Protein AF-0000000087098467 (afdb_homodimer)

Organism: NCBI:txid702518

Nearest PDB structures (foldseek):
  8aw5-assembly1_A  TM=2.484E-01  e=9.188E+00  Aquifex aeolicus VF5
  5oqp-assembly1_A  TM=2.588E-01  e=7.887E+00  Saccharomyces cerevisiae S288C
  5oqp-assembly1_A  TM=2.590E-01  e=4.462E+00  Saccharomyces cerevisiae S288C
  6yvd-assembly1_A  TM=1.822E-01  e=4.295E+00  Saccharomyces cerevisiae S288C

pLDDT: mean 75.42, std 23.5, range [16.14, 98.38]

Sequence (1062 aa):
MTTQQLRVTRGTLHKRLKRHGPIAEIDSHLTTSQWQSKDTKIQAGFIKPDGKFTSYSDLKDQLFRRRFLVSGDSEEAQRSIFEEIPDREIAIKLVDRYFETYDSIFRFFNQSSFRAETEKHWESPESVSLTFRIHLLLVIAIGNASIQPTEDRIPLTRITTWWHLIQAWQSVALRSDPRDITTLQSSCLISLMRQCYGLEVLASWPSSGALVRNAMMAGLHRHPSATGHQLDPEELVIHQNLWYTILELDLQSSMDEGMQPTLTPDDWDMPLPTMASDHLDTAGGSQAISAILVLISTLPARLQIAHFLNNIKGSVDYNEAFILHEQLSPAAQLLLSSDSAHRSTSTAFTHGLPAALCARSLLALHIPFGSLRNPLYTFSHNISMSTAMCLMERLDPPQDKTGWPENDALVTLMRTSSSIFQTIAFQAILFICIQMESYFADPQSWTLVPELKERFAKILGRFIYIAEQRLPTQDFVGKAYMIPAMVLAHMRLANSGMSREDMAANDAIIAEEVTTTCFSIFRNRPDLPSEMTTQQLRVTRGTLHKRLKRHGPIAEIDSHLTTSQWQSKDTKIQAGFIKPDGKFTSYSDLKDQLFRRRFLVSGDSEEAQRSIFEEIPDREIAIKLVDRYFETYDSIFRFFNQSSFRAETEKHWESPESVSLTFRIHLLLVIAIGNASIQPTEDRIPLTRITTWWHLIQAWQSVALRSDPRDITTLQSSCLISLMRQCYGLEVLASWPSSGALVRNAMMAGLHRHPSATGHQLDPEELVIHQNLWYTILELDLQSSMDEGMQPTLTPDDWDMPLPTMASDHLDTAGGSQAISAILVLISTLPARLQIAHFLNNIKGSVDYNEAFILHEQLSPAAQLLLSSDSAHRSTSTAFTHGLPAALCARSLLALHIPFGSLRNPLYTFSHNISMSTAMCLMERLDPPQDKTGWPENDALVTLMRTSSSIFQTIAFQAILFICIQMESYFADPQSWTLVPELKERFAKILGRFIYIAEQRLPTQDFVGKAYMIPAMVLAHMRLANSGMSREDMAANDAIIAEEVTTTCFSIFRNRPDLPSE

Solvent-accessible surface area (backbone atoms only — not comparable to full-atom values): 58702 Å² total; per-residue (Å²): 140,79,81,78,77,79,79,78,78,86,81,77,86,72,79,75,85,79,77,68,74,70,81,77,75,88,65,80,73,74,79,79,62,92,74,77,84,71,86,68,73,78,57,68,39,50,62,43,96,87,67,51,76,36,30,48,67,52,50,51,44,52,51,47,52,65,62,53,48,54,61,46,62,52,75,59,42,63,52,45,57,62,68,62,56,67,57,68,70,59,40,52,52,20,41,51,44,22,50,56,37,59,40,56,55,50,44,51,66,59,65,69,62,49,52,54,54,57,52,31,51,77,75,41,52,87,76,52,53,70,69,53,52,53,47,49,52,44,39,30,55,47,13,42,44,45,46,51,83,90,44,95,56,78,55,66,70,58,52,53,52,50,48,37,56,48,49,58,50,45,60,51,45,43,64,66,41,45,51,38,66,69,51,47,52,48,51,51,46,49,52,50,41,26,34,37,67,55,50,60,62,84,43,44,44,32,48,33,42,24,49,49,43,26,40,45,74,52,47,48,39,41,34,51,80,78,72,66,55,83,66,53,71,69,55,42,40,30,45,31,31,39,43,53,40,47,52,50,53,25,44,51,34,13,62,69,69,61,38,59,48,79,65,57,69,64,69,47,60,46,61,76,60,77,72,76,81,69,82,62,61,87,92,66,51,66,59,37,54,45,29,40,51,36,46,59,69,35,40,52,44,49,48,49,46,42,42,58,70,40,40,78,74,57,75,86,48,70,68,59,45,50,54,49,45,62,62,35,47,72,55,42,39,70,50,66,65,50,72,65,52,73,43,53,56,74,42,39,35,32,36,44,53,42,26,46,55,52,44,47,47,52,31,62,62,22,41,82,44,26,74,41,96,42,81,89,26,46,65,32,27,50,52,30,51,54,42,30,50,51,47,45,45,64,40,55,54,59,83,84,52,79,38,59,48,95,73,35,39,51,41,33,20,40,74,57,20,37,39,51,33,62,52,53,48,40,51,34,48,50,51,53,42,52,54,51,51,50,38,71,72,52,73,44,79,86,73,61,53,67,70,54,50,54,52,49,51,51,53,45,52,54,48,35,52,52,26,57,70,37,32,52,79,40,81,78,28,54,62,62,26,44,52,50,48,50,49,52,51,49,48,55,42,48,74,70,64,51,50,71,63,52,48,58,67,41,43,61,56,50,48,48,50,47,48,49,50,51,47,52,48,41,56,64,13,81,86,40,73,82,118,139,81,83,78,77,81,78,78,75,86,76,78,79,73,74,74,83,73,74,69,69,68,67,72,72,88,64,79,73,74,79,75,62,92,73,78,85,72,85,69,76,80,58,68,39,51,62,44,96,86,67,52,76,35,29,50,69,53,49,51,43,52,50,46,53,64,61,52,48,55,58,51,60,52,76,58,42,62,53,45,53,62,67,63,55,66,58,70,69,60,41,52,52,21,40,51,44,22,51,53,37,60,39,57,56,49,42,51,66,61,66,69,62,50,53,53,54,54,53,30,52,78,75,40,54,87,75,53,51,68,69,52,54,51,48,50,52,45,39,30,55,47,13,42,44,44,47,52,83,90,45,95,56,77,55,65,71,59,51,52,53,50,49,37,55,49,51,56,52,46,59,50,45,44,63,66,41,46,50,38,65,68,51,47,51,46,51,51,46,50,51,50,42,26,34,36,67,55,48,59,63,85,43,44,45,29,48,32,43,25,49,48,43,25,40,45,74,52,46,46,38,43,33,51,78,78,72,68,55,84,64,54,70,69,56,43,39,31,46,32,29,38,42,54,40,46,52,49,53,25,44,52,34,14,61,69,70,60,38,60,48,79,66,58,72,62,69,48,60,46,63,75,60,75,71,75,83,67,83,56,61,84,88,65,52,64,58,37,54,45,29,41,51,36,47,60,69,35,40,52,44,49,47,49,45,41,43,58,71,41,40,77,74,56,76,86,48,69,67,60,47,50,54,50,45,62,60,33,47,71,54,42,41,69,50,64,65,51,72,66,52,76,43,53,55,73,41,38,35,30,37,45,52,44,26,48,54,52,44,47,48,53,31,62,63,21,41,80,44,27,73,42,95,42,80,90,26,45,67,30,28,50,51,29,52,52,42,30,51,51,48,45,44,64,39,56,54,60,82,83,53,79,39,59,47,95,72,33,38,51,42,34,20,42,74,57,18,36,40,51,33,62,52,53,48,41,52,34,48,51,52,51,43,51,52,51,51,50,38,71,72,52,74,44,76,88,74,63,52,68,69,54,50,53,51,49,50,50,53,45,51,53,49,34,51,52,27,59,70,36,32,52,79,38,82,76,25,55,63,61,26,44,53,51,49,50,50,52,51,49,48,53,42,48,73,71,65,50,50,70,56,54,48,51,64,39,41,62,56,49,49,48,49,48,48,48,51,52,47,52,48,41,57,63,14,81,85,41,72,81,118

Secondary structure (DSSP, 8-state):
--------------------S-----------------------EEEPTTS-EEEHHHHHHHHHHHHH----SSHHHHHHHHHHS--HHHHHHHHHHHHHTHHHHS--S-HHHHHHHHHHHHH-GGGS-HHHHHHHHHHHHHHHHTS-TTS-PPPHHHHHHHHHHHHHHHHHHHHH-TT-HHHHHHHHHHHHHHHHHT-SGGGHHHHHHHHHHHHHHTTTTS-HHHHT----HHHHHHHHHHHHHHHHHHHHHHHHHT---S--GGG--PPPP----S---SSSHHHHHHHHHHHHHTHHHHHHHHHHHT-SSS---HHHHHHHHHHHHHHHHHHHSS-GGGS-HHHHHHHHHHHHHHHHHHHHHHHHHHTS--GGGHHHHHHHHHHHHHHHHHHS--TT-TTS-TT-HHHHHHHH-HHIIIIIIHHHHHHHHHHHHHHHHS--TTT--HHHHHHHHHHHHHHHHHHHHHTTT-STHHHHHHHHHHHHHHHHHHHTT--HHHHHHHHHHHHHHHHHHHHHHHHT-TTS---/--------------------SSS----------S----------EEE-TTS-EEEHHHHHHHHHHHHH----SSHHHHHHHHHHS--HHHHHHHHHHHHHTHHHHS--S-HHHHHHHHHHHHH-GGGS-HHHHHHHHHHHHHHHHTS-TTS-PPPHHHHHHHHHHHHHHHHHHHHH-TT-HHHHHHHHHHHHHHHHHT-SGGGHHHHHHHHHHHHHHTTTTS-HHHHT----HHHHHHHHHHHHHHHHHHHHHHHHHT---S--GGG--PPPP----S---SSSHHHHHHHHHHHHHTHHHHHHHHHHHT-SSS---HHHHHHHHHHHHHHHHHHHHS-GGG--HHHHHHHHHHHHHHHHHHHHHHHHHHTS--GGGHHHHHHHHHHHHHHHHHHS--TT-TTS-TT-HHHHHHHH-HHIIIIIIHHHHHHHHHHHHHHHHS--TTT--HHHHHHHHHHHHHHHHHHHHHTTT-STHHHHHHHHHHHHHHHHHHHTT--HHHHHHHHHHHHHHHHHHHHHHHHT-TTS---

Foldseek 3Di:
DDPPPDPPPPDPPPDPPDPDDPPDDPPPPPDPPPPPPDPPPPQCFDQDPVRDGGHPVRVVVVVCVVLQPPDPDDPVLLVVLLVLQDDPVLLVQLLVLLCLFVCLQLVLDDSVVLVVLSVCCVVPVVPHDPLSSLVSLLSSLLSLLLDFPVDDGDDVVSNSNSLSSSVSVLVVVCVVQLLDSSSLVSLLSNLSSCQFAVPPLVCNQVSLLVSLVSPVVNVLQEACVVVVDDDDLVNLLSSQSSNLSSLLSNLLSCLQVLHAGNDAPVRGDRDHRPPDDPVPDDDARVLLVLLSSLLSVLSNLLNVLSCLRSPDPDDNDVVVLVVSCVSLCVSLVSLQVPPLLAHDLSCSNSSLVSNLSSLQSLLSSLLVLLLDPDPVSVVSVVSNLVSLLSNLCSLDNDPPSPRHPPSRSSVSSCLRGNNCVPRRNLSSLVSLLSLLVVCLVPVDCPSAPPVRVVSNLVSLVVQLVSLLVCLLPDPVSLCSNQSSQLSNVLVVCVVVVDDPSRSSVCSVVSSCVSVVSSVVSNQVRPVHPVD/DDPPPDPPDPDPPPPDPDPPDPLDPPVPPPDPPPPDPPPPPPQCFDQDPVRDGGHPVRVVVVVCVVQQPPDPDDPVLLVVLLVLQDDPVLLVQLLVLLCLFVCLQLVLDDSVVLVVLSVCCVVPVVPHDPLSSLVSLLSSLLSLLLDFPVDDGDDVVSNSNSLSSSVSVLVVVCVVQLLDSSSLVSLLSNLSSCQFAVPPLVCNQVSLLVSLVSPVVNVLQEACVVVVDDDDLVNLLSSQSSNLSSLLSNLLSCLQVLHAGNDAPVRGDRDHRPPDDPVPDDDARVLLVLLSSLLSVLSNLLNVLSCLRSPDPDDNDVVVLVVSCVSLCVSLVSLQVPPLLAHDLSCSNSSLVSNLSSLQSLLSSLLVLLLDPDPVSVVSVVSNLVSLLSNLCSLDNDPPSPRHPPSRSSVSSCLRGDNCVPRRNLSSLVSLLSLLVVCLVPVDCPRAPPVRVVSNLVSLVVSLVSLLVCLLPDDSSLCSNQSSQLSNVLVVCVVVVDDPSRSSVCSVVSSCVSVVSSVVSNQVRPVHPVD

Structure (mmCIF, N/CA/C/O backbone):
data_AF-0000000087098467-model_v1
#
loop_
_entity.id
_entity.type
_entity.pdbx_description
1 polymer 'C6 zinc finger domain-containing protein'
#
loop_
_atom_site.group_PDB
_atom_site.id
_atom_site.type_symbol
_atom_site.label_atom_id
_atom_site.label_alt_id
_atom_site.label_comp_id
_atom_site.label_asym_id
_atom_site.label_entity_id
_atom_site.label_seq_id
_atom_site.pdbx_PDB_ins_code
_atom_site.Cartn_x
_atom_site.Cartn_y
_atom_site.Cartn_z
_atom_site.occupancy
_atom_site.B_iso_or_equiv
_atom_site.auth_seq_id
_atom_site.auth_comp_id
_atom_site.auth_asym_id
_atom_site.auth_atom_id
_atom_site.pdbx_PDB_model_num
ATOM 1 N N . MET A 1 1 ? -28.797 14.766 -55.781 1 18.78 1 MET A N 1
ATOM 2 C CA . MET A 1 1 ? -29.047 13.367 -55.438 1 18.78 1 MET A CA 1
ATOM 3 C C . MET A 1 1 ? -28.312 12.977 -54.156 1 18.78 1 MET A C 1
ATOM 5 O O . MET A 1 1 ? -27.141 12.625 -54.188 1 18.78 1 MET A O 1
ATOM 9 N N . THR A 1 2 ? -28.344 13.641 -53.125 1 21.09 2 THR A N 1
ATOM 10 C CA . THR A 1 2 ? -27.781 14.242 -51.938 1 21.09 2 THR A CA 1
ATOM 11 C C . THR A 1 2 ? -27.781 13.242 -50.781 1 21.09 2 THR A C 1
ATOM 13 O O . THR A 1 2 ? -28.844 12.758 -50.344 1 21.09 2 THR A O 1
ATOM 16 N N . THR A 1 3 ? -26.703 12.336 -50.719 1 20.91 3 THR A N 1
ATOM 17 C CA . THR A 1 3 ? -26.438 11.031 -50.125 1 20.91 3 THR A CA 1
ATOM 18 C C . THR A 1 3 ? -26.562 11.086 -48.625 1 20.91 3 THR A C 1
ATOM 20 O O . THR A 1 3 ? -25.828 11.828 -47.969 1 20.91 3 THR A O 1
ATOM 23 N N . GLN A 1 4 ? -27.719 10.984 -48.062 1 20.19 4 GLN A N 1
ATOM 24 C CA . GLN A 1 4 ? -28.406 11.094 -46.781 1 20.19 4 GLN A CA 1
ATOM 25 C C . GLN A 1 4 ? -27.719 10.227 -45.719 1 20.19 4 GLN A C 1
ATOM 27 O O . GLN A 1 4 ? -27.641 9.008 -45.875 1 20.19 4 GLN A O 1
ATOM 32 N N . GLN A 1 5 ? -26.594 10.719 -45.125 1 19.59 5 GLN A N 1
ATOM 33 C CA . GLN A 1 5 ? -25.5 10.188 -44.312 1 19.59 5 GLN A CA 1
ATOM 34 C C . GLN A 1 5 ? -26.031 9.484 -43.094 1 19.59 5 GLN A C 1
ATOM 36 O O . GLN A 1 5 ? -26.812 10.055 -42.312 1 19.59 5 GLN A O 1
ATOM 41 N N . LEU A 1 6 ? -26.141 8.164 -43.094 1 18 6 LEU A N 1
ATOM 42 C CA . LEU A 1 6 ? -26.781 7.188 -42.219 1 18 6 LEU A CA 1
ATOM 43 C C . LEU A 1 6 ? -26.25 7.309 -40.781 1 18 6 LEU A C 1
ATOM 45 O O . LEU A 1 6 ? -25.047 7.266 -40.562 1 18 6 LEU A O 1
ATOM 49 N N . ARG A 1 7 ? -26.906 7.938 -39.812 1 19.16 7 ARG A N 1
ATOM 50 C CA . ARG A 1 7 ? -26.844 8.312 -38.406 1 19.16 7 ARG A CA 1
ATOM 51 C C . ARG A 1 7 ? -26.703 7.078 -37.5 1 19.16 7 ARG A C 1
ATOM 53 O O . ARG A 1 7 ? -27.672 6.367 -37.281 1 19.16 7 ARG A O 1
ATOM 60 N N . VAL A 1 8 ? -25.797 6.16 -37.844 1 18.36 8 VAL A N 1
ATOM 61 C CA . VAL A 1 8 ? -25.766 4.875 -37.125 1 18.36 8 VAL A CA 1
ATOM 62 C C . VAL A 1 8 ? -25.672 5.105 -35.625 1 18.36 8 VAL A C 1
ATOM 64 O O . VAL A 1 8 ? -24.719 5.734 -35.156 1 18.36 8 VAL A O 1
ATOM 67 N N . THR A 1 9 ? -26.75 5.207 -34.844 1 17.56 9 THR A N 1
ATOM 68 C CA . THR A 1 9 ? -27.141 5.312 -33.438 1 17.56 9 THR A CA 1
ATOM 69 C C . THR A 1 9 ? -26.531 4.18 -32.625 1 17.56 9 THR A C 1
ATOM 71 O O . THR A 1 9 ? -26.703 3.004 -32.938 1 17.56 9 THR A O 1
ATOM 74 N N . ARG A 1 10 ? -25.344 4.309 -32.094 1 18.59 10 ARG A N 1
ATOM 75 C CA . ARG A 1 10 ? -24.312 3.508 -31.438 1 18.59 10 ARG A CA 1
ATOM 76 C C . ARG A 1 10 ? -24.906 2.744 -30.266 1 18.59 10 ARG A C 1
ATOM 78 O O . ARG A 1 10 ? -25.375 3.35 -29.297 1 18.59 10 ARG A O 1
ATOM 85 N N . GLY A 1 11 ? -25.625 1.51 -30.422 1 16.53 11 GLY A N 1
ATOM 86 C CA . GLY A 1 11 ? -26.391 0.532 -29.656 1 16.53 11 GLY A CA 1
ATOM 87 C C . GLY A 1 11 ? -25.672 0.03 -28.422 1 16.53 11 GLY A C 1
ATOM 88 O O . GLY A 1 11 ? -24.438 0.04 -28.375 1 16.53 11 GLY A O 1
ATOM 89 N N . THR A 1 12 ? -26.312 -0.022 -27.094 1 17.89 12 THR A N 1
ATOM 90 C CA . THR A 1 12 ? -26.438 -0.424 -25.703 1 17.89 12 THR A CA 1
ATOM 91 C C . THR A 1 12 ? -26.391 -1.943 -25.578 1 17.89 12 THR A C 1
ATOM 93 O O . THR A 1 12 ? -26.844 -2.498 -24.562 1 17.89 12 THR A O 1
ATOM 96 N N . LEU A 1 13 ? -25.688 -2.742 -26.281 1 16.16 13 LEU A N 1
ATOM 97 C CA . LEU A 1 13 ? -25.922 -4.172 -26.141 1 16.16 13 LEU A CA 1
ATOM 98 C C . LEU A 1 13 ? -25.562 -4.637 -24.734 1 16.16 13 LEU A C 1
ATOM 100 O O . LEU A 1 13 ? -24.375 -4.703 -24.391 1 16.16 13 LEU A O 1
ATOM 104 N N . HIS A 1 14 ? -26.203 -4.285 -23.562 1 16.75 14 HIS A N 1
ATOM 105 C CA . HIS A 1 14 ? -26.578 -5.027 -22.359 1 16.75 14 HIS A CA 1
ATOM 106 C C . HIS A 1 14 ? -27.219 -6.359 -22.703 1 16.75 14 HIS A C 1
ATOM 108 O O . HIS A 1 14 ? -28.312 -6.676 -22.219 1 16.75 14 HIS A O 1
ATOM 114 N N . LYS A 1 15 ? -26.891 -7.086 -23.703 1 18.27 15 LYS A N 1
ATOM 115 C CA . LYS A 1 15 ? -27.734 -8.234 -24.016 1 18.27 15 LYS A CA 1
ATOM 116 C C . LYS A 1 15 ? -27.797 -9.203 -22.844 1 18.27 15 LYS A C 1
ATOM 118 O O . LYS A 1 15 ? -26.766 -9.578 -22.281 1 18.27 15 LYS A O 1
ATOM 123 N N . ARG A 1 16 ? -29.109 -9.359 -22.281 1 17.09 16 ARG A N 1
ATOM 124 C CA . ARG A 1 16 ? -29.984 -10.312 -21.594 1 17.09 16 ARG A CA 1
ATOM 125 C C . ARG A 1 16 ? -29.969 -11.664 -22.297 1 17.09 16 ARG A C 1
ATOM 127 O O . ARG A 1 16 ? -30.625 -11.844 -23.328 1 17.09 16 ARG A O 1
ATOM 134 N N . LEU A 1 17 ? -28.906 -12.289 -22.609 1 17.05 17 LEU A N 1
ATOM 135 C CA . LEU A 1 17 ? -29.094 -13.594 -23.234 1 17.05 17 LEU A CA 1
ATOM 136 C C . LEU A 1 17 ? -30.094 -14.438 -22.453 1 17.05 17 LEU A C 1
ATOM 138 O O . LEU A 1 17 ? -29.953 -14.625 -21.25 1 17.05 17 LEU A O 1
ATOM 142 N N . LYS A 1 18 ? -31.297 -14.648 -23.016 1 17.75 18 LYS A N 1
ATOM 143 C CA . LYS A 1 18 ? -32.531 -15.359 -22.734 1 17.75 18 LYS A CA 1
ATOM 144 C C . LYS A 1 18 ? -32.281 -16.844 -22.484 1 17.75 18 LYS A C 1
ATOM 146 O O . LYS A 1 18 ? -31.531 -17.484 -23.219 1 17.75 18 LYS A O 1
ATOM 151 N N . ARG A 1 19 ? -32.812 -17.406 -21.312 1 19.98 19 ARG A N 1
ATOM 152 C CA . ARG A 1 19 ? -33.125 -18.641 -20.609 1 19.98 19 ARG A CA 1
ATOM 153 C C . ARG A 1 19 ? -34.031 -19.547 -21.469 1 19.98 19 ARG A C 1
ATOM 155 O O . ARG A 1 19 ? -34.688 -20.453 -20.938 1 19.98 19 ARG A O 1
ATOM 162 N N . HIS A 1 20 ? -34.125 -19.562 -22.688 1 19.09 20 HIS A N 1
ATOM 163 C CA . HIS A 1 20 ? -35.312 -20.344 -23.047 1 19.09 20 HIS A CA 1
ATOM 164 C C . HIS A 1 20 ? -35.188 -21.797 -22.578 1 19.09 20 HIS A C 1
ATOM 166 O O . HIS A 1 20 ? -36.188 -22.484 -22.391 1 19.09 20 HIS A O 1
ATOM 172 N N . GLY A 1 21 ? -34.344 -22.547 -22.969 1 18.58 21 GLY A N 1
ATOM 173 C CA . GLY A 1 21 ? -34.906 -23.891 -23.141 1 18.58 21 GLY A CA 1
ATOM 174 C C . GLY A 1 21 ? -35.344 -24.516 -21.828 1 18.58 21 GLY A C 1
ATOM 175 O O . GLY A 1 21 ? -35.062 -24.016 -20.75 1 18.58 21 GLY A O 1
ATOM 176 N N . PRO A 1 22 ? -36.375 -25.688 -21.812 1 18.41 22 PRO A N 1
ATOM 177 C CA . PRO A 1 22 ? -37.094 -26.297 -20.688 1 18.41 22 PRO A CA 1
ATOM 178 C C . PRO A 1 22 ? -36.156 -26.719 -19.547 1 18.41 22 PRO A C 1
ATOM 180 O O . PRO A 1 22 ? -36.594 -27.328 -18.578 1 18.41 22 PRO A O 1
ATOM 183 N N . ILE A 1 23 ? -35 -26.641 -19.516 1 18.36 23 ILE A N 1
ATOM 184 C CA . ILE A 1 23 ? -34.688 -27.328 -18.266 1 18.36 23 ILE A CA 1
ATOM 185 C C . ILE A 1 23 ? -35.594 -26.844 -17.156 1 18.36 23 ILE A C 1
ATOM 187 O O . ILE A 1 23 ? -35.625 -25.641 -16.844 1 18.36 23 ILE A O 1
ATOM 191 N N . ALA A 1 24 ? -36.844 -27.688 -16.812 1 17.77 24 ALA A N 1
ATOM 192 C CA . ALA A 1 24 ? -38.031 -27.734 -15.953 1 17.77 24 ALA A CA 1
ATOM 193 C C . ALA A 1 24 ? -37.812 -26.953 -14.664 1 17.77 24 ALA A C 1
ATOM 195 O O . ALA A 1 24 ? -36.656 -26.734 -14.258 1 17.77 24 ALA A O 1
ATOM 196 N N . GLU A 1 25 ? -39.125 -26.375 -14.141 1 19.98 25 GLU A N 1
ATOM 197 C CA . GLU A 1 25 ? -39.75 -25.828 -12.93 1 19.98 25 GLU A CA 1
ATOM 198 C C . GLU A 1 25 ? -39.531 -26.766 -11.742 1 19.98 25 GLU A C 1
ATOM 200 O O . GLU A 1 25 ? -40.312 -27.688 -11.523 1 19.98 25 GLU A O 1
ATOM 205 N N . ILE A 1 26 ? -38.656 -27.609 -11.578 1 18.69 26 ILE A N 1
ATOM 206 C CA . ILE A 1 26 ? -38.969 -28.344 -10.359 1 18.69 26 ILE A CA 1
ATOM 207 C C . ILE A 1 26 ? -39.469 -27.375 -9.281 1 18.69 26 ILE A C 1
ATOM 209 O O . ILE A 1 26 ? -38.719 -26.516 -8.812 1 18.69 26 ILE A O 1
ATOM 213 N N . ASP A 1 27 ? -40.906 -27.078 -9.375 1 19.73 27 ASP A N 1
ATOM 214 C CA . ASP A 1 27 ? -42 -26.594 -8.531 1 19.73 27 ASP A CA 1
ATOM 215 C C . ASP A 1 27 ? -42.031 -27.328 -7.188 1 19.73 27 ASP A C 1
ATOM 217 O O . ASP A 1 27 ? -42.844 -28.219 -6.969 1 19.73 27 ASP A O 1
ATOM 221 N N . SER A 1 28 ? -41.125 -27.984 -6.523 1 19.58 28 SER A N 1
ATOM 222 C CA . SER A 1 28 ? -41.656 -28.469 -5.258 1 19.58 28 SER A CA 1
ATOM 223 C C . SER A 1 28 ? -42.562 -27.422 -4.605 1 19.58 28 SER A C 1
ATOM 225 O O . SER A 1 28 ? -42.219 -26.234 -4.566 1 19.58 28 SER A O 1
ATOM 227 N N . HIS A 1 29 ? -44 -27.5 -4.617 1 20.75 29 HIS A N 1
ATOM 228 C CA . HIS A 1 29 ? -45.188 -27.219 -3.805 1 20.75 29 HIS A CA 1
ATOM 229 C C . HIS A 1 29 ? -44.812 -27.172 -2.322 1 20.75 29 HIS A C 1
ATOM 231 O O . HIS A 1 29 ? -45.719 -27.281 -1.466 1 20.75 29 HIS A O 1
ATOM 237 N N . LEU A 1 30 ? -43.656 -27.5 -1.864 1 20.17 30 LEU A N 1
ATOM 238 C CA . LEU A 1 30 ? -43.719 -27.328 -0.416 1 20.17 30 LEU A CA 1
ATOM 239 C C . LEU A 1 30 ? -44.281 -25.969 -0.044 1 20.17 30 LEU A C 1
ATOM 241 O O . LEU A 1 30 ? -44 -24.969 -0.717 1 20.17 30 LEU A O 1
ATOM 245 N N . THR A 1 31 ? -45.375 -25.906 0.597 1 19.94 31 THR A N 1
ATOM 246 C CA . THR A 1 31 ? -46.281 -24.953 1.255 1 19.94 31 THR A CA 1
ATOM 247 C C . THR A 1 31 ? -45.5 -23.703 1.685 1 19.94 31 THR A C 1
ATOM 249 O O . THR A 1 31 ? -44.469 -23.812 2.365 1 19.94 31 THR A O 1
ATOM 252 N N . THR A 1 32 ? -45.656 -22.703 0.875 1 22.62 32 THR A N 1
ATOM 253 C CA . THR A 1 32 ? -45.281 -21.297 0.977 1 22.62 32 THR A CA 1
ATOM 254 C C . THR A 1 32 ? -45.875 -20.672 2.236 1 22.62 32 THR A C 1
ATOM 256 O O . THR A 1 32 ? -46.875 -19.938 2.166 1 22.62 32 THR A O 1
ATOM 259 N N . SER A 1 33 ? -46.312 -21.406 3.193 1 23.14 33 SER A N 1
ATOM 260 C CA . SER A 1 33 ? -46.875 -20.672 4.305 1 23.14 33 SER A CA 1
ATOM 261 C C . SER A 1 33 ? -46.094 -19.391 4.586 1 23.14 33 SER A C 1
ATOM 263 O O . SER A 1 33 ? -44.938 -19.266 4.16 1 23.14 33 SER A O 1
ATOM 265 N N . GLN A 1 34 ? -46.656 -18.297 5.391 1 22.27 34 GLN A N 1
ATOM 266 C CA . GLN A 1 34 ? -46.344 -16.906 5.695 1 22.27 34 GLN A CA 1
ATOM 267 C C . GLN A 1 34 ? -44.844 -16.734 5.934 1 22.27 34 GLN A C 1
ATOM 269 O O . GLN A 1 34 ? -44.406 -16.281 7.004 1 22.27 34 GLN A O 1
ATOM 274 N N . TRP A 1 35 ? -43.969 -17.5 5.422 1 21.08 35 TRP A N 1
ATOM 275 C CA . TRP A 1 35 ? -42.688 -17.484 6.094 1 21.08 35 TRP A CA 1
ATOM 276 C C . TRP A 1 35 ? -41.938 -16.188 5.816 1 21.08 35 TRP A C 1
ATOM 278 O O . TRP A 1 35 ? -41.688 -15.844 4.66 1 21.08 35 TRP A O 1
ATOM 288 N N . GLN A 1 36 ? -41.969 -15.039 6.531 1 22.91 36 GLN A N 1
ATOM 289 C CA . GLN A 1 36 ? -41.375 -13.758 6.922 1 22.91 36 GLN A CA 1
ATOM 290 C C . GLN A 1 36 ? -39.875 -13.789 6.793 1 22.91 36 GLN A C 1
ATOM 292 O O . GLN A 1 36 ? -39.188 -14.57 7.473 1 22.91 36 GLN A O 1
ATOM 297 N N . SER A 1 37 ? -39.312 -13.656 5.637 1 23.28 37 SER A N 1
ATOM 298 C CA . SER A 1 37 ? -38 -13.734 5.047 1 23.28 37 SER A CA 1
ATOM 299 C C . SER A 1 37 ? -36.969 -12.969 5.887 1 23.28 37 SER A C 1
ATOM 301 O O . SER A 1 37 ? -36.906 -11.742 5.84 1 23.28 37 SER A O 1
ATOM 303 N N . LYS A 1 38 ? -36.719 -13.289 7.094 1 27.98 38 LYS A N 1
ATOM 304 C CA . LYS A 1 38 ? -35.656 -13.039 8.055 1 27.98 38 LYS A CA 1
ATOM 305 C C . LYS A 1 38 ? -34.281 -13.281 7.434 1 27.98 38 LYS A C 1
ATOM 307 O O . LYS A 1 38 ? -34 -14.359 6.898 1 27.98 38 LYS A O 1
ATOM 312 N N . ASP A 1 39 ? -33.531 -12.234 6.867 1 28.02 39 ASP A N 1
ATOM 313 C CA . ASP A 1 39 ? -32.25 -11.789 6.324 1 28.02 39 ASP A CA 1
ATOM 314 C C . ASP A 1 39 ? -31.125 -12.719 6.77 1 28.02 39 ASP A C 1
ATOM 316 O O . ASP A 1 39 ? -30.484 -12.477 7.793 1 28.02 39 ASP A O 1
ATOM 320 N N . THR A 1 40 ? -31.344 -14.008 6.633 1 27.25 40 THR A N 1
ATOM 321 C CA . THR A 1 40 ? -30.406 -15.016 7.105 1 27.25 40 THR A CA 1
ATOM 322 C C . THR A 1 40 ? -29.125 -14.992 6.273 1 27.25 40 THR A C 1
ATOM 324 O O . THR A 1 40 ? -29.141 -15.344 5.09 1 27.25 40 THR A O 1
ATOM 327 N N . LYS A 1 41 ? -28.219 -13.984 6.387 1 31.83 41 LYS A N 1
ATOM 328 C CA . LYS A 1 41 ? -26.781 -13.984 6.117 1 31.83 41 LYS A CA 1
ATOM 329 C C . LYS A 1 41 ? -26.203 -15.391 6.23 1 31.83 41 LYS A C 1
ATOM 331 O O . LYS A 1 41 ? -26.094 -15.938 7.332 1 31.83 41 LYS A O 1
ATOM 336 N N . ILE A 1 42 ? -26.641 -16.266 5.309 1 31.41 42 ILE A N 1
ATOM 337 C CA . ILE A 1 42 ? -26.016 -17.578 5.273 1 31.41 42 ILE A CA 1
ATOM 338 C C . ILE A 1 42 ? -24.516 -17.438 5.574 1 31.41 42 ILE A C 1
ATOM 340 O O . ILE A 1 42 ? -23.766 -16.859 4.785 1 31.41 42 ILE A O 1
ATOM 344 N N . GLN A 1 43 ? -24.156 -17.094 6.746 1 34.69 43 GLN A N 1
ATOM 345 C CA . GLN A 1 43 ? -22.844 -17.094 7.371 1 34.69 43 GLN A CA 1
ATOM 346 C C . GLN A 1 43 ? -22.172 -18.469 7.258 1 34.69 43 GLN A C 1
ATOM 348 O O . GLN A 1 43 ? -22.672 -19.453 7.801 1 34.69 43 GLN A O 1
ATOM 353 N N . ALA A 1 44 ? -21.828 -18.781 5.984 1 36.22 44 ALA A N 1
ATOM 354 C CA . ALA A 1 44 ? -21.094 -20.047 5.883 1 36.22 44 ALA A CA 1
ATOM 355 C C . ALA A 1 44 ? -20.188 -20.25 7.09 1 36.22 44 ALA A C 1
ATOM 357 O O . ALA A 1 44 ? -19.484 -19.328 7.508 1 36.22 44 ALA A O 1
ATOM 358 N N . GLY A 1 45 ? -20.656 -20.984 8.148 1 39.06 45 GLY A N 1
ATOM 359 C CA . GLY A 1 45 ? -20.016 -21.312 9.406 1 39.06 45 GLY A CA 1
ATOM 360 C C . GLY A 1 45 ? -20.031 -22.812 9.711 1 39.06 45 GLY A C 1
ATOM 361 O O . GLY A 1 45 ? -20.375 -23.609 8.844 1 39.06 45 GLY A O 1
ATOM 362 N N . PHE A 1 46 ? -19.109 -23.391 10.414 1 35.78 46 PHE A N 1
ATOM 363 C CA . PHE A 1 46 ? -19.125 -24.781 10.867 1 35.78 46 PHE A CA 1
ATOM 364 C C . PHE A 1 46 ? -19.781 -24.891 12.234 1 35.78 46 PHE A C 1
ATOM 366 O O . PHE A 1 46 ? -19.797 -23.922 13.008 1 35.78 46 PHE A O 1
ATOM 373 N N . ILE A 1 47 ? -20.578 -25.953 12.406 1 37.09 47 ILE A N 1
ATOM 374 C CA . ILE A 1 47 ? -21.156 -26.297 13.695 1 37.09 47 ILE A CA 1
ATOM 375 C C . ILE A 1 47 ? -20.109 -26.953 14.586 1 37.09 47 ILE A C 1
ATOM 377 O O . ILE A 1 47 ? -19.469 -27.922 14.18 1 37.09 47 ILE A O 1
ATOM 381 N N . LYS A 1 48 ? -19.766 -26.359 15.664 1 40.94 48 LYS A N 1
ATOM 382 C CA . LYS A 1 48 ? -18.906 -26.953 16.688 1 40.94 48 LYS A CA 1
ATOM 383 C C . LYS A 1 48 ? -19.5 -28.234 17.234 1 40.94 48 LYS A C 1
ATOM 385 O O . LYS A 1 48 ? -20.703 -28.484 17.094 1 40.94 48 LYS A O 1
ATOM 390 N N . PRO A 1 49 ? -18.594 -29.062 17.688 1 41.5 49 PRO A N 1
ATOM 391 C CA . PRO A 1 49 ? -19.172 -30.281 18.281 1 41.5 49 PRO A CA 1
ATOM 392 C C . PRO A 1 49 ? -20.312 -29.969 19.25 1 41.5 49 PRO A C 1
ATOM 394 O O . PRO A 1 49 ? -21.203 -30.797 19.438 1 41.5 49 PRO A O 1
ATOM 397 N N . ASP A 1 50 ? -20.297 -28.719 19.891 1 46 50 ASP A N 1
ATOM 398 C CA . ASP A 1 50 ? -21.344 -28.438 20.859 1 46 50 ASP A CA 1
ATOM 399 C C . ASP A 1 50 ? -22.625 -27.969 20.156 1 46 50 ASP A C 1
ATOM 401 O O . ASP A 1 50 ? -23.609 -27.625 20.812 1 46 50 ASP A O 1
ATOM 405 N N . GLY A 1 51 ? -22.781 -27.984 18.906 1 42.88 51 GLY A N 1
ATOM 406 C CA . GLY A 1 51 ? -23.984 -27.734 18.141 1 42.88 51 GLY A CA 1
ATOM 407 C C . GLY A 1 51 ? -24.109 -26.297 17.672 1 42.88 51 GLY A C 1
ATOM 408 O O . GLY A 1 51 ? -25.094 -25.922 17.047 1 42.88 51 GLY A O 1
ATOM 409 N N . LYS A 1 52 ? -23.219 -25.438 18.203 1 48.06 52 LYS A N 1
ATOM 410 C CA . LYS A 1 52 ? -23.375 -24.031 17.859 1 48.06 52 LYS A CA 1
ATOM 411 C C . LYS A 1 52 ? -22.75 -23.719 16.5 1 48.06 52 LYS A C 1
ATOM 413 O O . LYS A 1 52 ? -21.688 -24.219 16.172 1 48.06 52 LYS A O 1
ATOM 418 N N . PHE A 1 53 ? -23.391 -23 15.555 1 39.91 53 PHE A N 1
ATOM 419 C CA . PHE A 1 53 ? -22.984 -22.594 14.211 1 39.91 53 PHE A CA 1
ATOM 420 C C . PHE A 1 53 ? -21.984 -21.453 14.273 1 39.91 53 PHE A C 1
ATOM 422 O O . PHE A 1 53 ? -22.172 -20.5 15.031 1 39.91 53 PHE A O 1
ATOM 429 N N . THR A 1 54 ? -20.688 -21.641 13.984 1 45.34 54 THR A N 1
ATOM 430 C CA . THR A 1 54 ? -19.719 -20.562 13.844 1 45.34 54 THR A CA 1
ATOM 431 C C . THR A 1 54 ? -19.391 -20.328 12.375 1 45.34 54 THR A C 1
ATOM 433 O O . THR A 1 54 ? -19.328 -21.266 11.586 1 45.34 54 THR A O 1
ATOM 436 N N . SER A 1 55 ? -19.484 -19.203 11.977 1 44.66 55 SER A N 1
ATOM 437 C CA . SER A 1 55 ? -19.188 -18.891 10.586 1 44.66 55 SER A CA 1
ATOM 438 C C . SER A 1 55 ? -17.719 -19.125 10.266 1 44.66 55 SER A C 1
ATOM 440 O O . SER A 1 55 ? -16.875 -19.125 11.164 1 44.66 55 SER A O 1
ATOM 442 N N . TYR A 1 56 ? -17.344 -19.547 9.008 1 39.66 56 TYR A N 1
ATOM 443 C CA . TYR A 1 56 ? -15.961 -19.719 8.578 1 39.66 56 TYR A CA 1
ATOM 444 C C . TYR A 1 56 ? -15.109 -18.516 8.961 1 39.66 56 TYR A C 1
ATOM 446 O O . TYR A 1 56 ? -13.945 -18.672 9.336 1 39.66 56 TYR A O 1
ATOM 454 N N . SER A 1 57 ? -15.68 -17.453 8.891 1 43.53 57 SER A N 1
ATOM 455 C CA . SER A 1 57 ? -14.945 -16.25 9.25 1 43.53 57 SER A CA 1
ATOM 456 C C . SER A 1 57 ? -14.602 -16.234 10.734 1 43.53 57 SER A C 1
ATOM 458 O O . SER A 1 57 ? -13.492 -15.844 11.117 1 43.53 57 SER A O 1
ATOM 460 N N . ASP A 1 58 ? -15.508 -16.672 11.5 1 44.44 58 ASP A N 1
ATOM 461 C CA . ASP A 1 58 ? -15.266 -16.703 12.938 1 44.44 58 ASP A CA 1
ATOM 462 C C . ASP A 1 58 ? -14.227 -17.75 13.305 1 44.44 58 ASP A C 1
ATOM 464 O O . ASP A 1 58 ? -13.359 -17.516 14.148 1 44.44 58 ASP A O 1
ATOM 468 N N . LEU A 1 59 ? -14.312 -18.953 12.781 1 39.34 59 LEU A N 1
ATOM 469 C CA . LEU A 1 59 ? -13.336 -20 13.031 1 39.34 59 LEU A CA 1
ATOM 470 C C . LEU A 1 59 ? -11.953 -19.594 12.531 1 39.34 59 LEU A C 1
ATOM 472 O O . LEU A 1 59 ? -10.953 -19.828 13.211 1 39.34 59 LEU A O 1
ATOM 476 N N . LYS A 1 60 ? -11.906 -19.125 11.398 1 39.31 60 LYS A N 1
ATOM 477 C CA . LYS A 1 60 ? -10.648 -18.594 10.898 1 39.31 60 LYS A CA 1
ATOM 478 C C . LYS A 1 60 ? -10.062 -17.562 11.867 1 39.31 60 LYS A C 1
ATOM 480 O O . LYS A 1 60 ? -8.859 -17.578 12.141 1 39.31 60 LYS A O 1
ATOM 485 N N . ASP A 1 61 ? -10.883 -16.766 12.375 1 41.28 61 ASP A N 1
ATOM 486 C CA . ASP A 1 61 ? -10.438 -15.789 13.359 1 41.28 61 ASP A CA 1
ATOM 487 C C . ASP A 1 61 ? -9.906 -16.484 14.617 1 41.28 61 ASP A C 1
ATOM 489 O O . ASP A 1 61 ? -8.875 -16.094 15.164 1 41.28 61 ASP A O 1
ATOM 493 N N . GLN A 1 62 ? -10.602 -17.453 15.133 1 39.78 62 GLN A N 1
ATOM 494 C CA . GLN A 1 62 ? -10.156 -18.156 16.328 1 39.78 62 GLN A CA 1
ATOM 495 C C . GLN A 1 62 ? -8.844 -18.906 16.078 1 39.78 62 GLN A C 1
ATOM 497 O O . GLN A 1 62 ? -7.945 -18.891 16.922 1 39.78 62 GLN A O 1
ATOM 502 N N . LEU A 1 63 ? -8.812 -19.516 14.969 1 36.5 63 LEU A N 1
ATOM 503 C CA . LEU A 1 63 ? -7.602 -20.266 14.648 1 36.5 63 LEU A CA 1
ATOM 504 C C . LEU A 1 63 ? -6.418 -19.328 14.445 1 36.5 63 LEU A C 1
ATOM 506 O O . LEU A 1 63 ? -5.305 -19.625 14.883 1 36.5 63 LEU A O 1
ATOM 510 N N . PHE A 1 64 ? -6.727 -18.328 13.734 1 34.03 64 PHE A N 1
ATOM 511 C CA . PHE A 1 64 ? -5.684 -17.312 13.562 1 34.03 64 PHE A CA 1
ATOM 512 C C . PHE A 1 64 ? -5.23 -16.766 14.914 1 34.03 64 PHE A C 1
ATOM 514 O O . PHE A 1 64 ? -4.031 -16.609 15.156 1 34.03 64 PHE A O 1
ATOM 521 N N . ARG A 1 65 ? -6.195 -16.484 15.742 1 36.91 65 ARG A N 1
ATOM 522 C CA . ARG A 1 65 ? -5.832 -16.016 17.078 1 36.91 65 ARG A CA 1
ATOM 523 C C . ARG A 1 65 ? -4.949 -17.031 17.781 1 36.91 65 ARG A C 1
ATOM 525 O O . ARG A 1 65 ? -4.004 -16.656 18.484 1 36.91 65 ARG A O 1
ATOM 532 N N . ARG A 1 66 ? -5.336 -18.172 17.719 1 33.03 66 ARG A N 1
ATOM 533 C CA . ARG A 1 66 ? -4.559 -19.203 18.422 1 33.03 66 ARG A CA 1
ATOM 534 C C . ARG A 1 66 ? -3.143 -19.281 17.859 1 33.03 66 ARG A C 1
ATOM 536 O O . ARG A 1 66 ? -2.193 -19.547 18.594 1 33.03 66 ARG A O 1
ATOM 543 N N . ARG A 1 67 ? -3.072 -19.25 16.594 1 32.66 67 ARG A N 1
ATOM 544 C CA . ARG A 1 67 ? -1.775 -19.469 15.953 1 32.66 67 ARG A CA 1
ATOM 545 C C . ARG A 1 67 ? -0.86 -18.266 16.141 1 32.66 67 ARG A C 1
ATOM 547 O O . ARG A 1 67 ? 0.36 -18.422 16.234 1 32.66 67 ARG A O 1
ATOM 554 N N . PHE A 1 68 ? -1.337 -17.125 15.984 1 34.06 68 PHE A N 1
ATOM 555 C CA . PHE A 1 68 ? -0.453 -15.977 15.867 1 34.06 68 PHE A CA 1
ATOM 556 C C . PHE A 1 68 ? -0.099 -15.422 17.25 1 34.06 68 PHE A C 1
ATOM 558 O O . PHE A 1 68 ? 0.608 -14.422 17.344 1 34.06 68 PHE A O 1
ATOM 565 N N . LEU A 1 69 ? -0.679 -15.844 18.203 1 33.88 69 LEU A N 1
ATOM 566 C CA . LEU A 1 69 ? -0.282 -15.258 19.469 1 33.88 69 LEU A CA 1
ATOM 567 C C . LEU A 1 69 ? 1.182 -15.562 19.781 1 33.88 69 LEU A C 1
ATOM 569 O O . LEU A 1 69 ? 1.494 -16.562 20.422 1 33.88 69 LEU A O 1
ATOM 573 N N . VAL A 1 70 ? 2.012 -15.508 18.672 1 33.44 70 VAL A N 1
ATOM 574 C CA . VAL A 1 70 ? 3.408 -15.648 19.078 1 33.44 70 VAL A CA 1
ATOM 575 C C . VAL A 1 70 ? 3.785 -14.523 20.047 1 33.44 70 VAL A C 1
ATOM 577 O O . VAL A 1 70 ? 3.562 -13.352 19.75 1 33.44 70 VAL A O 1
ATOM 580 N N . SER A 1 71 ? 3.984 -14.758 21.188 1 31.97 71 SER A N 1
ATOM 581 C CA . SER A 1 71 ? 4.566 -13.977 22.281 1 31.97 71 SER A CA 1
ATOM 582 C C . SER A 1 71 ? 5.883 -13.336 21.859 1 31.97 71 SER A C 1
ATOM 584 O O . SER A 1 71 ? 6.723 -13.977 21.219 1 31.97 71 SER A O 1
ATOM 586 N N . GLY A 1 72 ? 6.125 -12.094 21.656 1 30.38 72 GLY A N 1
ATOM 587 C CA . GLY A 1 72 ? 7.191 -11.148 21.375 1 30.38 72 GLY A CA 1
ATOM 588 C C . GLY A 1 72 ? 8.531 -11.578 21.953 1 30.38 72 GLY A C 1
ATOM 589 O O . GLY A 1 72 ? 9.289 -12.297 21.297 1 30.38 72 GLY A O 1
ATOM 590 N N . ASP A 1 73 ? 9.141 -10.68 22.984 1 32.88 73 ASP A N 1
ATOM 591 C CA . ASP A 1 73 ? 10.477 -10.273 23.406 1 32.88 73 ASP A CA 1
ATOM 592 C C . ASP A 1 73 ? 11.219 -11.438 24.047 1 32.88 73 ASP A C 1
ATOM 594 O O . ASP A 1 73 ? 12.25 -11.242 24.688 1 32.88 73 ASP A O 1
ATOM 598 N N . SER A 1 74 ? 10.68 -12.391 24.641 1 31.5 74 SER A N 1
ATOM 599 C CA . SER A 1 74 ? 11.547 -13.008 25.641 1 31.5 74 SER A CA 1
ATOM 600 C C . SER A 1 74 ? 12.773 -13.648 24.984 1 31.5 74 SER A C 1
ATOM 602 O O . SER A 1 74 ? 12.719 -14.07 23.828 1 31.5 74 SER A O 1
ATOM 604 N N . GLU A 1 75 ? 13.961 -13.523 25.562 1 38.03 75 GLU A N 1
ATOM 605 C CA . GLU A 1 75 ? 15.125 -14.383 25.359 1 38.03 75 GLU A CA 1
ATOM 606 C C . GLU A 1 75 ? 14.734 -15.727 24.75 1 38.03 75 GLU A C 1
ATOM 608 O O . GLU A 1 75 ? 15.477 -16.297 23.953 1 38.03 75 GLU A O 1
ATOM 613 N N . GLU A 1 76 ? 13.594 -16.078 24.953 1 39.03 76 GLU A N 1
ATOM 614 C CA . GLU A 1 76 ? 13.078 -17.391 24.562 1 39.03 76 GLU A CA 1
ATOM 615 C C . GLU A 1 76 ? 12.609 -17.391 23.109 1 39.03 76 GLU A C 1
ATOM 617 O O . GLU A 1 76 ? 12.742 -18.391 22.406 1 39.03 76 GLU A O 1
ATOM 622 N N . ALA A 1 77 ? 12.172 -16.219 22.609 1 46.31 77 ALA A N 1
ATOM 623 C CA . ALA A 1 77 ? 11.773 -16.172 21.203 1 46.31 77 ALA A CA 1
ATOM 624 C C . ALA A 1 77 ? 13 -16.25 20.297 1 46.31 77 ALA A C 1
ATOM 626 O O . ALA A 1 77 ? 12.953 -16.906 19.234 1 46.31 77 ALA A O 1
ATOM 627 N N . GLN A 1 78 ? 14.109 -15.391 20.703 1 48.34 78 GLN A N 1
ATOM 628 C CA . GLN A 1 78 ? 15.352 -15.523 19.969 1 48.34 78 GLN A CA 1
ATOM 629 C C . GLN A 1 78 ? 15.883 -16.953 20.031 1 48.34 78 GLN A C 1
ATOM 631 O O . GLN A 1 78 ? 16.375 -17.484 19.031 1 48.34 78 GLN A O 1
ATOM 636 N N . ARG A 1 79 ? 15.797 -17.469 21.281 1 49.81 79 ARG A N 1
ATOM 637 C CA . ARG A 1 79 ? 16.266 -18.844 21.438 1 49.81 79 ARG A CA 1
ATOM 638 C C . ARG A 1 79 ? 15.438 -19.812 20.594 1 49.81 79 ARG A C 1
ATOM 640 O O . ARG A 1 79 ? 15.977 -20.766 20.031 1 49.81 79 ARG A O 1
ATOM 647 N N . SER A 1 80 ? 14.211 -19.281 20.359 1 61.53 80 SER A N 1
ATOM 648 C CA . SER A 1 80 ? 13.273 -20.156 19.656 1 61.53 80 SER A CA 1
ATOM 649 C C . SER A 1 80 ? 13.523 -20.156 18.156 1 61.53 80 SER A C 1
ATOM 651 O O . SER A 1 80 ? 13.43 -21.188 17.5 1 61.53 80 SER A O 1
ATOM 653 N N . ILE A 1 81 ? 14.125 -19.016 17.656 1 72 81 ILE A N 1
ATOM 654 C CA . ILE A 1 81 ? 14.375 -18.984 16.219 1 72 81 ILE A CA 1
ATOM 655 C C . ILE A 1 81 ? 15.609 -19.844 15.891 1 72 81 ILE A C 1
ATOM 657 O O . ILE A 1 81 ? 15.648 -20.516 14.859 1 72 81 ILE A O 1
ATOM 661 N N . PHE A 1 82 ? 16.531 -19.922 16.922 1 68.5 82 PHE A N 1
ATOM 662 C CA . PHE A 1 82 ? 17.75 -20.688 16.734 1 68.5 82 PHE A CA 1
ATOM 663 C C . PHE A 1 82 ? 17.469 -22.172 16.703 1 68.5 82 PHE A C 1
ATOM 665 O O . PHE A 1 82 ? 18.094 -22.922 15.945 1 68.5 82 PHE A O 1
ATOM 672 N N . GLU A 1 83 ? 16.484 -22.469 17.422 1 74.56 83 GLU A N 1
ATOM 673 C CA . GLU A 1 83 ? 16.172 -23.891 17.547 1 74.56 83 GLU A CA 1
ATOM 674 C C . GLU A 1 83 ? 15.32 -24.375 16.375 1 74.56 83 GLU A C 1
ATOM 676 O O . GLU A 1 83 ? 15.227 -25.562 16.109 1 74.56 83 GLU A O 1
ATOM 681 N N . GLU A 1 84 ? 14.898 -23.359 15.625 1 84.56 84 GLU A N 1
ATOM 682 C CA . GLU A 1 84 ? 13.984 -23.719 14.539 1 84.56 84 GLU A CA 1
ATOM 683 C C . GLU A 1 84 ? 14.758 -24.047 13.258 1 84.56 84 GLU A C 1
ATOM 685 O O . GLU A 1 84 ? 14.219 -24.688 12.352 1 84.56 84 GLU A O 1
ATOM 690 N N . ILE A 1 85 ? 16.047 -23.656 13.188 1 88.69 85 ILE A N 1
ATOM 691 C CA . ILE A 1 85 ? 16.828 -23.922 11.984 1 88.69 85 ILE A CA 1
ATOM 692 C C . ILE A 1 85 ? 17.188 -25.406 11.914 1 88.69 85 ILE A C 1
ATOM 694 O O . ILE A 1 85 ? 17.719 -25.969 12.875 1 88.69 85 ILE A O 1
ATOM 698 N N . PRO A 1 86 ? 16.859 -26 10.859 1 92 86 PRO A N 1
ATOM 699 C CA . PRO A 1 86 ? 17.156 -27.438 10.734 1 92 86 PRO A CA 1
ATOM 700 C C . PRO A 1 86 ? 18.641 -27.75 10.789 1 92 86 PRO A C 1
ATOM 702 O O . PRO A 1 86 ? 19.469 -26.828 10.875 1 92 86 PRO A O 1
ATOM 705 N N . ASP A 1 87 ? 18.938 -29.094 10.68 1 91.62 87 ASP A N 1
ATOM 706 C CA . ASP A 1 87 ? 20.328 -29.547 10.703 1 91.62 87 ASP A CA 1
ATOM 707 C C . ASP A 1 87 ? 21.094 -28.984 9.516 1 91.62 87 ASP A C 1
ATOM 709 O O . ASP A 1 87 ? 20.516 -28.625 8.492 1 91.62 87 ASP A O 1
ATOM 713 N N . ARG A 1 88 ? 22.422 -28.969 9.648 1 93.62 88 ARG A N 1
ATOM 714 C CA . ARG A 1 88 ? 23.312 -28.297 8.695 1 93.62 88 ARG A CA 1
ATOM 715 C C . ARG A 1 88 ? 23.156 -28.875 7.297 1 93.62 88 ARG A C 1
ATOM 717 O O . ARG A 1 88 ? 23.062 -28.141 6.32 1 93.62 88 ARG A O 1
ATOM 724 N N . GLU A 1 89 ? 23.062 -30.125 7.172 1 93.56 89 GLU A N 1
ATOM 725 C CA . GLU A 1 89 ? 23 -30.781 5.863 1 93.56 89 GLU A CA 1
ATOM 726 C C . GLU A 1 89 ? 21.703 -30.422 5.148 1 93.56 89 GLU A C 1
ATOM 728 O O . GLU A 1 89 ? 21.703 -30.094 3.961 1 93.56 89 GLU A O 1
ATOM 733 N N . ILE A 1 90 ? 20.641 -30.453 5.91 1 93.88 90 ILE A N 1
ATOM 734 C CA . ILE A 1 90 ? 19.344 -30.141 5.34 1 93.88 90 ILE A CA 1
ATOM 735 C C . ILE A 1 90 ? 19.266 -28.656 4.984 1 93.88 90 ILE A C 1
ATOM 737 O O . ILE A 1 90 ? 18.781 -28.297 3.916 1 93.88 90 ILE A O 1
ATOM 741 N N . ALA A 1 91 ? 19.734 -27.859 5.867 1 95.06 91 ALA A N 1
ATOM 742 C CA . ALA A 1 91 ? 19.703 -26.406 5.652 1 95.06 91 ALA A CA 1
ATOM 743 C C . ALA A 1 91 ? 20.5 -26.016 4.402 1 95.06 91 ALA A C 1
ATOM 745 O O . ALA A 1 91 ? 20.016 -25.25 3.572 1 95.06 91 ALA A O 1
ATOM 746 N N . ILE A 1 92 ? 21.688 -26.547 4.254 1 95.38 92 ILE A N 1
ATOM 747 C CA . ILE A 1 92 ? 22.547 -26.203 3.119 1 95.38 92 ILE A CA 1
ATOM 748 C C . ILE A 1 92 ? 21.906 -26.703 1.825 1 95.38 92 ILE A C 1
ATOM 750 O O . ILE A 1 92 ? 21.922 -26 0.808 1 95.38 92 ILE A O 1
ATOM 754 N N . LYS A 1 93 ? 21.312 -27.875 1.88 1 94.5 93 LYS A N 1
ATOM 755 C CA . LYS A 1 93 ? 20.625 -28.422 0.711 1 94.5 93 LYS A CA 1
ATOM 756 C C . LYS A 1 93 ? 19.484 -27.5 0.263 1 94.5 93 LYS A C 1
ATOM 758 O O . LYS A 1 93 ? 19.344 -27.234 -0.929 1 94.5 93 LYS A O 1
ATOM 763 N N . LEU A 1 94 ? 18.703 -27.078 1.215 1 96.12 94 LEU A N 1
ATOM 764 C CA . LEU A 1 94 ? 17.531 -26.25 0.901 1 96.12 94 LEU A CA 1
ATOM 765 C C . LEU A 1 94 ? 17.969 -24.844 0.49 1 96.12 94 LEU A C 1
ATOM 767 O O . LEU A 1 94 ? 17.312 -24.203 -0.346 1 96.12 94 LEU A O 1
ATOM 771 N N . VAL A 1 95 ? 19.031 -24.328 1.061 1 96.88 95 VAL A N 1
ATOM 772 C CA . VAL A 1 95 ? 19.594 -23.047 0.641 1 96.88 95 VAL A CA 1
ATOM 773 C C . VAL A 1 95 ? 20.062 -23.141 -0.81 1 96.88 95 VAL A C 1
ATOM 775 O O . VAL A 1 95 ? 19.781 -22.234 -1.614 1 96.88 95 VAL A O 1
ATOM 778 N N . ASP A 1 96 ? 20.688 -24.188 -1.135 1 94.31 96 ASP A N 1
ATOM 779 C CA . ASP A 1 96 ? 21.156 -24.391 -2.504 1 94.31 96 ASP A CA 1
ATOM 780 C C . ASP A 1 96 ? 19.984 -24.484 -3.475 1 94.31 96 ASP A C 1
ATOM 782 O O . ASP A 1 96 ? 20.031 -23.953 -4.578 1 94.31 96 ASP A O 1
ATOM 786 N N . ARG A 1 97 ? 19 -25.172 -3.012 1 93 97 ARG A N 1
ATOM 787 C CA . ARG A 1 97 ? 17.812 -25.297 -3.857 1 93 97 ARG A CA 1
ATOM 788 C C . ARG A 1 97 ? 17.188 -23.938 -4.117 1 93 97 ARG A C 1
ATOM 790 O O . ARG A 1 97 ? 16.703 -23.672 -5.223 1 93 97 ARG A O 1
ATOM 797 N N . TYR A 1 98 ? 17.125 -23.141 -3.119 1 95.94 98 TYR A N 1
ATOM 798 C CA . TYR A 1 98 ? 16.594 -21.781 -3.283 1 95.94 98 TYR A CA 1
ATOM 799 C C . TYR A 1 98 ? 17.391 -21.016 -4.332 1 95.94 98 TYR A C 1
ATOM 801 O O . TYR A 1 98 ? 16.812 -20.359 -5.203 1 95.94 98 TYR A O 1
ATOM 809 N N . PHE A 1 99 ? 18.703 -21.047 -4.277 1 94.31 99 PHE A N 1
ATOM 810 C CA . PHE A 1 99 ? 19.547 -20.281 -5.176 1 94.31 99 PHE A CA 1
ATOM 811 C C . PHE A 1 99 ? 19.5 -20.844 -6.59 1 94.31 99 PHE A C 1
ATOM 813 O O . PHE A 1 99 ? 19.688 -20.109 -7.562 1 94.31 99 PHE A O 1
ATOM 820 N N . GLU A 1 100 ? 19.062 -22.062 -6.719 1 90.69 100 GLU A N 1
ATOM 821 C CA . GLU A 1 100 ? 18.906 -22.688 -8.031 1 90.69 100 GLU A CA 1
ATOM 822 C C . GLU A 1 100 ? 17.547 -22.359 -8.648 1 90.69 100 GLU A C 1
ATOM 824 O O . GLU A 1 100 ? 17.359 -22.516 -9.852 1 90.69 100 GLU A O 1
ATOM 829 N N . THR A 1 101 ? 16.672 -21.953 -7.828 1 93.06 101 THR A N 1
ATOM 830 C CA . THR A 1 101 ? 15.312 -21.719 -8.32 1 93.06 101 THR A CA 1
ATOM 831 C C . THR A 1 101 ? 14.953 -20.25 -8.266 1 93.06 101 THR A C 1
ATOM 833 O O . THR A 1 101 ? 15.328 -19.469 -9.148 1 93.06 101 THR A O 1
ATOM 836 N N . TYR A 1 102 ? 14.469 -19.75 -7.133 1 93.94 102 TYR A N 1
ATOM 837 C CA . TYR A 1 102 ? 13.906 -18.406 -7.059 1 93.94 102 TYR A CA 1
ATOM 838 C C . TYR A 1 102 ? 14.992 -17.344 -7.184 1 93.94 102 TYR A C 1
ATOM 840 O O . TYR A 1 102 ? 14.797 -16.328 -7.844 1 93.94 102 TYR A O 1
ATOM 848 N N . ASP A 1 103 ? 16.125 -17.641 -6.555 1 93.75 103 ASP A N 1
ATOM 849 C CA . ASP A 1 103 ? 17.172 -16.609 -6.613 1 93.75 103 ASP A CA 1
ATOM 850 C C . ASP A 1 103 ? 17.828 -16.562 -7.992 1 93.75 103 ASP A C 1
ATOM 852 O O . ASP A 1 103 ? 18.516 -15.609 -8.328 1 93.75 103 ASP A O 1
ATOM 856 N N . SER A 1 104 ? 17.656 -17.578 -8.727 1 91.19 104 SER A N 1
ATOM 857 C CA . SER A 1 104 ? 18.156 -17.547 -10.102 1 91.19 104 SER A CA 1
ATOM 858 C C . SER A 1 104 ? 17.391 -16.516 -10.938 1 91.19 104 SER A C 1
ATOM 860 O O . SER A 1 104 ? 17.891 -16.062 -11.969 1 91.19 104 SER A O 1
ATOM 862 N N . ILE A 1 105 ? 16.25 -16.234 -10.523 1 92.94 105 ILE A N 1
ATOM 863 C CA . ILE A 1 105 ? 15.406 -15.266 -11.219 1 92.94 105 ILE A CA 1
ATOM 864 C C . ILE A 1 105 ? 15.406 -13.945 -10.469 1 92.94 105 ILE A C 1
ATOM 866 O O . ILE A 1 105 ? 15.68 -12.891 -11.047 1 92.94 105 ILE A O 1
ATOM 870 N N . PHE A 1 106 ? 15.086 -14.016 -9.18 1 94.5 106 PHE A N 1
ATOM 871 C CA . PHE A 1 106 ? 15.031 -12.844 -8.312 1 94.5 106 PHE A CA 1
ATOM 872 C C . PHE A 1 106 ? 16.344 -12.656 -7.562 1 94.5 106 PHE A C 1
ATOM 874 O O . PHE A 1 106 ? 16.422 -12.938 -6.367 1 94.5 106 PHE A O 1
ATOM 881 N N . ARG A 1 107 ? 17.281 -12.016 -8.125 1 92.38 107 ARG A N 1
ATOM 882 C CA . ARG A 1 107 ? 18.672 -11.992 -7.688 1 92.38 107 ARG A CA 1
ATOM 883 C C . ARG A 1 107 ? 18.953 -10.781 -6.805 1 92.38 107 ARG A C 1
ATOM 885 O O . ARG A 1 107 ? 19.844 -9.984 -7.098 1 92.38 107 ARG A O 1
ATOM 892 N N . PHE A 1 108 ? 18.328 -10.766 -5.684 1 94.06 108 PHE A N 1
ATOM 893 C CA . PHE A 1 108 ? 18.531 -9.586 -4.855 1 94.06 108 PHE A CA 1
ATOM 894 C C . PHE A 1 108 ? 19.438 -9.898 -3.676 1 94.06 108 PHE A C 1
ATOM 896 O O . PHE A 1 108 ? 19.516 -9.117 -2.725 1 94.06 108 PHE A O 1
ATOM 903 N N . PHE A 1 109 ? 20.125 -11.102 -3.719 1 93.94 109 PHE A N 1
ATOM 904 C CA . PHE A 1 109 ? 21.156 -11.453 -2.748 1 93.94 109 PHE A CA 1
ATOM 905 C C . PHE A 1 109 ? 22.5 -11.695 -3.441 1 93.94 109 PHE A C 1
ATOM 907 O O . PHE A 1 109 ? 22.531 -12.07 -4.613 1 93.94 109 PHE A O 1
ATOM 914 N N . ASN A 1 110 ? 23.516 -11.383 -2.697 1 92.06 110 ASN A N 1
ATOM 915 C CA . ASN A 1 110 ? 24.812 -11.93 -3.061 1 92.06 110 ASN A CA 1
ATOM 916 C C . ASN A 1 110 ? 24.969 -13.367 -2.582 1 92.06 110 ASN A C 1
ATOM 918 O O . ASN A 1 110 ? 25.094 -13.617 -1.381 1 92.06 110 ASN A O 1
ATOM 922 N N . GLN A 1 111 ? 25.047 -14.266 -3.496 1 92.62 111 GLN A N 1
ATOM 923 C CA . GLN A 1 111 ? 25.031 -15.695 -3.186 1 92.62 111 GLN A CA 1
ATOM 924 C C . GLN A 1 111 ? 26.219 -16.094 -2.332 1 92.62 111 GLN A C 1
ATOM 926 O O . GLN A 1 111 ? 26.078 -16.828 -1.351 1 92.62 111 GLN A O 1
ATOM 931 N N . SER A 1 112 ? 27.391 -15.586 -2.705 1 92.75 112 SER A N 1
ATOM 932 C CA . SER A 1 112 ? 28.609 -15.961 -1.994 1 92.75 112 SER A CA 1
ATOM 933 C C . SER A 1 112 ? 28.594 -15.445 -0.56 1 92.75 112 SER A C 1
ATOM 935 O O . SER A 1 112 ? 28.938 -16.172 0.372 1 92.75 112 SER A O 1
ATOM 937 N N . SER A 1 113 ? 28.141 -14.219 -0.438 1 92.38 113 SER A N 1
ATOM 938 C CA . SER A 1 113 ? 28.062 -13.633 0.896 1 92.38 113 SER A CA 1
ATOM 939 C C . SER A 1 113 ? 27.016 -14.344 1.757 1 92.38 113 SER A C 1
ATOM 941 O O . SER A 1 113 ? 27.234 -14.539 2.955 1 92.38 113 SER A O 1
ATOM 943 N N . PHE A 1 114 ? 25.938 -14.75 1.169 1 95.38 114 PHE A N 1
ATOM 944 C CA . PHE A 1 114 ? 24.875 -15.414 1.903 1 95.38 114 PHE A CA 1
ATOM 945 C C . PHE A 1 114 ? 25.312 -16.797 2.377 1 95.38 114 PHE A C 1
ATOM 947 O O . PHE A 1 114 ? 25.062 -17.172 3.523 1 95.38 114 PHE A O 1
ATOM 954 N N . ARG A 1 115 ? 25.984 -17.5 1.532 1 94.69 115 ARG A N 1
ATOM 955 C CA . ARG A 1 115 ? 26.469 -18.844 1.872 1 94.69 115 ARG A CA 1
ATOM 956 C C . ARG A 1 115 ? 27.516 -18.781 2.975 1 94.69 115 ARG A C 1
ATOM 958 O O . ARG A 1 115 ? 27.531 -19.625 3.871 1 94.69 115 ARG A O 1
ATOM 965 N N . ALA A 1 116 ? 28.344 -17.766 2.859 1 94.19 116 ALA A N 1
ATOM 966 C CA . ALA A 1 116 ? 29.375 -17.594 3.885 1 94.19 116 ALA A CA 1
ATOM 967 C C . ALA A 1 116 ? 28.75 -17.312 5.246 1 94.19 116 ALA A C 1
ATOM 969 O O . ALA A 1 116 ? 29.172 -17.875 6.262 1 94.19 116 ALA A O 1
ATOM 970 N N . GLU A 1 117 ? 27.734 -16.469 5.23 1 93.25 117 GLU A N 1
ATOM 971 C CA . GLU A 1 117 ? 27.062 -16.141 6.477 1 93.25 117 GLU A CA 1
ATOM 972 C C . GLU A 1 117 ? 26.266 -17.328 7.016 1 93.25 117 GLU A C 1
ATOM 974 O O . GLU A 1 117 ? 26.156 -17.5 8.227 1 93.25 117 GLU A O 1
ATOM 979 N N . THR A 1 118 ? 25.734 -18.156 6.113 1 94.69 118 THR A N 1
ATOM 980 C CA . THR A 1 118 ? 25.016 -19.375 6.508 1 94.69 118 THR A CA 1
ATOM 981 C C . THR A 1 118 ? 25.938 -20.328 7.254 1 94.69 118 THR A C 1
ATOM 983 O O . THR A 1 118 ? 25.547 -20.891 8.281 1 94.69 118 THR A O 1
ATOM 986 N N . GLU A 1 119 ? 27.141 -20.438 6.777 1 93.31 119 GLU A N 1
ATOM 987 C CA . GLU A 1 119 ? 28.109 -21.328 7.418 1 93.31 119 GLU A CA 1
ATOM 988 C C . GLU A 1 119 ? 28.469 -20.844 8.812 1 93.31 119 GLU A C 1
ATOM 990 O O . GLU A 1 119 ? 28.719 -21.641 9.711 1 93.31 119 GLU A O 1
ATOM 995 N N . LYS A 1 120 ? 28.438 -19.562 8.969 1 91.69 120 LYS A N 1
ATOM 996 C CA . LYS A 1 120 ? 28.766 -18.984 10.266 1 91.69 120 LYS A CA 1
ATOM 997 C C . LYS A 1 120 ? 27.734 -19.359 11.32 1 91.69 120 LYS A C 1
ATOM 999 O O . LYS A 1 120 ? 28.031 -19.344 12.516 1 91.69 120 LYS A O 1
ATOM 1004 N N . HIS A 1 121 ? 26.547 -19.656 10.906 1 89 121 HIS A N 1
ATOM 1005 C CA . HIS A 1 121 ? 25.5 -20.062 11.836 1 89 121 HIS A CA 1
ATOM 1006 C C . HIS A 1 121 ? 25.922 -21.281 12.656 1 89 121 HIS A C 1
ATOM 1008 O O . HIS A 1 121 ? 25.562 -21.391 13.828 1 89 121 HIS A O 1
ATOM 1014 N N . TRP A 1 122 ? 26.688 -22.188 12.102 1 90.19 122 TRP A N 1
ATOM 1015 C CA . TRP A 1 122 ? 27.125 -23.391 12.812 1 90.19 122 TRP A CA 1
ATOM 1016 C C . TRP A 1 122 ? 28.531 -23.203 13.375 1 90.19 122 TRP A C 1
ATOM 1018 O O . TRP A 1 122 ? 28.859 -23.766 14.422 1 90.19 122 TRP A O 1
ATOM 1028 N N . GLU A 1 123 ? 29.297 -22.359 12.758 1 91.25 123 GLU A N 1
ATOM 1029 C CA . GLU A 1 123 ? 30.688 -22.188 13.172 1 91.25 123 GLU A CA 1
ATOM 1030 C C . GLU A 1 123 ? 30.812 -21.156 14.297 1 91.25 123 GLU A C 1
ATOM 1032 O O . GLU A 1 123 ? 31.562 -21.359 15.242 1 91.25 123 GLU A O 1
ATOM 1037 N N . SER A 1 124 ? 30.078 -20.062 14.117 1 89.19 124 SER A N 1
ATOM 1038 C CA . SER A 1 124 ? 30.109 -18.984 15.086 1 89.19 124 SER A CA 1
ATOM 1039 C C . SER A 1 124 ? 28.719 -18.391 15.289 1 89.19 124 SER A C 1
ATOM 1041 O O . SER A 1 124 ? 28.453 -17.25 14.891 1 89.19 124 SER A O 1
ATOM 1043 N N . PRO A 1 125 ? 27.891 -19.094 16.047 1 81.69 125 PRO A N 1
ATOM 1044 C CA . PRO A 1 125 ? 26.5 -18.703 16.172 1 81.69 125 PRO A CA 1
ATOM 1045 C C . PRO A 1 125 ? 26.344 -17.312 16.812 1 81.69 125 PRO A C 1
ATOM 1047 O O . PRO A 1 125 ? 25.375 -16.609 16.516 1 81.69 125 PRO A O 1
ATOM 1050 N N . GLU A 1 126 ? 27.188 -16.859 17.562 1 78.12 126 GLU A N 1
ATOM 1051 C CA . GLU A 1 126 ? 27.078 -15.586 18.266 1 78.12 126 GLU A CA 1
ATOM 1052 C C . GLU A 1 126 ? 27.281 -14.414 17.312 1 78.12 126 GLU A C 1
ATOM 1054 O O . GLU A 1 126 ? 26.828 -13.297 17.594 1 78.12 126 GLU A O 1
ATOM 1059 N N . SER A 1 127 ? 27.828 -14.703 16.188 1 82.12 127 SER A N 1
ATOM 1060 C CA . SER A 1 127 ? 28.172 -13.625 15.266 1 82.12 127 SER A CA 1
ATOM 1061 C C . SER A 1 127 ? 27.047 -13.383 14.266 1 82.12 127 SER A C 1
ATOM 1063 O O . SER A 1 127 ? 27.031 -12.352 13.578 1 82.12 127 SER A O 1
ATOM 1065 N N . VAL A 1 128 ? 26.078 -14.203 14.281 1 83.12 128 VAL A N 1
ATOM 1066 C CA . VAL A 1 128 ? 25.031 -14.109 13.273 1 83.12 128 VAL A CA 1
ATOM 1067 C C . VAL A 1 128 ? 23.859 -13.273 13.805 1 83.12 128 VAL A C 1
ATOM 1069 O O . VAL A 1 128 ? 23.406 -13.477 14.922 1 83.12 128 VAL A O 1
ATOM 1072 N N . SER A 1 129 ? 23.484 -12.344 13.039 1 82.44 129 SER A N 1
ATOM 1073 C CA . SER A 1 129 ? 22.406 -11.438 13.438 1 82.44 129 SER A CA 1
ATOM 1074 C C . SER A 1 129 ? 21.047 -12.109 13.352 1 82.44 129 SER A C 1
ATOM 1076 O O . SER A 1 129 ? 20.891 -13.117 12.656 1 82.44 129 SER A O 1
ATOM 1078 N N . LEU A 1 130 ? 20.078 -11.609 14.055 1 80.75 130 LEU A N 1
ATOM 1079 C CA . LEU A 1 130 ? 18.719 -12.109 14.008 1 80.75 130 LEU A CA 1
ATOM 1080 C C . LEU A 1 130 ? 18.125 -11.945 12.609 1 80.75 130 LEU A C 1
ATOM 1082 O O . LEU A 1 130 ? 17.391 -12.82 12.133 1 80.75 130 LEU A O 1
ATOM 1086 N N . THR A 1 131 ? 18.422 -10.82 12.023 1 85 131 THR A N 1
ATOM 1087 C CA . THR A 1 131 ? 17.906 -10.539 10.688 1 85 131 THR A CA 1
ATOM 1088 C C . THR A 1 131 ? 18.359 -11.609 9.695 1 85 131 THR A C 1
ATOM 1090 O O . THR A 1 131 ? 17.578 -12.062 8.867 1 85 131 THR A O 1
ATOM 1093 N N . PHE A 1 132 ? 19.594 -12.023 9.859 1 90.88 132 PHE A N 1
ATOM 1094 C CA . PHE A 1 132 ? 20.078 -13.047 8.945 1 90.88 132 PHE A CA 1
ATOM 1095 C C . PHE A 1 132 ? 19.406 -14.391 9.234 1 90.88 132 PHE A C 1
ATOM 1097 O O . PHE A 1 132 ? 19.125 -15.156 8.312 1 90.88 132 PHE A O 1
ATOM 1104 N N . ARG A 1 133 ? 19.219 -14.703 10.461 1 88.19 133 ARG A N 1
ATOM 1105 C CA . ARG A 1 133 ? 18.547 -15.961 10.797 1 88.19 133 ARG A CA 1
ATOM 1106 C C . ARG A 1 133 ? 17.141 -16 10.219 1 88.19 133 ARG A C 1
ATOM 1108 O O . ARG A 1 133 ? 16.672 -17.062 9.805 1 88.19 133 ARG A O 1
ATOM 1115 N N . ILE A 1 134 ? 16.484 -14.828 10.219 1 91.44 134 ILE A N 1
ATOM 1116 C CA . ILE A 1 134 ? 15.164 -14.727 9.586 1 91.44 134 ILE A CA 1
ATOM 1117 C C . ILE A 1 134 ? 15.289 -14.992 8.086 1 91.44 134 ILE A C 1
ATOM 1119 O O . ILE A 1 134 ? 14.5 -15.742 7.516 1 91.44 134 ILE A O 1
ATOM 1123 N N . HIS A 1 135 ? 16.328 -14.414 7.434 1 96.06 135 HIS A N 1
ATOM 1124 C CA . HIS A 1 135 ? 16.578 -14.664 6.02 1 96.06 135 HIS A CA 1
ATOM 1125 C C . HIS A 1 135 ? 16.812 -16.141 5.75 1 96.06 135 HIS A C 1
ATOM 1127 O O . HIS A 1 135 ? 16.312 -16.688 4.77 1 96.06 135 HIS A O 1
ATOM 1133 N N . LEU A 1 136 ? 17.594 -16.672 6.645 1 95.81 136 LEU A N 1
ATOM 1134 C CA . LEU A 1 136 ? 17.938 -18.094 6.477 1 95.81 136 LEU A CA 1
ATOM 1135 C C . LEU A 1 136 ? 16.688 -18.969 6.551 1 95.81 136 LEU A C 1
ATOM 1137 O O . LEU A 1 136 ? 16.5 -19.844 5.715 1 95.81 136 LEU A O 1
ATOM 1141 N N . LEU A 1 137 ? 15.836 -18.719 7.555 1 95.25 137 LEU A N 1
ATOM 1142 C CA . LEU A 1 137 ? 14.594 -19.484 7.691 1 95.25 137 LEU A CA 1
ATOM 1143 C C . LEU A 1 137 ? 13.711 -19.312 6.457 1 95.25 137 LEU A C 1
ATOM 1145 O O . LEU A 1 137 ? 13.117 -20.281 5.977 1 95.25 137 LEU A O 1
ATOM 1149 N N . LEU A 1 138 ? 13.602 -18.109 5.957 1 97.56 138 LEU A N 1
ATOM 1150 C CA . LEU A 1 138 ? 12.789 -17.812 4.781 1 97.56 138 LEU A CA 1
ATOM 1151 C C . LEU A 1 138 ? 13.328 -18.547 3.555 1 97.56 138 LEU A C 1
ATOM 1153 O O . LEU A 1 138 ? 12.562 -19.156 2.811 1 97.56 138 LEU A O 1
ATOM 1157 N N . VAL A 1 139 ? 14.633 -18.469 3.391 1 98.06 139 VAL A N 1
ATOM 1158 C CA . VAL A 1 139 ? 15.281 -19.094 2.246 1 98.06 139 VAL A CA 1
ATOM 1159 C C . VAL A 1 139 ? 15.086 -20.609 2.316 1 98.06 139 VAL A C 1
ATOM 1161 O O . VAL A 1 139 ? 14.789 -21.25 1.304 1 98.06 139 VAL A O 1
ATOM 1164 N N . ILE A 1 140 ? 15.227 -21.172 3.471 1 97.25 140 ILE A N 1
ATOM 1165 C CA . ILE A 1 140 ? 15.031 -22.609 3.668 1 97.25 140 ILE A CA 1
ATOM 1166 C C . ILE A 1 140 ? 13.586 -22.984 3.355 1 97.25 140 ILE A C 1
ATOM 1168 O O . ILE A 1 140 ? 13.328 -23.984 2.676 1 97.25 140 ILE A O 1
ATOM 1172 N N . ALA A 1 141 ? 12.648 -22.203 3.865 1 96.5 141 ALA A N 1
ATOM 1173 C CA . ALA A 1 141 ? 11.227 -22.484 3.639 1 96.5 141 ALA A CA 1
ATOM 1174 C C . ALA A 1 141 ? 10.898 -22.453 2.148 1 96.5 141 ALA A C 1
ATOM 1176 O O . ALA A 1 141 ? 10.172 -23.312 1.656 1 96.5 141 ALA A O 1
ATOM 1177 N N . ILE A 1 142 ? 11.414 -21.5 1.412 1 96.69 142 ILE A N 1
ATOM 1178 C CA . ILE A 1 142 ? 11.141 -21.375 -0.015 1 96.69 142 ILE A CA 1
ATOM 1179 C C . ILE A 1 142 ? 11.812 -22.516 -0.774 1 96.69 142 ILE A C 1
ATOM 1181 O O . ILE A 1 142 ? 11.227 -23.078 -1.704 1 96.69 142 ILE A O 1
ATOM 1185 N N . GLY A 1 143 ? 13.047 -22.828 -0.371 1 95.75 143 GLY A N 1
ATOM 1186 C CA . GLY A 1 143 ? 13.703 -24 -0.956 1 95.75 143 GLY A CA 1
ATOM 1187 C C . GLY A 1 143 ? 12.938 -25.281 -0.728 1 95.75 143 GLY A C 1
ATOM 1188 O O . GLY A 1 143 ? 12.867 -26.141 -1.616 1 95.75 143 GLY A O 1
ATOM 1189 N N . ASN A 1 144 ? 12.383 -25.391 0.429 1 94.5 144 ASN A N 1
ATOM 1190 C CA . ASN A 1 144 ? 11.609 -26.578 0.795 1 94.5 144 ASN A CA 1
ATOM 1191 C C . ASN A 1 144 ? 10.398 -26.75 -0.117 1 94.5 144 ASN A C 1
ATOM 1193 O O . ASN A 1 144 ? 9.984 -27.875 -0.395 1 94.5 144 ASN A O 1
ATOM 1197 N N . ALA A 1 145 ? 9.867 -25.703 -0.607 1 92.31 145 ALA A N 1
ATOM 1198 C CA . ALA A 1 145 ? 8.688 -25.766 -1.463 1 92.31 145 ALA A CA 1
ATOM 1199 C C . ALA A 1 145 ? 9.031 -26.328 -2.838 1 92.31 145 ALA A C 1
ATOM 1201 O O . ALA A 1 145 ? 8.156 -26.828 -3.541 1 92.31 145 ALA A O 1
ATOM 1202 N N . SER A 1 146 ? 10.273 -26.297 -3.244 1 90.12 146 SER A N 1
ATOM 1203 C CA . SER A 1 146 ? 10.68 -26.703 -4.586 1 90.12 146 SER A CA 1
ATOM 1204 C C . SER A 1 146 ? 11.172 -28.141 -4.609 1 90.12 146 SER A C 1
ATOM 1206 O O . SER A 1 146 ? 11.617 -28.641 -5.648 1 90.12 146 SER A O 1
ATOM 1208 N N . ILE A 1 147 ? 11.062 -28.75 -3.477 1 88.38 147 ILE A N 1
ATOM 1209 C CA . ILE A 1 147 ? 11.492 -30.141 -3.424 1 88.38 147 ILE A CA 1
ATOM 1210 C C . ILE A 1 147 ? 10.281 -31.062 -3.547 1 88.38 147 ILE A C 1
ATOM 1212 O O . ILE A 1 147 ? 9.18 -30.719 -3.109 1 88.38 147 ILE A O 1
ATOM 1216 N N . GLN A 1 148 ? 10.539 -32.156 -4.062 1 83.81 148 GLN A N 1
ATOM 1217 C CA . GLN A 1 148 ? 9.461 -33.125 -4.301 1 83.81 148 GLN A CA 1
ATOM 1218 C C . GLN A 1 148 ? 8.891 -33.656 -2.984 1 83.81 148 GLN A C 1
ATOM 1220 O O . GLN A 1 148 ? 9.617 -33.781 -1.998 1 83.81 148 GLN A O 1
ATOM 1225 N N . PRO A 1 149 ? 7.66 -33.906 -3.02 1 77.75 149 PRO A N 1
ATOM 1226 C CA . PRO A 1 149 ? 7.008 -34.406 -1.809 1 77.75 149 PRO A CA 1
ATOM 1227 C C . PRO A 1 149 ? 7.57 -35.75 -1.352 1 77.75 149 PRO A C 1
ATOM 1229 O O . PRO A 1 149 ? 7.445 -36.125 -0.178 1 77.75 149 PRO A O 1
ATOM 1232 N N . THR A 1 150 ? 8.07 -36.438 -2.254 1 77.62 150 THR A N 1
ATOM 1233 C CA . THR A 1 150 ? 8.617 -37.75 -1.922 1 77.62 150 THR A CA 1
ATOM 1234 C C . THR A 1 150 ? 9.938 -37.625 -1.172 1 77.62 150 THR A C 1
ATOM 1236 O O . THR A 1 150 ? 10.406 -38.562 -0.554 1 77.62 150 THR A O 1
ATOM 1239 N N . GLU A 1 151 ? 10.414 -36.469 -1.167 1 81.12 151 GLU A N 1
ATOM 1240 C CA . GLU A 1 151 ? 11.672 -36.219 -0.462 1 81.12 151 GLU A CA 1
ATOM 1241 C C . GLU A 1 151 ? 11.414 -35.75 0.976 1 81.12 151 GLU A C 1
ATOM 1243 O O . GLU A 1 151 ? 10.258 -35.656 1.406 1 81.12 151 GLU A O 1
ATOM 1248 N N . ASP A 1 152 ? 12.461 -35.781 1.728 1 82.81 152 ASP A N 1
ATOM 1249 C CA . ASP A 1 152 ? 12.359 -35.375 3.129 1 82.81 152 ASP A CA 1
ATOM 1250 C C . ASP A 1 152 ? 12.109 -33.875 3.264 1 82.81 152 ASP A C 1
ATOM 1252 O O . ASP A 1 152 ? 13.016 -33.125 3.619 1 82.81 152 ASP A O 1
ATOM 1256 N N . ARG A 1 153 ? 10.883 -33.531 3.141 1 87.69 153 ARG A N 1
ATOM 1257 C CA . ARG A 1 153 ? 10.484 -32.125 3.234 1 87.69 153 ARG A CA 1
ATOM 1258 C C . ARG A 1 153 ? 10.227 -31.719 4.684 1 87.69 153 ARG A C 1
ATOM 1260 O O . ARG A 1 153 ? 9.805 -32.562 5.496 1 87.69 153 ARG A O 1
ATOM 1267 N N . ILE A 1 154 ? 10.562 -30.5 4.953 1 91.5 154 ILE A N 1
ATOM 1268 C CA . ILE A 1 154 ? 10.156 -29.938 6.234 1 91.5 154 ILE A CA 1
ATOM 1269 C C . ILE A 1 154 ? 8.633 -29.891 6.32 1 91.5 154 ILE A C 1
ATOM 1271 O O . ILE A 1 154 ? 7.969 -29.406 5.395 1 91.5 154 ILE A O 1
ATOM 1275 N N . PRO A 1 155 ? 8.047 -30.438 7.371 1 87.06 155 PRO A N 1
ATOM 1276 C CA . PRO A 1 155 ? 6.59 -30.484 7.488 1 87.06 155 PRO A CA 1
ATOM 1277 C C . PRO A 1 155 ? 5.945 -29.109 7.5 1 87.06 155 PRO A C 1
ATOM 1279 O O . PRO A 1 155 ? 6.559 -28.141 7.961 1 87.06 155 PRO A O 1
ATOM 1282 N N . LEU A 1 156 ? 4.746 -29.031 7.094 1 84.56 156 LEU A N 1
ATOM 1283 C CA . LEU A 1 156 ? 4.004 -27.781 6.98 1 84.56 156 LEU A CA 1
ATOM 1284 C C . LEU A 1 156 ? 3.793 -27.156 8.352 1 84.56 156 LEU A C 1
ATOM 1286 O O . LEU A 1 156 ? 3.783 -25.922 8.477 1 84.56 156 LEU A O 1
ATOM 1290 N N . THR A 1 157 ? 3.609 -27.938 9.359 1 81.81 157 THR A N 1
ATOM 1291 C CA . THR A 1 157 ? 3.396 -27.438 10.711 1 81.81 157 THR A CA 1
ATOM 1292 C C . THR A 1 157 ? 4.586 -26.594 11.172 1 81.81 157 THR A C 1
ATOM 1294 O O . THR A 1 157 ? 4.414 -25.547 11.797 1 81.81 157 THR A O 1
ATOM 1297 N N . ARG A 1 158 ? 5.723 -27.078 10.828 1 86.38 158 ARG A N 1
ATOM 1298 C CA . ARG A 1 158 ? 6.93 -26.344 11.188 1 86.38 158 ARG A CA 1
ATOM 1299 C C . ARG A 1 158 ? 7.047 -25.047 10.375 1 86.38 158 ARG A C 1
ATOM 1301 O O . ARG A 1 158 ? 7.43 -24.016 10.906 1 86.38 158 ARG A O 1
ATOM 1308 N N . ILE A 1 159 ? 6.688 -25.125 9.164 1 90.69 159 ILE A N 1
ATOM 1309 C CA . ILE A 1 159 ? 6.719 -23.953 8.281 1 90.69 159 ILE A CA 1
ATOM 1310 C C . ILE A 1 159 ? 5.758 -22.891 8.805 1 90.69 159 ILE A C 1
ATOM 1312 O O . ILE A 1 159 ? 6.074 -21.703 8.789 1 90.69 159 ILE A O 1
ATOM 1316 N N . THR A 1 160 ? 4.609 -23.266 9.281 1 84.81 160 THR A N 1
ATOM 1317 C CA . THR A 1 160 ? 3.617 -22.344 9.805 1 84.81 160 THR A CA 1
ATOM 1318 C C . THR A 1 160 ? 4.117 -21.672 11.086 1 84.81 160 THR A C 1
ATOM 1320 O O . THR A 1 160 ? 3.852 -20.5 11.32 1 84.81 160 THR A O 1
ATOM 1323 N N . THR A 1 161 ? 4.793 -22.453 11.836 1 81.81 161 THR A N 1
ATOM 1324 C CA . THR A 1 161 ? 5.402 -21.891 13.031 1 81.81 161 THR A CA 1
ATOM 1325 C C . THR A 1 161 ? 6.422 -20.812 12.672 1 81.81 161 THR A C 1
ATOM 1327 O O . THR A 1 161 ? 6.445 -19.734 13.266 1 81.81 161 THR A O 1
ATOM 1330 N N . TRP A 1 162 ? 7.285 -21.156 11.672 1 89.31 162 TRP A N 1
ATOM 1331 C CA . TRP A 1 162 ? 8.25 -20.188 11.18 1 89.31 162 TRP A CA 1
ATOM 1332 C C . TRP A 1 162 ? 7.547 -18.922 10.688 1 89.31 162 TRP A C 1
ATOM 1334 O O . TRP A 1 162 ? 8.008 -17.812 10.93 1 89.31 162 TRP A O 1
ATOM 1344 N N . TRP A 1 163 ? 6.398 -19.125 10.055 1 88.75 163 TRP A N 1
ATOM 1345 C CA . TRP A 1 163 ? 5.645 -18.016 9.492 1 88.75 163 TRP A CA 1
ATOM 1346 C C . TRP A 1 163 ? 5.227 -17.031 10.578 1 88.75 163 TRP A C 1
ATOM 1348 O O . TRP A 1 163 ? 5.41 -15.82 10.438 1 88.75 163 TRP A O 1
ATOM 1358 N N . HIS A 1 164 ? 4.805 -17.5 11.664 1 80.19 164 HIS A N 1
ATOM 1359 C CA . HIS A 1 164 ? 4.344 -16.656 12.758 1 80.19 164 HIS A CA 1
ATOM 1360 C C . HIS A 1 164 ? 5.508 -15.906 13.406 1 80.19 164 HIS A C 1
ATOM 1362 O O . HIS A 1 164 ? 5.383 -14.727 13.742 1 80.19 164 HIS A O 1
ATOM 1368 N N . LEU A 1 165 ? 6.586 -16.578 13.555 1 80.38 165 LEU A N 1
ATOM 1369 C CA . LEU A 1 165 ? 7.777 -15.953 14.109 1 80.38 165 LEU A CA 1
ATOM 1370 C C . LEU A 1 165 ? 8.281 -14.836 13.203 1 80.38 165 LEU A C 1
ATOM 1372 O O . LEU A 1 165 ? 8.641 -13.758 13.672 1 80.38 165 LEU A O 1
ATOM 1376 N N . ILE A 1 166 ? 8.258 -15.133 11.945 1 86.94 166 ILE A N 1
ATOM 1377 C CA . ILE A 1 166 ? 8.742 -14.18 10.953 1 86.94 166 ILE A CA 1
ATOM 1378 C C . ILE A 1 166 ? 7.816 -12.961 10.906 1 86.94 166 ILE A C 1
ATOM 1380 O O . ILE A 1 166 ? 8.281 -11.828 10.797 1 86.94 166 ILE A O 1
ATOM 1384 N N . GLN A 1 167 ? 6.5 -13.156 10.984 1 83.81 167 GLN A N 1
ATOM 1385 C CA . GLN A 1 167 ? 5.543 -12.055 10.961 1 83.81 167 GLN A CA 1
ATOM 1386 C C . GLN A 1 167 ? 5.719 -11.141 12.172 1 83.81 167 GLN A C 1
ATOM 1388 O O . GLN A 1 167 ? 5.602 -9.922 12.062 1 83.81 167 GLN A O 1
ATOM 1393 N N . ALA A 1 168 ? 5.953 -11.766 13.242 1 75.94 168 ALA A N 1
ATOM 1394 C CA . ALA A 1 168 ? 6.203 -10.984 14.445 1 75.94 168 ALA A CA 1
ATOM 1395 C C . ALA A 1 168 ? 7.445 -10.109 14.281 1 75.94 168 ALA A C 1
ATOM 1397 O O . ALA A 1 168 ? 7.43 -8.93 14.633 1 75.94 168 ALA A O 1
ATOM 1398 N N . TRP A 1 169 ? 8.453 -10.734 13.789 1 79.62 169 TRP A N 1
ATOM 1399 C CA . TRP A 1 169 ? 9.68 -9.984 13.547 1 79.62 169 TRP A CA 1
ATOM 1400 C C . TRP A 1 169 ? 9.453 -8.867 12.539 1 79.62 169 TRP A C 1
ATOM 1402 O O . TRP A 1 169 ? 9.938 -7.75 12.711 1 79.62 169 TRP A O 1
ATOM 1412 N N . GLN A 1 170 ? 8.742 -9.141 11.445 1 86.44 170 GLN A N 1
ATOM 1413 C CA . GLN A 1 170 ? 8.508 -8.18 10.367 1 86.44 170 GLN A CA 1
ATOM 1414 C C . GLN A 1 170 ? 7.773 -6.949 10.883 1 86.44 170 GLN A C 1
ATOM 1416 O O . GLN A 1 170 ? 8.047 -5.828 10.445 1 86.44 170 GLN A O 1
ATOM 1421 N N . SER A 1 171 ? 6.805 -7.195 11.742 1 77.06 171 SER A N 1
ATOM 1422 C CA . SER A 1 171 ? 6.031 -6.086 12.297 1 77.06 171 SER A CA 1
ATOM 1423 C C . SER A 1 171 ? 6.934 -5.074 12.992 1 77.06 171 SER A C 1
ATOM 1425 O O . SER A 1 171 ? 6.738 -3.865 12.867 1 77.06 171 SER A O 1
ATOM 1427 N N . VAL A 1 172 ? 7.906 -5.562 13.609 1 74.19 172 VAL A N 1
ATOM 1428 C CA . VAL A 1 172 ? 8.844 -4.703 14.32 1 74.19 172 VAL A CA 1
ATOM 1429 C C . VAL A 1 172 ? 9.82 -4.07 13.336 1 74.19 172 VAL A C 1
ATOM 1431 O O . VAL A 1 172 ? 10.117 -2.877 13.43 1 74.19 172 VAL A O 1
ATOM 1434 N N . ALA A 1 173 ? 10.305 -4.84 12.43 1 80.38 173 ALA A N 1
ATOM 1435 C CA . ALA A 1 173 ? 11.273 -4.367 11.445 1 80.38 173 ALA A CA 1
ATOM 1436 C C . ALA A 1 173 ? 10.695 -3.238 10.602 1 80.38 173 ALA A C 1
ATOM 1438 O O . ALA A 1 173 ? 11.375 -2.244 10.328 1 80.38 173 ALA A O 1
ATOM 1439 N N . LEU A 1 174 ? 9.438 -3.338 10.203 1 82.88 174 LEU A N 1
ATOM 1440 C CA . LEU A 1 174 ? 8.789 -2.359 9.336 1 82.88 174 LEU A CA 1
ATOM 1441 C C . LEU A 1 174 ? 8.516 -1.062 10.094 1 82.88 174 LEU A C 1
ATOM 1443 O O . LEU A 1 174 ? 8.438 0.009 9.484 1 82.88 174 LEU A O 1
ATOM 1447 N N . ARG A 1 175 ? 8.336 -1.157 11.32 1 74.62 175 ARG A N 1
ATOM 1448 C CA . ARG A 1 175 ? 8.109 0.028 12.133 1 74.62 175 ARG A CA 1
ATOM 1449 C C . ARG A 1 175 ? 9.414 0.77 12.406 1 74.62 175 ARG A C 1
ATOM 1451 O O . ARG A 1 175 ? 9.43 2 12.477 1 74.62 175 ARG A O 1
ATOM 1458 N N . SER A 1 176 ? 10.445 -0.073 12.469 1 73.25 176 SER A N 1
ATOM 1459 C CA . SER A 1 176 ? 11.734 0.509 12.82 1 73.25 176 SER A CA 1
ATOM 1460 C C . SER A 1 176 ? 12.383 1.184 11.617 1 73.25 176 SER A C 1
ATOM 1462 O O . SER A 1 176 ? 12.766 2.354 11.688 1 73.25 176 SER A O 1
ATOM 1464 N N . ASP A 1 177 ? 12.516 0.41 10.555 1 81 177 ASP A N 1
ATOM 1465 C CA . ASP A 1 177 ? 13.125 0.97 9.352 1 81 177 ASP A CA 1
ATOM 1466 C C . ASP A 1 177 ? 12.578 0.295 8.102 1 81 177 ASP A C 1
ATOM 1468 O O . ASP A 1 177 ? 13.219 -0.598 7.539 1 81 177 ASP A O 1
ATOM 1472 N N . PRO A 1 178 ? 11.523 0.91 7.699 1 85.19 178 PRO A N 1
ATOM 1473 C CA . PRO A 1 178 ? 10.914 0.309 6.512 1 85.19 178 PRO A CA 1
ATOM 1474 C C . PRO A 1 178 ? 11.727 0.544 5.246 1 85.19 178 PRO A C 1
ATOM 1476 O O . PRO A 1 178 ? 11.492 -0.11 4.227 1 85.19 178 PRO A O 1
ATOM 1479 N N . ARG A 1 179 ? 12.773 1.436 5.285 1 87.44 179 ARG A N 1
ATOM 1480 C CA . ARG A 1 179 ? 13.539 1.799 4.094 1 87.44 179 ARG A CA 1
ATOM 1481 C C . ARG A 1 179 ? 14.805 0.964 3.98 1 87.44 179 ARG A C 1
ATOM 1483 O O . ARG A 1 179 ? 15.492 1.002 2.957 1 87.44 179 ARG A O 1
ATOM 1490 N N . ASP A 1 180 ? 15.047 0.199 5 1 90.19 180 ASP A N 1
ATOM 1491 C CA . ASP A 1 180 ? 16.266 -0.595 5.035 1 90.19 180 ASP A CA 1
ATOM 1492 C C . ASP A 1 180 ? 16.234 -1.692 3.973 1 90.19 180 ASP A C 1
ATOM 1494 O O . ASP A 1 180 ? 15.227 -2.367 3.797 1 90.19 180 ASP A O 1
ATOM 1498 N N . ILE A 1 181 ? 17.359 -1.876 3.32 1 93.12 181 ILE A N 1
ATOM 1499 C CA . ILE A 1 181 ? 17.469 -2.83 2.223 1 93.12 181 ILE A CA 1
ATOM 1500 C C . ILE A 1 181 ? 17.219 -4.242 2.74 1 93.12 181 ILE A C 1
ATOM 1502 O O . ILE A 1 181 ? 16.547 -5.047 2.078 1 93.12 181 ILE A O 1
ATOM 1506 N N . THR A 1 182 ? 17.719 -4.535 3.908 1 91.75 182 THR A N 1
ATOM 1507 C CA . THR A 1 182 ? 17.547 -5.863 4.48 1 91.75 182 THR A CA 1
ATOM 1508 C C . THR A 1 182 ? 16.078 -6.137 4.781 1 91.75 182 THR A C 1
ATOM 1510 O O . THR A 1 182 ? 15.594 -7.258 4.609 1 91.75 182 THR A O 1
ATOM 1513 N N . THR A 1 183 ? 15.391 -5.086 5.254 1 93.06 183 THR A N 1
ATOM 1514 C CA . THR A 1 183 ? 13.961 -5.215 5.512 1 93.06 183 THR A CA 1
ATOM 1515 C C . THR A 1 183 ? 13.195 -5.441 4.211 1 93.06 183 THR A C 1
ATOM 1517 O O . THR A 1 183 ? 12.266 -6.258 4.164 1 93.06 183 THR A O 1
ATOM 1520 N N . LEU A 1 184 ? 13.594 -4.766 3.182 1 97.19 184 LEU A N 1
ATOM 1521 C CA . LEU A 1 184 ? 12.961 -4.926 1.878 1 97.19 184 LEU A CA 1
ATOM 1522 C C . LEU A 1 184 ? 13.211 -6.324 1.322 1 97.19 184 LEU A C 1
ATOM 1524 O O . LEU A 1 184 ? 12.305 -6.953 0.773 1 97.19 184 LEU A O 1
ATOM 1528 N N . GLN A 1 185 ? 14.43 -6.77 1.475 1 97.56 185 GLN A N 1
ATOM 1529 C CA . GLN A 1 185 ? 14.766 -8.117 1.041 1 97.56 185 GLN A CA 1
ATOM 1530 C C . GLN A 1 185 ? 13.938 -9.164 1.782 1 97.56 185 GLN A C 1
ATOM 1532 O O . GLN A 1 185 ? 13.438 -10.109 1.175 1 97.56 185 GLN A O 1
ATOM 1537 N N . SER A 1 186 ? 13.812 -8.992 3.053 1 96.44 186 SER A N 1
ATOM 1538 C CA . SER A 1 186 ? 12.992 -9.906 3.842 1 96.44 186 SER A CA 1
ATOM 1539 C C . SER A 1 186 ? 11.539 -9.898 3.365 1 96.44 186 SER A C 1
ATOM 1541 O O . SER A 1 186 ? 10.891 -10.945 3.314 1 96.44 186 SER A O 1
ATOM 1543 N N . SER A 1 187 ? 11.07 -8.703 3.057 1 96.94 187 SER A N 1
ATOM 1544 C CA . SER A 1 187 ? 9.688 -8.586 2.602 1 96.94 187 SER A CA 1
ATOM 1545 C C . SER A 1 187 ? 9.477 -9.312 1.274 1 96.94 187 SER A C 1
ATOM 1547 O O . SER A 1 187 ? 8.406 -9.867 1.028 1 96.94 187 SER A O 1
ATOM 1549 N N . CYS A 1 188 ? 10.438 -9.32 0.411 1 98 188 CYS A N 1
ATOM 1550 C CA . CYS A 1 188 ? 10.367 -10.086 -0.83 1 98 188 CYS A CA 1
ATOM 1551 C C . CYS A 1 188 ? 10.289 -11.578 -0.548 1 98 188 CYS A C 1
ATOM 1553 O O . CYS A 1 188 ? 9.477 -12.289 -1.138 1 98 188 CYS A O 1
ATOM 1555 N N . LEU A 1 189 ? 11.18 -11.977 0.343 1 98.25 189 LEU A N 1
ATOM 1556 C CA . LEU A 1 189 ? 11.188 -13.391 0.701 1 98.25 189 LEU A CA 1
ATOM 1557 C C . LEU A 1 189 ? 9.859 -13.805 1.326 1 98.25 189 LEU A C 1
ATOM 1559 O O . LEU A 1 189 ? 9.359 -14.898 1.065 1 98.25 189 LEU A O 1
ATOM 1563 N N . ILE A 1 190 ? 9.336 -12.945 2.148 1 96.88 190 ILE A N 1
ATOM 1564 C CA . ILE A 1 190 ? 8.055 -13.211 2.791 1 96.88 190 ILE A CA 1
ATOM 1565 C C . ILE A 1 190 ? 6.961 -13.344 1.733 1 96.88 190 ILE A C 1
ATOM 1567 O O . ILE A 1 190 ? 6.109 -14.227 1.819 1 96.88 190 ILE A O 1
ATOM 1571 N N . SER A 1 191 ? 6.977 -12.492 0.757 1 96.69 191 SER A N 1
ATOM 1572 C CA . SER A 1 191 ? 6.012 -12.57 -0.336 1 96.69 191 SER A CA 1
ATOM 1573 C C . SER A 1 191 ? 6.133 -13.883 -1.092 1 96.69 191 SER A C 1
ATOM 1575 O O . SER A 1 191 ? 5.121 -14.5 -1.45 1 96.69 191 SER A O 1
ATOM 1577 N N . LEU A 1 192 ? 7.34 -14.297 -1.33 1 96.75 192 LEU A N 1
ATOM 1578 C CA . LEU A 1 192 ? 7.566 -15.562 -2.025 1 96.75 192 LEU A CA 1
ATOM 1579 C C . LEU A 1 192 ? 7.082 -16.734 -1.186 1 96.75 192 LEU A C 1
ATOM 1581 O O . LEU A 1 192 ? 6.473 -17.672 -1.711 1 96.75 192 LEU A O 1
ATOM 1585 N N . MET A 1 193 ? 7.41 -16.688 0.089 1 96.12 193 MET A N 1
ATOM 1586 C CA . MET A 1 193 ? 6.941 -17.75 0.985 1 96.12 193 MET A CA 1
ATOM 1587 C C . MET A 1 193 ? 5.414 -17.812 1.002 1 96.12 193 MET A C 1
ATOM 1589 O O . MET A 1 193 ? 4.836 -18.891 1.009 1 96.12 193 MET A O 1
ATOM 1593 N N . ARG A 1 194 ? 4.781 -16.641 0.998 1 93.38 194 ARG A N 1
ATOM 1594 C CA . ARG A 1 194 ? 3.326 -16.562 0.924 1 93.38 194 ARG A CA 1
ATOM 1595 C C . ARG A 1 194 ? 2.807 -17.25 -0.336 1 93.38 194 ARG A C 1
ATOM 1597 O O . ARG A 1 194 ? 1.82 -17.984 -0.287 1 93.38 194 ARG A O 1
ATOM 1604 N N . GLN A 1 195 ? 3.414 -17.062 -1.373 1 92.62 195 GLN A N 1
ATOM 1605 C CA . GLN A 1 195 ? 3.006 -17.641 -2.648 1 92.62 195 GLN A CA 1
ATOM 1606 C C . GLN A 1 195 ? 3.186 -19.156 -2.65 1 92.62 195 GLN A C 1
ATOM 1608 O O . GLN A 1 195 ? 2.334 -19.891 -3.162 1 92.62 195 GLN A O 1
ATOM 1613 N N . CYS A 1 196 ? 4.273 -19.578 -2.086 1 93 196 CYS A N 1
ATOM 1614 C CA . CYS A 1 196 ? 4.59 -21 -2.094 1 93 196 CYS A CA 1
ATOM 1615 C C . CYS A 1 196 ? 3.582 -21.781 -1.267 1 93 196 CYS A C 1
ATOM 1617 O O . CYS A 1 196 ? 3.143 -22.859 -1.675 1 93 196 CYS A O 1
ATOM 1619 N N . TYR A 1 197 ? 3.158 -21.219 -0.152 1 90.19 197 TYR A N 1
ATOM 1620 C CA . TYR A 1 197 ? 2.398 -22.031 0.796 1 90.19 197 TYR A CA 1
ATOM 1621 C C . TYR A 1 197 ? 0.972 -21.5 0.933 1 90.19 197 TYR A C 1
ATOM 1623 O O . TYR A 1 197 ? 0.18 -22.047 1.71 1 90.19 197 TYR A O 1
ATOM 1631 N N . GLY A 1 198 ? 0.643 -20.469 0.236 1 87.19 198 GLY A N 1
ATOM 1632 C CA . GLY A 1 198 ? -0.705 -19.922 0.305 1 87.19 198 GLY A CA 1
ATOM 1633 C C . GLY A 1 198 ? -1.043 -19.344 1.662 1 87.19 198 GLY A C 1
ATOM 1634 O O . GLY A 1 198 ? -2.121 -19.594 2.203 1 87.19 198 GLY A O 1
ATOM 1635 N N . LEU A 1 199 ? -0.073 -18.625 2.219 1 86.31 199 LEU A N 1
ATOM 1636 C CA . LEU A 1 199 ? -0.234 -18.078 3.559 1 86.31 199 LEU A CA 1
ATOM 1637 C C . LEU A 1 199 ? -0.849 -16.688 3.506 1 86.31 199 LEU A C 1
ATOM 1639 O O . LEU A 1 199 ? -0.399 -15.828 2.734 1 86.31 199 LEU A O 1
ATOM 1643 N N . GLU A 1 200 ? -1.922 -16.422 4.297 1 83.5 200 GLU A N 1
ATOM 1644 C CA . GLU A 1 200 ? -2.551 -15.109 4.43 1 83.5 200 GLU A CA 1
ATOM 1645 C C . GLU A 1 200 ? -2.76 -14.461 3.064 1 83.5 200 GLU A C 1
ATOM 1647 O O . GLU A 1 200 ? -2.344 -13.32 2.846 1 83.5 200 GLU A O 1
ATOM 1652 N N . VAL A 1 201 ? -3.457 -15.07 2.289 1 81.5 201 VAL A N 1
ATOM 1653 C CA . VAL A 1 201 ? -3.627 -14.703 0.887 1 81.5 201 VAL A CA 1
ATOM 1654 C C . VAL A 1 201 ? -4.309 -13.344 0.786 1 81.5 201 VAL A C 1
ATOM 1656 O O . VAL A 1 201 ? -3.973 -12.531 -0.084 1 81.5 201 VAL A O 1
ATOM 1659 N N . LEU A 1 202 ? -5.148 -12.953 1.688 1 81.88 202 LEU A N 1
ATOM 1660 C CA . LEU A 1 202 ? -5.898 -11.703 1.635 1 81.88 202 LEU A CA 1
ATOM 1661 C C . LEU A 1 202 ? -4.988 -10.508 1.893 1 81.88 202 LEU A C 1
ATOM 1663 O O . LEU A 1 202 ? -5.301 -9.391 1.49 1 81.88 202 LEU A O 1
ATOM 1667 N N . ALA A 1 203 ? -3.932 -10.805 2.512 1 87.31 203 ALA A N 1
ATOM 1668 C CA . ALA A 1 203 ? -3.023 -9.719 2.859 1 87.31 203 ALA A CA 1
ATOM 1669 C C . ALA A 1 203 ? -1.951 -9.531 1.788 1 87.31 203 ALA A C 1
ATOM 1671 O O . ALA A 1 203 ? -1.154 -8.594 1.853 1 87.31 203 ALA A O 1
ATOM 1672 N N . SER A 1 204 ? -1.978 -10.375 0.768 1 90.5 204 SER A N 1
ATOM 1673 C CA . SER A 1 204 ? -0.896 -10.391 -0.212 1 90.5 204 SER A CA 1
ATOM 1674 C C . SER A 1 204 ? -0.848 -9.086 -1.002 1 90.5 204 SER A C 1
ATOM 1676 O O . SER A 1 204 ? 0.197 -8.438 -1.076 1 90.5 204 SER A O 1
ATOM 1678 N N . TRP A 1 205 ? -2.016 -8.633 -1.527 1 94.25 205 TRP A N 1
ATOM 1679 C CA . TRP A 1 205 ? -2.043 -7.473 -2.412 1 94.25 205 TRP A CA 1
ATOM 1680 C C . TRP A 1 205 ? -1.739 -6.195 -1.64 1 94.25 205 TRP A C 1
ATOM 1682 O O . TRP A 1 205 ? -0.874 -5.41 -2.039 1 94.25 205 TRP A O 1
ATOM 1692 N N . PRO A 1 206 ? -2.314 -5.922 -0.474 1 93.75 206 PRO A N 1
ATOM 1693 C CA . PRO A 1 206 ? -1.936 -4.734 0.293 1 93.75 206 PRO A CA 1
ATOM 1694 C C . PRO A 1 206 ? -0.471 -4.75 0.723 1 93.75 206 PRO A C 1
ATOM 1696 O O . PRO A 1 206 ? 0.193 -3.711 0.707 1 93.75 206 PRO A O 1
ATOM 1699 N N . SER A 1 207 ? -0.004 -5.922 1.081 1 92.62 207 SER A N 1
ATOM 1700 C CA . SER A 1 207 ? 1.381 -6.039 1.524 1 92.62 207 SER A CA 1
ATOM 1701 C C . SER A 1 207 ? 2.352 -5.738 0.388 1 92.62 207 SER A C 1
ATOM 1703 O O . SER A 1 207 ? 3.404 -5.133 0.607 1 92.62 207 SER A O 1
ATOM 1705 N N . SER A 1 208 ? 2.035 -6.254 -0.783 1 96.19 208 SER A N 1
ATOM 1706 C CA . SER A 1 208 ? 2.924 -5.977 -1.907 1 96.19 208 SER A CA 1
ATOM 1707 C C . SER A 1 208 ? 2.941 -4.488 -2.242 1 96.19 208 SER A C 1
ATOM 1709 O O . SER A 1 208 ? 3.98 -3.943 -2.619 1 96.19 208 SER A O 1
ATOM 1711 N N . GLY A 1 209 ? 1.801 -3.82 -2.145 1 96 209 GLY A N 1
ATOM 1712 C CA . GLY A 1 209 ? 1.762 -2.379 -2.336 1 96 209 GLY A CA 1
ATOM 1713 C C . GLY A 1 209 ? 2.611 -1.62 -1.335 1 96 209 GLY A C 1
ATOM 1714 O O . GLY A 1 209 ? 3.32 -0.68 -1.701 1 96 209 GLY A O 1
ATOM 1715 N N . ALA A 1 210 ? 2.438 -2.018 -0.097 1 94.88 210 ALA A N 1
ATOM 1716 C CA . ALA A 1 210 ? 3.254 -1.396 0.944 1 94.88 210 ALA A CA 1
ATOM 1717 C C . ALA A 1 210 ? 4.742 -1.601 0.67 1 94.88 210 ALA A C 1
ATOM 1719 O O . ALA A 1 210 ? 5.551 -0.703 0.911 1 94.88 210 ALA A O 1
ATOM 1720 N N . LEU A 1 211 ? 5.086 -2.768 0.21 1 97 211 LEU A N 1
ATOM 1721 C CA . LEU A 1 211 ? 6.473 -3.074 -0.125 1 97 211 LEU A CA 1
ATOM 1722 C C . LEU A 1 211 ? 6.984 -2.143 -1.217 1 97 211 LEU A C 1
ATOM 1724 O O . LEU A 1 211 ? 8.102 -1.634 -1.129 1 97 211 LEU A O 1
ATOM 1728 N N . VAL A 1 212 ? 6.211 -1.909 -2.219 1 97.94 212 VAL A N 1
ATOM 1729 C CA . VAL A 1 212 ? 6.59 -1.001 -3.297 1 97.94 212 VAL A CA 1
ATOM 1730 C C . VAL A 1 212 ? 6.824 0.399 -2.734 1 97.94 212 VAL A C 1
ATOM 1732 O O . VAL A 1 212 ? 7.824 1.045 -3.055 1 97.94 212 VAL A O 1
ATOM 1735 N N . ARG A 1 213 ? 5.934 0.854 -1.909 1 96.38 213 ARG A N 1
ATOM 1736 C CA . ARG A 1 213 ? 6.031 2.195 -1.342 1 96.38 213 ARG A CA 1
ATOM 1737 C C . ARG A 1 213 ? 7.25 2.32 -0.434 1 96.38 213 ARG A C 1
ATOM 1739 O O . ARG A 1 213 ? 7.93 3.348 -0.438 1 96.38 213 ARG A O 1
ATOM 1746 N N . ASN A 1 214 ? 7.516 1.312 0.352 1 96.06 214 ASN A N 1
ATOM 1747 C CA . ASN A 1 214 ? 8.727 1.312 1.162 1 96.06 214 ASN A CA 1
ATOM 1748 C C . ASN A 1 214 ? 9.977 1.4 0.295 1 96.06 214 ASN A C 1
ATOM 1750 O O . ASN A 1 214 ? 10.93 2.102 0.643 1 96.06 214 ASN A O 1
ATOM 1754 N N . ALA A 1 215 ? 9.977 0.638 -0.767 1 97.19 215 ALA A N 1
ATOM 1755 C CA . ALA A 1 215 ? 11.109 0.667 -1.687 1 97.19 215 ALA A CA 1
ATOM 1756 C C . ALA A 1 215 ? 11.281 2.053 -2.303 1 97.19 215 ALA A C 1
ATOM 1758 O O . ALA A 1 215 ? 12.406 2.514 -2.506 1 97.19 215 ALA A O 1
ATOM 1759 N N . MET A 1 216 ? 10.195 2.705 -2.621 1 95.25 216 MET A N 1
ATOM 1760 C CA . MET A 1 216 ? 10.25 4.059 -3.16 1 95.25 216 MET A CA 1
ATOM 1761 C C . MET A 1 216 ? 10.828 5.031 -2.131 1 95.25 216 MET A C 1
ATOM 1763 O O . MET A 1 216 ? 11.625 5.898 -2.471 1 95.25 216 MET A O 1
ATOM 1767 N N . MET A 1 217 ? 10.359 4.875 -0.92 1 92.44 217 MET A N 1
ATOM 1768 C CA . MET A 1 217 ? 10.883 5.723 0.147 1 92.44 217 MET A CA 1
ATOM 1769 C C . MET A 1 217 ? 12.383 5.531 0.306 1 92.44 217 MET A C 1
ATOM 1771 O O . MET A 1 217 ? 13.102 6.465 0.68 1 92.44 217 MET A O 1
ATOM 1775 N N . ALA A 1 218 ? 12.875 4.293 -0.026 1 92 218 ALA A N 1
ATOM 1776 C CA . ALA A 1 218 ? 14.305 4.004 0.026 1 92 218 ALA A CA 1
ATOM 1777 C C . ALA A 1 218 ? 15.023 4.574 -1.192 1 92 218 ALA A C 1
ATOM 1779 O O . ALA A 1 218 ? 16.25 4.531 -1.271 1 92 218 ALA A O 1
ATOM 1780 N N . GLY A 1 219 ? 14.273 5.078 -2.16 1 91.75 219 GLY A N 1
ATOM 1781 C CA . GLY A 1 219 ? 14.852 5.711 -3.334 1 91.75 219 GLY A CA 1
ATOM 1782 C C . GLY A 1 219 ? 15.172 4.73 -4.445 1 91.75 219 GLY A C 1
ATOM 1783 O O . GLY A 1 219 ? 15.867 5.074 -5.402 1 91.75 219 GLY A O 1
ATOM 1784 N N . LEU A 1 220 ? 14.609 3.494 -4.367 1 94.75 220 LEU A N 1
ATOM 1785 C CA . LEU A 1 220 ? 14.992 2.453 -5.316 1 94.75 220 LEU A CA 1
ATOM 1786 C C . LEU A 1 220 ? 14.359 2.705 -6.68 1 94.75 220 LEU A C 1
ATOM 1788 O O . LEU A 1 220 ? 14.789 2.131 -7.684 1 94.75 220 LEU A O 1
ATOM 1792 N N . HIS A 1 221 ? 13.297 3.484 -6.77 1 94.62 221 HIS A N 1
ATOM 1793 C CA . HIS A 1 221 ? 12.578 3.699 -8.023 1 94.62 221 HIS A CA 1
ATOM 1794 C C . HIS A 1 221 ? 13.297 4.723 -8.898 1 94.62 221 HIS A C 1
ATOM 1796 O O . HIS A 1 221 ? 12.969 4.879 -10.078 1 94.62 221 HIS A O 1
ATOM 1802 N N . ARG A 1 222 ? 14.312 5.332 -8.297 1 92.69 222 ARG A N 1
ATOM 1803 C CA . ARG A 1 222 ? 14.992 6.418 -8.992 1 92.69 222 ARG A CA 1
ATOM 1804 C C . ARG A 1 222 ? 16.375 5.984 -9.469 1 92.69 222 ARG A C 1
ATOM 1806 O O . ARG A 1 222 ? 17.031 5.148 -8.836 1 92.69 222 ARG A O 1
ATOM 1813 N N . HIS A 1 223 ? 16.766 6.645 -10.492 1 89.88 223 HIS A N 1
ATOM 1814 C CA . HIS A 1 223 ? 18.156 6.484 -10.93 1 89.88 223 HIS A CA 1
ATOM 1815 C C . HIS A 1 223 ? 19.125 6.926 -9.844 1 89.88 223 HIS A C 1
ATOM 1817 O O . HIS A 1 223 ? 18.922 7.961 -9.203 1 89.88 223 HIS A O 1
ATOM 1823 N N . PRO A 1 224 ? 20.156 6.129 -9.633 1 85.75 224 PRO A N 1
ATOM 1824 C CA . PRO A 1 224 ? 21.094 6.469 -8.562 1 85.75 224 PRO A CA 1
ATOM 1825 C C . PRO A 1 224 ? 21.703 7.863 -8.727 1 85.75 224 PRO A C 1
ATOM 1827 O O . PRO A 1 224 ? 22.047 8.508 -7.734 1 85.75 224 PRO A O 1
ATOM 1830 N N . SER A 1 225 ? 21.828 8.328 -9.891 1 83.5 225 SER A N 1
ATOM 1831 C CA . SER A 1 225 ? 22.359 9.664 -10.125 1 83.5 225 SER A CA 1
ATOM 1832 C C . SER A 1 225 ? 21.406 10.742 -9.641 1 83.5 225 SER A C 1
ATOM 1834 O O . SER A 1 225 ? 21.828 11.844 -9.289 1 83.5 225 SER A O 1
ATOM 1836 N N . ALA A 1 226 ? 20.172 10.438 -9.633 1 80 226 ALA A N 1
ATOM 1837 C CA . ALA A 1 226 ? 19.156 11.398 -9.219 1 80 226 ALA A CA 1
ATOM 1838 C C . ALA A 1 226 ? 19.125 11.555 -7.699 1 80 226 ALA A C 1
ATOM 1840 O O . ALA A 1 226 ? 18.766 12.609 -7.184 1 80 226 ALA A O 1
ATOM 1841 N N . THR A 1 227 ? 19.484 10.57 -7.004 1 76.88 227 THR A N 1
ATOM 1842 C CA . THR A 1 227 ? 19.406 10.602 -5.547 1 76.88 227 THR A CA 1
ATOM 1843 C C . THR A 1 227 ? 20.766 10.977 -4.945 1 76.88 227 THR A C 1
ATOM 1845 O O . THR A 1 227 ? 20.859 11.242 -3.748 1 76.88 227 THR A O 1
ATOM 1848 N N . GLY A 1 228 ? 21.703 11.039 -5.746 1 73.81 228 GLY A N 1
ATOM 1849 C CA . GLY A 1 228 ? 23.016 11.414 -5.266 1 73.81 228 GLY A CA 1
ATOM 1850 C C . GLY A 1 228 ? 23.75 10.281 -4.566 1 73.81 228 GLY A C 1
ATOM 1851 O O . GLY A 1 228 ? 24.828 10.477 -4.004 1 73.81 228 GLY A O 1
ATOM 1852 N N . HIS A 1 229 ? 23.172 9.141 -4.559 1 70.94 229 HIS A N 1
ATOM 1853 C CA . HIS A 1 229 ? 23.797 8 -3.9 1 70.94 229 HIS A CA 1
ATOM 1854 C C . HIS A 1 229 ? 24.891 7.391 -4.777 1 70.94 229 HIS A C 1
ATOM 1856 O O . HIS A 1 229 ? 24.688 7.164 -5.969 1 70.94 229 HIS A O 1
ATOM 1862 N N . GLN A 1 230 ? 26.016 7.309 -4.211 1 80.5 230 GLN A N 1
ATOM 1863 C CA . GLN A 1 230 ? 27.094 6.621 -4.902 1 80.5 230 GLN A CA 1
ATOM 1864 C C . GLN A 1 230 ? 27.188 5.16 -4.477 1 80.5 230 GLN A C 1
ATOM 1866 O O . GLN A 1 230 ? 27.703 4.852 -3.404 1 80.5 230 GLN A O 1
ATOM 1871 N N . LEU A 1 231 ? 26.625 4.352 -5.254 1 83.19 231 LEU A N 1
ATOM 1872 C CA . LEU A 1 231 ? 26.609 2.922 -4.965 1 83.19 231 LEU A CA 1
ATOM 1873 C C . LEU A 1 231 ? 27.734 2.205 -5.707 1 83.19 231 LEU A C 1
ATOM 1875 O O . LEU A 1 231 ? 28.047 2.555 -6.844 1 83.19 231 LEU A O 1
ATOM 1879 N N . ASP A 1 232 ? 28.312 1.332 -4.98 1 87.12 232 ASP A N 1
ATOM 1880 C CA . ASP A 1 232 ? 29.219 0.42 -5.664 1 87.12 232 ASP A CA 1
ATOM 1881 C C . ASP A 1 232 ? 28.484 -0.409 -6.715 1 87.12 232 ASP A C 1
ATOM 1883 O O . ASP A 1 232 ? 27.281 -0.618 -6.609 1 87.12 232 ASP A O 1
ATOM 1887 N N . PRO A 1 233 ? 29.188 -0.778 -7.719 1 85.25 233 PRO A N 1
ATOM 1888 C CA . PRO A 1 233 ? 28.547 -1.504 -8.812 1 85.25 233 PRO A CA 1
ATOM 1889 C C . PRO A 1 233 ? 27.797 -2.748 -8.336 1 85.25 233 PRO A C 1
ATOM 1891 O O . PRO A 1 233 ? 26.719 -3.061 -8.852 1 85.25 233 PRO A O 1
ATOM 1894 N N . GLU A 1 234 ? 28.359 -3.432 -7.465 1 85.62 234 GLU A N 1
ATOM 1895 C CA . GLU A 1 234 ? 27.703 -4.633 -6.965 1 85.62 234 GLU A CA 1
ATOM 1896 C C . GLU A 1 234 ? 26.422 -4.289 -6.207 1 85.62 234 GLU A C 1
ATOM 1898 O O . GLU A 1 234 ? 25.406 -4.988 -6.328 1 85.62 234 GLU A O 1
ATOM 1903 N N . GLU A 1 235 ? 26.578 -3.227 -5.457 1 88.38 235 GLU A N 1
ATOM 1904 C CA . GLU A 1 235 ? 25.406 -2.773 -4.711 1 88.38 235 GLU A CA 1
ATOM 1905 C C . GLU A 1 235 ? 24.312 -2.275 -5.652 1 88.38 235 GLU A C 1
ATOM 1907 O O . GLU A 1 235 ? 23.125 -2.467 -5.383 1 88.38 235 GLU A O 1
ATOM 1912 N N . LEU A 1 236 ? 24.75 -1.672 -6.672 1 90.62 236 LEU A N 1
ATOM 1913 C CA . LEU A 1 236 ? 23.797 -1.159 -7.648 1 90.62 236 LEU A CA 1
ATOM 1914 C C . LEU A 1 236 ? 23 -2.297 -8.281 1 90.62 236 LEU A C 1
ATOM 1916 O O . LEU A 1 236 ? 21.797 -2.193 -8.445 1 90.62 236 LEU A O 1
ATOM 1920 N N . VAL A 1 237 ? 23.703 -3.381 -8.617 1 90.31 237 VAL A N 1
ATOM 1921 C CA . VAL A 1 237 ? 23.031 -4.523 -9.242 1 90.31 237 VAL A CA 1
ATOM 1922 C C . VAL A 1 237 ? 22.016 -5.125 -8.273 1 90.31 237 VAL A C 1
ATOM 1924 O O . VAL A 1 237 ? 20.922 -5.512 -8.68 1 90.31 237 VAL A O 1
ATOM 1927 N N . ILE A 1 238 ? 22.344 -5.207 -7.059 1 91.5 238 ILE A N 1
ATOM 1928 C CA . ILE A 1 238 ? 21.453 -5.75 -6.047 1 91.5 238 ILE A CA 1
ATOM 1929 C C . ILE A 1 238 ? 20.219 -4.855 -5.91 1 91.5 238 ILE A C 1
ATOM 1931 O O . ILE A 1 238 ? 19.094 -5.348 -5.809 1 91.5 238 ILE A O 1
ATOM 1935 N N . HIS A 1 239 ? 20.438 -3.527 -5.941 1 93.5 239 HIS A N 1
ATOM 1936 C CA . HIS A 1 239 ? 19.344 -2.576 -5.836 1 93.5 239 HIS A CA 1
ATOM 1937 C C . HIS A 1 239 ? 18.406 -2.672 -7.039 1 93.5 239 HIS A C 1
ATOM 1939 O O . HIS A 1 239 ? 17.188 -2.625 -6.891 1 93.5 239 HIS A O 1
ATOM 1945 N N . GLN A 1 240 ? 19.031 -2.797 -8.172 1 94.06 240 GLN A N 1
ATOM 1946 C CA . GLN A 1 240 ? 18.234 -2.932 -9.391 1 94.06 240 GLN A CA 1
ATOM 1947 C C . GLN A 1 240 ? 17.391 -4.195 -9.359 1 94.06 240 GLN A C 1
ATOM 1949 O O . GLN A 1 240 ? 16.172 -4.141 -9.594 1 94.06 240 GLN A O 1
ATOM 1954 N N . ASN A 1 241 ? 18.016 -5.285 -9.031 1 94.38 241 ASN A N 1
ATOM 1955 C CA . ASN A 1 241 ? 17.297 -6.555 -8.969 1 94.38 241 ASN A CA 1
ATOM 1956 C C . ASN A 1 241 ? 16.203 -6.527 -7.906 1 94.38 241 ASN A C 1
ATOM 1958 O O . ASN A 1 241 ? 15.125 -7.094 -8.109 1 94.38 241 ASN A O 1
ATOM 1962 N N . LEU A 1 242 ? 16.547 -5.918 -6.84 1 96.62 242 LEU A N 1
ATOM 1963 C CA . LEU A 1 242 ? 15.578 -5.816 -5.762 1 96.62 242 LEU A CA 1
ATOM 1964 C C . LEU A 1 242 ? 14.359 -5.02 -6.207 1 96.62 242 LEU A C 1
ATOM 1966 O O . LEU A 1 242 ? 13.219 -5.449 -6 1 96.62 242 LEU A O 1
ATOM 1970 N N . TRP A 1 243 ? 14.562 -3.871 -6.832 1 97.44 243 TRP A N 1
ATOM 1971 C CA . TRP A 1 243 ? 13.477 -3.016 -7.289 1 97.44 243 TRP A CA 1
ATOM 1972 C C . TRP A 1 243 ? 12.57 -3.764 -8.266 1 97.44 243 TRP A C 1
ATOM 1974 O O . TRP A 1 243 ? 11.352 -3.805 -8.078 1 97.44 243 TRP A O 1
ATOM 1984 N N . TYR A 1 244 ? 13.133 -4.438 -9.211 1 96.81 244 TYR A N 1
ATOM 1985 C CA . TYR A 1 244 ? 12.344 -5.078 -10.258 1 96.81 244 TYR A CA 1
ATOM 1986 C C . TYR A 1 244 ? 11.688 -6.348 -9.734 1 96.81 244 TYR A C 1
ATOM 1988 O O . TYR A 1 244 ? 10.609 -6.738 -10.203 1 96.81 244 TYR A O 1
ATOM 1996 N N . THR A 1 245 ? 12.352 -7.012 -8.766 1 97.75 245 THR A N 1
ATOM 1997 C CA . THR A 1 245 ? 11.68 -8.125 -8.094 1 97.75 245 THR A CA 1
ATOM 1998 C C . THR A 1 245 ? 10.422 -7.645 -7.383 1 97.75 245 THR A C 1
ATOM 2000 O O . THR A 1 245 ? 9.367 -8.281 -7.477 1 97.75 245 THR A O 1
ATOM 2003 N N . ILE A 1 246 ? 10.539 -6.527 -6.68 1 98.38 246 ILE A N 1
ATOM 2004 C CA . ILE A 1 246 ? 9.414 -5.969 -5.938 1 98.38 246 ILE A CA 1
ATOM 2005 C C . ILE A 1 246 ? 8.273 -5.637 -6.898 1 98.38 246 ILE A C 1
ATOM 2007 O O . ILE A 1 246 ? 7.113 -5.953 -6.629 1 98.38 246 ILE A O 1
ATOM 2011 N N . LEU A 1 247 ? 8.594 -5.059 -8.016 1 98.12 247 LEU A N 1
ATOM 2012 C CA . LEU A 1 247 ? 7.578 -4.73 -9.008 1 98.12 247 LEU A CA 1
ATOM 2013 C C . LEU A 1 247 ? 6.914 -5.996 -9.547 1 98.12 247 LEU A C 1
ATOM 2015 O O . LEU A 1 247 ? 5.695 -6.039 -9.719 1 98.12 247 LEU A O 1
ATOM 2019 N N . GLU A 1 248 ? 7.723 -6.988 -9.797 1 97.88 248 GLU A N 1
ATOM 2020 C CA . GLU A 1 248 ? 7.191 -8.258 -10.289 1 97.88 248 GLU A CA 1
ATOM 2021 C C . GLU A 1 248 ? 6.227 -8.883 -9.289 1 97.88 248 GLU A C 1
ATOM 2023 O O . GLU A 1 248 ? 5.156 -9.367 -9.664 1 97.88 248 GLU A O 1
ATOM 2028 N N . LEU A 1 249 ? 6.617 -8.891 -8.062 1 97.5 249 LEU A N 1
ATOM 2029 C CA . LEU A 1 249 ? 5.777 -9.477 -7.023 1 97.5 249 LEU A CA 1
ATOM 2030 C C . LEU A 1 249 ? 4.469 -8.703 -6.891 1 97.5 249 LEU A C 1
ATOM 2032 O O . LEU A 1 249 ? 3.41 -9.305 -6.676 1 97.5 249 LEU A O 1
ATOM 2036 N N . ASP A 1 250 ? 4.551 -7.391 -6.984 1 97.81 250 ASP A N 1
ATOM 2037 C CA . ASP A 1 250 ? 3.338 -6.582 -6.914 1 97.81 250 ASP A CA 1
ATOM 2038 C C . ASP A 1 250 ? 2.424 -6.859 -8.102 1 97.81 250 ASP A C 1
ATOM 2040 O O . ASP A 1 250 ? 1.201 -6.926 -7.953 1 97.81 250 ASP A O 1
ATOM 2044 N N . LEU A 1 251 ? 2.998 -6.961 -9.25 1 97.75 251 LEU A N 1
ATOM 2045 C CA . LEU A 1 251 ? 2.213 -7.27 -10.438 1 97.75 251 LEU A CA 1
ATOM 2046 C C . LEU A 1 251 ? 1.502 -8.609 -10.289 1 97.75 251 LEU A C 1
ATOM 2048 O O . LEU A 1 251 ? 0.312 -8.727 -10.586 1 97.75 251 LEU A O 1
ATOM 2052 N N . GLN A 1 252 ? 2.219 -9.578 -9.844 1 96.56 252 GLN A N 1
ATOM 2053 C CA . GLN A 1 252 ? 1.625 -10.898 -9.648 1 96.56 252 GLN A CA 1
ATOM 2054 C C . GLN A 1 252 ? 0.46 -10.836 -8.664 1 96.56 252 GLN A C 1
ATOM 2056 O O . GLN A 1 252 ? -0.605 -11.398 -8.922 1 96.56 252 GLN A O 1
ATOM 2061 N N . SER A 1 253 ? 0.691 -10.141 -7.574 1 95.25 253 SER A N 1
ATOM 2062 C CA . SER A 1 253 ? -0.361 -10.016 -6.574 1 95.25 253 SER A CA 1
ATOM 2063 C C . SER A 1 253 ? -1.567 -9.266 -7.125 1 95.25 253 SER A C 1
ATOM 2065 O O . SER A 1 253 ? -2.711 -9.602 -6.812 1 95.25 253 SER A O 1
ATOM 2067 N N . SER A 1 254 ? -1.308 -8.234 -7.867 1 95 254 SER A N 1
ATOM 2068 C CA . SER A 1 254 ? -2.377 -7.449 -8.477 1 95 254 SER A CA 1
ATOM 2069 C C . SER A 1 254 ? -3.191 -8.289 -9.453 1 95 254 SER A C 1
ATOM 2071 O O . SER A 1 254 ? -4.422 -8.219 -9.469 1 95 254 SER A O 1
ATOM 2073 N N . MET A 1 255 ? -2.52 -9.125 -10.211 1 94.12 255 MET A N 1
ATOM 2074 C CA . MET A 1 255 ? -3.199 -10 -11.164 1 94.12 255 MET A CA 1
ATOM 2075 C C . MET A 1 255 ? -4.004 -11.07 -10.438 1 94.12 255 MET A C 1
ATOM 2077 O O . MET A 1 255 ? -5.098 -11.438 -10.867 1 94.12 255 MET A O 1
ATOM 2081 N N . ASP A 1 256 ? -3.488 -11.547 -9.383 1 91.62 256 ASP A N 1
ATOM 2082 C CA . ASP A 1 256 ? -4.172 -12.578 -8.609 1 91.62 256 ASP A CA 1
ATOM 2083 C C . ASP A 1 256 ? -5.48 -12.047 -8.023 1 91.62 256 ASP A C 1
ATOM 2085 O O . ASP A 1 256 ? -6.488 -12.758 -8 1 91.62 256 ASP A O 1
ATOM 2089 N N . GLU A 1 257 ? -5.445 -10.805 -7.602 1 89.5 257 GLU A N 1
ATOM 2090 C CA . GLU A 1 257 ? -6.598 -10.242 -6.906 1 89.5 257 GLU A CA 1
ATOM 2091 C C . GLU A 1 257 ? -7.512 -9.492 -7.875 1 89.5 257 GLU A C 1
ATOM 2093 O O . GLU A 1 257 ? -8.633 -9.117 -7.52 1 89.5 257 GLU A O 1
ATOM 2098 N N . GLY A 1 258 ? -7.031 -9.32 -9.07 1 90.5 258 GLY A N 1
ATOM 2099 C CA . GLY A 1 258 ? -7.797 -8.531 -10.023 1 90.5 258 GLY A CA 1
ATOM 2100 C C . GLY A 1 258 ? -7.863 -7.059 -9.672 1 90.5 258 GLY A C 1
ATOM 2101 O O . GLY A 1 258 ? -8.914 -6.43 -9.812 1 90.5 258 GLY A O 1
ATOM 2102 N N . MET A 1 259 ? -6.773 -6.539 -9.109 1 92.5 259 MET A N 1
ATOM 2103 C CA . MET A 1 259 ? -6.668 -5.141 -8.703 1 92.5 259 MET A CA 1
ATOM 2104 C C . MET A 1 259 ? -5.543 -4.438 -9.453 1 92.5 259 MET A C 1
ATOM 2106 O O . MET A 1 259 ? -4.742 -5.086 -10.133 1 92.5 259 MET A O 1
ATOM 2110 N N . GLN A 1 260 ? -5.492 -3.129 -9.312 1 91.69 260 GLN A N 1
ATOM 2111 C CA . GLN A 1 260 ? -4.484 -2.334 -10.008 1 91.69 260 GLN A CA 1
ATOM 2112 C C . GLN A 1 260 ? -3.117 -2.477 -9.344 1 91.69 260 GLN A C 1
ATOM 2114 O O . GLN A 1 260 ? -3.02 -2.557 -8.117 1 91.69 260 GLN A O 1
ATOM 2119 N N . PRO A 1 261 ? -2.088 -2.59 -10.188 1 94.69 261 PRO A N 1
ATOM 2120 C CA . PRO A 1 261 ? -0.747 -2.482 -9.609 1 94.69 261 PRO A CA 1
ATOM 2121 C C . PRO A 1 261 ? -0.487 -1.119 -8.969 1 94.69 261 PRO A C 1
ATOM 2123 O O . PRO A 1 261 ? -1.236 -0.168 -9.211 1 94.69 261 PRO A O 1
ATOM 2126 N N . THR A 1 262 ? 0.524 -1.07 -8.203 1 93.94 262 THR A N 1
ATOM 2127 C CA . THR A 1 262 ? 0.831 0.135 -7.438 1 93.94 262 THR A CA 1
ATOM 2128 C C . THR A 1 262 ? 1.302 1.254 -8.359 1 93.94 262 THR A C 1
ATOM 2130 O O . THR A 1 262 ? 1.021 2.43 -8.117 1 93.94 262 THR A O 1
ATOM 2133 N N . LEU A 1 263 ? 1.987 0.836 -9.391 1 94.44 263 LEU A N 1
ATOM 2134 C CA . LEU A 1 263 ? 2.646 1.857 -10.195 1 94.44 263 LEU A CA 1
ATOM 2135 C C . LEU A 1 263 ? 2.314 1.685 -11.672 1 94.44 263 LEU A C 1
ATOM 2137 O O . LEU A 1 263 ? 1.788 0.645 -12.078 1 94.44 263 LEU A O 1
ATOM 2141 N N . THR A 1 264 ? 2.555 2.727 -12.336 1 92 264 THR A N 1
ATOM 2142 C CA . THR A 1 264 ? 2.602 2.715 -13.797 1 92 264 THR A CA 1
ATOM 2143 C C . THR A 1 264 ? 4.043 2.824 -14.289 1 92 264 THR A C 1
ATOM 2145 O O . THR A 1 264 ? 4.941 3.176 -13.523 1 92 264 THR A O 1
ATOM 2148 N N . PRO A 1 265 ? 4.258 2.475 -15.5 1 91.75 265 PRO A N 1
ATOM 2149 C CA . PRO A 1 265 ? 5.633 2.49 -16.016 1 91.75 265 PRO A CA 1
ATOM 2150 C C . PRO A 1 265 ? 6.273 3.875 -15.938 1 91.75 265 PRO A C 1
ATOM 2152 O O . PRO A 1 265 ? 7.496 3.998 -16.016 1 91.75 265 PRO A O 1
ATOM 2155 N N . ASP A 1 266 ? 5.551 4.871 -15.703 1 89.25 266 ASP A N 1
ATOM 2156 C CA . ASP A 1 266 ? 6.078 6.234 -15.68 1 89.25 266 ASP A CA 1
ATOM 2157 C C . ASP A 1 266 ? 6.5 6.633 -14.273 1 89.25 266 ASP A C 1
ATOM 2159 O O . ASP A 1 266 ? 7.07 7.707 -14.07 1 89.25 266 ASP A O 1
ATOM 2163 N N . ASP A 1 267 ? 6.43 5.812 -13.383 1 91.94 267 ASP A N 1
ATOM 2164 C CA . ASP A 1 267 ? 6.609 6.195 -11.984 1 91.94 267 ASP A CA 1
ATOM 2165 C C . ASP A 1 267 ? 8.023 5.867 -11.508 1 91.94 267 ASP A C 1
ATOM 2167 O O . ASP A 1 267 ? 8.352 6.09 -10.336 1 91.94 267 ASP A O 1
ATOM 2171 N N . TRP A 1 268 ? 8.859 5.246 -12.352 1 93.62 268 TRP A N 1
ATOM 2172 C CA . TRP A 1 268 ? 10.234 4.98 -11.953 1 93.62 268 TRP A CA 1
ATOM 2173 C C . TRP A 1 268 ? 11.195 5.203 -13.117 1 93.62 268 TRP A C 1
ATOM 2175 O O . TRP A 1 268 ? 10.773 5.27 -14.273 1 93.62 268 TRP A O 1
ATOM 2185 N N . ASP A 1 269 ? 12.445 5.391 -12.836 1 92.62 269 ASP A N 1
ATOM 2186 C CA . ASP A 1 269 ? 13.469 5.535 -13.867 1 92.62 269 ASP A CA 1
ATOM 2187 C C . ASP A 1 269 ? 14.711 4.715 -13.531 1 92.62 269 ASP A C 1
ATOM 2189 O O . ASP A 1 269 ? 15.789 4.965 -14.07 1 92.62 269 ASP A O 1
ATOM 2193 N N . MET A 1 270 ? 14.602 3.809 -12.625 1 92.94 270 MET A N 1
ATOM 2194 C CA . MET A 1 270 ? 15.711 2.9 -12.328 1 92.94 270 MET A CA 1
ATOM 2195 C C . MET A 1 270 ? 16.141 2.141 -13.578 1 92.94 270 MET A C 1
ATOM 2197 O O . MET A 1 270 ? 15.305 1.553 -14.266 1 92.94 270 MET A O 1
ATOM 2201 N N . PRO A 1 271 ? 17.406 2.195 -13.859 1 90.44 271 PRO A N 1
ATOM 2202 C CA . PRO A 1 271 ? 17.859 1.466 -15.047 1 90.44 271 PRO A CA 1
ATOM 2203 C C . PRO A 1 271 ? 17.766 -0.049 -14.875 1 90.44 271 PRO A C 1
ATOM 2205 O O . PRO A 1 271 ? 17.75 -0.548 -13.75 1 90.44 271 PRO A O 1
ATOM 2208 N N . LEU A 1 272 ? 17.734 -0.738 -16.016 1 89.56 272 LEU A N 1
ATOM 2209 C CA . LEU A 1 272 ? 17.75 -2.197 -16 1 89.56 272 LEU A CA 1
ATOM 2210 C C . LEU A 1 272 ? 19.078 -2.727 -15.469 1 89.56 272 LEU A C 1
ATOM 2212 O O . LEU A 1 272 ? 20.109 -2.066 -15.594 1 89.56 272 LEU A O 1
ATOM 2216 N N . PRO A 1 273 ? 19 -3.73 -14.727 1 85.81 273 PRO A N 1
ATOM 2217 C CA . PRO A 1 273 ? 20.266 -4.293 -14.234 1 85.81 273 PRO A CA 1
ATOM 2218 C C . PRO A 1 273 ? 21.219 -4.676 -15.367 1 85.81 273 PRO A C 1
ATOM 2220 O O . PRO A 1 273 ? 20.781 -5.129 -16.422 1 85.81 273 PRO A O 1
ATOM 2223 N N . THR A 1 274 ? 22.547 -3.967 -15.258 1 70.5 274 THR A N 1
ATOM 2224 C CA . THR A 1 274 ? 23.578 -4.348 -16.219 1 70.5 274 THR A CA 1
ATOM 2225 C C . THR A 1 274 ? 24.016 -5.793 -16 1 70.5 274 THR A C 1
ATOM 2227 O O . THR A 1 274 ? 24.375 -6.176 -14.883 1 70.5 274 THR A O 1
ATOM 2230 N N . MET A 1 275 ? 23.422 -6.648 -16.391 1 56.41 275 MET A N 1
ATOM 2231 C CA . MET A 1 275 ? 23.828 -8.031 -16.141 1 56.41 275 MET A CA 1
ATOM 2232 C C . MET A 1 275 ? 25.25 -8.273 -16.625 1 56.41 275 MET A C 1
ATOM 2234 O O . MET A 1 275 ? 25.641 -7.812 -17.703 1 56.41 275 MET A O 1
ATOM 2238 N N . ALA A 1 276 ? 26.328 -8.141 -15.727 1 45.72 276 ALA A N 1
ATOM 2239 C CA . ALA A 1 276 ? 27.734 -8.445 -15.945 1 45.72 276 ALA A CA 1
ATOM 2240 C C . ALA A 1 276 ? 27.922 -9.297 -17.203 1 45.72 276 ALA A C 1
ATOM 2242 O O . ALA A 1 276 ? 27.109 -10.18 -17.484 1 45.72 276 ALA A O 1
ATOM 2243 N N . SER A 1 277 ? 28.859 -8.797 -18.125 1 39.47 277 SER A N 1
ATOM 2244 C CA . SER A 1 277 ? 29.469 -9.477 -19.266 1 39.47 277 SER A CA 1
ATOM 2245 C C . SER A 1 277 ? 29.531 -10.984 -19.031 1 39.47 277 SER A C 1
ATOM 2247 O O . SER A 1 277 ? 29.281 -11.469 -17.922 1 39.47 277 SER A O 1
ATOM 2249 N N . ASP A 1 278 ? 30.891 -11.516 -19.391 1 36.62 278 ASP A N 1
ATOM 2250 C CA . ASP A 1 278 ? 31.688 -12.508 -20.094 1 36.62 278 ASP A CA 1
ATOM 2251 C C . ASP A 1 278 ? 31.891 -13.758 -19.25 1 36.62 278 ASP A C 1
ATOM 2253 O O . ASP A 1 278 ? 32.594 -14.688 -19.656 1 36.62 278 ASP A O 1
ATOM 2257 N N . HIS A 1 279 ? 32.219 -13.562 -17.938 1 35.47 279 HIS A N 1
ATOM 2258 C CA . HIS A 1 279 ? 32.656 -14.922 -17.656 1 35.47 279 HIS A CA 1
ATOM 2259 C C . HIS A 1 279 ? 31.5 -15.914 -17.812 1 35.47 279 HIS A C 1
ATOM 2261 O O . HIS A 1 279 ? 31.469 -16.938 -17.109 1 35.47 279 HIS A O 1
ATOM 2267 N N . LEU A 1 280 ? 30.359 -15.469 -18.141 1 36.88 280 LEU A N 1
ATOM 2268 C CA . LEU A 1 280 ? 29.406 -16.531 -18.453 1 36.88 280 LEU A CA 1
ATOM 2269 C C . LEU A 1 280 ? 30.047 -17.562 -19.391 1 36.88 280 LEU A C 1
ATOM 2271 O O . LEU A 1 280 ? 30.328 -17.266 -20.547 1 36.88 280 LEU A O 1
ATOM 2275 N N . ASP A 1 281 ? 30.734 -18.344 -18.906 1 35.91 281 ASP A N 1
ATOM 2276 C CA . ASP A 1 281 ? 31.156 -19.578 -19.578 1 35.91 281 ASP A CA 1
ATOM 2277 C C . ASP A 1 281 ? 30.125 -19.984 -20.625 1 35.91 281 ASP A C 1
ATOM 2279 O O . ASP A 1 281 ? 28.969 -19.547 -20.594 1 35.91 281 ASP A O 1
ATOM 2283 N N . THR A 1 282 ? 30.141 -21.328 -21.016 1 36.84 282 THR A N 1
ATOM 2284 C CA . THR A 1 282 ? 29.672 -22.172 -22.109 1 36.84 282 THR A CA 1
ATOM 2285 C C . THR A 1 282 ? 28.172 -22.016 -22.312 1 36.84 282 THR A C 1
ATOM 2287 O O . THR A 1 282 ? 27.734 -21.438 -23.312 1 36.84 282 THR A O 1
ATOM 2290 N N . ALA A 1 283 ? 27.266 -23.156 -22.625 1 40.22 283 ALA A N 1
ATOM 2291 C CA . ALA A 1 283 ? 26.047 -23.578 -23.297 1 40.22 283 ALA A CA 1
ATOM 2292 C C . ALA A 1 283 ? 24.812 -23.016 -22.578 1 40.22 283 ALA A C 1
ATOM 2294 O O . ALA A 1 283 ? 23.891 -22.5 -23.219 1 40.22 283 ALA A O 1
ATOM 2295 N N . GLY A 1 284 ? 24.562 -23 -21.188 1 43.75 284 GLY A N 1
ATOM 2296 C CA . GLY A 1 284 ? 23.391 -22.906 -20.359 1 43.75 284 GLY A CA 1
ATOM 2297 C C . GLY A 1 284 ? 23.203 -21.531 -19.734 1 43.75 284 GLY A C 1
ATOM 2298 O O . GLY A 1 284 ? 22.078 -21.156 -19.359 1 43.75 284 GLY A O 1
ATOM 2299 N N . GLY A 1 285 ? 24.094 -20.547 -19.375 1 47.25 285 GLY A N 1
ATOM 2300 C CA . GLY A 1 285 ? 24.125 -19.344 -18.578 1 47.25 285 GLY A CA 1
ATOM 2301 C C . GLY A 1 285 ? 23.562 -18.141 -19.312 1 47.25 285 GLY A C 1
ATOM 2302 O O . GLY A 1 285 ? 22.781 -17.359 -18.75 1 47.25 285 GLY A O 1
ATOM 2303 N N . SER A 1 286 ? 23.891 -17.859 -20.516 1 50.66 286 SER A N 1
ATOM 2304 C CA . SER A 1 286 ? 23.453 -16.75 -21.359 1 50.66 286 SER A CA 1
ATOM 2305 C C . SER A 1 286 ? 21.938 -16.75 -21.516 1 50.66 286 SER A C 1
ATOM 2307 O O . SER A 1 286 ? 21.312 -15.695 -21.438 1 50.66 286 SER A O 1
ATOM 2309 N N . GLN A 1 287 ? 21.469 -17.953 -21.531 1 54.88 287 GLN A N 1
ATOM 2310 C CA . GLN A 1 287 ? 20.031 -18.047 -21.766 1 54.88 287 GLN A CA 1
ATOM 2311 C C . GLN A 1 287 ? 19.234 -17.609 -20.547 1 54.88 287 GLN A C 1
ATOM 2313 O O . GLN A 1 287 ? 18.172 -17 -20.672 1 54.88 287 GLN A O 1
ATOM 2318 N N . ALA A 1 288 ? 19.844 -17.922 -19.328 1 57 288 ALA A N 1
ATOM 2319 C CA . ALA A 1 288 ? 19.172 -17.531 -18.094 1 57 288 ALA A CA 1
ATOM 2320 C C . ALA A 1 288 ? 19.125 -16.016 -17.953 1 57 288 ALA A C 1
ATOM 2322 O O . ALA A 1 288 ? 18.094 -15.445 -17.578 1 57 288 ALA A O 1
ATOM 2323 N N . ILE A 1 289 ? 20.203 -15.461 -18.234 1 59.66 289 ILE A N 1
ATOM 2324 C CA . ILE A 1 289 ? 20.281 -14 -18.125 1 59.66 289 ILE A CA 1
ATOM 2325 C C . ILE A 1 289 ? 19.312 -13.367 -19.125 1 59.66 289 ILE A C 1
ATOM 2327 O O . ILE A 1 289 ? 18.625 -12.398 -18.781 1 59.66 289 ILE A O 1
ATOM 2331 N N . SER A 1 290 ? 19.188 -14.195 -20.094 1 76.38 290 SER A N 1
ATOM 2332 C CA . SER A 1 290 ? 18.297 -13.664 -21.109 1 76.38 290 SER A CA 1
ATOM 2333 C C . SER A 1 290 ? 16.844 -13.719 -20.641 1 76.38 290 SER A C 1
ATOM 2335 O O . SER A 1 290 ? 16.078 -12.758 -20.828 1 76.38 290 SER A O 1
ATOM 2337 N N . ALA A 1 291 ? 16.578 -14.789 -19.859 1 84.31 291 ALA A N 1
ATOM 2338 C CA . ALA A 1 291 ? 15.188 -14.945 -19.438 1 84.31 291 ALA A CA 1
ATOM 2339 C C . ALA A 1 291 ? 14.805 -13.891 -18.406 1 84.31 291 ALA A C 1
ATOM 2341 O O . ALA A 1 291 ? 13.695 -13.359 -18.438 1 84.31 291 ALA A O 1
ATOM 2342 N N . ILE A 1 292 ? 15.789 -13.586 -17.594 1 87.81 292 ILE A N 1
ATOM 2343 C CA . ILE A 1 292 ? 15.547 -12.602 -16.531 1 87.81 292 ILE A CA 1
ATOM 2344 C C . ILE A 1 292 ? 15.398 -11.211 -17.156 1 87.81 292 ILE A C 1
ATOM 2346 O O . ILE A 1 292 ? 14.516 -10.445 -16.766 1 87.81 292 ILE A O 1
ATOM 2350 N N . LEU A 1 293 ? 16.234 -10.93 -18.047 1 87.06 293 LEU A N 1
ATOM 2351 C CA . LEU A 1 293 ? 16.188 -9.625 -18.703 1 87.06 293 LEU A CA 1
ATOM 2352 C C . LEU A 1 293 ? 14.883 -9.453 -19.484 1 87.06 293 LEU A C 1
ATOM 2354 O O . LEU A 1 293 ? 14.32 -8.359 -19.531 1 87.06 293 LEU A O 1
ATOM 2358 N N . VAL A 1 294 ? 14.484 -10.57 -20.062 1 88.94 294 VAL A N 1
ATOM 2359 C CA . VAL A 1 294 ? 13.219 -10.516 -20.781 1 88.94 294 VAL A CA 1
ATOM 2360 C C . VAL A 1 294 ? 12.07 -10.258 -19.812 1 88.94 294 VAL A C 1
ATOM 2362 O O . VAL A 1 294 ? 11.172 -9.461 -20.094 1 88.94 294 VAL A O 1
ATOM 2365 N N . LEU A 1 295 ? 12.125 -10.953 -18.703 1 92.94 295 LEU A N 1
ATOM 2366 C CA . LEU A 1 295 ? 11.078 -10.781 -17.703 1 92.94 295 LEU A CA 1
ATOM 2367 C C . LEU A 1 295 ? 11.016 -9.328 -17.219 1 92.94 295 LEU A C 1
ATOM 2369 O O . LEU A 1 295 ? 9.938 -8.75 -17.125 1 92.94 295 LEU A O 1
ATOM 2373 N N . ILE A 1 296 ? 12.141 -8.758 -16.969 1 92.5 296 ILE A N 1
ATOM 2374 C CA . ILE A 1 296 ? 12.219 -7.391 -16.469 1 92.5 296 ILE A CA 1
ATOM 2375 C C . ILE A 1 296 ? 11.82 -6.41 -17.578 1 92.5 296 ILE A C 1
ATOM 2377 O O . ILE A 1 296 ? 11.086 -5.453 -17.328 1 92.5 296 ILE A O 1
ATOM 2381 N N . SER A 1 297 ? 12.242 -6.652 -18.781 1 90.25 297 SER A N 1
ATOM 2382 C CA . SER A 1 297 ? 12 -5.73 -19.891 1 90.25 297 SER A CA 1
ATOM 2383 C C . SER A 1 297 ? 10.523 -5.727 -20.297 1 90.25 297 SER A C 1
ATOM 2385 O O . SER A 1 297 ? 10.023 -4.738 -20.828 1 90.25 297 SER A O 1
ATOM 2387 N N . THR A 1 298 ? 9.828 -6.809 -20 1 94.38 298 THR A N 1
ATOM 2388 C CA . THR A 1 298 ? 8.422 -6.898 -20.375 1 94.38 298 THR A CA 1
ATOM 2389 C C . THR A 1 298 ? 7.531 -6.352 -19.266 1 94.38 298 THR A C 1
ATOM 2391 O O . THR A 1 298 ? 6.316 -6.219 -19.453 1 94.38 298 THR A O 1
ATOM 2394 N N . LEU A 1 299 ? 8.094 -6.047 -18.156 1 95.56 299 LEU A N 1
ATOM 2395 C CA . LEU A 1 299 ? 7.336 -5.625 -16.969 1 95.56 299 LEU A CA 1
ATOM 2396 C C . LEU A 1 299 ? 6.465 -4.414 -17.297 1 95.56 299 LEU A C 1
ATOM 2398 O O . LEU A 1 299 ? 5.293 -4.375 -16.922 1 95.56 299 LEU A O 1
ATOM 2402 N N . PRO A 1 300 ? 6.961 -3.344 -18.016 1 94.56 300 PRO A N 1
ATOM 2403 C CA . PRO A 1 300 ? 6.102 -2.195 -18.312 1 94.56 300 PRO A CA 1
ATOM 2404 C C . PRO A 1 300 ? 4.859 -2.58 -19.109 1 94.56 300 PRO A C 1
ATOM 2406 O O . PRO A 1 300 ? 3.758 -2.123 -18.797 1 94.56 300 PRO A O 1
ATOM 2409 N N . ALA A 1 301 ? 5.066 -3.467 -20.062 1 95.5 301 ALA A N 1
ATOM 2410 C CA . ALA A 1 301 ? 3.93 -3.9 -20.875 1 95.5 301 ALA A CA 1
ATOM 2411 C C . ALA A 1 301 ? 2.949 -4.723 -20.047 1 95.5 301 ALA A C 1
ATOM 2413 O O . ALA A 1 301 ? 1.733 -4.578 -20.188 1 95.5 301 ALA A O 1
ATOM 2414 N N . ARG A 1 302 ? 3.457 -5.59 -19.297 1 97.19 302 ARG A N 1
ATOM 2415 C CA . ARG A 1 302 ? 2.6 -6.43 -18.469 1 97.19 302 ARG A CA 1
ATOM 2416 C C . ARG A 1 302 ? 1.869 -5.602 -17.422 1 97.19 302 ARG A C 1
ATOM 2418 O O . ARG A 1 302 ? 0.72 -5.895 -17.078 1 97.19 302 ARG A O 1
ATOM 2425 N N . LEU A 1 303 ? 2.506 -4.586 -16.906 1 96.94 303 LEU A N 1
ATOM 2426 C CA . LEU A 1 303 ? 1.849 -3.658 -15.992 1 96.94 303 LEU A CA 1
ATOM 2427 C C . LEU A 1 303 ? 0.697 -2.938 -16.688 1 96.94 303 LEU A C 1
ATOM 2429 O O . LEU A 1 303 ? -0.38 -2.779 -16.109 1 96.94 303 LEU A O 1
ATOM 2433 N N . GLN A 1 304 ? 0.912 -2.512 -17.859 1 95.88 304 GLN A N 1
ATOM 2434 C CA . GLN A 1 304 ? -0.137 -1.835 -18.625 1 95.88 304 GLN A CA 1
ATOM 2435 C C . GLN A 1 304 ? -1.312 -2.77 -18.891 1 95.88 304 GLN A C 1
ATOM 2437 O O . GLN A 1 304 ? -2.469 -2.34 -18.891 1 95.88 304 GLN A O 1
ATOM 2442 N N . ILE A 1 305 ? -1.015 -4 -19.141 1 95.94 305 ILE A N 1
ATOM 2443 C CA . ILE A 1 305 ? -2.066 -4.992 -19.328 1 95.94 305 ILE A CA 1
ATOM 2444 C C . ILE A 1 305 ? -2.912 -5.105 -18.062 1 95.94 305 ILE A C 1
ATOM 2446 O O . ILE A 1 305 ? -4.145 -5.117 -18.125 1 95.94 305 ILE A O 1
ATOM 2450 N N . ALA A 1 306 ? -2.238 -5.203 -16.938 1 95.44 306 ALA A N 1
ATOM 2451 C CA . ALA A 1 306 ? -2.965 -5.281 -15.672 1 95.44 306 ALA A CA 1
ATOM 2452 C C . ALA A 1 306 ? -3.832 -4.043 -15.461 1 95.44 306 ALA A C 1
ATOM 2454 O O . ALA A 1 306 ? -4.973 -4.148 -15.008 1 95.44 306 ALA A O 1
ATOM 2455 N N . HIS A 1 307 ? -3.256 -2.844 -15.781 1 92.56 307 HIS A N 1
ATOM 2456 C CA . HIS A 1 307 ? -4.027 -1.612 -15.68 1 92.56 307 HIS A CA 1
ATOM 2457 C C . HIS A 1 307 ? -5.227 -1.63 -16.625 1 92.56 307 HIS A C 1
ATOM 2459 O O . HIS A 1 307 ? -6.316 -1.181 -16.266 1 92.56 307 HIS A O 1
ATOM 2465 N N . PHE A 1 308 ? -5.008 -2.139 -17.781 1 93.06 308 PHE A N 1
ATOM 2466 C CA . PHE A 1 308 ? -6.047 -2.234 -18.797 1 93.06 308 PHE A CA 1
ATOM 2467 C C . PHE A 1 308 ? -7.184 -3.139 -18.328 1 93.06 308 PHE A C 1
ATOM 2469 O O . PHE A 1 308 ? -8.359 -2.781 -18.453 1 93.06 308 PHE A O 1
ATOM 2476 N N . LEU A 1 309 ? -6.859 -4.199 -17.75 1 91.94 309 LEU A N 1
ATOM 2477 C CA . LEU A 1 309 ? -7.832 -5.215 -17.375 1 91.94 309 LEU A CA 1
ATOM 2478 C C . LEU A 1 309 ? -8.594 -4.805 -16.109 1 91.94 309 LEU A C 1
ATOM 2480 O O . LEU A 1 309 ? -9.773 -5.121 -15.969 1 91.94 309 LEU A O 1
ATOM 2484 N N . ASN A 1 310 ? -7.91 -4.125 -15.242 1 88.19 310 ASN A N 1
ATOM 2485 C CA . ASN A 1 310 ? -8.484 -3.881 -13.922 1 88.19 310 ASN A CA 1
ATOM 2486 C C . ASN A 1 310 ? -9 -2.449 -13.797 1 88.19 310 ASN A C 1
ATOM 2488 O O . ASN A 1 310 ? -9.297 -1.99 -12.688 1 88.19 310 ASN A O 1
ATOM 2492 N N . ASN A 1 311 ? -9.094 -1.777 -14.844 1 85.75 311 ASN A N 1
ATOM 2493 C CA . ASN A 1 311 ? -9.664 -0.433 -14.828 1 85.75 311 ASN A CA 1
ATOM 2494 C C . ASN A 1 311 ? -11.18 -0.465 -14.656 1 85.75 311 ASN A C 1
ATOM 2496 O O . ASN A 1 311 ? -11.875 -1.161 -15.398 1 85.75 311 ASN A O 1
ATOM 2500 N N . ILE A 1 312 ? -11.758 0.245 -13.758 1 82.62 312 ILE A N 1
ATOM 2501 C CA . ILE A 1 312 ? -13.18 0.153 -13.445 1 82.62 312 ILE A CA 1
ATOM 2502 C C . ILE A 1 312 ? -13.969 1.052 -14.391 1 82.62 312 ILE A C 1
ATOM 2504 O O . ILE A 1 312 ? -15.141 0.784 -14.68 1 82.62 312 ILE A O 1
ATOM 2508 N N . LYS A 1 313 ? -13.477 2.205 -14.711 1 75.88 313 LYS A N 1
ATOM 2509 C CA . LYS A 1 313 ? -14.227 3.143 -15.539 1 75.88 313 LYS A CA 1
ATOM 2510 C C . LYS A 1 313 ? -13.953 2.904 -17.031 1 75.88 313 LYS A C 1
ATOM 2512 O O . LYS A 1 313 ? -14.75 3.289 -17.875 1 75.88 313 LYS A O 1
ATOM 2517 N N . GLY A 1 314 ? -12.93 2.195 -17.328 1 65.81 314 GLY A N 1
ATOM 2518 C CA . GLY A 1 314 ? -12.539 2.086 -18.719 1 65.81 314 GLY A CA 1
ATOM 2519 C C . GLY A 1 314 ? -13.164 0.894 -19.422 1 65.81 314 GLY A C 1
ATOM 2520 O O . GLY A 1 314 ? -13.57 -0.072 -18.766 1 65.81 314 GLY A O 1
ATOM 2521 N N . SER A 1 315 ? -13.625 1.2 -20.578 1 66.25 315 SER A N 1
ATOM 2522 C CA . SER A 1 315 ? -14.094 0.134 -21.453 1 66.25 315 SER A CA 1
ATOM 2523 C C . SER A 1 315 ? -12.922 -0.684 -22 1 66.25 315 SER A C 1
ATOM 2525 O O . SER A 1 315 ? -11.828 -0.154 -22.203 1 66.25 315 SER A O 1
ATOM 2527 N N . VAL A 1 316 ? -13.117 -1.987 -21.844 1 75.44 316 VAL A N 1
ATOM 2528 C CA . VAL A 1 316 ? -12.164 -2.891 -22.484 1 75.44 316 VAL A CA 1
ATOM 2529 C C . VAL A 1 316 ? -12.281 -2.783 -24 1 75.44 316 VAL A C 1
ATOM 2531 O O . VAL A 1 316 ? -13.242 -3.271 -24.594 1 75.44 316 VAL A O 1
ATOM 2534 N N . ASP A 1 317 ? -11.367 -2 -24.453 1 88.5 317 ASP A N 1
ATOM 2535 C CA . ASP A 1 317 ? -11.297 -1.783 -25.891 1 88.5 317 ASP A CA 1
ATOM 2536 C C . ASP A 1 317 ? -10.375 -2.801 -26.562 1 88.5 317 ASP A C 1
ATOM 2538 O O . ASP A 1 317 ? -9.227 -2.965 -26.141 1 88.5 317 ASP A O 1
ATOM 2542 N N . TYR A 1 318 ? -10.906 -3.48 -27.641 1 92.12 318 TYR A N 1
ATOM 2543 C CA . TYR A 1 318 ? -10.141 -4.527 -28.312 1 92.12 318 TYR A CA 1
ATOM 2544 C C . TYR A 1 318 ? -8.914 -3.951 -29 1 92.12 318 TYR A C 1
ATOM 2546 O O . TYR A 1 318 ? -7.863 -4.594 -29.047 1 92.12 318 TYR A O 1
ATOM 2554 N N . ASN A 1 319 ? -9.031 -2.746 -29.5 1 92.25 319 ASN A N 1
ATOM 2555 C CA . ASN A 1 319 ? -7.887 -2.115 -30.156 1 92.25 319 ASN A CA 1
ATOM 2556 C C . ASN A 1 319 ? -6.754 -1.866 -29.172 1 92.25 319 ASN A C 1
ATOM 2558 O O . ASN A 1 319 ? -5.582 -2.045 -29.5 1 92.25 319 ASN A O 1
ATOM 2562 N N . GLU A 1 320 ? -7.129 -1.426 -28.031 1 92.62 320 GLU A N 1
ATOM 2563 C CA . GLU A 1 320 ? -6.121 -1.226 -26.984 1 92.62 320 GLU A CA 1
ATOM 2564 C C . GLU A 1 320 ? -5.445 -2.541 -26.609 1 92.62 320 GLU A C 1
ATOM 2566 O O . GLU A 1 320 ? -4.242 -2.576 -26.359 1 92.62 320 GLU A O 1
ATOM 2571 N N . ALA A 1 321 ? -6.219 -3.615 -26.594 1 93.62 321 ALA A N 1
ATOM 2572 C CA . ALA A 1 321 ? -5.664 -4.938 -26.312 1 93.62 321 ALA A CA 1
ATOM 2573 C C . ALA A 1 321 ? -4.645 -5.344 -27.359 1 93.62 321 ALA A C 1
ATOM 2575 O O . ALA A 1 321 ? -3.619 -5.953 -27.047 1 93.62 321 ALA A O 1
ATOM 2576 N N . PHE A 1 322 ? -4.957 -4.996 -28.562 1 93.81 322 PHE A N 1
ATOM 2577 C CA . PHE A 1 322 ? -4.055 -5.336 -29.656 1 93.81 322 PHE A CA 1
ATOM 2578 C C . PHE A 1 322 ? -2.746 -4.562 -29.531 1 93.81 322 PHE A C 1
ATOM 2580 O O . PHE A 1 322 ? -1.673 -5.102 -29.812 1 93.81 322 PHE A O 1
ATOM 2587 N N . ILE A 1 323 ? -2.83 -3.357 -29.156 1 94.62 323 ILE A N 1
ATOM 2588 C CA . ILE A 1 323 ? -1.638 -2.537 -28.969 1 94.62 323 ILE A CA 1
ATOM 2589 C C . ILE A 1 323 ? -0.769 -3.135 -27.875 1 94.62 323 ILE A C 1
ATOM 2591 O O . ILE A 1 323 ? 0.451 -3.236 -28.016 1 94.62 323 ILE A O 1
ATOM 2595 N N . LEU A 1 324 ? -1.396 -3.516 -26.828 1 94.75 324 LEU A N 1
ATOM 2596 C CA . LEU A 1 324 ? -0.671 -4.102 -25.703 1 94.75 324 LEU A CA 1
ATOM 2597 C C . LEU A 1 324 ? -0.054 -5.441 -26.094 1 94.75 324 LEU A C 1
ATOM 2599 O O . LEU A 1 324 ? 1.051 -5.77 -25.656 1 94.75 324 LEU A O 1
ATOM 2603 N N . HIS A 1 325 ? -0.736 -6.199 -26.922 1 94.75 325 HIS A N 1
ATOM 2604 C CA . HIS A 1 325 ? -0.203 -7.449 -27.453 1 94.75 325 HIS A CA 1
ATOM 2605 C C . HIS A 1 325 ? 1.066 -7.207 -28.266 1 94.75 325 HIS A C 1
ATOM 2607 O O . HIS A 1 325 ? 2.049 -7.938 -28.109 1 94.75 325 HIS A O 1
ATOM 2613 N N . GLU A 1 326 ? 1.006 -6.246 -29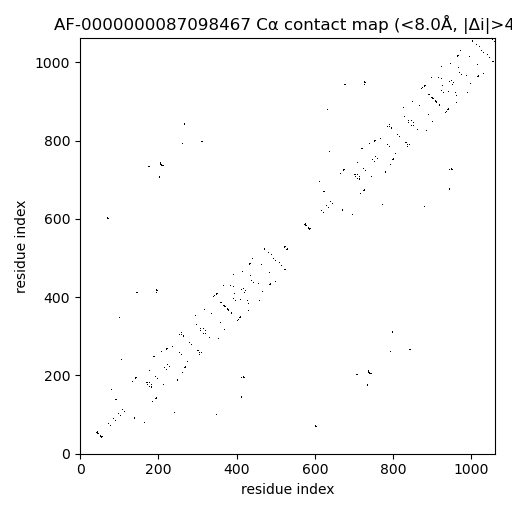.016 1 94 326 GLU A N 1
ATOM 2614 C CA . GLU A 1 326 ? 2.145 -5.934 -29.875 1 94 326 GLU A CA 1
ATOM 2615 C C . GLU A 1 326 ? 3.346 -5.477 -29.062 1 94 326 GLU A C 1
ATOM 2617 O O . GLU A 1 326 ? 4.492 -5.699 -29.453 1 94 326 GLU A O 1
ATOM 2622 N N . GLN A 1 327 ? 3.074 -4.883 -27.984 1 92.25 327 GLN A N 1
ATOM 2623 C CA . GLN A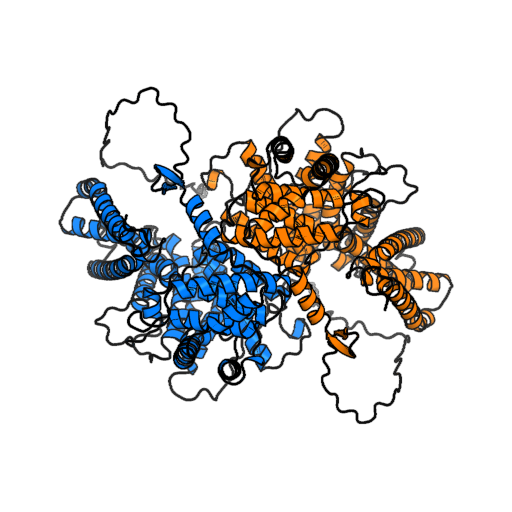 1 327 ? 4.152 -4.434 -27.109 1 92.25 327 GLN A CA 1
ATOM 2624 C C . GLN A 1 327 ? 4.773 -5.605 -26.344 1 92.25 327 GLN A C 1
ATOM 2626 O O . GLN A 1 327 ? 5.977 -5.617 -26.094 1 92.25 327 GLN A O 1
ATOM 2631 N N . LEU A 1 328 ? 3.99 -6.586 -26.031 1 93.25 328 LEU A N 1
ATOM 2632 C CA . LEU A 1 328 ? 4.445 -7.695 -25.203 1 93.25 328 LEU A CA 1
ATOM 2633 C C . LEU A 1 328 ? 5.055 -8.797 -26.062 1 93.25 328 LEU A C 1
ATOM 2635 O O . LEU A 1 328 ? 6.082 -9.383 -25.703 1 93.25 328 LEU A O 1
ATOM 2639 N N . SER A 1 329 ? 4.484 -9.07 -27.188 1 86.25 329 SER A N 1
ATOM 2640 C CA . SER A 1 329 ? 4.738 -10.273 -27.969 1 86.25 329 SER A CA 1
ATOM 2641 C C . SER A 1 329 ? 6.188 -10.328 -28.438 1 86.25 329 SER A C 1
ATOM 2643 O O . SER A 1 329 ? 6.883 -11.328 -28.234 1 86.25 329 SER A O 1
ATOM 2645 N N . PRO A 1 330 ? 6.727 -9.227 -28.953 1 80.44 330 PRO A N 1
ATOM 2646 C CA . PRO A 1 330 ? 8.117 -9.336 -29.406 1 80.44 330 PRO A CA 1
ATOM 2647 C C . PRO A 1 330 ? 9.094 -9.578 -28.25 1 80.44 330 PRO A C 1
ATOM 2649 O O . PRO A 1 330 ? 10.055 -10.336 -28.406 1 80.44 330 PRO A O 1
ATOM 2652 N N . ALA A 1 331 ? 8.805 -9 -27.203 1 75.12 331 ALA A N 1
ATOM 2653 C CA . ALA A 1 331 ? 9.695 -9.086 -26.047 1 75.12 331 ALA A CA 1
ATOM 2654 C C . ALA A 1 331 ? 9.609 -10.461 -25.391 1 75.12 331 ALA A C 1
ATOM 2656 O O . ALA A 1 331 ? 10.602 -10.969 -24.875 1 75.12 331 ALA A O 1
ATOM 2657 N N . ALA A 1 332 ? 8.43 -11.023 -25.516 1 81.38 332 ALA A N 1
ATOM 2658 C CA . ALA A 1 332 ? 8.156 -12.281 -24.828 1 81.38 332 ALA A CA 1
ATOM 2659 C C . ALA A 1 332 ? 8.461 -13.477 -25.719 1 81.38 332 ALA A C 1
ATOM 2661 O O . ALA A 1 332 ? 8.531 -14.617 -25.25 1 81.38 332 ALA A O 1
ATOM 2662 N N . GLN A 1 333 ? 8.695 -13.219 -26.969 1 78.81 333 GLN A N 1
ATOM 2663 C CA . GLN A 1 333 ? 8.828 -14.281 -27.969 1 78.81 333 GLN A CA 1
ATOM 2664 C C . GLN A 1 333 ? 9.992 -15.203 -27.625 1 78.81 333 GLN A C 1
ATOM 2666 O O . GLN A 1 333 ? 9.898 -16.422 -27.812 1 78.81 333 GLN A O 1
ATOM 2671 N N . LEU A 1 334 ? 10.992 -14.555 -27.141 1 74.38 334 LEU A N 1
ATOM 2672 C CA . LEU A 1 334 ? 12.18 -15.336 -26.812 1 74.38 334 LEU A CA 1
ATOM 2673 C C . LEU A 1 334 ? 11.875 -16.359 -25.734 1 74.38 334 LEU A C 1
ATOM 2675 O O . LEU A 1 334 ? 12.43 -17.469 -25.734 1 74.38 334 LEU A O 1
ATOM 2679 N N . LEU A 1 335 ? 11.008 -16.031 -24.828 1 78.56 335 LEU A N 1
ATOM 2680 C CA . LEU A 1 335 ? 10.672 -16.906 -23.703 1 78.56 335 LEU A CA 1
ATOM 2681 C C . LEU A 1 335 ? 9.602 -17.922 -24.109 1 78.56 335 LEU A C 1
ATOM 2683 O O . LEU A 1 335 ? 9.641 -19.078 -23.688 1 78.56 335 LEU A O 1
ATOM 2687 N N . LEU A 1 336 ? 8.773 -17.516 -24.969 1 77.12 336 LEU A N 1
ATOM 2688 C CA . LEU A 1 336 ? 7.59 -18.312 -25.266 1 77.12 336 LEU A CA 1
ATOM 2689 C C . LEU A 1 336 ? 7.875 -19.312 -26.391 1 77.12 336 LEU A C 1
ATOM 2691 O O . LEU A 1 336 ? 7.215 -20.344 -26.484 1 77.12 336 LEU A O 1
ATOM 2695 N N . SER A 1 337 ? 8.688 -18.891 -27.328 1 67.12 337 SER A N 1
ATOM 2696 C CA . SER A 1 337 ? 8.992 -19.75 -28.469 1 67.12 337 SER A CA 1
ATOM 2697 C C . SER A 1 337 ? 9.945 -20.875 -28.078 1 67.12 337 SER A C 1
ATOM 2699 O O . SER A 1 337 ? 10.016 -21.906 -28.75 1 67.12 337 SER A O 1
ATOM 2701 N N . SER A 1 338 ? 10.695 -20.562 -27.047 1 58.28 338 SER A N 1
ATOM 2702 C CA . SER A 1 338 ? 11.797 -21.484 -26.766 1 58.28 338 SER A CA 1
ATOM 2703 C C . SER A 1 338 ? 11.273 -22.828 -26.281 1 58.28 338 SER A C 1
ATOM 2705 O O . SER A 1 338 ? 10.414 -22.891 -25.406 1 58.28 338 SER A O 1
ATOM 2707 N N . ASP A 1 339 ? 11.391 -23.891 -27.125 1 53.78 339 ASP A N 1
ATOM 2708 C CA . ASP A 1 339 ? 11.094 -25.281 -26.859 1 53.78 339 ASP A CA 1
ATOM 2709 C C . ASP A 1 339 ? 11.742 -25.75 -25.562 1 53.78 339 ASP A C 1
ATOM 2711 O O . ASP A 1 339 ? 12.969 -25.797 -25.469 1 53.78 339 ASP A O 1
ATOM 2715 N N . SER A 1 340 ? 11.086 -25.562 -24.406 1 54.5 340 SER A N 1
ATOM 2716 C CA . SER A 1 340 ? 11.422 -25.938 -23.031 1 54.5 340 SER A CA 1
ATOM 2717 C C . SER A 1 340 ? 11.93 -27.375 -22.953 1 54.5 340 SER A C 1
ATOM 2719 O O . SER A 1 340 ? 12.617 -27.75 -22 1 54.5 340 SER A O 1
ATOM 2721 N N . ALA A 1 341 ? 11.523 -28.312 -23.922 1 52.62 341 ALA A N 1
ATOM 2722 C CA . ALA A 1 341 ? 11.742 -29.75 -23.781 1 52.62 341 ALA A CA 1
ATOM 2723 C C . ALA A 1 341 ? 13.234 -30.078 -23.797 1 52.62 341 ALA A C 1
ATOM 2725 O O . ALA A 1 341 ? 13.648 -31.125 -23.312 1 52.62 341 ALA A O 1
ATOM 2726 N N . HIS A 1 342 ? 13.977 -29.031 -24.266 1 52.78 342 HIS A N 1
ATOM 2727 C CA . HIS A 1 342 ? 15.359 -29.469 -24.406 1 52.78 342 HIS A CA 1
ATOM 2728 C C . HIS A 1 342 ? 16.281 -28.688 -23.484 1 52.78 342 HIS A C 1
ATOM 2730 O O . HIS A 1 342 ? 17.5 -28.766 -23.609 1 52.78 342 HIS A O 1
ATOM 2736 N N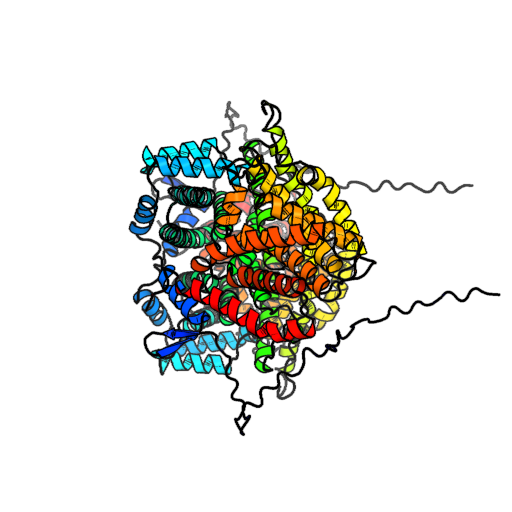 . ARG A 1 343 ? 15.664 -28.125 -22.562 1 60.16 343 ARG A N 1
ATOM 2737 C CA . ARG A 1 343 ? 16.547 -27.328 -21.719 1 60.16 343 ARG A CA 1
ATOM 2738 C C . ARG A 1 343 ? 17.062 -28.141 -20.531 1 60.16 343 ARG A C 1
ATOM 2740 O O . ARG A 1 343 ? 16.406 -29.078 -20.078 1 60.16 343 ARG A O 1
ATOM 2747 N N . SER A 1 344 ? 18.328 -27.922 -20.312 1 60.28 344 SER A N 1
ATOM 2748 C CA . SER A 1 344 ? 18.922 -28.547 -19.141 1 60.28 344 SER A CA 1
ATOM 2749 C C . SER A 1 344 ? 18.125 -28.234 -17.875 1 60.28 344 SER A C 1
ATOM 2751 O O . SER A 1 344 ? 17.422 -27.234 -17.812 1 60.28 344 SER A O 1
ATOM 2753 N N . THR A 1 345 ? 18.156 -29.156 -17.016 1 58.16 345 THR A N 1
ATOM 2754 C CA . THR A 1 345 ? 17.438 -29.094 -15.742 1 58.16 345 THR A CA 1
ATOM 2755 C C . THR A 1 345 ? 17.75 -27.797 -15.008 1 58.16 345 THR A C 1
ATOM 2757 O O . THR A 1 345 ? 16.891 -27.219 -14.336 1 58.16 345 THR A O 1
ATOM 2760 N N . SER A 1 346 ? 19 -27.344 -15.234 1 60.88 346 SER A N 1
ATOM 2761 C CA . SER A 1 346 ? 19.422 -26.203 -14.438 1 60.88 346 SER A CA 1
ATOM 2762 C C . SER A 1 346 ? 18.812 -24.906 -14.938 1 60.88 346 SER A C 1
ATOM 2764 O O . SER A 1 346 ? 18.578 -23.984 -14.156 1 60.88 346 SER A O 1
ATOM 2766 N N . THR A 1 347 ? 18.422 -24.953 -16.094 1 72.81 347 THR A N 1
ATOM 2767 C CA . THR A 1 347 ? 17.922 -23.703 -16.656 1 72.81 347 THR A CA 1
ATOM 2768 C C . THR A 1 347 ? 16.422 -23.781 -16.906 1 72.81 347 THR A C 1
ATOM 2770 O O . THR A 1 347 ? 15.789 -22.797 -17.297 1 72.81 347 THR A O 1
ATOM 2773 N N . ALA A 1 348 ? 15.992 -24.922 -16.516 1 80.19 348 ALA A N 1
ATOM 2774 C CA . ALA A 1 348 ? 14.57 -25.141 -16.797 1 80.19 348 ALA A CA 1
ATOM 2775 C C . ALA A 1 348 ? 13.695 -24.203 -15.969 1 80.19 348 ALA A C 1
ATOM 2777 O O . ALA A 1 348 ? 12.758 -23.594 -16.5 1 80.19 348 ALA A O 1
ATOM 2778 N N . PHE A 1 349 ? 14.125 -24.078 -14.742 1 87.56 349 PHE A N 1
ATOM 2779 C CA . PHE A 1 349 ? 13.312 -23.234 -13.867 1 87.56 349 PHE A CA 1
ATOM 2780 C C . PHE A 1 349 ? 13.5 -21.766 -14.211 1 87.56 349 PHE A C 1
ATOM 2782 O O . PHE A 1 349 ? 12.531 -21 -14.242 1 87.56 349 PHE A O 1
ATOM 2789 N N . THR A 1 350 ? 14.703 -21.344 -14.469 1 87.88 350 THR A N 1
ATOM 2790 C CA . THR A 1 350 ? 15.055 -19.953 -14.727 1 87.88 350 THR A CA 1
ATOM 2791 C C . THR A 1 350 ? 14.375 -19.438 -16 1 87.88 350 THR A C 1
ATOM 2793 O O . THR A 1 350 ? 14.078 -18.25 -16.109 1 87.88 350 THR A O 1
ATOM 2796 N N . HIS A 1 351 ? 14.125 -20.359 -16.812 1 86.69 351 HIS A N 1
ATOM 2797 C CA . HIS A 1 351 ? 13.414 -20 -18.031 1 86.69 351 HIS A CA 1
ATOM 2798 C C . HIS A 1 351 ? 11.914 -20.234 -17.891 1 86.69 351 HIS A C 1
ATOM 2800 O O . HIS A 1 351 ? 11.109 -19.484 -18.438 1 86.69 351 HIS A O 1
ATOM 2806 N N . GLY A 1 352 ? 11.594 -21.281 -17.234 1 88.62 352 GLY A N 1
ATOM 2807 C CA . GLY A 1 352 ? 10.211 -21.719 -17.156 1 88.62 352 GLY A CA 1
ATOM 2808 C C . GLY A 1 352 ? 9.305 -20.734 -16.438 1 88.62 352 GLY A C 1
ATOM 2809 O O . GLY A 1 352 ? 8.219 -20.422 -16.938 1 88.62 352 GLY A O 1
ATOM 2810 N N . LEU A 1 353 ? 9.727 -20.25 -15.297 1 91.88 353 LEU A N 1
ATOM 2811 C CA . LEU A 1 353 ? 8.859 -19.375 -14.516 1 91.88 353 LEU A CA 1
ATOM 2812 C C . LEU A 1 353 ? 8.656 -18.047 -15.227 1 91.88 353 LEU A C 1
ATOM 2814 O O . LEU A 1 353 ? 7.527 -17.578 -15.359 1 91.88 353 LEU A O 1
ATOM 2818 N N . PRO A 1 354 ? 9.719 -17.375 -15.727 1 92.5 354 PRO A N 1
ATOM 2819 C CA . PRO A 1 354 ? 9.508 -16.156 -16.5 1 92.5 354 PRO A CA 1
ATOM 2820 C C . PRO A 1 354 ? 8.594 -16.359 -17.703 1 92.5 354 PRO A C 1
ATOM 2822 O O . PRO A 1 354 ? 7.742 -15.516 -18 1 92.5 354 PRO A O 1
ATOM 2825 N N . ALA A 1 355 ? 8.789 -17.469 -18.344 1 90.31 355 ALA A N 1
ATOM 2826 C CA . ALA A 1 355 ? 7.934 -17.781 -19.484 1 90.31 355 ALA A CA 1
ATOM 2827 C C . ALA A 1 355 ? 6.477 -17.922 -19.047 1 90.31 355 ALA A C 1
ATOM 2829 O O . ALA A 1 355 ? 5.574 -17.438 -19.734 1 90.31 355 ALA A O 1
ATOM 2830 N N . ALA A 1 356 ? 6.27 -18.594 -17.969 1 92.5 356 ALA A N 1
ATOM 2831 C CA . ALA A 1 356 ? 4.918 -18.781 -17.453 1 92.5 356 ALA A CA 1
ATOM 2832 C C . ALA A 1 356 ? 4.281 -17.453 -17.062 1 92.5 356 ALA A C 1
ATOM 2834 O O . ALA A 1 356 ? 3.092 -17.234 -17.297 1 92.5 356 ALA A O 1
ATOM 2835 N N . LEU A 1 357 ? 5.066 -16.594 -16.484 1 94 357 LEU A N 1
ATOM 2836 C CA . LEU A 1 357 ? 4.555 -15.305 -16.047 1 94 357 LEU A CA 1
ATOM 2837 C C . LEU A 1 357 ? 4.188 -14.43 -17.234 1 94 357 LEU A C 1
ATOM 2839 O O . LEU A 1 357 ? 3.158 -13.75 -17.234 1 94 357 LEU A O 1
ATOM 2843 N N . CYS A 1 358 ? 5 -14.453 -18.25 1 93.31 358 CYS A N 1
ATOM 2844 C CA . CYS A 1 358 ? 4.688 -13.711 -19.469 1 93.31 358 CYS A CA 1
ATOM 2845 C C . CYS A 1 358 ? 3.451 -14.289 -20.156 1 93.31 358 CYS A C 1
ATOM 2847 O O . CYS A 1 358 ? 2.59 -13.539 -20.625 1 93.31 358 CYS A O 1
ATOM 2849 N N . ALA A 1 359 ? 3.426 -15.57 -20.188 1 93.06 359 ALA A N 1
ATOM 2850 C CA . ALA A 1 359 ? 2.279 -16.234 -20.812 1 93.06 359 ALA A CA 1
ATOM 2851 C C . ALA A 1 359 ? 0.991 -15.914 -20.047 1 93.06 359 ALA A C 1
ATOM 2853 O O . ALA A 1 359 ? -0.069 -15.758 -20.656 1 93.06 359 ALA A O 1
ATOM 2854 N N . ARG A 1 360 ? 1.096 -15.875 -18.812 1 94.44 360 ARG A N 1
ATOM 2855 C CA . ARG A 1 360 ? -0.062 -15.539 -17.984 1 94.44 360 ARG A CA 1
ATOM 2856 C C . ARG A 1 360 ? -0.609 -14.156 -18.359 1 94.44 360 ARG A C 1
ATOM 2858 O O . ARG A 1 360 ? -1.824 -13.977 -18.453 1 94.44 360 ARG A O 1
ATOM 2865 N N . SER A 1 361 ? 0.274 -13.211 -18.516 1 95.62 361 SER A N 1
ATOM 2866 C CA . SER A 1 361 ? -0.148 -11.867 -18.891 1 95.62 361 SER A CA 1
ATOM 2867 C C . SER A 1 361 ? -0.794 -11.852 -20.266 1 95.62 361 SER A C 1
ATOM 2869 O O . SER A 1 361 ? -1.787 -11.148 -20.484 1 95.62 361 SER A O 1
ATOM 2871 N N . LEU A 1 362 ? -0.209 -12.617 -21.094 1 94.12 362 LEU A N 1
ATOM 2872 C CA . LEU A 1 362 ? -0.75 -12.719 -22.453 1 94.12 362 LEU A CA 1
ATOM 2873 C C . LEU A 1 362 ? -2.141 -13.352 -22.438 1 94.12 362 LEU A C 1
ATOM 2875 O O . LEU A 1 362 ? -3.055 -12.859 -23.094 1 94.12 362 LEU A O 1
ATOM 2879 N N . LEU A 1 363 ? -2.264 -14.375 -21.703 1 94.5 363 LEU A N 1
ATOM 2880 C CA . LEU A 1 363 ? -3.549 -15.047 -21.562 1 94.5 363 LEU A CA 1
ATOM 2881 C C . LEU A 1 363 ? -4.594 -14.109 -20.969 1 94.5 363 LEU A C 1
ATOM 2883 O O . LEU A 1 363 ? -5.707 -14.008 -21.484 1 94.5 363 LEU A O 1
ATOM 2887 N N . ALA A 1 364 ? -4.246 -13.469 -19.922 1 94.88 364 ALA A N 1
ATOM 2888 C CA . ALA A 1 364 ? -5.164 -12.555 -19.25 1 94.88 364 ALA A CA 1
ATOM 2889 C C . ALA A 1 364 ? -5.625 -11.445 -20.203 1 94.88 364 ALA A C 1
ATOM 2891 O O . ALA A 1 364 ? -6.789 -11.039 -20.172 1 94.88 364 ALA A O 1
ATOM 2892 N N . LEU A 1 365 ? -4.719 -10.969 -21.016 1 95.31 365 LEU A N 1
ATOM 2893 C CA . LEU A 1 365 ? -5.02 -9.883 -21.953 1 95.31 365 LEU A CA 1
ATOM 2894 C C . LEU A 1 365 ? -6.117 -10.289 -22.922 1 95.31 365 LEU A C 1
ATOM 2896 O O . LEU A 1 365 ? -6.988 -9.484 -23.266 1 95.31 365 LEU A O 1
ATOM 2900 N N . HIS A 1 366 ? -6.191 -11.531 -23.281 1 93.88 366 HIS A N 1
ATOM 2901 C CA . HIS A 1 366 ? -7.023 -11.938 -24.406 1 93.88 366 HIS A CA 1
ATOM 2902 C C . HIS A 1 366 ? -8.266 -12.68 -23.938 1 93.88 366 HIS A C 1
ATOM 2904 O O . HIS A 1 366 ? -9.227 -12.828 -24.688 1 93.88 366 HIS A O 1
ATOM 2910 N N . ILE A 1 367 ? -8.344 -13.141 -22.797 1 92.25 367 ILE A N 1
ATOM 2911 C CA . ILE A 1 367 ? -9.445 -13.938 -22.281 1 92.25 367 ILE A CA 1
ATOM 2912 C C . ILE A 1 367 ? -10.75 -13.164 -22.406 1 92.25 367 ILE A C 1
ATOM 2914 O O . ILE A 1 367 ? -11.766 -13.711 -22.844 1 92.25 367 ILE A O 1
ATOM 2918 N N . PRO A 1 368 ? -10.797 -11.828 -22.062 1 89.69 368 PRO A N 1
ATOM 2919 C CA . PRO A 1 368 ? -12.07 -11.109 -22.141 1 89.69 368 PRO A CA 1
ATOM 2920 C C . PRO A 1 368 ? -12.656 -11.102 -23.547 1 89.69 368 PRO A C 1
ATOM 2922 O O . PRO A 1 368 ? -13.875 -11.062 -23.719 1 89.69 368 PRO A O 1
ATOM 2925 N N . PHE A 1 369 ? -11.875 -11.273 -24.5 1 89.81 369 PHE A N 1
ATOM 2926 C CA . PHE A 1 369 ? -12.312 -11.242 -25.891 1 89.81 369 PHE A CA 1
ATOM 2927 C C . PHE A 1 369 ? -12.422 -12.656 -26.453 1 89.81 369 PHE A C 1
ATOM 2929 O O . PHE A 1 369 ? -13.367 -12.961 -27.188 1 89.81 369 PHE A O 1
ATOM 2936 N N . GLY A 1 370 ? -11.523 -13.453 -26.062 1 87.19 370 GLY A N 1
ATOM 2937 C CA . GLY A 1 370 ? -11.469 -14.812 -26.594 1 87.19 370 GLY A CA 1
ATOM 2938 C C . GLY A 1 370 ? -12.594 -15.695 -26.078 1 87.19 370 GLY A C 1
ATOM 2939 O O . GLY A 1 370 ? -12.938 -16.688 -26.719 1 87.19 370 GLY A O 1
ATOM 2940 N N . SER A 1 371 ? -13.133 -15.305 -25.016 1 81.94 371 SER A N 1
ATOM 2941 C CA . SER A 1 371 ? -14.203 -16.109 -24.438 1 81.94 371 SER A CA 1
ATOM 2942 C C . SER A 1 371 ? -15.547 -15.789 -25.094 1 81.94 371 SER A C 1
ATOM 2944 O O . SER A 1 371 ? -16.5 -16.547 -24.953 1 81.94 371 SER A O 1
ATOM 2946 N N . LEU A 1 372 ? -15.414 -14.688 -25.812 1 79.25 372 LEU A N 1
ATOM 2947 C CA . LEU A 1 372 ? -16.641 -14.289 -26.5 1 79.25 372 LEU A CA 1
ATOM 2948 C C . LEU A 1 372 ? -16.75 -14.984 -27.844 1 79.25 372 LEU A C 1
ATOM 2950 O O . LEU A 1 372 ? -15.75 -15.258 -28.5 1 79.25 372 LEU A O 1
ATOM 2954 N N . ARG A 1 373 ? -17.828 -15.539 -28.156 1 74.88 373 ARG A N 1
ATOM 2955 C CA . ARG A 1 373 ? -18.062 -16.25 -29.406 1 74.88 373 ARG A CA 1
ATOM 2956 C C . ARG A 1 373 ? -18.359 -15.258 -30.531 1 74.88 373 ARG A C 1
ATOM 2958 O O . ARG A 1 373 ? -19.438 -15.32 -31.141 1 74.88 373 ARG A O 1
ATOM 2965 N N . ASN A 1 374 ? -17.484 -14.336 -30.656 1 82 374 ASN A N 1
ATOM 2966 C CA . ASN A 1 374 ? -17.562 -13.328 -31.703 1 82 374 ASN A CA 1
ATOM 2967 C C . ASN A 1 374 ? -16.422 -13.477 -32.719 1 82 374 ASN A C 1
ATOM 2969 O O . ASN A 1 374 ? -15.258 -13.523 -32.344 1 82 374 ASN A O 1
ATOM 2973 N N . PRO A 1 375 ? -16.797 -13.695 -33.906 1 85.81 375 PRO A N 1
ATOM 2974 C CA . PRO A 1 375 ? -15.766 -13.875 -34.938 1 85.81 375 PRO A CA 1
ATOM 2975 C C . PRO A 1 375 ? -14.758 -12.734 -34.969 1 85.81 375 PRO A C 1
ATOM 2977 O O . PRO A 1 375 ? -13.617 -12.922 -35.406 1 85.81 375 PRO A O 1
ATOM 2980 N N . LEU A 1 376 ? -15.125 -11.594 -34.5 1 88.56 376 LEU A N 1
ATOM 2981 C CA . LEU A 1 376 ? -14.234 -10.438 -34.438 1 88.56 376 LEU A CA 1
ATOM 2982 C C . LEU A 1 376 ? -13.055 -10.703 -33.5 1 88.56 376 LEU A C 1
ATOM 2984 O O . LEU A 1 376 ? -11.984 -10.109 -33.656 1 88.56 376 LEU A O 1
ATOM 2988 N N . TYR A 1 377 ? -13.297 -11.625 -32.656 1 91.38 377 TYR A N 1
ATOM 2989 C CA . TYR A 1 377 ? -12.273 -11.859 -31.625 1 91.38 377 TYR A CA 1
ATOM 2990 C C . TYR A 1 377 ? -11.594 -13.203 -31.828 1 91.38 377 TYR A C 1
ATOM 2992 O O . TYR A 1 377 ? -11.109 -13.812 -30.875 1 91.38 377 TYR A O 1
ATOM 3000 N N . THR A 1 378 ? -11.562 -13.727 -33 1 90.19 378 THR A N 1
ATOM 3001 C CA . THR A 1 378 ? -10.984 -15.031 -33.312 1 90.19 378 THR A CA 1
ATOM 3002 C C . THR A 1 378 ? -9.5 -15.055 -32.969 1 90.19 378 THR A C 1
ATOM 3004 O O . THR A 1 378 ? -8.977 -16.078 -32.531 1 90.19 378 THR A O 1
ATOM 3007 N N . PHE A 1 379 ? -8.859 -13.977 -33.312 1 92.12 379 PHE A N 1
ATOM 3008 C CA . PHE A 1 379 ? -7.441 -13.898 -33 1 92.12 379 PHE A CA 1
ATOM 3009 C C . PHE A 1 379 ? -7.203 -14.117 -31.516 1 92.12 379 PHE A C 1
ATOM 3011 O O . PHE A 1 379 ? -6.363 -14.93 -31.125 1 92.12 379 PHE A O 1
ATOM 3018 N N . SER A 1 380 ? -7.91 -13.367 -30.703 1 92.81 380 SER A N 1
ATOM 3019 C CA . SER A 1 380 ? -7.789 -13.5 -29.25 1 92.81 380 SER A CA 1
ATOM 3020 C C . SER A 1 380 ? -8.164 -14.906 -28.797 1 92.81 380 SER A C 1
ATOM 3022 O O . SER A 1 380 ? -7.57 -15.43 -27.859 1 92.81 380 SER A O 1
ATOM 3024 N N . HIS A 1 381 ? -9.117 -15.445 -29.422 1 90.38 381 HIS A N 1
ATOM 3025 C CA . HIS A 1 381 ? -9.516 -16.812 -29.109 1 90.38 381 HIS A CA 1
ATOM 3026 C C . HIS A 1 381 ? -8.375 -17.797 -29.344 1 90.38 381 HIS A C 1
ATOM 3028 O O . HIS A 1 381 ? -8.062 -18.609 -28.484 1 90.38 381 HIS A O 1
ATOM 3034 N N . ASN A 1 382 ? -7.758 -17.688 -30.422 1 90.19 382 ASN A N 1
ATOM 3035 C CA . ASN A 1 382 ? -6.668 -18.594 -30.797 1 90.19 382 ASN A CA 1
ATOM 3036 C C . ASN A 1 382 ? -5.465 -18.422 -29.875 1 90.19 382 ASN A C 1
ATOM 3038 O O . ASN A 1 382 ? -4.848 -19.406 -29.453 1 90.19 382 ASN A O 1
ATOM 3042 N N . ILE A 1 383 ? -5.141 -17.203 -29.641 1 91.31 383 ILE A N 1
ATOM 3043 C CA . ILE A 1 383 ? -4.008 -16.922 -28.766 1 91.31 383 ILE A CA 1
ATOM 3044 C C . ILE A 1 383 ? -4.281 -17.484 -27.375 1 91.31 383 ILE A C 1
ATOM 3046 O O . ILE A 1 383 ? -3.391 -18.062 -26.75 1 91.31 383 ILE A O 1
ATOM 3050 N N . SER A 1 384 ? -5.477 -17.25 -26.891 1 93 384 SER A N 1
ATOM 3051 C CA . SER A 1 384 ? -5.836 -17.75 -25.562 1 93 384 SER A CA 1
ATOM 3052 C C . SER A 1 384 ? -5.758 -19.266 -25.5 1 93 384 SER A C 1
ATOM 3054 O O . SER A 1 384 ? -5.25 -19.828 -24.531 1 93 384 SER A O 1
ATOM 3056 N N . MET A 1 385 ? -6.211 -19.891 -26.531 1 90.44 385 MET A N 1
ATOM 3057 C CA . MET A 1 385 ? -6.199 -21.359 -26.594 1 90.44 385 MET A CA 1
ATOM 3058 C C . MET A 1 385 ? -4.77 -21.891 -26.609 1 90.44 385 MET A C 1
ATOM 3060 O O . MET A 1 385 ? -4.414 -22.766 -25.828 1 90.44 385 MET A O 1
ATOM 3064 N N . SER A 1 386 ? -4.031 -21.375 -27.484 1 89.56 386 SER A N 1
ATOM 3065 C CA . SER A 1 386 ? -2.645 -21.812 -27.625 1 89.56 386 SER A CA 1
ATOM 3066 C C . SER A 1 386 ? -1.849 -21.547 -26.344 1 89.56 386 SER A C 1
ATOM 3068 O O . SER A 1 386 ? -1.082 -22.391 -25.906 1 89.56 386 SER A O 1
ATOM 3070 N N . THR A 1 387 ? -2.062 -20.359 -25.812 1 91.38 387 THR A N 1
ATOM 3071 C CA . THR A 1 387 ? -1.322 -19.969 -24.609 1 91.38 387 THR A CA 1
ATOM 3072 C C . THR A 1 387 ? -1.733 -20.828 -23.422 1 91.38 387 THR A C 1
ATOM 3074 O O . THR A 1 387 ? -0.886 -21.25 -22.625 1 91.38 387 THR A O 1
ATOM 3077 N N . ALA A 1 388 ? -2.992 -21.078 -23.25 1 93.5 388 ALA A N 1
ATOM 3078 C CA . ALA A 1 388 ? -3.479 -21.906 -22.156 1 93.5 388 ALA A CA 1
ATOM 3079 C C . ALA A 1 388 ? -2.902 -23.312 -22.234 1 93.5 388 ALA A C 1
ATOM 3081 O O . ALA A 1 388 ? -2.451 -23.875 -21.234 1 93.5 388 ALA A O 1
ATOM 3082 N N . MET A 1 389 ? -2.883 -23.844 -23.391 1 90.38 389 MET A N 1
ATOM 3083 C CA . MET A 1 389 ? -2.355 -25.188 -23.578 1 90.38 389 MET A CA 1
ATOM 3084 C C . MET A 1 389 ? -0.854 -25.234 -23.312 1 90.38 389 MET A C 1
ATOM 3086 O O . MET A 1 389 ? -0.361 -26.141 -22.656 1 90.38 389 MET A O 1
ATOM 3090 N N . CYS A 1 390 ? -0.216 -24.25 -23.844 1 87.5 390 CYS A N 1
ATOM 3091 C CA . CYS A 1 390 ? 1.229 -24.172 -23.656 1 87.5 390 CYS A CA 1
ATOM 3092 C C . CYS A 1 390 ? 1.581 -24.047 -22.172 1 87.5 390 CYS A C 1
ATOM 3094 O O . CYS A 1 390 ? 2.539 -24.672 -21.703 1 87.5 390 CYS A O 1
ATOM 3096 N N . LEU A 1 391 ? 0.872 -23.281 -21.469 1 91.06 391 LEU A N 1
ATOM 3097 C CA . LEU A 1 391 ? 1.097 -23.078 -20.047 1 91.06 391 LEU A CA 1
ATOM 3098 C C . LEU A 1 391 ? 0.908 -24.375 -19.281 1 91.06 391 LEU A C 1
ATOM 3100 O O . LEU A 1 391 ? 1.738 -24.734 -18.438 1 91.06 391 LEU A O 1
ATOM 3104 N N . MET A 1 392 ? -0.136 -25.078 -19.609 1 91.75 392 MET A N 1
ATOM 3105 C CA . MET A 1 392 ? -0.43 -26.312 -18.891 1 91.75 392 MET A CA 1
ATOM 3106 C C . MET A 1 392 ? 0.576 -27.406 -19.234 1 91.75 392 MET A C 1
ATOM 3108 O O . MET A 1 392 ? 0.935 -28.219 -18.391 1 91.75 392 MET A O 1
ATOM 3112 N N . GLU A 1 393 ? 1.013 -27.359 -20.438 1 86.25 393 GLU A N 1
ATOM 3113 C CA . GLU A 1 393 ? 2.01 -28.344 -20.844 1 86.25 393 GLU A CA 1
ATOM 3114 C C . GLU A 1 393 ? 3.354 -28.078 -20.172 1 86.25 393 GLU A C 1
ATOM 3116 O O . GLU A 1 393 ? 4.109 -29.016 -19.891 1 86.25 393 GLU A O 1
ATOM 3121 N N . ARG A 1 394 ? 3.592 -26.859 -19.906 1 85.56 394 ARG A N 1
ATOM 3122 C CA . ARG A 1 394 ? 4.832 -26.5 -19.234 1 85.56 394 ARG A CA 1
ATOM 3123 C C . ARG A 1 394 ? 4.75 -26.828 -17.734 1 85.56 394 ARG A C 1
ATOM 3125 O O . ARG A 1 394 ? 5.723 -27.297 -17.141 1 85.56 394 ARG A O 1
ATOM 3132 N N . LEU A 1 395 ? 3.66 -26.562 -17.141 1 89.69 395 LEU A N 1
ATOM 3133 C CA . LEU A 1 395 ? 3.49 -26.719 -15.695 1 89.69 395 LEU A CA 1
ATOM 3134 C C . LEU A 1 395 ? 3.273 -28.188 -15.336 1 89.69 395 LEU A C 1
ATOM 3136 O O . LEU A 1 395 ? 3.619 -28.609 -14.227 1 89.69 395 LEU A O 1
ATOM 3140 N N . ASP A 1 396 ? 2.676 -28.875 -16.203 1 88.94 396 ASP A N 1
ATOM 3141 C CA . ASP A 1 396 ? 2.393 -30.297 -16 1 88.94 396 ASP A CA 1
ATOM 3142 C C . ASP A 1 396 ? 2.525 -31.078 -17.312 1 88.94 396 ASP A C 1
ATOM 3144 O O . ASP A 1 396 ? 1.524 -31.469 -17.922 1 88.94 396 ASP A O 1
ATOM 3148 N N . PRO A 1 397 ? 3.766 -31.312 -17.594 1 84.94 397 PRO A N 1
ATOM 3149 C CA . PRO A 1 397 ? 3.988 -32.031 -18.844 1 84.94 397 PRO A CA 1
ATOM 3150 C C . PRO A 1 397 ? 3.48 -33.469 -18.812 1 84.94 397 PRO A C 1
ATOM 3152 O O . PRO A 1 397 ? 3.531 -34.125 -17.766 1 84.94 397 PRO A O 1
ATOM 3155 N N . PRO A 1 398 ? 2.984 -33.844 -20.016 1 79.81 398 PRO A N 1
ATOM 3156 C CA . PRO A 1 398 ? 2.564 -35.25 -20.062 1 79.81 398 PRO A CA 1
ATOM 3157 C C . PRO A 1 398 ? 3.719 -36.219 -19.828 1 79.81 398 PRO A C 1
ATOM 3159 O O . PRO A 1 398 ? 4.875 -35.906 -20.109 1 79.81 398 PRO A O 1
ATOM 3162 N N . GLN A 1 399 ? 3.439 -37.312 -19.156 1 69.25 399 GLN A N 1
ATOM 3163 C CA . GLN A 1 399 ? 4.438 -38.312 -18.766 1 69.25 399 GLN A CA 1
ATOM 3164 C C . GLN A 1 399 ? 5.234 -38.781 -19.969 1 69.25 399 GLN A C 1
ATOM 3166 O O . GLN A 1 399 ? 6.391 -39.188 -19.828 1 69.25 399 GLN A O 1
ATOM 3171 N N . ASP A 1 400 ? 4.605 -38.906 -21.047 1 61.12 400 ASP A N 1
ATOM 3172 C CA . ASP A 1 400 ? 5.281 -39.438 -22.234 1 61.12 400 ASP A CA 1
ATOM 3173 C C . ASP A 1 400 ? 6.371 -38.469 -22.719 1 61.12 400 ASP A C 1
ATOM 3175 O O . ASP A 1 400 ? 7.195 -38.844 -23.547 1 61.12 400 ASP A O 1
ATOM 3179 N N . LYS A 1 401 ? 6.266 -37.312 -22.297 1 56.75 401 LYS A N 1
ATOM 3180 C CA . LYS A 1 401 ? 7.23 -36.344 -22.828 1 56.75 401 LYS A CA 1
ATOM 3181 C C . LYS A 1 401 ? 8.547 -36.406 -22.062 1 56.75 401 LYS A C 1
ATOM 3183 O O . LYS A 1 401 ? 8.57 -36.219 -20.844 1 56.75 401 LYS A O 1
ATOM 3188 N N . THR A 1 402 ? 9.398 -37.219 -22.5 1 49.03 402 THR A N 1
ATOM 3189 C CA . THR A 1 402 ? 10.758 -37.531 -22.062 1 49.03 402 THR A CA 1
ATOM 3190 C C . THR A 1 402 ? 11.523 -36.281 -21.672 1 49.03 402 THR A C 1
ATOM 3192 O O . THR A 1 402 ? 12.586 -36.375 -21.047 1 49.03 402 THR A O 1
ATOM 3195 N N . GLY A 1 403 ? 11.125 -35.125 -22.062 1 51.88 403 GLY A N 1
ATOM 3196 C CA . GLY A 1 403 ? 12.156 -34.094 -22.047 1 51.88 403 GLY A CA 1
ATOM 3197 C C . GLY A 1 403 ? 12.18 -33.312 -20.75 1 51.88 403 GLY A C 1
ATOM 3198 O O . GLY A 1 403 ? 13.055 -32.438 -20.562 1 51.88 403 GLY A O 1
ATOM 3199 N N . TRP A 1 404 ? 11.141 -33.344 -20 1 56.03 404 TRP A N 1
ATOM 3200 C CA . TRP A 1 404 ? 11.328 -32.469 -18.844 1 56.03 404 TRP A CA 1
ATOM 3201 C C . TRP A 1 404 ? 12.039 -33.219 -17.719 1 56.03 404 TRP A C 1
ATOM 3203 O O . TRP A 1 404 ? 11.711 -34.375 -17.422 1 56.03 404 TRP A O 1
ATOM 3213 N N . PRO A 1 405 ? 13.148 -32.625 -17.344 1 58.88 405 PRO A N 1
ATOM 3214 C CA . PRO A 1 405 ? 13.953 -33.25 -16.297 1 58.88 405 PRO A CA 1
ATOM 3215 C C . PRO A 1 405 ? 13.117 -33.656 -15.086 1 58.88 405 PRO A C 1
ATOM 3217 O O . PRO A 1 405 ? 12.148 -32.969 -14.75 1 58.88 405 PRO A O 1
ATOM 3220 N N . GLU A 1 406 ? 13.07 -34.938 -14.688 1 58.84 406 GLU A N 1
ATOM 3221 C CA . GLU A 1 406 ? 12.445 -35.5 -13.508 1 58.84 406 GLU A CA 1
ATOM 3222 C C . GLU A 1 406 ? 12.5 -34.531 -12.328 1 58.84 406 GLU A C 1
ATOM 3224 O O . GLU A 1 406 ? 11.625 -34.562 -11.461 1 58.84 406 GLU A O 1
ATOM 3229 N N . ASN A 1 407 ? 13.43 -33.562 -12.445 1 71.69 407 ASN A N 1
ATOM 3230 C CA . ASN A 1 407 ? 13.648 -32.688 -11.281 1 71.69 407 ASN A CA 1
ATOM 3231 C C . ASN A 1 407 ? 13.359 -31.234 -11.594 1 71.69 407 ASN A C 1
ATOM 3233 O O . ASN A 1 407 ? 13.977 -30.344 -11.008 1 71.69 407 ASN A O 1
ATOM 3237 N N . ASP A 1 408 ? 12.391 -31.062 -12.438 1 82 408 ASP A N 1
ATOM 3238 C CA . ASP A 1 408 ? 12.047 -29.672 -12.734 1 82 408 ASP A CA 1
ATOM 3239 C C . ASP A 1 408 ? 11.281 -29.031 -11.578 1 82 408 ASP A C 1
ATOM 3241 O O . ASP A 1 408 ? 10.18 -29.484 -11.234 1 82 408 ASP A O 1
ATOM 3245 N N . ALA A 1 409 ? 11.875 -27.969 -11.07 1 88.12 409 ALA A N 1
ATOM 3246 C CA . ALA A 1 409 ? 11.32 -27.312 -9.891 1 88.12 409 ALA A CA 1
ATOM 3247 C C . ALA A 1 409 ? 9.938 -26.734 -10.18 1 88.12 409 ALA A C 1
ATOM 3249 O O . ALA A 1 409 ? 9.078 -26.688 -9.297 1 88.12 409 ALA A O 1
ATOM 3250 N N . LEU A 1 410 ? 9.719 -26.328 -11.422 1 89.94 410 LEU A N 1
ATOM 3251 C CA . LEU A 1 410 ? 8.438 -25.719 -11.75 1 89.94 410 LEU A CA 1
ATOM 3252 C C . LEU A 1 410 ? 7.32 -26.75 -11.75 1 89.94 410 LEU A C 1
ATOM 3254 O O . LEU A 1 410 ? 6.199 -26.469 -11.32 1 89.94 410 LEU A O 1
ATOM 3258 N N . VAL A 1 411 ? 7.598 -27.891 -12.219 1 88.38 411 VAL A N 1
ATOM 3259 C CA . VAL A 1 411 ? 6.641 -28.984 -12.203 1 88.38 411 VAL A CA 1
ATOM 3260 C C . VAL A 1 411 ? 6.336 -29.391 -10.766 1 88.38 411 VAL A C 1
ATOM 3262 O O . VAL A 1 411 ? 5.184 -29.672 -10.414 1 88.38 411 VAL A O 1
ATOM 3265 N N . THR A 1 412 ? 7.371 -29.422 -9.992 1 88.94 412 THR A N 1
ATOM 3266 C CA . THR A 1 412 ? 7.188 -29.734 -8.578 1 88.94 412 THR A CA 1
ATOM 3267 C C . THR A 1 412 ? 6.332 -28.672 -7.898 1 88.94 412 THR A C 1
ATOM 3269 O O . THR A 1 412 ? 5.445 -28.984 -7.105 1 88.94 412 THR A O 1
ATOM 3272 N N . LEU A 1 413 ? 6.609 -27.469 -8.219 1 90.38 413 LEU A N 1
ATOM 3273 C CA . LEU A 1 413 ? 5.898 -26.359 -7.605 1 90.38 413 LEU A CA 1
ATOM 3274 C C . LEU A 1 413 ? 4.434 -26.344 -8.023 1 90.38 413 LEU A C 1
ATOM 3276 O O . LEU A 1 413 ? 3.568 -25.906 -7.27 1 90.38 413 LEU A O 1
ATOM 3280 N N . MET A 1 414 ? 4.172 -26.781 -9.211 1 90.12 414 MET A N 1
ATOM 3281 C CA . MET A 1 414 ? 2.785 -26.938 -9.641 1 90.12 414 MET A CA 1
ATOM 3282 C C . MET A 1 414 ? 2.021 -27.859 -8.703 1 90.12 414 MET A C 1
ATOM 3284 O O . MET A 1 414 ? 0.831 -27.672 -8.461 1 90.12 414 MET A O 1
ATOM 3288 N N . ARG A 1 415 ? 2.705 -28.75 -8.148 1 86.38 415 ARG A N 1
ATOM 3289 C CA . ARG A 1 415 ? 2.082 -29.734 -7.27 1 86.38 415 ARG A CA 1
ATOM 3290 C C . ARG A 1 415 ? 2.096 -29.266 -5.82 1 86.38 415 ARG A C 1
ATOM 3292 O O . ARG A 1 415 ? 1.224 -29.641 -5.031 1 86.38 415 ARG A O 1
ATOM 3299 N N . THR A 1 416 ? 3.061 -28.391 -5.531 1 83.12 416 THR A N 1
ATOM 3300 C CA . THR A 1 416 ? 3.256 -28.094 -4.117 1 83.12 416 THR A CA 1
ATOM 3301 C C . THR A 1 416 ? 2.912 -26.641 -3.82 1 83.12 416 THR A C 1
ATOM 3303 O O . THR A 1 416 ? 2.529 -26.297 -2.699 1 83.12 416 THR A O 1
ATOM 3306 N N . SER A 1 417 ? 3.162 -25.812 -4.785 1 83.56 417 SER A N 1
ATOM 3307 C CA . SER A 1 417 ? 2.98 -24.375 -4.559 1 83.56 417 SER A CA 1
ATOM 3308 C C . SER A 1 417 ? 1.523 -23.969 -4.746 1 83.56 417 SER A C 1
ATOM 3310 O O . SER A 1 417 ? 0.863 -24.422 -5.684 1 83.56 417 SER A O 1
ATOM 3312 N N . SER A 1 418 ? 1.108 -23.094 -3.979 1 80.75 418 SER A N 1
ATOM 3313 C CA . SER A 1 418 ? -0.275 -22.625 -4.031 1 80.75 418 SER A CA 1
ATOM 3314 C C . SER A 1 418 ? -0.474 -21.609 -5.145 1 80.75 418 SER A C 1
ATOM 3316 O O . SER A 1 418 ? -1.45 -21.688 -5.895 1 80.75 418 SER A O 1
ATOM 3318 N N . SER A 1 419 ? 0.417 -20.719 -5.258 1 84.31 419 SER A N 1
ATOM 3319 C CA . SER A 1 419 ? 0.228 -19.625 -6.191 1 84.31 419 SER A CA 1
ATOM 3320 C C . SER A 1 419 ? 0.266 -20.109 -7.637 1 84.31 419 SER A C 1
ATOM 3322 O O . SER A 1 419 ? -0.565 -19.719 -8.453 1 84.31 419 SER A O 1
ATOM 3324 N N . ILE A 1 420 ? 1.245 -20.969 -7.941 1 88.69 420 ILE A N 1
ATOM 3325 C CA . ILE A 1 420 ? 1.369 -21.469 -9.305 1 88.69 420 ILE A CA 1
ATOM 3326 C C . ILE A 1 420 ? 0.119 -22.25 -9.68 1 88.69 420 ILE A C 1
ATOM 3328 O O . ILE A 1 420 ? -0.451 -22.062 -10.75 1 88.69 420 ILE A O 1
ATOM 3332 N N . PHE A 1 421 ? -0.353 -23.047 -8.82 1 87.62 421 PHE A N 1
ATOM 3333 C CA . PHE A 1 421 ? -1.523 -23.875 -9.047 1 87.62 421 PHE A CA 1
ATOM 3334 C C . PHE A 1 421 ? -2.791 -23.031 -9.109 1 87.62 421 PHE A C 1
ATOM 3336 O O . PHE A 1 421 ? -3.59 -23.172 -10.039 1 87.62 421 PHE A O 1
ATOM 3343 N N . GLN A 1 422 ? -2.916 -22.094 -8.242 1 87.06 422 GLN A N 1
ATOM 3344 C CA . GLN A 1 422 ? -4.184 -21.391 -8.062 1 87.06 422 GLN A CA 1
ATOM 3345 C C . GLN A 1 422 ? -4.289 -20.188 -8.992 1 87.06 422 GLN A C 1
ATOM 3347 O O . GLN A 1 422 ? -5.391 -19.766 -9.352 1 87.06 422 GLN A O 1
ATOM 3352 N N . THR A 1 423 ? -3.203 -19.688 -9.328 1 86.19 423 THR A N 1
ATOM 3353 C CA . THR A 1 423 ? -3.334 -18.406 -10.031 1 86.19 423 THR A CA 1
ATOM 3354 C C . THR A 1 423 ? -2.908 -18.547 -11.492 1 86.19 423 THR A C 1
ATOM 3356 O O . THR A 1 423 ? -3.527 -17.969 -12.383 1 86.19 423 THR A O 1
ATOM 3359 N N . ILE A 1 424 ? -1.951 -19.328 -11.695 1 91.44 424 ILE A N 1
ATOM 3360 C CA . ILE A 1 424 ? -1.465 -19.438 -13.07 1 91.44 424 ILE A CA 1
ATOM 3361 C C . ILE A 1 424 ? -2.158 -20.609 -13.766 1 91.44 424 ILE A C 1
ATOM 3363 O O . ILE A 1 424 ? -2.869 -20.422 -14.758 1 91.44 424 ILE A O 1
ATOM 3367 N N . ALA A 1 425 ? -2.059 -21.766 -13.195 1 93.88 425 ALA A N 1
ATOM 3368 C CA . ALA A 1 425 ? -2.604 -22.969 -13.82 1 93.88 425 ALA A CA 1
ATOM 3369 C C . ALA A 1 425 ? -4.129 -22.906 -13.867 1 93.88 425 ALA A C 1
ATOM 3371 O O . ALA A 1 425 ? -4.73 -23.203 -14.898 1 93.88 425 ALA A O 1
ATOM 3372 N N . PHE A 1 426 ? -4.738 -22.547 -12.82 1 92.19 426 PHE A N 1
ATOM 3373 C CA . PHE A 1 426 ? -6.195 -22.562 -12.727 1 92.19 426 PHE A CA 1
ATOM 3374 C C . PHE A 1 426 ? -6.816 -21.609 -13.727 1 92.19 426 PHE A C 1
ATOM 3376 O O . PHE A 1 426 ? -7.887 -21.875 -14.281 1 92.19 426 PHE A O 1
ATOM 3383 N N . GLN A 1 427 ? -6.164 -20.484 -13.938 1 92.31 427 GLN A N 1
ATOM 3384 C CA . GLN A 1 427 ? -6.668 -19.562 -14.945 1 92.31 427 GLN A CA 1
ATOM 3385 C C . GLN A 1 427 ? -6.719 -20.203 -16.328 1 92.31 427 GLN A C 1
ATOM 3387 O O . GLN A 1 427 ? -7.695 -20.047 -17.062 1 92.31 427 GLN A O 1
ATOM 3392 N N . ALA A 1 428 ? -5.668 -20.859 -16.656 1 94.56 428 ALA A N 1
ATOM 3393 C CA . ALA A 1 428 ? -5.621 -21.578 -17.922 1 94.56 428 ALA A CA 1
ATOM 3394 C C . ALA A 1 428 ? -6.688 -22.672 -17.984 1 94.56 428 ALA A C 1
ATOM 3396 O O . ALA A 1 428 ? -7.367 -22.828 -19 1 94.56 428 ALA A O 1
ATOM 3397 N N . ILE A 1 429 ? -6.891 -23.312 -16.922 1 94.81 429 ILE A N 1
ATOM 3398 C CA . ILE A 1 429 ? -7.844 -24.422 -16.828 1 94.81 429 ILE A CA 1
ATOM 3399 C C . ILE A 1 429 ? -9.266 -23.875 -16.969 1 94.81 429 ILE A C 1
ATOM 3401 O O . ILE A 1 429 ? -10.109 -24.484 -17.625 1 94.81 429 ILE A O 1
ATOM 3405 N N . LEU A 1 430 ? -9.492 -22.781 -16.312 1 92.31 430 LEU A N 1
ATOM 3406 C CA . LEU A 1 430 ? -10.812 -22.172 -16.406 1 92.31 430 LEU A CA 1
ATOM 3407 C C . LEU A 1 430 ? -11.148 -21.812 -17.859 1 92.31 430 LEU A C 1
ATOM 3409 O O . LEU A 1 430 ? -12.281 -22 -18.297 1 92.31 430 LEU A O 1
ATOM 3413 N N . PHE A 1 431 ? -10.203 -21.312 -18.531 1 91.44 431 PHE A N 1
ATOM 3414 C CA . PHE A 1 431 ? -10.438 -20.969 -19.938 1 91.44 431 PHE A CA 1
ATOM 3415 C C . PHE A 1 431 ? -10.758 -22.234 -20.734 1 91.44 431 PHE A C 1
ATOM 3417 O O . PHE A 1 431 ? -11.688 -22.234 -21.547 1 91.44 431 PHE A O 1
ATOM 3424 N N . ILE A 1 432 ? -10.016 -23.266 -20.516 1 92.06 432 ILE A N 1
ATOM 3425 C CA . ILE A 1 432 ? -10.242 -24.531 -21.203 1 92.06 432 ILE A CA 1
ATOM 3426 C C . ILE A 1 432 ? -11.633 -25.062 -20.891 1 92.06 432 ILE A C 1
ATOM 3428 O O . ILE A 1 432 ? -12.344 -25.547 -21.766 1 92.06 432 ILE A O 1
ATOM 3432 N N . CYS A 1 433 ? -12.039 -24.922 -19.656 1 89.5 433 CYS A N 1
ATOM 3433 C CA . CYS A 1 433 ? -13.359 -25.359 -19.234 1 89.5 433 CYS A CA 1
ATOM 3434 C C . CYS A 1 433 ? -14.453 -24.594 -19.969 1 89.5 433 CYS A C 1
ATOM 3436 O O . CYS A 1 433 ? -15.438 -25.172 -20.422 1 89.5 433 CYS A O 1
ATOM 3438 N N . ILE A 1 434 ? -14.234 -23.344 -20.062 1 85.75 434 ILE A N 1
ATOM 3439 C CA . ILE A 1 434 ? -15.219 -22.5 -20.75 1 85.75 434 ILE A CA 1
ATOM 3440 C C . ILE A 1 434 ? -15.328 -22.922 -22.203 1 85.75 434 ILE A C 1
ATOM 3442 O O . ILE A 1 434 ? -16.422 -22.969 -22.766 1 85.75 434 ILE A O 1
ATOM 3446 N N . GLN A 1 435 ? -14.227 -23.219 -22.828 1 84.81 435 GLN A N 1
ATOM 3447 C CA . GLN A 1 435 ? -14.219 -23.641 -24.219 1 84.81 435 GLN A CA 1
ATOM 3448 C C . GLN A 1 435 ? -14.922 -25 -24.391 1 84.81 435 GLN A C 1
ATOM 3450 O O . GLN A 1 435 ? -15.672 -25.188 -25.344 1 84.81 435 GLN A O 1
ATOM 3455 N N . MET A 1 436 ? -14.719 -25.812 -23.484 1 85.94 436 MET A N 1
ATOM 3456 C CA . MET A 1 436 ? -15.336 -27.141 -23.547 1 85.94 436 MET A CA 1
ATOM 3457 C C . MET A 1 436 ? -16.844 -27.047 -23.344 1 85.94 436 MET A C 1
ATOM 3459 O O . MET A 1 436 ? -17.609 -27.703 -24.062 1 85.94 436 MET A O 1
ATOM 3463 N N . GLU A 1 437 ? -17.203 -26.266 -22.422 1 82.56 437 GLU A N 1
ATOM 3464 C CA . GLU A 1 437 ? -18.625 -26.078 -22.172 1 82.56 437 GLU A CA 1
ATOM 3465 C C . GLU A 1 437 ? -19.328 -25.453 -23.359 1 82.56 437 GLU A C 1
ATOM 3467 O O . GLU A 1 437 ? -20.469 -25.797 -23.672 1 82.56 437 GLU A O 1
ATOM 3472 N N . SER A 1 438 ? -18.688 -24.484 -23.875 1 77.12 438 SER A N 1
ATOM 3473 C CA . SER A 1 438 ? -19.266 -23.844 -25.047 1 77.12 438 SER A CA 1
ATOM 3474 C C . SER A 1 438 ? -19.406 -24.828 -26.203 1 77.12 438 SER A C 1
ATOM 3476 O O . SER A 1 438 ? -20.359 -24.719 -27 1 77.12 438 SER A O 1
ATOM 3478 N N . TYR A 1 439 ? -18.531 -25.656 -26.328 1 78 439 TYR A N 1
ATOM 3479 C CA . TYR A 1 439 ? -18.562 -26.672 -27.375 1 78 439 TYR A CA 1
ATOM 3480 C C . TYR A 1 439 ? -19.719 -27.641 -27.172 1 78 439 TYR A C 1
ATOM 3482 O O . TYR A 1 439 ? -20.391 -28.031 -28.141 1 78 439 TYR A O 1
ATOM 3490 N N . PHE A 1 440 ? -19.969 -27.969 -26 1 76.44 440 PHE A N 1
ATOM 3491 C CA . PHE A 1 440 ? -21.047 -28.906 -25.719 1 76.44 440 PHE A CA 1
ATOM 3492 C C . PHE A 1 440 ? -22.406 -28.234 -25.922 1 76.44 440 PHE A C 1
ATOM 3494 O O . PHE A 1 440 ? -23.375 -28.906 -26.281 1 76.44 440 PHE A O 1
ATOM 3501 N N . ALA A 1 441 ? -22.391 -26.953 -25.656 1 70.44 441 ALA A N 1
ATOM 3502 C CA . ALA A 1 441 ? -23.641 -26.219 -25.828 1 70.44 441 ALA A CA 1
ATOM 3503 C C . ALA A 1 441 ? -23.984 -26.062 -27.297 1 70.44 441 ALA A C 1
ATOM 3505 O O . ALA A 1 441 ? -25.156 -26.141 -27.672 1 70.44 441 ALA A O 1
ATOM 3506 N N . ASP A 1 442 ? -23.094 -25.703 -28.031 1 70.62 442 ASP A N 1
ATOM 3507 C CA . ASP A 1 442 ? -23.312 -25.531 -29.453 1 70.62 442 ASP A CA 1
ATOM 3508 C C . ASP A 1 442 ? -22.172 -26.156 -30.25 1 70.62 442 ASP A C 1
ATOM 3510 O O . ASP A 1 442 ? -21.25 -25.453 -30.672 1 70.62 442 ASP A O 1
ATOM 3514 N N . PRO A 1 443 ? -22.391 -27.484 -30.406 1 65.62 443 PRO A N 1
ATOM 3515 C CA . PRO A 1 443 ? -21.297 -28.156 -31.094 1 65.62 443 PRO A CA 1
ATOM 3516 C C . PRO A 1 443 ? -21.156 -27.719 -32.562 1 65.62 443 PRO A C 1
ATOM 3518 O O . PRO A 1 443 ? -22.031 -28.016 -33.375 1 65.62 443 PRO A O 1
ATOM 3521 N N . GLN A 1 444 ? -20.703 -26.547 -32.688 1 59.97 444 GLN A N 1
ATOM 3522 C CA . GLN A 1 444 ? -20.422 -26.203 -34.094 1 59.97 444 GLN A CA 1
ATOM 3523 C C . GLN A 1 444 ? -19.047 -26.719 -34.531 1 59.97 444 GLN A C 1
ATOM 3525 O O . GLN A 1 444 ? -18.094 -26.703 -33.719 1 59.97 444 GLN A O 1
ATOM 3530 N N . SER A 1 445 ? -19 -27.453 -35.625 1 53.41 445 SER A N 1
ATOM 3531 C CA . SER A 1 445 ? -17.828 -28.156 -36.125 1 53.41 445 SER A CA 1
ATOM 3532 C C . SER A 1 445 ? -16.578 -27.266 -36.031 1 53.41 445 SER A C 1
ATOM 3534 O O . SER A 1 445 ? -15.469 -27.766 -35.844 1 53.41 445 SER A O 1
ATOM 3536 N N . TRP A 1 446 ? -16.766 -26 -36.312 1 53.53 446 TRP A N 1
ATOM 3537 C CA . TRP A 1 446 ? -15.578 -25.156 -36.469 1 53.53 446 TRP A CA 1
ATOM 3538 C C . TRP A 1 446 ? -15.094 -24.641 -35.125 1 53.53 446 TRP A C 1
ATOM 3540 O O . TRP A 1 446 ? -14.055 -23.984 -35.031 1 53.53 446 TRP A O 1
ATOM 3550 N N . THR A 1 447 ? -15.789 -25.031 -34.094 1 58.84 447 THR A N 1
ATOM 3551 C CA . THR A 1 447 ? -15.406 -24.391 -32.812 1 58.84 447 THR A CA 1
ATOM 3552 C C . THR A 1 447 ? -14.281 -25.156 -32.156 1 58.84 447 THR A C 1
ATOM 3554 O O . THR A 1 447 ? -13.336 -24.562 -31.625 1 58.84 447 THR A O 1
ATOM 3557 N N . LEU A 1 448 ? -14.406 -26.516 -32.031 1 65.44 448 LEU A N 1
ATOM 3558 C CA . LEU A 1 448 ? -13.359 -27.297 -31.406 1 65.44 448 LEU A CA 1
ATOM 3559 C C . LEU A 1 448 ? -13.125 -28.609 -32.156 1 65.44 448 LEU A C 1
ATOM 3561 O O . LEU A 1 448 ? -14.023 -29.453 -32.219 1 65.44 448 LEU A O 1
ATOM 3565 N N . VAL A 1 449 ? -11.93 -28.719 -32.875 1 70.81 449 VAL A N 1
ATOM 3566 C CA . VAL A 1 449 ? -11.531 -29.953 -33.562 1 70.81 449 VAL A CA 1
ATOM 3567 C C . VAL A 1 449 ? -11.414 -31.094 -32.562 1 70.81 449 VAL A C 1
ATOM 3569 O O . VAL A 1 449 ? -11.023 -30.875 -31.406 1 70.81 449 VAL A O 1
ATOM 3572 N N . PRO A 1 450 ? -11.906 -32.25 -32.938 1 74.12 450 PRO A N 1
ATOM 3573 C CA . PRO A 1 450 ? -11.898 -33.406 -32.031 1 74.12 450 PRO A CA 1
ATOM 3574 C C . PRO A 1 450 ? -10.547 -33.625 -31.375 1 74.12 450 PRO A C 1
ATOM 3576 O O . PRO A 1 450 ? -10.484 -34.031 -30.203 1 74.12 450 PRO A O 1
ATOM 3579 N N . GLU A 1 451 ? -9.516 -33.406 -32.094 1 78.81 451 GLU A N 1
ATOM 3580 C CA . GLU A 1 451 ? -8.18 -33.594 -31.516 1 78.81 451 GLU A CA 1
ATOM 3581 C C . GLU A 1 451 ? -7.938 -32.656 -30.344 1 78.81 451 GLU A C 1
ATOM 3583 O O . GLU A 1 451 ? -7.328 -33.062 -29.344 1 78.81 451 GLU A O 1
ATOM 3588 N N . LEU A 1 452 ? -8.43 -31.578 -30.547 1 84.38 452 LEU A N 1
ATOM 3589 C CA . LEU A 1 452 ? -8.25 -30.578 -29.5 1 84.38 452 LEU A CA 1
ATOM 3590 C C . LEU A 1 452 ? -9.117 -30.906 -28.281 1 84.38 452 LEU A C 1
ATOM 3592 O O . LEU A 1 452 ? -8.711 -30.656 -27.141 1 84.38 452 LEU A O 1
ATOM 3596 N N . LYS A 1 453 ? -10.227 -31.438 -28.531 1 83.62 453 LYS A N 1
ATOM 3597 C CA . LYS A 1 453 ? -11.117 -31.844 -27.453 1 83.62 453 LYS A CA 1
ATOM 3598 C C . LYS A 1 453 ? -10.469 -32.906 -26.562 1 83.62 453 LYS A C 1
ATOM 3600 O O . LYS A 1 453 ? -10.547 -32.844 -25.344 1 83.62 453 LYS A O 1
ATOM 3605 N N . GLU A 1 454 ? -9.875 -33.844 -27.219 1 86.56 454 GLU A N 1
ATOM 3606 C CA . GLU A 1 454 ? -9.211 -34.906 -26.484 1 86.56 454 GLU A CA 1
ATOM 3607 C C . GLU A 1 454 ? -8.031 -34.375 -25.672 1 86.56 454 GLU A C 1
ATOM 3609 O O . GLU A 1 454 ? -7.789 -34.844 -24.547 1 86.56 454 GLU A O 1
ATOM 3614 N N . ARG A 1 455 ? -7.328 -33.531 -26.281 1 88.88 455 ARG A N 1
ATOM 3615 C CA . ARG A 1 455 ? -6.195 -32.938 -25.594 1 88.88 455 ARG A CA 1
ATOM 3616 C C . ARG A 1 455 ? -6.66 -32.125 -24.359 1 88.88 455 ARG A C 1
ATOM 3618 O O . ARG A 1 455 ? -6.031 -32.219 -23.312 1 88.88 455 ARG A O 1
ATOM 3625 N N . PHE A 1 456 ? -7.762 -31.406 -24.531 1 91.69 456 PHE A N 1
ATOM 3626 C CA . PHE A 1 456 ? -8.336 -30.656 -23.406 1 91.69 456 PHE A CA 1
ATOM 3627 C C . PHE A 1 456 ? -8.758 -31.609 -22.281 1 91.69 456 PHE A C 1
ATOM 3629 O O . PHE A 1 456 ? -8.492 -31.328 -21.109 1 91.69 456 PHE A O 1
ATOM 3636 N N . ALA A 1 457 ? -9.336 -32.688 -22.656 1 91.25 457 ALA A N 1
ATOM 3637 C CA . ALA A 1 457 ? -9.789 -33.656 -21.672 1 91.25 457 ALA A CA 1
ATOM 3638 C C . ALA A 1 457 ? -8.617 -34.219 -20.875 1 91.25 457 ALA A C 1
ATOM 3640 O O . ALA A 1 457 ? -8.719 -34.406 -19.656 1 91.25 457 ALA A O 1
ATOM 3641 N N . LYS A 1 458 ? -7.574 -34.469 -21.578 1 91.88 458 LYS A N 1
ATOM 3642 C CA . LYS A 1 458 ? -6.391 -35 -20.922 1 91.88 458 LYS A CA 1
ATOM 3643 C C . LYS A 1 458 ? -5.789 -34 -19.953 1 91.88 458 LYS A C 1
ATOM 3645 O O . LYS A 1 458 ? -5.383 -34.375 -18.844 1 91.88 458 LYS A O 1
ATOM 3650 N N . ILE A 1 459 ? -5.699 -32.781 -20.391 1 93.56 459 ILE A N 1
ATOM 3651 C CA . ILE A 1 459 ? -5.168 -31.734 -19.547 1 93.56 459 ILE A CA 1
ATOM 3652 C C . ILE A 1 459 ? -6.035 -31.578 -18.297 1 93.56 459 ILE A C 1
ATOM 3654 O O . ILE A 1 459 ? -5.523 -31.5 -17.172 1 93.56 459 ILE A O 1
ATOM 3658 N N . LEU A 1 460 ? -7.352 -31.531 -18.469 1 94.25 460 LEU A N 1
ATOM 3659 C CA . LEU A 1 460 ? -8.273 -31.406 -17.359 1 94.25 460 LEU A CA 1
ATOM 3660 C C . LEU A 1 460 ? -8.148 -32.594 -16.406 1 94.25 460 LEU A C 1
ATOM 3662 O O . LEU A 1 460 ? -8.156 -32.406 -15.18 1 94.25 460 LEU A O 1
ATOM 3666 N N . GLY A 1 461 ? -8.039 -33.719 -17.016 1 92.56 461 GLY A N 1
ATOM 3667 C CA . GLY A 1 461 ? -7.887 -34.938 -16.188 1 92.56 461 GLY A CA 1
ATOM 3668 C C . GLY A 1 461 ? -6.668 -34.875 -15.289 1 92.56 461 GLY A C 1
ATOM 3669 O O . GLY A 1 461 ? -6.75 -35.219 -14.109 1 92.56 461 GLY A O 1
ATOM 3670 N N . ARG A 1 462 ? -5.594 -34.469 -15.859 1 92.31 462 ARG A N 1
ATOM 3671 C CA . ARG A 1 462 ? -4.367 -34.375 -15.078 1 92.31 462 ARG A CA 1
ATOM 3672 C C . ARG A 1 462 ? -4.488 -33.312 -14 1 92.31 462 ARG A C 1
ATOM 3674 O O . ARG A 1 462 ? -4.035 -33.5 -12.867 1 92.31 462 ARG A O 1
ATOM 3681 N N . PHE A 1 463 ? -5.055 -32.188 -14.367 1 93.06 463 PHE A N 1
ATOM 3682 C CA . PHE A 1 463 ? -5.242 -31.109 -13.406 1 93.06 463 PHE A CA 1
ATOM 3683 C C . PHE A 1 463 ? -6.121 -31.547 -12.25 1 93.06 463 PHE A C 1
ATOM 3685 O O . PHE A 1 463 ? -5.844 -31.234 -11.094 1 93.06 463 PHE A O 1
ATOM 3692 N N . ILE A 1 464 ? -7.207 -32.25 -12.539 1 90.88 464 ILE A N 1
ATOM 3693 C CA . ILE A 1 464 ? -8.133 -32.75 -11.523 1 90.88 464 ILE A CA 1
ATOM 3694 C C . ILE A 1 464 ? -7.395 -33.656 -10.555 1 90.88 464 ILE A C 1
ATOM 3696 O O . ILE A 1 464 ? -7.629 -33.625 -9.344 1 90.88 464 ILE A O 1
ATOM 3700 N N . TYR A 1 465 ? -6.547 -34.406 -11.094 1 89.19 465 TYR A N 1
ATOM 3701 C CA . TYR A 1 465 ? -5.777 -35.312 -10.258 1 89.19 465 TYR A CA 1
ATOM 3702 C C . TYR A 1 465 ? -4.922 -34.531 -9.258 1 89.19 465 TYR A C 1
ATOM 3704 O O . TYR A 1 465 ? -4.871 -34.906 -8.07 1 89.19 465 TYR A O 1
ATOM 3712 N N . ILE A 1 466 ? -4.23 -33.562 -9.719 1 89.31 466 ILE A N 1
ATOM 3713 C CA . ILE A 1 466 ? -3.4 -32.719 -8.852 1 89.31 466 ILE A CA 1
ATOM 3714 C C . ILE A 1 466 ? -4.277 -32 -7.824 1 89.31 466 ILE A C 1
ATOM 3716 O O . ILE A 1 466 ? -3.934 -31.953 -6.645 1 89.31 466 ILE A O 1
ATOM 3720 N N . ALA A 1 467 ? -5.379 -31.453 -8.281 1 88.25 467 ALA A N 1
ATOM 3721 C CA . ALA A 1 467 ? -6.309 -30.75 -7.398 1 88.25 467 ALA A CA 1
ATOM 3722 C C . ALA A 1 467 ? -6.832 -31.688 -6.305 1 88.25 467 ALA A C 1
ATOM 3724 O O . ALA A 1 467 ? -7.004 -31.266 -5.156 1 88.25 467 ALA A O 1
ATOM 3725 N N . GLU A 1 468 ? -7.086 -32.875 -6.695 1 85.12 468 GLU A N 1
ATOM 3726 C CA . GLU A 1 468 ? -7.582 -33.875 -5.742 1 85.12 468 GLU A CA 1
ATOM 3727 C C . GLU A 1 468 ? -6.555 -34.156 -4.645 1 85.12 468 GLU A C 1
ATOM 3729 O O . GLU A 1 468 ? -6.918 -34.312 -3.479 1 85.12 468 GLU A O 1
ATOM 3734 N N . GLN A 1 469 ? -5.336 -34.188 -5.055 1 81.75 469 GLN A N 1
ATOM 3735 C CA . GLN A 1 469 ? -4.27 -34.469 -4.094 1 81.75 469 GLN A CA 1
ATOM 3736 C C . GLN A 1 469 ? -4.07 -33.281 -3.156 1 81.75 469 GLN A C 1
ATOM 3738 O O . GLN A 1 469 ? -3.629 -33.438 -2.018 1 81.75 469 GLN A O 1
ATOM 3743 N N . ARG A 1 470 ? -4.488 -32.125 -3.592 1 82.38 470 ARG A N 1
ATOM 3744 C CA . ARG A 1 470 ? -4.262 -30.922 -2.818 1 82.38 470 ARG A CA 1
ATOM 3745 C C . ARG A 1 470 ? -5.469 -30.594 -1.953 1 82.38 470 ARG A C 1
ATOM 3747 O O . ARG A 1 470 ? -5.375 -29.766 -1.033 1 82.38 470 ARG A O 1
ATOM 3754 N N . LEU A 1 471 ? -6.562 -31.172 -2.154 1 76.56 471 LEU A N 1
ATOM 3755 C CA . LEU A 1 471 ? -7.82 -30.875 -1.483 1 76.56 471 LEU A CA 1
ATOM 3756 C C . LEU A 1 471 ? -7.676 -31 0.029 1 76.56 471 LEU A C 1
ATOM 3758 O O . LEU A 1 471 ? -8.195 -30.172 0.782 1 76.56 471 LEU A O 1
ATOM 3762 N N . PRO A 1 472 ? -6.91 -31.984 0.465 1 67.62 472 PRO A N 1
ATOM 3763 C CA . PRO A 1 472 ? -6.816 -32.156 1.918 1 67.62 472 PRO A CA 1
ATOM 3764 C C . PRO A 1 472 ? -5.957 -31.062 2.576 1 67.62 472 PRO A C 1
ATOM 3766 O O . PRO A 1 472 ? -6.086 -30.828 3.777 1 67.62 472 PRO A O 1
ATOM 3769 N N . THR A 1 473 ? -5.105 -30.469 1.87 1 64.94 473 THR A N 1
ATOM 3770 C CA . THR A 1 473 ? -4.102 -29.594 2.484 1 64.94 473 THR A CA 1
ATOM 3771 C C . THR A 1 473 ? -4.477 -28.125 2.309 1 64.94 473 THR A C 1
ATOM 3773 O O . THR A 1 473 ? -3.979 -27.266 3.037 1 64.94 473 THR A O 1
ATOM 3776 N N . GLN A 1 474 ? -5.336 -27.828 1.284 1 63.78 474 GLN A N 1
ATOM 3777 C CA . GLN A 1 474 ? -5.523 -26.406 0.979 1 63.78 474 GLN A CA 1
ATOM 3778 C C . GLN A 1 474 ? -7 -26.078 0.777 1 63.78 474 GLN A C 1
ATOM 3780 O O . GLN A 1 474 ? -7.758 -26.906 0.263 1 63.78 474 GLN A O 1
ATOM 3785 N N . ASP A 1 475 ? -7.477 -24.984 1.332 1 54.06 475 ASP A N 1
ATOM 3786 C CA . ASP A 1 475 ? -8.867 -24.562 1.295 1 54.06 475 ASP A CA 1
ATOM 3787 C C . ASP A 1 475 ? -9.273 -24.125 -0.113 1 54.06 475 ASP A C 1
ATOM 3789 O O . ASP A 1 475 ? -10.375 -24.438 -0.573 1 54.06 475 ASP A O 1
ATOM 3793 N N . PHE A 1 476 ? -8.523 -23.484 -0.833 1 58.5 476 PHE A N 1
ATOM 3794 C CA . PHE A 1 476 ? -8.922 -22.891 -2.107 1 58.5 476 PHE A CA 1
ATOM 3795 C C . PHE A 1 476 ? -8.945 -23.953 -3.207 1 58.5 476 PHE A C 1
ATOM 3797 O O . PHE A 1 476 ? -9.461 -23.703 -4.301 1 58.5 476 PHE A O 1
ATOM 3804 N N . VAL A 1 477 ? -8.812 -25.109 -2.896 1 68.44 477 VAL A N 1
ATOM 3805 C CA . VAL A 1 477 ? -8.633 -26.109 -3.949 1 68.44 477 VAL A CA 1
ATOM 3806 C C . VAL A 1 477 ? -9.977 -26.719 -4.312 1 68.44 477 VAL A C 1
ATOM 3808 O O . VAL A 1 477 ? -10.109 -27.375 -5.355 1 68.44 477 VAL A O 1
ATOM 3811 N N . GLY A 1 478 ? -11.016 -26.312 -3.652 1 74.94 478 GLY A N 1
ATOM 3812 C CA . GLY A 1 478 ? -12.305 -26.906 -3.945 1 74.94 478 GLY A CA 1
ATOM 3813 C C . GLY A 1 478 ? -12.836 -26.531 -5.316 1 74.94 478 GLY A C 1
ATOM 3814 O O . GLY A 1 478 ? -13.195 -27.422 -6.105 1 74.94 478 GLY A O 1
ATOM 3815 N N . LYS A 1 479 ? -12.789 -25.219 -5.645 1 77.94 479 LYS A N 1
ATOM 3816 C CA . LYS A 1 479 ? -13.273 -24.766 -6.949 1 77.94 479 LYS A CA 1
ATOM 3817 C C . LYS A 1 479 ? -12.406 -25.328 -8.078 1 77.94 479 LYS A C 1
ATOM 3819 O O . LYS A 1 479 ? -12.906 -25.656 -9.148 1 77.94 479 LYS A O 1
ATOM 3824 N N . ALA A 1 480 ? -11.133 -25.406 -7.73 1 85.69 480 ALA A N 1
ATOM 3825 C CA . ALA A 1 480 ? -10.188 -25.875 -8.742 1 85.69 480 ALA A CA 1
ATOM 3826 C C . ALA A 1 480 ? -10.422 -27.359 -9.055 1 85.69 480 ALA A C 1
ATOM 3828 O O . ALA A 1 480 ? -10.102 -27.812 -10.148 1 85.69 480 ALA A O 1
ATOM 3829 N N . TYR A 1 481 ? -10.977 -28 -8.094 1 86.06 481 TYR A N 1
ATOM 3830 C CA . TYR A 1 481 ? -11.305 -29.391 -8.312 1 86.06 481 TYR A CA 1
ATOM 3831 C C . TYR A 1 481 ? -12.68 -29.547 -8.945 1 86.06 481 TYR A C 1
ATOM 3833 O O . TYR A 1 481 ? -12.852 -30.266 -9.93 1 86.06 481 TYR A O 1
ATOM 3841 N N . MET A 1 482 ? -13.664 -28.859 -8.508 1 85.88 482 MET A N 1
ATOM 3842 C CA . MET A 1 482 ? -15.07 -29.062 -8.844 1 85.88 482 MET A CA 1
ATOM 3843 C C . MET A 1 482 ? -15.359 -28.625 -10.273 1 85.88 482 MET A C 1
ATOM 3845 O O . MET A 1 482 ? -16.062 -29.328 -11.016 1 85.88 482 MET A O 1
ATOM 3849 N N . ILE A 1 483 ? -14.828 -27.5 -10.641 1 87.25 483 ILE A N 1
ATOM 3850 C CA . ILE A 1 483 ? -15.18 -26.906 -11.93 1 87.25 483 ILE A CA 1
ATOM 3851 C C . ILE A 1 483 ? -14.695 -27.812 -13.062 1 87.25 483 ILE A C 1
ATOM 3853 O O . ILE A 1 483 ? -15.492 -28.25 -13.891 1 87.25 483 ILE A O 1
ATOM 3857 N N . PRO A 1 484 ? -13.438 -28.125 -13.047 1 91 484 PRO A N 1
ATOM 3858 C CA . PRO A 1 484 ? -13 -29 -14.133 1 91 484 PRO A CA 1
ATOM 3859 C C . PRO A 1 484 ? -13.609 -30.406 -14.039 1 91 484 PRO A C 1
ATOM 3861 O O . PRO A 1 484 ? -13.852 -31.047 -15.07 1 91 484 PRO A O 1
ATOM 3864 N N . ALA A 1 485 ? -13.883 -30.875 -12.883 1 88.62 485 ALA A N 1
ATOM 3865 C CA . ALA A 1 485 ? -14.508 -32.188 -12.727 1 88.62 485 ALA A CA 1
ATOM 3866 C C . ALA A 1 485 ? -15.914 -32.188 -13.312 1 88.62 485 ALA A C 1
ATOM 3868 O O . ALA A 1 485 ? -16.328 -33.156 -13.953 1 88.62 485 ALA A O 1
ATOM 3869 N N . MET A 1 486 ? -16.609 -31.156 -13.094 1 86.88 486 MET A N 1
ATOM 3870 C CA . MET A 1 486 ? -17.953 -31.016 -13.648 1 86.88 486 MET A CA 1
ATOM 3871 C C . MET A 1 486 ? -17.906 -30.969 -15.172 1 86.88 486 MET A C 1
ATOM 3873 O O . MET A 1 486 ? -18.734 -31.594 -15.844 1 86.88 486 MET A O 1
ATOM 3877 N N . VAL A 1 487 ? -17 -30.25 -15.656 1 87.75 487 VAL A N 1
ATOM 3878 C CA . VAL A 1 487 ? -16.875 -30.109 -17.094 1 87.75 487 VAL A CA 1
ATOM 3879 C C . VAL A 1 487 ? -16.516 -31.453 -17.719 1 87.75 487 VAL A C 1
ATOM 3881 O O . VAL A 1 487 ? -17.047 -31.812 -18.781 1 87.75 487 VAL A O 1
ATOM 3884 N N . LEU A 1 488 ? -15.633 -32.156 -17.141 1 89.31 488 LEU A N 1
ATOM 3885 C CA . LEU A 1 488 ? -15.25 -33.469 -17.656 1 89.31 488 LEU A CA 1
ATOM 3886 C C . LEU A 1 488 ? -16.422 -34.438 -17.594 1 89.31 488 LEU A C 1
ATOM 3888 O O . LEU A 1 488 ? -16.594 -35.312 -18.469 1 89.31 488 LEU A O 1
ATOM 3892 N N . ALA A 1 489 ? -17.172 -34.312 -16.562 1 85.88 489 ALA A N 1
ATOM 3893 C CA . ALA A 1 489 ? -18.375 -35.156 -16.469 1 85.88 489 ALA A CA 1
ATOM 3894 C C . ALA A 1 489 ? -19.359 -34.812 -17.578 1 85.88 489 ALA A C 1
ATOM 3896 O O . ALA A 1 489 ? -19.984 -35.719 -18.156 1 85.88 489 ALA A O 1
ATOM 3897 N N . HIS A 1 490 ? -19.516 -33.594 -17.844 1 84.62 490 HIS A N 1
ATOM 3898 C CA . HIS A 1 490 ? -20.375 -33.156 -18.938 1 84.62 490 HIS A CA 1
ATOM 3899 C C . HIS A 1 490 ? -19.875 -33.719 -20.266 1 84.62 490 HIS A C 1
ATOM 3901 O O . HIS A 1 490 ? -20.688 -34.125 -21.125 1 84.62 490 HIS A O 1
ATOM 3907 N N . MET A 1 491 ? -18.656 -33.75 -20.406 1 84.5 491 MET A N 1
ATOM 3908 C CA . MET A 1 491 ? -18.062 -34.281 -21.625 1 84.5 491 MET A CA 1
ATOM 3909 C C . MET A 1 491 ? -18.375 -35.75 -21.781 1 84.5 491 MET A C 1
ATOM 3911 O O . MET A 1 491 ? -18.703 -36.219 -22.875 1 84.5 491 MET A O 1
ATOM 3915 N N . ARG A 1 492 ? -18.25 -36.438 -20.766 1 83.62 492 ARG A N 1
ATOM 3916 C CA . ARG A 1 492 ? -18.531 -37.844 -20.797 1 83.62 492 ARG A CA 1
ATOM 3917 C C . ARG A 1 492 ? -20 -38.125 -21.172 1 83.62 492 ARG A C 1
ATOM 3919 O O . ARG A 1 492 ? -20.297 -39.031 -21.938 1 83.62 492 ARG A O 1
ATOM 3926 N N . LEU A 1 493 ? -20.797 -37.312 -20.625 1 83.12 493 LEU A N 1
ATOM 3927 C CA . LEU A 1 493 ? -22.219 -37.438 -20.938 1 83.12 493 LEU A CA 1
ATOM 3928 C C . LEU A 1 493 ? -22.5 -37.062 -22.375 1 83.12 493 LEU A C 1
ATOM 3930 O O . LEU A 1 493 ? -23.297 -37.719 -23.062 1 83.12 493 LEU A O 1
ATOM 3934 N N . ALA A 1 494 ? -21.891 -36.031 -22.797 1 79.81 494 ALA A N 1
ATOM 3935 C CA . ALA A 1 494 ? -22.062 -35.625 -24.188 1 79.81 494 ALA A CA 1
ATOM 3936 C C . ALA A 1 494 ? -21.547 -36.688 -25.156 1 79.81 494 ALA A C 1
ATOM 3938 O O . ALA A 1 494 ? -22.156 -36.906 -26.203 1 79.81 494 ALA A O 1
ATOM 3939 N N . ASN A 1 495 ? -20.469 -37.25 -24.812 1 80.06 495 ASN A N 1
ATOM 3940 C CA . ASN A 1 495 ? -19.891 -38.312 -25.656 1 80.06 495 ASN A CA 1
ATOM 3941 C C . ASN A 1 495 ? -20.766 -39.562 -25.688 1 80.06 495 ASN A C 1
ATOM 3943 O O . ASN A 1 495 ? -20.688 -40.344 -26.641 1 80.06 495 ASN A O 1
ATOM 3947 N N . SER A 1 496 ? -21.516 -39.719 -24.641 1 81.69 496 SER A N 1
ATOM 3948 C CA . SER A 1 496 ? -22.406 -40.875 -24.578 1 81.69 496 SER A CA 1
ATOM 3949 C C . SER A 1 496 ? -23.688 -40.625 -25.375 1 81.69 496 SER A C 1
ATOM 3951 O O . SER A 1 496 ? -24.547 -41.5 -25.484 1 81.69 496 SER A O 1
ATOM 3953 N N . GLY A 1 497 ? -23.859 -39.5 -25.953 1 76.38 497 GLY A N 1
ATOM 3954 C CA . GLY A 1 497 ? -24.984 -39.188 -26.828 1 76.38 497 GLY A CA 1
ATOM 3955 C C . GLY A 1 497 ? -26.156 -38.562 -26.094 1 76.38 497 GLY A C 1
ATOM 3956 O O . GLY A 1 497 ? -27.25 -38.438 -26.625 1 76.38 497 GLY A O 1
ATOM 3957 N N . MET A 1 498 ? -25.953 -38.219 -24.875 1 76.19 498 MET A N 1
ATOM 3958 C CA . MET A 1 498 ? -27.047 -37.625 -24.094 1 76.19 498 MET A CA 1
ATOM 3959 C C . MET A 1 498 ? -27.375 -36.219 -24.625 1 76.19 498 MET A C 1
ATOM 3961 O O . MET A 1 498 ? -26.484 -35.469 -25.016 1 76.19 498 MET A O 1
ATOM 3965 N N . SER A 1 499 ? -28.688 -36.031 -24.781 1 73.75 499 SER A N 1
ATOM 3966 C CA . SER A 1 499 ? -29.125 -34.719 -25.266 1 73.75 499 SER A CA 1
ATOM 3967 C C . SER A 1 499 ? -28.812 -33.625 -24.266 1 73.75 499 SER A C 1
ATOM 3969 O O . SER A 1 499 ? -28.516 -33.906 -23.109 1 73.75 499 SER A O 1
ATOM 3971 N N . ARG A 1 500 ? -28.875 -32.375 -24.656 1 72.12 500 ARG A N 1
ATOM 3972 C CA . ARG A 1 500 ? -28.641 -31.188 -23.828 1 72.12 500 ARG A CA 1
ATOM 3973 C C . ARG A 1 500 ? -29.609 -31.156 -22.641 1 72.12 500 ARG A C 1
ATOM 3975 O O . ARG A 1 500 ? -29.219 -30.766 -21.531 1 72.12 500 ARG A O 1
ATOM 3982 N N . GLU A 1 501 ? -30.75 -31.438 -23 1 70.56 501 GLU A N 1
ATOM 3983 C CA . GLU A 1 501 ? -31.781 -31.438 -21.969 1 70.56 501 GLU A CA 1
ATOM 3984 C C . GLU A 1 501 ? -31.516 -32.469 -20.906 1 70.56 501 GLU A C 1
ATOM 3986 O O . GLU A 1 501 ? -31.703 -32.219 -19.703 1 70.56 501 GLU A O 1
ATOM 3991 N N . ASP A 1 502 ? -31.016 -33.562 -21.422 1 72.69 502 ASP A N 1
ATOM 3992 C CA . ASP A 1 502 ? -30.703 -34.625 -20.484 1 72.69 502 ASP A CA 1
ATOM 3993 C C . ASP A 1 502 ? -29.5 -34.281 -19.625 1 72.69 502 ASP A C 1
ATOM 3995 O O . ASP A 1 502 ? -29.438 -34.625 -18.453 1 72.69 502 ASP A O 1
ATOM 3999 N N . MET A 1 503 ? -28.562 -33.625 -20.234 1 74.69 503 MET A N 1
ATOM 4000 C CA . MET A 1 503 ? -27.375 -33.188 -19.516 1 74.69 503 MET A CA 1
ATOM 4001 C C . MET A 1 503 ? -27.719 -32.188 -18.422 1 74.69 503 MET A C 1
ATOM 4003 O O . MET A 1 503 ? -27.203 -32.281 -17.312 1 74.69 503 MET A O 1
ATOM 4007 N N . ALA A 1 504 ? -28.594 -31.297 -18.766 1 73.38 504 ALA A N 1
ATOM 4008 C CA . ALA A 1 504 ? -29.047 -30.297 -17.797 1 73.38 504 ALA A CA 1
ATOM 4009 C C . ALA A 1 504 ? -29.75 -30.969 -16.609 1 73.38 504 ALA A C 1
ATOM 4011 O O . ALA A 1 504 ? -29.594 -30.547 -15.469 1 73.38 504 ALA A O 1
ATOM 4012 N N . ALA A 1 505 ? -30.5 -31.984 -17 1 69.88 505 ALA A N 1
ATOM 4013 C CA . ALA A 1 505 ? -31.219 -32.719 -15.961 1 69.88 505 ALA A CA 1
ATOM 4014 C C . ALA A 1 505 ? -30.25 -33.469 -15.047 1 69.88 505 ALA A C 1
ATOM 4016 O O . ALA A 1 505 ? -30.531 -33.656 -13.859 1 69.88 505 ALA A O 1
ATOM 4017 N N . ASN A 1 506 ? -29.156 -33.812 -15.609 1 72.44 506 ASN A N 1
ATOM 4018 C CA . ASN A 1 506 ? -28.172 -34.594 -14.875 1 72.44 506 ASN A CA 1
ATOM 4019 C C . ASN A 1 506 ? -27.172 -33.688 -14.148 1 72.44 506 ASN A C 1
ATOM 4021 O O . ASN A 1 506 ? -26.344 -34.188 -13.375 1 72.44 506 ASN A O 1
ATOM 4025 N N . ASP A 1 507 ? -27.234 -32.406 -14.406 1 78.12 507 ASP A N 1
ATOM 4026 C CA . ASP A 1 507 ? -26.281 -31.469 -13.828 1 78.12 507 ASP A CA 1
ATOM 4027 C C . ASP A 1 507 ? -26.312 -31.516 -12.305 1 78.12 507 ASP A C 1
ATOM 4029 O O . ASP A 1 507 ? -25.266 -31.484 -11.648 1 78.12 507 ASP A O 1
ATOM 4033 N N . ALA A 1 508 ? -27.547 -31.562 -11.789 1 73.44 508 ALA A N 1
ATOM 4034 C CA . ALA A 1 508 ? -27.703 -31.625 -10.336 1 73.44 508 ALA A CA 1
ATOM 4035 C C . ALA A 1 508 ? -27.062 -32.875 -9.758 1 73.44 508 ALA A C 1
ATOM 4037 O O . ALA A 1 508 ? -26.422 -32.844 -8.703 1 73.44 508 ALA A O 1
ATOM 4038 N N . ILE A 1 509 ? -27.234 -33.938 -10.5 1 75.56 509 ILE A N 1
ATOM 4039 C CA . ILE A 1 509 ? -26.688 -35.219 -10.055 1 75.56 509 ILE A CA 1
ATOM 4040 C C . ILE A 1 509 ? -25.156 -35.188 -10.117 1 75.56 509 ILE A C 1
ATOM 4042 O O . ILE A 1 509 ? -24.484 -35.625 -9.188 1 75.56 509 ILE A O 1
ATOM 4046 N N . ILE A 1 510 ? -24.641 -34.656 -11.172 1 75.38 510 ILE A N 1
ATOM 4047 C CA . ILE A 1 510 ? -23.203 -34.562 -11.352 1 75.38 510 ILE A CA 1
ATOM 4048 C C . ILE A 1 510 ? -22.609 -33.625 -10.281 1 75.38 510 ILE A C 1
ATOM 4050 O O . ILE A 1 510 ? -21.578 -33.969 -9.688 1 75.38 510 ILE A O 1
ATOM 4054 N N . ALA A 1 511 ? -23.312 -32.531 -10.117 1 76.19 511 ALA A N 1
ATOM 4055 C CA . ALA A 1 511 ? -22.859 -31.562 -9.117 1 76.19 511 ALA A CA 1
ATOM 4056 C C . ALA A 1 511 ? -22.828 -32.188 -7.73 1 76.19 511 ALA A C 1
ATOM 4058 O O . ALA A 1 511 ? -21.891 -31.969 -6.957 1 76.19 511 ALA A O 1
ATOM 4059 N N . GLU A 1 512 ? -23.797 -32.906 -7.434 1 73.38 512 GLU A N 1
ATOM 4060 C CA . GLU A 1 512 ? -23.859 -33.594 -6.141 1 73.38 512 GLU A CA 1
ATOM 4061 C C . GLU A 1 512 ? -22.75 -34.594 -5.992 1 73.38 512 GLU A C 1
ATOM 4063 O O . GLU A 1 512 ? -22.141 -34.719 -4.926 1 73.38 512 GLU A O 1
ATOM 4068 N N . GLU A 1 513 ? -22.547 -35.312 -7.027 1 75.81 513 GLU A N 1
ATOM 4069 C CA . GLU A 1 513 ? -21.484 -36.344 -6.992 1 75.81 513 GLU A CA 1
ATOM 4070 C C . GLU A 1 513 ? -20.109 -35.688 -6.805 1 75.81 513 GLU A C 1
ATOM 4072 O O . GLU A 1 513 ? -19.312 -36.156 -5.996 1 75.81 513 GLU A O 1
ATOM 4077 N N . VAL A 1 514 ? -19.891 -34.688 -7.594 1 77.62 514 VAL A N 1
ATOM 4078 C CA . VAL A 1 514 ? -18.609 -34 -7.535 1 77.62 514 VAL A CA 1
ATOM 4079 C C . VAL A 1 514 ? -18.438 -33.344 -6.168 1 77.62 514 VAL A C 1
ATOM 4081 O O . VAL A 1 514 ? -17.344 -33.406 -5.574 1 77.62 514 VAL A O 1
ATOM 4084 N N . THR A 1 515 ? -19.531 -32.719 -5.723 1 74.56 515 THR A N 1
ATOM 4085 C CA . THR A 1 515 ? -19.484 -32.062 -4.426 1 74.56 515 THR A CA 1
ATOM 4086 C C . THR A 1 515 ? -19.281 -33.062 -3.305 1 74.56 515 THR A C 1
ATOM 4088 O O . THR A 1 515 ? -18.531 -32.812 -2.359 1 74.56 515 THR A O 1
ATOM 4091 N N . THR A 1 516 ? -19.953 -34.125 -3.43 1 72.38 516 THR A N 1
ATOM 4092 C CA . THR A 1 516 ? -19.812 -35.188 -2.422 1 72.38 516 THR A CA 1
ATOM 4093 C C . THR A 1 516 ? -18.391 -35.719 -2.391 1 72.38 516 THR A C 1
ATOM 4095 O O . THR A 1 516 ? -17.844 -35.969 -1.315 1 72.38 516 THR A O 1
ATOM 4098 N N . THR A 1 517 ? -17.922 -35.938 -3.531 1 74.94 517 THR A N 1
ATOM 4099 C CA . THR A 1 517 ? -16.547 -36.438 -3.609 1 74.94 517 THR A CA 1
ATOM 4100 C C . THR A 1 517 ? -15.57 -35.406 -3.029 1 74.94 517 THR A C 1
ATOM 4102 O O . THR A 1 517 ? -14.664 -35.781 -2.275 1 74.94 517 THR A O 1
ATOM 4105 N N . CYS A 1 518 ? -15.773 -34.219 -3.428 1 71.56 518 CYS A N 1
ATOM 4106 C CA . CYS A 1 518 ? -14.914 -33.156 -2.932 1 71.56 518 CYS A CA 1
ATOM 4107 C C . CYS A 1 518 ? -14.984 -33.062 -1.413 1 71.56 518 CYS A C 1
ATOM 4109 O O . CYS A 1 518 ? -13.953 -32.969 -0.742 1 71.56 518 CYS A O 1
ATOM 4111 N N . PHE A 1 519 ? -16.172 -33.156 -0.942 1 67.12 519 PHE A N 1
ATOM 4112 C CA . PHE A 1 519 ? -16.391 -33.062 0.495 1 67.12 519 PHE A CA 1
ATOM 4113 C C . PHE A 1 519 ? -15.82 -34.25 1.23 1 67.12 519 PHE A C 1
ATOM 4115 O O . PHE A 1 519 ? -15.297 -34.125 2.338 1 67.12 519 PHE A O 1
ATOM 4122 N N . SER A 1 520 ? -15.961 -35.344 0.646 1 71.19 520 SER A N 1
ATOM 4123 C CA . SER A 1 520 ? -15.43 -36.562 1.255 1 71.19 520 SER A CA 1
ATOM 4124 C C . SER A 1 520 ? -13.906 -36.5 1.38 1 71.19 520 SER A C 1
ATOM 4126 O O . SER A 1 520 ? -13.344 -36.906 2.396 1 71.19 520 SER A O 1
ATOM 4128 N N . ILE A 1 521 ? -13.367 -36 0.439 1 69.69 521 ILE A N 1
ATOM 4129 C CA . ILE A 1 521 ? -11.914 -35.875 0.446 1 69.69 521 ILE A CA 1
ATOM 4130 C C . ILE A 1 521 ? -11.484 -34.812 1.47 1 69.69 521 ILE A C 1
ATOM 4132 O O . ILE A 1 521 ? -10.539 -35.031 2.23 1 69.69 521 ILE A O 1
ATOM 4136 N N . PHE A 1 522 ? -12.242 -33.781 1.507 1 61.81 522 PHE A N 1
ATOM 4137 C CA . PHE A 1 522 ? -11.938 -32.688 2.416 1 61.81 522 PHE A CA 1
ATOM 4138 C C . PHE A 1 522 ? -12.078 -33.125 3.867 1 61.81 522 PHE A C 1
ATOM 4140 O O . PHE A 1 522 ? -11.281 -32.75 4.723 1 61.81 522 PHE A O 1
ATOM 4147 N N . ARG A 1 523 ? -13.094 -33.875 4.184 1 57.41 523 ARG A N 1
ATOM 4148 C CA . ARG A 1 523 ? -13.383 -34.312 5.539 1 57.41 523 ARG A CA 1
ATOM 4149 C C . ARG A 1 523 ? -12.312 -35.281 6.027 1 57.41 523 ARG A C 1
ATOM 4151 O O . ARG A 1 523 ? -12.094 -35.438 7.234 1 57.41 523 ARG A O 1
ATOM 4158 N N . ASN A 1 524 ? -11.766 -35.938 5.156 1 55.44 524 ASN A N 1
ATOM 4159 C CA . ASN A 1 524 ? -10.766 -36.938 5.547 1 55.44 524 ASN A CA 1
ATOM 4160 C C . ASN A 1 524 ? -9.383 -36.312 5.68 1 55.44 524 ASN A C 1
ATOM 4162 O O . ASN A 1 524 ? -8.375 -37 5.637 1 55.44 524 ASN A O 1
ATOM 4166 N N . ARG A 1 525 ? -9.461 -35 5.836 1 55.09 525 ARG A N 1
ATOM 4167 C CA . ARG A 1 525 ? -8.211 -34.281 6.102 1 55.09 525 ARG A CA 1
ATOM 4168 C C . ARG A 1 525 ? -7.609 -34.719 7.434 1 55.09 525 ARG A C 1
ATOM 4170 O O . ARG A 1 525 ? -8.328 -34.875 8.422 1 55.09 525 ARG A O 1
ATOM 4177 N N . PRO A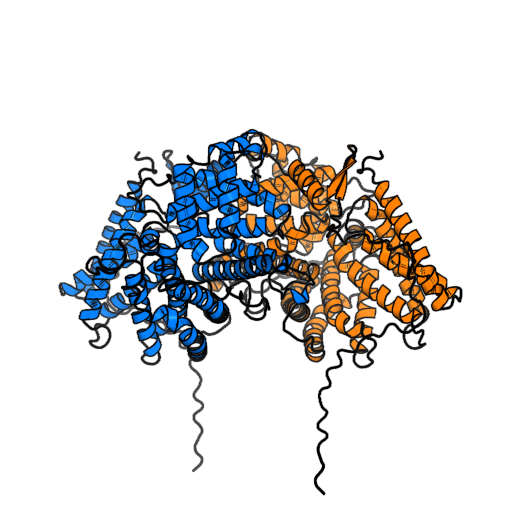 1 526 ? -6.461 -35.219 7.258 1 50.03 526 PRO A N 1
ATOM 4178 C CA . PRO A 1 526 ? -5.852 -35.656 8.508 1 50.03 526 PRO A CA 1
ATOM 4179 C C . PRO A 1 526 ? -5.879 -34.594 9.602 1 50.03 526 PRO A C 1
ATOM 4181 O O . PRO A 1 526 ? -5.789 -34.938 10.789 1 50.03 526 PRO A O 1
ATOM 4184 N N . ASP A 1 527 ? -5.766 -33.438 9.141 1 46.44 527 ASP A N 1
ATOM 4185 C CA . ASP A 1 527 ? -5.652 -32.406 10.156 1 46.44 527 ASP A CA 1
ATOM 4186 C C . ASP A 1 527 ? -7.023 -32.031 10.719 1 46.44 527 ASP A C 1
ATOM 4188 O O . ASP A 1 527 ? -7.125 -31.25 11.664 1 46.44 527 ASP A O 1
ATOM 4192 N N . LEU A 1 528 ? -8.055 -32.438 10.016 1 44.72 528 LEU A N 1
ATOM 4193 C CA . LEU A 1 528 ? -9.383 -32.219 10.57 1 44.72 528 LEU A CA 1
ATOM 4194 C C . LEU A 1 528 ? -9.758 -33.312 11.562 1 44.72 528 LEU A C 1
ATOM 4196 O O . LEU A 1 528 ? -9.375 -34.469 11.383 1 44.72 528 LEU A O 1
ATOM 4200 N N . PRO A 1 529 ? -10.102 -33 12.703 1 33.34 529 PRO A N 1
ATOM 4201 C CA . PRO A 1 529 ? -10.516 -34.031 13.633 1 33.34 529 PRO A CA 1
ATOM 4202 C C . PRO A 1 529 ? -11.57 -34.969 13.031 1 33.34 529 PRO A C 1
ATOM 4204 O O . PRO A 1 529 ? -12.445 -34.5 12.281 1 33.34 529 PRO A O 1
ATOM 4207 N N . SER A 1 530 ? -11.148 -36.188 12.781 1 37.19 530 SER A N 1
ATOM 4208 C CA . SER A 1 530 ? -12.008 -37.281 12.328 1 37.19 530 SER A CA 1
ATOM 4209 C C . SER A 1 530 ? -13.305 -37.312 13.125 1 37.19 530 SER A C 1
ATOM 4211 O O . SER A 1 530 ? -14.219 -38.094 12.797 1 37.19 530 SER A O 1
ATOM 4213 N N . GLU A 1 531 ? -13.469 -36.844 14.156 1 35.25 531 GLU A N 1
ATOM 4214 C CA . GLU A 1 531 ? -14.672 -37.094 14.945 1 35.25 531 GLU A CA 1
ATOM 4215 C C . GLU A 1 531 ? -15.82 -36.188 14.5 1 35.25 531 GLU A C 1
ATOM 4217 O O . GLU A 1 531 ? -15.625 -34.969 14.312 1 35.25 531 GLU A O 1
ATOM 4222 N N . MET B 1 1 ? 6.703 38.156 -50.875 1 19.11 1 MET B N 1
ATOM 4223 C CA . MET B 1 1 ? 7.59 38.656 -49.812 1 19.11 1 MET B CA 1
ATOM 4224 C C . MET B 1 1 ? 7.336 37.906 -48.5 1 19.11 1 MET B C 1
ATOM 4226 O O . MET B 1 1 ? 6.391 38.219 -47.781 1 19.11 1 MET B O 1
ATOM 4230 N N . THR B 1 2 ? 7.426 36.625 -48.406 1 21.38 2 THR B N 1
ATOM 4231 C CA . THR B 1 2 ? 6.922 35.406 -47.781 1 21.38 2 THR B CA 1
ATOM 4232 C C . THR B 1 2 ? 7.465 35.219 -46.375 1 21.38 2 THR B C 1
ATOM 4234 O O . THR B 1 2 ? 8.68 35.25 -46.156 1 21.38 2 THR B O 1
ATOM 4237 N N . THR B 1 3 ? 6.676 35.656 -45.312 1 20.72 3 THR B N 1
ATOM 4238 C CA . THR B 1 3 ? 6.82 36.031 -43.906 1 20.72 3 THR B CA 1
ATOM 4239 C C . THR B 1 3 ? 7.375 34.875 -43.094 1 20.72 3 THR B C 1
ATOM 4241 O O . THR B 1 3 ? 6.758 33.781 -43.031 1 20.72 3 THR B O 1
ATOM 4244 N N . GLN B 1 4 ? 8.688 34.656 -42.938 1 19.48 4 GLN B N 1
ATOM 4245 C CA . GLN B 1 4 ? 9.75 33.781 -42.469 1 19.48 4 GLN B CA 1
ATOM 4246 C C . GLN B 1 4 ? 9.586 33.469 -41 1 19.48 4 GLN B C 1
ATOM 4248 O O . GLN B 1 4 ? 9.734 34.344 -40.156 1 19.48 4 GLN B O 1
ATOM 4253 N N . GLN B 1 5 ? 8.516 32.656 -40.656 1 19.47 5 GLN B N 1
ATOM 4254 C CA . GLN B 1 5 ? 7.906 32.438 -39.344 1 19.47 5 GLN B CA 1
ATOM 4255 C C . GLN B 1 5 ? 8.938 31.953 -38.344 1 19.47 5 GLN B C 1
ATOM 4257 O O . GLN B 1 5 ? 9.742 31.062 -38.656 1 19.47 5 GLN B O 1
ATOM 4262 N N . LEU B 1 6 ? 9.266 32.719 -37.312 1 17.97 6 LEU B N 1
ATOM 4263 C CA . LEU B 1 6 ? 10.305 32.781 -36.312 1 17.97 6 LEU B CA 1
ATOM 4264 C C . LEU B 1 6 ? 10.312 31.531 -35.438 1 17.97 6 LEU B C 1
ATOM 4266 O O . LEU B 1 6 ? 9.289 31.172 -34.875 1 17.97 6 LEU B O 1
ATOM 4270 N N . ARG B 1 7 ? 11.141 30.5 -35.688 1 18.41 7 ARG B N 1
ATOM 4271 C CA . ARG B 1 7 ? 11.508 29.172 -35.219 1 18.41 7 ARG B CA 1
ATOM 4272 C C . ARG B 1 7 ? 11.961 29.25 -33.75 1 18.41 7 ARG B C 1
ATOM 4274 O O . ARG B 1 7 ? 13.07 29.688 -33.469 1 18.41 7 ARG B O 1
ATOM 4281 N N . VAL B 1 8 ? 11.133 29.844 -32.906 1 18.7 8 VAL B N 1
ATOM 4282 C CA . VAL B 1 8 ? 11.586 30.094 -31.531 1 18.7 8 VAL B CA 1
ATOM 4283 C C . VAL B 1 8 ? 12.062 28.797 -30.891 1 18.7 8 VAL B C 1
ATOM 4285 O O . VAL B 1 8 ? 11.297 27.844 -30.781 1 18.7 8 VAL B O 1
ATOM 4288 N N . THR B 1 9 ? 13.273 28.438 -31.047 1 17.06 9 THR B N 1
ATOM 4289 C CA . THR B 1 9 ? 14.188 27.391 -30.594 1 17.06 9 THR B CA 1
ATOM 4290 C C . THR B 1 9 ? 14.172 27.297 -29.062 1 17.06 9 THR B C 1
ATOM 4292 O O . THR B 1 9 ? 14.32 28.312 -28.375 1 17.06 9 THR B O 1
ATOM 4295 N N . ARG B 1 10 ? 13.414 26.406 -28.5 1 18.52 10 ARG B N 1
ATOM 4296 C CA . ARG B 1 10 ? 12.969 25.969 -27.188 1 18.52 10 ARG B CA 1
ATOM 4297 C C . ARG B 1 10 ? 14.148 25.719 -26.25 1 18.52 10 ARG B C 1
ATOM 4299 O O . ARG B 1 10 ? 14.852 24.719 -26.391 1 18.52 10 ARG B O 1
ATOM 4306 N N . GLY B 1 11 ? 15.078 26.781 -26.047 1 16.77 11 GLY B N 1
ATOM 4307 C CA . GLY B 1 11 ? 16.328 26.766 -25.297 1 16.77 11 GLY B CA 1
ATOM 4308 C C . GLY B 1 11 ? 16.188 26.172 -23.906 1 16.77 11 GLY B C 1
ATOM 4309 O O . GLY B 1 11 ? 15.094 26.156 -23.344 1 16.77 11 GLY B O 1
ATOM 4310 N N . THR B 1 12 ? 17.109 25.219 -23.453 1 18.36 12 THR B N 1
ATOM 4311 C CA . THR B 1 12 ? 17.625 24.344 -22.406 1 18.36 12 THR B CA 1
ATOM 4312 C C . THR B 1 12 ? 18.016 25.141 -21.172 1 18.36 12 THR B C 1
ATOM 4314 O O . THR B 1 12 ? 19.172 25.094 -20.719 1 18.36 12 THR B O 1
ATOM 4317 N N . LEU B 1 13 ? 17.281 26.094 -20.719 1 16.14 13 LEU B N 1
ATOM 4318 C CA . LEU B 1 13 ? 17.844 26.922 -19.672 1 16.14 13 LEU B CA 1
ATOM 4319 C C . LEU B 1 13 ? 18.094 26.094 -18.406 1 16.14 13 LEU B C 1
ATOM 4321 O O . LEU B 1 13 ? 17.141 25.719 -17.719 1 16.14 13 LEU B O 1
ATOM 4325 N N . HIS B 1 14 ? 18.875 25.047 -18.312 1 18.09 14 HIS B N 1
ATOM 4326 C CA . HIS B 1 14 ? 19.578 24.547 -17.125 1 18.09 14 HIS B CA 1
ATOM 4327 C C . HIS B 1 14 ? 20.391 25.641 -16.453 1 18.09 14 HIS B C 1
ATOM 4329 O O . HIS B 1 14 ? 21.562 25.828 -16.766 1 18.09 14 HIS B O 1
ATOM 4335 N N . LYS B 1 15 ? 19.938 26.828 -16.375 1 18.48 15 LYS B N 1
ATOM 4336 C CA . LYS B 1 15 ? 20.844 27.859 -15.867 1 18.48 15 LYS B CA 1
ATOM 4337 C C . LYS B 1 15 ? 21.391 27.453 -14.5 1 18.48 15 LYS B C 1
ATOM 4339 O O . LYS B 1 15 ? 20.672 26.938 -13.656 1 18.48 15 LYS B O 1
ATOM 4344 N N . ARG B 1 16 ? 22.797 27.5 -14.445 1 17.25 16 ARG B N 1
ATOM 4345 C CA . ARG B 1 16 ? 23.938 27.531 -13.523 1 17.25 16 ARG B CA 1
ATOM 4346 C C . ARG B 1 16 ? 23.797 28.672 -12.531 1 17.25 16 ARG B C 1
ATOM 4348 O O . ARG B 1 16 ? 23.859 29.844 -12.906 1 17.25 16 ARG B O 1
ATOM 4355 N N . LEU B 1 17 ? 22.922 28.672 -11.703 1 17.17 17 LEU B N 1
ATOM 4356 C CA . LEU B 1 17 ? 22.953 29.688 -10.648 1 17.17 17 LEU B CA 1
ATOM 4357 C C . LEU B 1 17 ? 24.359 29.875 -10.109 1 17.17 17 LEU B C 1
ATOM 4359 O O . LEU B 1 17 ? 24.906 28.984 -9.453 1 17.17 17 LEU B O 1
ATOM 4363 N N . LYS B 1 18 ? 25.188 30.5 -10.898 1 18.05 18 LYS B N 1
ATOM 4364 C CA . LYS B 1 18 ? 26.516 30.969 -10.508 1 18.05 18 LYS B CA 1
ATOM 4365 C C . LYS B 1 18 ? 26.453 31.875 -9.289 1 18.05 18 LYS B C 1
ATOM 4367 O O . LYS B 1 18 ? 25.641 32.812 -9.242 1 18.05 18 LYS B O 1
ATOM 4372 N N . ARG B 1 19 ? 27.25 31.547 -8.234 1 21.09 19 ARG B N 1
ATOM 4373 C CA . ARG B 1 19 ? 27.688 32.031 -6.93 1 21.09 19 ARG B CA 1
ATOM 4374 C C . ARG B 1 19 ? 28.406 33.375 -7.062 1 21.09 19 ARG B C 1
ATOM 4376 O O . ARG B 1 19 ? 29.203 33.75 -6.211 1 21.09 19 ARG B O 1
ATOM 4383 N N . HIS B 1 20 ? 28.203 34.25 -7.898 1 19.38 20 HIS B N 1
ATOM 4384 C CA . HIS B 1 20 ? 29.297 35.188 -7.852 1 19.38 20 HIS B CA 1
ATOM 4385 C C . HIS B 1 20 ? 29.391 35.875 -6.488 1 19.38 20 HIS B C 1
ATOM 4387 O O . HIS B 1 20 ? 30.422 36.469 -6.156 1 19.38 20 HIS B O 1
ATOM 4393 N N . GLY B 1 21 ? 28.531 36.531 -6.043 1 19.3 21 GLY B N 1
ATOM 4394 C CA . GLY B 1 21 ? 29.078 37.625 -5.281 1 19.3 21 GLY B CA 1
ATOM 4395 C C . GLY B 1 21 ? 29.906 37.188 -4.098 1 19.3 21 GLY B C 1
ATOM 4396 O O . GLY B 1 21 ? 29.906 36 -3.738 1 19.3 21 GLY B O 1
ATOM 4397 N N . PRO B 1 22 ? 30.922 38.094 -3.398 1 19.27 22 PRO B N 1
ATOM 4398 C CA . PRO B 1 22 ? 31.953 37.75 -2.434 1 19.27 22 PRO B CA 1
ATOM 4399 C C . PRO B 1 22 ? 31.438 36.844 -1.312 1 19.27 22 PRO B C 1
ATOM 4401 O O . PRO B 1 22 ? 32.219 36.406 -0.456 1 19.27 22 PRO B O 1
ATOM 4404 N N . ILE B 1 23 ? 30.328 36.844 -0.97 1 19.11 23 ILE B N 1
ATOM 4405 C CA . ILE B 1 23 ? 30.375 36.156 0.31 1 19.11 23 ILE B CA 1
ATOM 4406 C C . ILE B 1 23 ? 31.156 34.844 0.151 1 19.11 23 ILE B C 1
ATOM 4408 O O . ILE B 1 23 ? 30.688 33.906 -0.523 1 19.11 23 ILE B O 1
ATOM 4412 N N . ALA B 1 24 ? 32.719 34.906 -0.063 1 18.02 24 ALA B N 1
ATOM 4413 C CA . ALA B 1 24 ? 33.906 34.156 -0.462 1 18.02 24 ALA B CA 1
ATOM 4414 C C . ALA B 1 24 ? 33.781 32.688 -0.01 1 18.02 24 ALA B C 1
ATOM 4416 O O . ALA B 1 24 ? 32.875 32.344 0.759 1 18.02 24 ALA B O 1
ATOM 4417 N N . GLU B 1 25 ? 35.219 31.953 -0.21 1 20.02 25 GLU B N 1
ATOM 4418 C CA . GLU B 1 25 ? 36 30.766 0.116 1 20.02 25 GLU B CA 1
ATOM 4419 C C . GLU B 1 25 ? 36.031 30.531 1.622 1 20.02 25 GLU B C 1
ATOM 4421 O O . GLU B 1 25 ? 36.938 31 2.312 1 20.02 25 GLU B O 1
ATOM 4426 N N . ILE B 1 26 ? 35.469 30.984 2.43 1 18.47 26 ILE B N 1
ATOM 4427 C CA . ILE B 1 26 ? 36.062 30.656 3.719 1 18.47 26 ILE B CA 1
ATOM 4428 C C . ILE B 1 26 ? 36.531 29.203 3.695 1 18.47 26 ILE B C 1
ATOM 4430 O O . ILE B 1 26 ? 35.75 28.266 3.68 1 18.47 26 ILE B O 1
ATOM 4434 N N . ASP B 1 27 ? 37.844 29.016 2.936 1 20.58 27 ASP B N 1
ATOM 4435 C CA . ASP B 1 27 ? 38.938 28.062 2.824 1 20.58 27 ASP B CA 1
ATOM 4436 C C . ASP B 1 27 ? 39.5 27.719 4.199 1 20.58 27 ASP B C 1
ATOM 4438 O O . ASP B 1 27 ? 40.406 28.406 4.699 1 20.58 27 ASP B O 1
ATOM 4442 N N . SER B 1 28 ? 38.969 27.75 5.371 1 19.92 28 SER B N 1
ATOM 4443 C CA . SER B 1 28 ? 39.906 27.422 6.434 1 19.92 28 SER B CA 1
ATOM 4444 C C . SER B 1 28 ? 40.938 26.406 5.965 1 19.92 28 SER B C 1
ATOM 4446 O O . SER B 1 28 ? 40.594 25.422 5.305 1 19.92 28 SER B O 1
ATOM 4448 N N . HIS B 1 29 ? 42.312 26.766 5.656 1 20.97 29 HIS B N 1
ATOM 4449 C CA . HIS B 1 29 ? 43.656 26.188 5.734 1 20.97 29 HIS B CA 1
ATOM 4450 C C . HIS B 1 29 ? 43.75 25.172 6.867 1 20.97 29 HIS B C 1
ATOM 4452 O O . HIS B 1 29 ? 44.844 24.922 7.387 1 20.97 29 HIS B O 1
ATOM 4458 N N . LEU B 1 30 ? 42.812 24.859 7.656 1 20.48 30 LEU B N 1
ATOM 4459 C CA . LEU B 1 30 ? 43.281 23.812 8.555 1 20.48 30 LEU B CA 1
ATOM 4460 C C . LEU B 1 30 ? 44 22.719 7.785 1 20.48 30 LEU B C 1
ATOM 4462 O O . LEU B 1 30 ? 43.562 22.312 6.707 1 20.48 30 LEU B O 1
ATOM 4466 N N . THR B 1 31 ? 45.312 22.625 7.879 1 19.38 31 THR B N 1
ATOM 4467 C CA . THR B 1 31 ? 46.375 21.734 7.43 1 19.38 31 THR B CA 1
ATOM 4468 C C . THR B 1 31 ? 45.844 20.359 7.09 1 19.38 31 THR B C 1
ATOM 4470 O O . THR B 1 31 ? 45.219 19.703 7.938 1 19.38 31 THR B O 1
ATOM 4473 N N . THR B 1 32 ? 45.625 20.203 5.832 1 21.42 32 THR B N 1
ATOM 4474 C CA . THR B 1 32 ? 45.438 18.984 5.07 1 21.42 32 THR B CA 1
ATOM 4475 C C . THR B 1 32 ? 46.688 18.094 5.145 1 21.42 32 THR B C 1
ATOM 4477 O O . THR B 1 32 ? 47.531 18.141 4.258 1 21.42 32 THR B O 1
ATOM 4480 N N . SER B 1 33 ? 47.531 18.109 6.109 1 22.62 33 SER B N 1
ATOM 4481 C CA . SER B 1 33 ? 48.531 17.062 5.949 1 22.62 33 SER B CA 1
ATOM 4482 C C . SER B 1 33 ? 47.969 15.844 5.262 1 22.62 33 SER B C 1
ATOM 4484 O O . SER B 1 33 ? 46.75 15.688 5.18 1 22.62 33 SER B O 1
ATOM 4486 N N . GLN B 1 34 ? 48.844 14.734 4.723 1 22 34 GLN B N 1
ATOM 4487 C CA . GLN B 1 34 ? 48.719 13.531 3.906 1 22 34 GLN B CA 1
ATOM 4488 C C . GLN B 1 34 ? 47.469 12.742 4.258 1 22 34 GLN B C 1
ATOM 4490 O O . GLN B 1 34 ? 47.375 11.539 4.02 1 22 34 GLN B O 1
ATOM 4495 N N . TRP B 1 35 ? 46.531 13.234 4.918 1 20.75 35 TRP B N 1
ATOM 4496 C CA . TRP B 1 35 ? 45.656 12.312 5.633 1 20.75 35 TRP B CA 1
ATOM 4497 C C . TRP B 1 35 ? 44.75 11.578 4.664 1 20.75 35 TRP B C 1
ATOM 4499 O O . TRP B 1 35 ? 44.031 12.203 3.881 1 20.75 35 TRP B O 1
ATOM 4509 N N . GLN B 1 36 ? 44.906 10.328 4.117 1 22.91 36 GLN B N 1
ATOM 4510 C CA . GLN B 1 36 ? 44.406 9.141 3.455 1 22.91 36 GLN B CA 1
ATOM 4511 C C . GLN B 1 36 ? 42.906 8.953 3.748 1 22.91 36 GLN B C 1
ATOM 4513 O O . GLN B 1 36 ? 42.5 8.805 4.906 1 22.91 36 GLN B O 1
ATOM 4518 N N . SER B 1 37 ? 42.031 9.562 3.047 1 25.61 37 SER B N 1
ATOM 4519 C CA . SER B 1 37 ? 40.594 9.859 2.928 1 25.61 37 SER B CA 1
ATOM 4520 C C . SER B 1 37 ? 39.75 8.617 3.213 1 25.61 37 SER B C 1
ATOM 4522 O O . SER B 1 37 ? 39.562 7.773 2.338 1 25.61 37 SER B O 1
ATOM 4524 N N . LYS B 1 38 ? 39.906 7.953 4.273 1 26.36 38 LYS B N 1
ATOM 4525 C CA . LYS B 1 38 ? 39.219 6.84 4.953 1 26.36 38 LYS B CA 1
ATOM 4526 C C . LYS B 1 38 ? 37.75 7.129 5.164 1 26.36 38 LYS B C 1
ATOM 4528 O O . LYS B 1 38 ? 37.375 8.141 5.773 1 26.36 38 LYS B O 1
ATOM 4533 N N . ASP B 1 39 ? 36.781 6.797 4.285 1 27.8 39 ASP B N 1
ATOM 4534 C CA . ASP B 1 39 ? 35.375 6.711 3.916 1 27.8 39 ASP B CA 1
ATOM 4535 C C . ASP B 1 39 ? 34.469 6.656 5.156 1 27.8 39 ASP B C 1
ATOM 4537 O O . ASP B 1 39 ? 34.094 5.57 5.609 1 27.8 39 ASP B O 1
ATOM 4541 N N . THR B 1 40 ? 34.75 7.477 6.129 1 26.31 40 THR B N 1
ATOM 4542 C CA . THR B 1 40 ? 34.062 7.473 7.414 1 26.31 40 THR B CA 1
ATOM 4543 C C . THR B 1 40 ? 32.625 8 7.27 1 26.31 40 THR B C 1
ATOM 4545 O O . THR B 1 40 ? 32.438 9.188 6.977 1 26.31 40 THR B O 1
ATOM 4548 N N . LYS B 1 41 ? 31.656 7.281 6.648 1 31.25 41 LYS B N 1
ATOM 4549 C CA . LYS B 1 41 ? 30.203 7.34 6.82 1 31.25 41 LYS B CA 1
ATOM 4550 C C . LYS B 1 41 ? 29.828 7.973 8.156 1 31.25 41 LYS B C 1
ATOM 4552 O O . LYS B 1 41 ? 30.031 7.367 9.211 1 31.25 41 LYS B O 1
ATOM 4557 N N . ILE B 1 42 ? 30.078 9.289 8.297 1 31.36 42 ILE B N 1
ATOM 4558 C CA . ILE B 1 42 ? 29.656 10 9.492 1 31.36 42 ILE B CA 1
ATOM 4559 C C . ILE B 1 42 ? 28.266 9.516 9.914 1 31.36 42 ILE B C 1
ATOM 4561 O O . ILE B 1 42 ? 27.281 9.734 9.195 1 31.36 42 ILE B O 1
ATOM 4565 N N . GLN B 1 43 ? 28.109 8.391 10.375 1 34.09 43 GLN B N 1
ATOM 4566 C CA . GLN B 1 43 ? 27 7.727 11.047 1 34.09 43 GLN B CA 1
ATOM 4567 C C . GLN B 1 43 ? 26.516 8.555 12.234 1 34.09 43 GLN B C 1
ATOM 4569 O O . GLN B 1 43 ? 27.266 8.781 13.188 1 34.09 43 GLN B O 1
ATOM 4574 N N . ALA B 1 44 ? 25.891 9.703 11.875 1 35.56 44 ALA B N 1
ATOM 4575 C CA . ALA B 1 44 ? 25.344 10.461 12.992 1 35.56 44 ALA B CA 1
ATOM 4576 C C . ALA B 1 44 ? 24.812 9.531 14.078 1 35.56 44 ALA B C 1
ATOM 4578 O O . ALA B 1 44 ? 24.125 8.555 13.773 1 35.56 44 ALA B O 1
ATOM 4579 N N . GLY B 1 45 ? 25.625 9.219 15.148 1 38 45 GLY B N 1
ATOM 4580 C CA . GLY B 1 45 ? 25.375 8.352 16.297 1 38 45 GLY B CA 1
ATOM 4581 C C . GLY B 1 45 ? 25.625 9.047 17.625 1 38 45 GLY B C 1
ATOM 4582 O O . GLY B 1 45 ? 25.812 10.258 17.672 1 38 45 GLY B O 1
ATOM 4583 N N . PHE B 1 46 ? 24.969 8.758 18.703 1 34.78 46 PHE B N 1
ATOM 4584 C CA . PHE B 1 46 ? 25.266 9.25 20.047 1 34.78 46 PHE B CA 1
ATOM 4585 C C . PHE B 1 46 ? 26.266 8.352 20.75 1 34.78 46 PHE B C 1
ATOM 4587 O O . PHE B 1 46 ? 26.375 7.164 20.438 1 34.78 46 PHE B O 1
ATOM 4594 N N . ILE B 1 47 ? 27.25 8.984 21.438 1 36.84 47 ILE B N 1
ATOM 4595 C CA . ILE B 1 47 ? 28.188 8.266 22.297 1 36.84 47 ILE B CA 1
ATOM 4596 C C . ILE B 1 47 ? 27.484 7.867 23.609 1 36.84 47 ILE B C 1
ATOM 4598 O O . ILE B 1 47 ? 26.922 8.719 24.297 1 36.84 47 ILE B O 1
ATOM 4602 N N . LYS B 1 48 ? 27.328 6.605 23.859 1 39.47 48 LYS B N 1
ATOM 4603 C CA . LYS B 1 48 ? 26.828 6.062 25.125 1 39.47 48 LYS B CA 1
ATOM 4604 C C . LYS B 1 48 ? 27.719 6.508 26.281 1 39.47 48 LYS B C 1
ATOM 4606 O O . LYS B 1 48 ? 28.859 6.93 26.094 1 39.47 48 LYS B O 1
ATOM 4611 N N . PRO B 1 49 ? 27.062 6.621 27.438 1 41.66 49 PRO B N 1
ATOM 4612 C CA . PRO B 1 49 ? 27.922 6.992 28.562 1 41.66 49 PRO B CA 1
ATOM 4613 C C . PRO B 1 49 ? 29.219 6.188 28.609 1 41.66 49 PRO B C 1
ATOM 4615 O O . PRO B 1 49 ? 30.234 6.668 29.125 1 41.66 49 PRO B O 1
ATOM 4618 N N . ASP B 1 50 ? 29.234 4.965 27.984 1 43.69 50 ASP B N 1
ATOM 4619 C CA . ASP B 1 50 ? 30.469 4.176 28.031 1 43.69 50 ASP B CA 1
ATOM 4620 C C . ASP B 1 50 ? 31.438 4.602 26.922 1 43.69 50 ASP B C 1
ATOM 4622 O O . ASP B 1 50 ? 32.5 4.004 26.766 1 43.69 50 ASP B O 1
ATOM 4626 N N . GLY B 1 51 ? 31.234 5.598 26.141 1 40.03 51 GLY B N 1
ATOM 4627 C CA . GLY B 1 51 ? 32.156 6.172 25.172 1 40.03 51 GLY B CA 1
ATOM 4628 C C . GLY B 1 51 ? 31.953 5.637 23.766 1 40.03 51 GLY B C 1
ATOM 4629 O O . GLY B 1 51 ? 32.688 6.023 22.844 1 40.03 51 GLY B O 1
ATOM 4630 N N . LYS B 1 52 ? 31.156 4.562 23.656 1 48.34 52 LYS B N 1
ATOM 4631 C CA . LYS B 1 52 ? 31.047 3.969 22.328 1 48.34 52 LYS B CA 1
ATOM 4632 C C . LYS B 1 52 ? 30.062 4.746 21.453 1 48.34 52 LYS B C 1
ATOM 4634 O O . LYS B 1 52 ? 29.016 5.184 21.938 1 48.34 52 LYS B O 1
ATOM 4639 N N . PHE B 1 53 ? 30.312 5.059 20.203 1 37.12 53 PHE B N 1
ATOM 4640 C CA . PHE B 1 53 ? 29.516 5.805 19.234 1 37.12 53 PHE B CA 1
ATOM 4641 C C . PHE B 1 53 ? 28.406 4.934 18.656 1 37.12 53 PHE B C 1
ATOM 4643 O O . PHE B 1 53 ? 28.641 3.779 18.297 1 37.12 53 PHE B O 1
ATOM 4650 N N . THR B 1 54 ? 27.125 5.129 18.969 1 44.47 54 THR B N 1
ATOM 4651 C CA . THR B 1 54 ? 26 4.461 18.328 1 44.47 54 THR B CA 1
ATOM 4652 C C . THR B 1 54 ? 25.266 5.414 17.391 1 44.47 54 THR B C 1
ATOM 4654 O O . THR B 1 54 ? 25.109 6.598 17.688 1 44.47 54 THR B O 1
ATOM 4657 N N . SER B 1 55 ? 25.125 5.051 16.219 1 44.59 55 SER B N 1
ATOM 4658 C CA . SER B 1 55 ? 24.438 5.887 15.242 1 44.59 55 SER B CA 1
ATOM 4659 C C . SER B 1 55 ? 22.984 6.102 15.625 1 44.59 55 SER B C 1
ATOM 4661 O O . SER B 1 55 ? 22.406 5.305 16.375 1 44.59 55 SER B O 1
ATOM 4663 N N . TYR B 1 56 ? 22.344 7.262 15.312 1 39.56 56 TYR B N 1
ATOM 4664 C CA . TYR B 1 56 ? 20.938 7.555 15.57 1 39.56 56 TYR B CA 1
ATOM 4665 C C . TYR B 1 56 ? 20.047 6.41 15.102 1 39.56 56 TYR B C 1
ATOM 4667 O O . TYR B 1 56 ? 19.047 6.082 15.75 1 39.56 56 TYR B O 1
ATOM 4675 N N . SER B 1 57 ? 20.422 5.875 14.07 1 43.31 57 SER B N 1
ATOM 4676 C CA . SER B 1 57 ? 19.641 4.762 13.547 1 43.31 57 SER B CA 1
ATOM 4677 C C . SER B 1 57 ? 19.688 3.561 14.484 1 43.31 57 SER B C 1
ATOM 4679 O O . SER B 1 57 ? 18.672 2.904 14.719 1 43.31 57 SER B O 1
ATOM 4681 N N . ASP B 1 58 ? 20.797 3.338 15.031 1 44.31 58 ASP B N 1
ATOM 4682 C CA . ASP B 1 58 ? 20.938 2.211 15.945 1 44.31 58 ASP B CA 1
ATOM 4683 C C . ASP B 1 58 ? 20.203 2.469 17.25 1 44.31 58 ASP B C 1
ATOM 4685 O O . ASP B 1 58 ? 19.562 1.569 17.797 1 44.31 58 ASP B O 1
ATOM 4689 N N . LEU B 1 59 ? 20.344 3.633 17.844 1 39.34 59 LEU B N 1
ATOM 4690 C CA . LEU B 1 59 ? 19.625 3.986 19.062 1 39.34 59 LEU B CA 1
ATOM 4691 C C . LEU B 1 59 ? 18.125 3.941 18.844 1 39.34 59 LEU B C 1
ATOM 4693 O O . LEU B 1 59 ? 17.375 3.441 19.688 1 39.34 59 LEU B O 1
ATOM 4697 N N . LYS B 1 60 ? 17.719 4.516 17.844 1 39.34 60 LYS B N 1
ATOM 4698 C CA . LYS B 1 60 ? 16.312 4.422 17.484 1 39.34 60 LYS B CA 1
ATOM 4699 C C . LYS B 1 60 ? 15.859 2.967 17.406 1 39.34 60 LYS B C 1
ATOM 4701 O O . LYS B 1 60 ? 14.789 2.613 17.906 1 39.34 60 LYS B O 1
ATOM 4706 N N . ASP B 1 61 ? 16.656 2.158 16.844 1 41.5 61 ASP B N 1
ATOM 4707 C CA . ASP B 1 61 ? 16.344 0.733 16.781 1 41.5 61 ASP B CA 1
ATOM 4708 C C . ASP B 1 61 ? 16.281 0.12 18.172 1 41.5 61 ASP B C 1
ATOM 4710 O O . ASP B 1 61 ? 15.383 -0.676 18.469 1 41.5 61 ASP B O 1
ATOM 4714 N N . GLN B 1 62 ? 17.219 0.408 19.031 1 39.84 62 GLN B N 1
ATOM 4715 C CA . GLN B 1 62 ? 17.203 -0.137 20.391 1 39.84 62 GLN B CA 1
ATOM 4716 C C . GLN B 1 62 ? 16 0.358 21.172 1 39.84 62 GLN B C 1
ATOM 4718 O O . GLN B 1 62 ? 15.359 -0.413 21.906 1 39.84 62 GLN B O 1
ATOM 4723 N N . LEU B 1 63 ? 15.758 1.602 21 1 36.66 63 LEU B N 1
ATOM 4724 C CA . LEU B 1 63 ? 14.625 2.168 21.734 1 36.66 63 LEU B CA 1
ATOM 4725 C C . LEU B 1 63 ? 13.312 1.592 21.234 1 36.66 63 LEU B C 1
ATOM 4727 O O . LEU B 1 63 ? 12.406 1.304 22.016 1 36.66 63 LEU B O 1
ATOM 4731 N N . PHE B 1 64 ? 13.281 1.542 19.969 1 34 64 PHE B N 1
ATOM 4732 C CA . PHE B 1 64 ? 12.102 0.918 19.375 1 34 64 PHE B CA 1
ATOM 4733 C C . PHE B 1 64 ? 11.953 -0.518 19.859 1 34 64 PHE B C 1
ATOM 4735 O O . PHE B 1 64 ? 10.852 -0.946 20.219 1 34 64 PHE B O 1
ATOM 4742 N N . ARG B 1 65 ? 13.039 -1.218 19.828 1 36.91 65 ARG B N 1
ATOM 4743 C CA . ARG B 1 65 ? 12.992 -2.58 20.359 1 36.91 65 ARG B CA 1
ATOM 4744 C C . ARG B 1 65 ? 12.484 -2.6 21.797 1 36.91 65 ARG B C 1
ATOM 4746 O O . ARG B 1 65 ? 11.711 -3.482 22.172 1 36.91 65 ARG B O 1
ATOM 4753 N N . ARG B 1 66 ? 13.016 -1.793 22.516 1 33.19 66 ARG B N 1
ATOM 4754 C CA . ARG B 1 66 ? 12.602 -1.788 23.922 1 33.19 66 ARG B CA 1
ATOM 4755 C C . ARG B 1 66 ? 11.117 -1.485 24.047 1 33.19 66 ARG B C 1
ATOM 4757 O O . ARG B 1 66 ? 10.445 -2.018 24.938 1 33.19 66 ARG B O 1
ATOM 4764 N N . ARG B 1 67 ? 10.711 -0.519 23.312 1 32.84 67 ARG B N 1
ATOM 4765 C CA . ARG B 1 67 ? 9.344 -0.043 23.484 1 32.84 67 ARG B CA 1
ATOM 4766 C C . ARG B 1 67 ? 8.344 -1.045 22.922 1 32.84 67 ARG B C 1
ATOM 4768 O O . ARG B 1 67 ? 7.23 -1.175 23.438 1 32.84 67 ARG B O 1
ATOM 4775 N N . PHE B 1 68 ? 8.578 -1.565 21.812 1 34.44 68 PHE B N 1
ATOM 4776 C CA . PHE B 1 68 ? 7.52 -2.285 21.109 1 34.44 68 PHE B CA 1
ATOM 4777 C C . PHE B 1 68 ? 7.484 -3.746 21.547 1 34.44 68 PHE B C 1
ATOM 4779 O O . PHE B 1 68 ? 6.668 -4.523 21.047 1 34.44 68 PHE B O 1
ATOM 4786 N N . LEU B 1 69 ? 8.375 -4.18 22.172 1 34.94 69 LEU B N 1
ATOM 4787 C CA . LEU B 1 69 ? 8.258 -5.586 22.531 1 34.94 69 LEU B CA 1
ATOM 4788 C C . LEU B 1 69 ? 7.02 -5.828 23.391 1 34.94 69 LEU B C 1
ATOM 4790 O O . LEU B 1 69 ? 7.09 -5.777 24.625 1 34.94 69 LEU B O 1
ATOM 4794 N N . VAL B 1 70 ? 5.926 -5.098 23.016 1 33.66 70 VAL B N 1
ATOM 4795 C CA . VAL B 1 70 ? 4.75 -5.504 23.781 1 33.66 70 VAL B CA 1
ATOM 4796 C C . VAL B 1 70 ? 4.445 -6.977 23.516 1 33.66 70 VAL B C 1
ATOM 4798 O O . VAL B 1 70 ? 4.324 -7.395 22.359 1 33.66 70 VAL B O 1
ATOM 4801 N N . SER B 1 71 ? 4.668 -7.82 24.328 1 31.88 71 SER B N 1
ATOM 4802 C CA . SER B 1 71 ? 4.281 -9.219 24.469 1 31.88 71 SER B CA 1
ATOM 4803 C C . SER B 1 71 ? 2.789 -9.406 24.203 1 31.88 71 SER B C 1
ATOM 4805 O O . SER B 1 71 ? 1.961 -8.664 24.734 1 31.88 71 SER B O 1
ATOM 4807 N N . GLY B 1 72 ? 2.234 -9.906 23.188 1 30.36 72 GLY B N 1
ATOM 4808 C CA . GLY B 1 72 ? 0.94 -10.312 22.672 1 30.36 72 GLY B CA 1
ATOM 4809 C C . GLY B 1 72 ? -0.017 -10.781 23.75 1 30.36 72 GLY B C 1
ATOM 4810 O O . GLY B 1 72 ? -1.075 -10.188 23.953 1 30.36 72 GLY B O 1
ATOM 4811 N N . ASP B 1 73 ? -0.294 -12.25 23.828 1 32.56 73 ASP B N 1
ATOM 4812 C CA . ASP B 1 73 ? -1.47 -13.055 24.125 1 32.56 73 ASP B CA 1
ATOM 4813 C C . ASP B 1 73 ? -1.902 -12.875 25.578 1 32.56 73 ASP B C 1
ATOM 4815 O O . ASP B 1 73 ? -2.734 -13.633 26.094 1 32.56 73 ASP B O 1
ATOM 4819 N N . SER B 1 74 ? -1.108 -12.695 26.531 1 31.67 74 SER B N 1
ATOM 4820 C CA . SER B 1 74 ? -1.595 -13.18 27.828 1 31.67 74 SER B CA 1
ATOM 4821 C C . SER B 1 74 ? -2.834 -12.414 28.266 1 31.67 74 SER B C 1
ATOM 4823 O O . SER B 1 74 ? -3.014 -11.25 27.922 1 31.67 74 SER B O 1
ATOM 4825 N N . GLU B 1 75 ? -3.832 -13.07 28.859 1 37.38 75 GLU B N 1
ATOM 4826 C CA . GLU B 1 75 ? -4.855 -12.523 29.75 1 37.38 75 GLU B CA 1
ATOM 4827 C C . GLU B 1 75 ? -4.434 -11.164 30.312 1 37.38 75 GLU B C 1
ATOM 4829 O O . GLU B 1 75 ? -5.273 -10.289 30.531 1 37.38 75 GLU B O 1
ATOM 4834 N N . GLU B 1 76 ? -3.227 -10.938 30.344 1 38.66 76 GLU B N 1
ATOM 4835 C CA . GLU B 1 76 ? -2.633 -9.75 30.969 1 38.66 76 GLU B CA 1
ATOM 4836 C C . GLU B 1 76 ? -2.607 -8.578 30 1 38.66 76 GLU B C 1
ATOM 4838 O O . GLU B 1 76 ? -2.756 -7.422 30.406 1 38.66 76 GLU B O 1
ATOM 4843 N N . ALA B 1 77 ? -2.549 -8.891 28.688 1 45.69 77 ALA B N 1
ATOM 4844 C CA . ALA B 1 77 ? -2.592 -7.793 27.719 1 45.69 77 ALA B CA 1
ATOM 4845 C C . ALA B 1 77 ? -3.99 -7.188 27.641 1 45.69 77 ALA B C 1
ATOM 4847 O O . ALA B 1 77 ? -4.141 -5.969 27.531 1 45.69 77 ALA B O 1
ATOM 4848 N N . GLN B 1 78 ? -5.062 -8.164 27.578 1 48.78 78 GLN B N 1
ATOM 4849 C CA . GLN B 1 78 ? -6.434 -7.664 27.641 1 48.78 78 GLN B CA 1
ATOM 4850 C C . GLN B 1 78 ? -6.684 -6.898 28.938 1 48.78 78 GLN B C 1
ATOM 4852 O O . GLN B 1 78 ? -7.367 -5.871 28.922 1 48.78 78 GLN B O 1
ATOM 4857 N N . ARG B 1 79 ? -6.184 -7.578 30.031 1 49.78 79 ARG B N 1
ATOM 4858 C CA . ARG B 1 79 ? -6.336 -6.926 31.328 1 49.78 79 ARG B CA 1
ATOM 4859 C C . ARG B 1 79 ? -5.625 -5.578 31.344 1 49.78 79 ARG B C 1
ATOM 4861 O O . ARG B 1 79 ? -6.129 -4.613 31.938 1 49.78 79 ARG B O 1
ATOM 4868 N N . SER B 1 80 ? -4.59 -5.523 30.422 1 62.62 80 SER B N 1
ATOM 4869 C CA . SER B 1 80 ? -3.754 -4.324 30.422 1 62.62 80 SER B CA 1
ATOM 4870 C C . SER B 1 80 ? -4.41 -3.193 29.641 1 62.62 80 SER B C 1
ATOM 4872 O O . SER B 1 80 ? -4.328 -2.029 30.047 1 62.62 80 SER B O 1
ATOM 4874 N N . ILE B 1 81 ? -5.312 -3.6 28.688 1 72.75 81 ILE B N 1
ATOM 4875 C CA . ILE B 1 81 ? -5.953 -2.543 27.922 1 72.75 81 ILE B CA 1
ATOM 4876 C C . ILE B 1 81 ? -7.082 -1.919 28.734 1 72.75 81 ILE B C 1
ATOM 4878 O O . ILE B 1 81 ? -7.301 -0.707 28.672 1 72.75 81 ILE B O 1
ATOM 4882 N N . PHE B 1 82 ? -7.664 -2.801 29.609 1 68.75 82 PHE B N 1
ATOM 4883 C CA . PHE B 1 82 ? -8.758 -2.334 30.453 1 68.75 82 PHE B CA 1
ATOM 4884 C C . PHE B 1 82 ? -8.258 -1.33 31.484 1 68.75 82 PHE B C 1
ATOM 4886 O O . PHE B 1 82 ? -8.945 -0.355 31.797 1 68.75 82 PHE B O 1
ATOM 4893 N N . GLU B 1 83 ? -7.102 -1.58 31.859 1 75.44 83 GLU B N 1
ATOM 4894 C CA . GLU B 1 83 ? -6.543 -0.745 32.906 1 75.44 83 GLU B CA 1
ATOM 4895 C C . GLU B 1 83 ? -6.004 0.568 32.375 1 75.44 83 GLU B C 1
ATOM 4897 O O . GLU B 1 83 ? -5.816 1.534 33.094 1 75.44 83 GLU B O 1
ATOM 4902 N N . GLU B 1 84 ? -5.93 0.565 31.062 1 84.69 84 GLU B N 1
ATOM 4903 C CA . GLU B 1 84 ? -5.332 1.744 30.438 1 84.69 84 GLU B CA 1
ATOM 4904 C C . GLU B 1 84 ? -6.379 2.818 30.172 1 84.69 84 GLU B C 1
ATOM 4906 O O . GLU B 1 84 ? -6.043 3.988 29.984 1 84.69 84 GLU B O 1
ATOM 4911 N N . ILE B 1 85 ? -7.676 2.445 30.188 1 88.88 85 ILE B N 1
ATOM 4912 C CA . ILE B 1 85 ? -8.727 3.42 29.922 1 88.88 85 ILE B CA 1
ATOM 4913 C C . ILE B 1 85 ? -8.883 4.352 31.125 1 88.88 85 ILE B C 1
ATOM 4915 O O . ILE B 1 85 ? -9.023 3.895 32.25 1 88.88 85 ILE B O 1
ATOM 4919 N N . PRO B 1 86 ? -8.797 5.586 30.891 1 92.12 86 PRO B N 1
ATOM 4920 C CA . PRO B 1 86 ? -8.906 6.539 32 1 92.12 86 PRO B CA 1
ATOM 4921 C C . PRO B 1 86 ? -10.258 6.48 32.688 1 92.12 86 PRO B C 1
ATOM 4923 O O . PRO B 1 86 ? -11.141 5.723 32.281 1 92.12 86 PRO B O 1
ATOM 4926 N N . ASP B 1 87 ? -10.383 7.359 33.75 1 91.75 87 ASP B N 1
ATOM 4927 C CA . ASP B 1 87 ? -11.633 7.434 34.5 1 91.75 87 ASP B CA 1
ATOM 4928 C C . ASP B 1 87 ? -12.789 7.875 33.594 1 91.75 87 ASP B C 1
ATOM 4930 O O . ASP B 1 87 ? -12.57 8.516 32.562 1 91.75 87 ASP B O 1
ATOM 4934 N N . ARG B 1 88 ? -14 7.57 34.031 1 93.69 88 ARG B N 1
ATOM 4935 C CA . ARG B 1 88 ? -15.211 7.754 33.25 1 93.69 88 ARG B CA 1
ATOM 4936 C C . ARG B 1 88 ? -15.383 9.211 32.844 1 93.69 88 ARG B C 1
ATOM 4938 O O . ARG B 1 88 ? -15.672 9.508 31.672 1 93.69 88 ARG B O 1
ATOM 4945 N N . GLU B 1 89 ? -15.172 10.109 33.688 1 93.69 89 GLU B N 1
ATOM 4946 C CA . GLU B 1 89 ? -15.38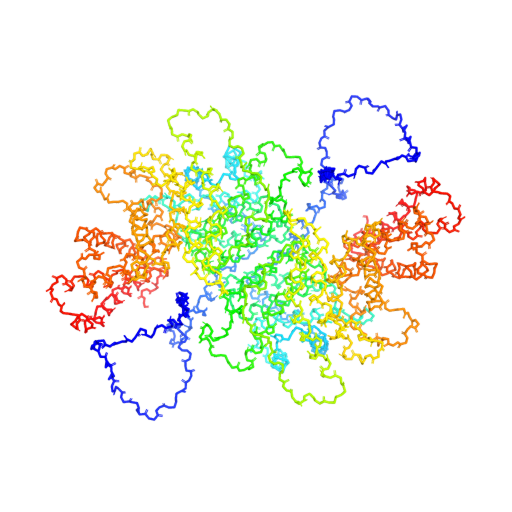3 11.523 33.406 1 93.69 89 GLU B CA 1
ATOM 4947 C C . GLU B 1 89 ? -14.406 12.039 32.375 1 93.69 89 GLU B C 1
ATOM 4949 O O . GLU B 1 89 ? -14.797 12.742 31.438 1 93.69 89 GLU B O 1
ATOM 4954 N N . ILE B 1 90 ? -13.18 11.633 32.531 1 93.94 90 ILE B N 1
ATOM 4955 C CA . ILE B 1 90 ? -12.148 12.055 31.594 1 93.94 90 ILE B CA 1
ATOM 4956 C C . ILE B 1 90 ? -12.383 11.406 30.234 1 93.94 90 ILE B C 1
ATOM 4958 O O . ILE B 1 90 ? -12.273 12.07 29.203 1 93.94 90 ILE B O 1
ATOM 4962 N N . ALA B 1 91 ? -12.703 10.148 30.25 1 95.12 91 ALA B N 1
ATOM 4963 C CA . ALA B 1 91 ? -12.93 9.414 29.016 1 95.12 91 ALA B CA 1
ATOM 4964 C C . ALA B 1 91 ? -14.086 10.023 28.219 1 95.12 91 ALA B C 1
ATOM 4966 O O . ALA B 1 91 ? -13.977 10.242 27.016 1 95.12 91 ALA B O 1
ATOM 4967 N N . ILE B 1 92 ? -15.18 10.289 28.891 1 95.44 92 ILE B N 1
ATOM 4968 C CA . ILE B 1 92 ? -16.359 10.828 28.219 1 95.44 92 ILE B CA 1
ATOM 4969 C C . ILE B 1 92 ? -16.062 12.219 27.672 1 95.44 92 ILE B C 1
ATOM 4971 O O . ILE B 1 92 ? -16.469 12.562 26.562 1 95.44 92 ILE B O 1
ATOM 4975 N N . LYS B 1 93 ? -15.32 12.992 28.422 1 94.5 93 LYS B N 1
ATOM 4976 C CA . LYS B 1 93 ? -14.93 14.328 27.984 1 94.5 93 LYS B CA 1
ATOM 4977 C C . LYS B 1 93 ? -14.102 14.258 26.703 1 94.5 93 LYS B C 1
ATOM 4979 O O . LYS B 1 93 ? -14.344 15.023 25.75 1 94.5 93 LYS B O 1
ATOM 4984 N N . LEU B 1 94 ? -13.148 13.375 26.688 1 96.19 94 LEU B N 1
ATOM 4985 C CA . LEU B 1 94 ? -12.25 13.266 25.547 1 96.19 94 LEU B CA 1
ATOM 4986 C C . LEU B 1 94 ? -12.969 12.641 24.344 1 96.19 94 LEU B C 1
ATOM 4988 O O . LEU B 1 94 ? -12.68 12.977 23.203 1 96.19 94 LEU B O 1
ATOM 4992 N N . VAL B 1 95 ? -13.891 11.727 24.594 1 96.88 95 VAL B N 1
ATOM 4993 C CA . VAL B 1 95 ? -14.711 11.164 23.516 1 96.88 95 VAL B CA 1
ATOM 4994 C C . VAL B 1 95 ? -15.562 12.266 22.891 1 96.88 95 VAL B C 1
ATOM 4996 O O . VAL B 1 95 ? -15.664 12.359 21.672 1 96.88 95 VAL B O 1
ATOM 4999 N N . ASP B 1 96 ? -16.109 13.086 23.703 1 94.31 96 ASP B N 1
ATOM 5000 C CA . ASP B 1 96 ? -16.906 14.203 23.203 1 94.31 96 ASP B CA 1
ATOM 5001 C C . ASP B 1 96 ? -16.062 15.172 22.375 1 94.31 96 ASP B C 1
ATOM 5003 O O . ASP B 1 96 ? -16.516 15.664 21.344 1 94.31 96 ASP B O 1
ATOM 5007 N N . ARG B 1 97 ? -14.906 15.375 22.891 1 93 97 ARG B N 1
ATOM 5008 C CA . ARG B 1 97 ? -14.008 16.266 22.156 1 93 97 ARG B CA 1
ATOM 5009 C C . ARG B 1 97 ? -13.664 15.703 20.781 1 93 97 ARG B C 1
ATOM 5011 O O . ARG B 1 97 ? -13.57 16.453 19.812 1 93 97 ARG B O 1
ATOM 5018 N N . TYR B 1 98 ? -13.438 14.453 20.719 1 96 98 TYR B N 1
ATOM 5019 C CA . TYR B 1 98 ? -13.172 13.805 19.453 1 96 98 TYR B CA 1
ATOM 5020 C C . TYR B 1 98 ? -14.336 14.016 18.484 1 96 98 TYR B C 1
ATOM 5022 O O . TYR B 1 98 ? -14.125 14.359 17.312 1 96 98 TYR B O 1
ATOM 5030 N N . PHE B 1 99 ? -15.555 13.812 18.922 1 94.25 99 PHE B N 1
ATOM 5031 C CA . PHE B 1 99 ? -16.734 13.898 18.047 1 94.25 99 PHE B CA 1
ATOM 5032 C C . PHE B 1 99 ? -17 15.344 17.656 1 94.25 99 PHE B C 1
ATOM 5034 O O . PHE B 1 99 ? -17.562 15.602 16.578 1 94.25 99 PHE B O 1
ATOM 5041 N N . GLU B 1 100 ? -16.453 16.266 18.391 1 90.69 100 GLU B N 1
ATOM 5042 C CA . GLU B 1 100 ? -16.594 17.688 18.062 1 90.69 100 GLU B CA 1
ATOM 5043 C C . GLU B 1 100 ? -15.531 18.141 17.078 1 90.69 100 GLU B C 1
ATOM 5045 O O . GLU B 1 100 ? -15.672 19.203 16.453 1 90.69 100 GLU B O 1
ATOM 5050 N N . THR B 1 101 ? -14.523 17.375 16.969 1 93 101 THR B N 1
ATOM 5051 C CA . THR B 1 101 ? -13.406 17.812 16.125 1 93 101 THR B CA 1
ATOM 5052 C C . THR B 1 101 ? -13.258 16.891 14.93 1 93 101 THR B C 1
ATOM 5054 O O . THR B 1 101 ? -13.961 17.031 13.93 1 93 101 THR B O 1
ATOM 5057 N N . TYR B 1 102 ? -12.531 15.781 15.062 1 93.94 102 TYR B N 1
ATOM 5058 C CA . TYR B 1 102 ? -12.164 14.961 13.922 1 93.94 102 TYR B CA 1
ATOM 5059 C C . TYR B 1 102 ? -13.375 14.242 13.344 1 93.94 102 TYR B C 1
ATOM 5061 O O . TYR B 1 102 ? -13.523 14.141 12.125 1 93.94 102 TYR B O 1
ATOM 5069 N N . ASP B 1 103 ? -14.242 13.773 14.242 1 93.88 103 ASP B N 1
ATOM 5070 C CA . ASP B 1 103 ? -15.383 13.023 13.719 1 93.88 103 ASP B CA 1
ATOM 5071 C C . ASP B 1 103 ? -16.406 13.961 13.094 1 93.88 103 ASP B C 1
ATOM 5073 O O . ASP B 1 103 ? -17.297 13.516 12.367 1 93.88 103 ASP B O 1
ATOM 5077 N N . SER B 1 104 ? -16.312 15.188 13.414 1 91.25 104 SER B N 1
ATOM 5078 C CA . SER B 1 104 ? -17.188 16.141 12.742 1 91.25 104 SER B CA 1
ATOM 5079 C C . SER B 1 104 ? -16.859 16.25 11.258 1 91.25 104 SER B C 1
ATOM 5081 O O . SER B 1 104 ? -17.688 16.688 10.461 1 91.25 104 SER B O 1
ATOM 5083 N N . ILE B 1 105 ? -15.688 15.922 10.938 1 92.88 105 ILE B N 1
ATOM 5084 C CA . ILE B 1 105 ? -15.234 15.969 9.555 1 92.88 105 ILE B CA 1
ATOM 5085 C C . ILE B 1 105 ? -15.195 14.555 8.977 1 92.88 105 ILE B C 1
ATOM 5087 O O . ILE B 1 105 ? -15.766 14.305 7.91 1 92.88 105 ILE B O 1
ATOM 5091 N N . PHE B 1 106 ? -14.516 13.656 9.672 1 94.56 106 PHE B N 1
ATOM 5092 C CA . PHE B 1 106 ? -14.375 12.266 9.25 1 94.56 106 PHE B CA 1
ATOM 5093 C C . PHE B 1 106 ? -15.43 11.391 9.914 1 94.56 106 PHE B C 1
ATOM 5095 O O . PHE B 1 106 ? -15.125 10.641 10.844 1 94.56 106 PHE B O 1
ATOM 5102 N N . ARG B 1 107 ? -16.562 11.289 9.367 1 92.38 107 ARG B N 1
ATOM 5103 C CA . ARG B 1 107 ? -17.75 10.742 10.008 1 92.38 107 ARG B CA 1
ATOM 5104 C C . ARG B 1 107 ? -17.938 9.266 9.672 1 92.38 107 ARG B C 1
ATOM 5106 O O . ARG B 1 107 ? -18.969 8.867 9.141 1 92.38 107 ARG B O 1
ATOM 5113 N N . PHE B 1 108 ? -17.016 8.492 10.125 1 94.06 108 PHE B N 1
ATOM 5114 C CA . PHE B 1 108 ? -17.141 7.086 9.75 1 94.06 108 PHE B CA 1
ATOM 5115 C C . PHE B 1 108 ? -17.625 6.25 10.93 1 94.06 108 PHE B C 1
ATOM 5117 O O . PHE B 1 108 ? -17.531 5.02 10.906 1 94.06 108 PHE B O 1
ATOM 5124 N N . PHE B 1 109 ? -18.109 6.941 12.031 1 93.94 109 PHE B N 1
ATOM 5125 C CA . PHE B 1 109 ? -18.766 6.273 13.148 1 93.94 109 PHE B CA 1
ATOM 5126 C C . PHE B 1 109 ? -20.188 6.77 13.32 1 93.94 109 PHE B C 1
ATOM 5128 O O . PHE B 1 109 ? -20.516 7.902 12.953 1 93.94 109 PHE B O 1
ATOM 5135 N N . ASN B 1 110 ? -21 5.863 13.789 1 92.06 110 ASN B N 1
ATOM 5136 C CA . ASN B 1 110 ? -22.266 6.301 14.367 1 92.06 110 ASN B CA 1
ATOM 5137 C C . ASN B 1 110 ? -22.078 6.816 15.797 1 92.06 110 ASN B C 1
ATOM 5139 O O . ASN B 1 110 ? -21.812 6.035 16.703 1 92.06 110 ASN B O 1
ATOM 5143 N N . GLN B 1 111 ? -22.281 8.062 16 1 92.69 111 GLN B N 1
ATOM 5144 C CA . GLN B 1 111 ? -21.984 8.719 17.266 1 92.69 111 GLN B CA 1
ATOM 5145 C C . GLN B 1 111 ? -22.812 8.141 18.406 1 92.69 111 GLN B C 1
ATOM 5147 O O . GLN B 1 111 ? -22.297 7.875 19.484 1 92.69 111 GLN B O 1
ATOM 5152 N N . SER B 1 112 ? -24.109 7.945 18.109 1 92.75 112 SER B N 1
ATOM 5153 C CA . SER B 1 112 ? -25 7.461 19.156 1 92.75 112 SER B CA 1
ATOM 5154 C C . SER B 1 112 ? -24.641 6.039 19.578 1 92.75 112 SER B C 1
ATOM 5156 O O . SER B 1 112 ? -24.609 5.734 20.766 1 92.75 112 SER B O 1
ATOM 5158 N N . SER B 1 113 ? -24.344 5.258 18.578 1 92.5 113 SER B N 1
ATOM 5159 C CA . SER B 1 113 ? -23.969 3.877 18.875 1 92.5 113 SER B CA 1
ATOM 5160 C C . SER B 1 113 ? -22.641 3.811 19.609 1 92.5 113 SER B C 1
ATOM 5162 O O . SER B 1 113 ? -22.469 2.99 20.516 1 92.5 113 SER B O 1
ATOM 5164 N N . PHE B 1 114 ? -21.734 4.668 19.281 1 95.44 114 PHE B N 1
ATOM 5165 C CA . PHE B 1 114 ? -20.422 4.676 19.906 1 95.44 114 PHE B CA 1
ATOM 5166 C C . PHE B 1 114 ? -20.516 5.113 21.359 1 95.44 114 PHE B C 1
ATOM 5168 O O . PHE B 1 114 ? -19.891 4.508 22.234 1 95.44 114 PHE B O 1
ATOM 5175 N N . ARG B 1 115 ? -21.297 6.117 21.609 1 94.75 115 ARG B N 1
ATOM 5176 C CA . ARG B 1 115 ? -21.469 6.625 22.969 1 94.75 115 ARG B CA 1
ATOM 5177 C C . ARG B 1 115 ? -22.156 5.598 23.859 1 94.75 115 ARG B C 1
ATOM 5179 O O . ARG B 1 115 ? -21.797 5.438 25.031 1 94.75 115 ARG B O 1
ATOM 5186 N N . ALA B 1 116 ? -23.109 4.918 23.25 1 94.19 116 ALA B N 1
ATOM 5187 C CA . ALA B 1 116 ? -23.797 3.877 24 1 94.19 116 ALA B CA 1
ATOM 5188 C C . ALA B 1 116 ? -22.844 2.75 24.391 1 94.19 116 ALA B C 1
ATOM 5190 O O . ALA B 1 116 ? -22.891 2.262 25.516 1 94.19 116 ALA B O 1
ATOM 5191 N N . GLU B 1 117 ? -22.031 2.379 23.453 1 93.31 117 GLU B N 1
ATOM 5192 C CA . GLU B 1 117 ? -21.078 1.311 23.719 1 93.31 117 GLU B CA 1
ATOM 5193 C C . GLU B 1 117 ? -20.016 1.76 24.719 1 93.31 117 GLU B C 1
ATOM 5195 O O . GLU B 1 117 ? -19.516 0.956 25.516 1 93.31 117 GLU B O 1
ATOM 5200 N N . THR B 1 118 ? -19.656 3.037 24.688 1 94.75 118 THR B N 1
ATOM 5201 C CA . THR B 1 118 ? -18.688 3.594 25.625 1 94.75 118 THR B CA 1
ATOM 5202 C C . THR B 1 118 ? -19.219 3.492 27.062 1 94.75 118 THR B C 1
ATOM 5204 O O . THR B 1 118 ? -18.469 3.117 27.969 1 94.75 118 THR B O 1
ATOM 5207 N N . GLU B 1 119 ? -20.469 3.754 27.219 1 93.38 119 GLU B N 1
ATOM 5208 C CA . GLU B 1 119 ? -21.078 3.684 28.531 1 93.38 119 GLU B CA 1
ATOM 5209 C C . GLU B 1 119 ? -21.094 2.254 29.062 1 93.38 119 GLU B C 1
ATOM 5211 O O . GLU B 1 119 ? -20.953 2.031 30.266 1 93.38 119 GLU B O 1
ATOM 5216 N N . LYS B 1 120 ? -21.188 1.35 28.172 1 91.75 120 LYS B N 1
ATOM 5217 C CA . LYS B 1 120 ? -21.203 -0.058 28.562 1 91.75 120 LYS B CA 1
ATOM 5218 C C . LYS B 1 120 ? -19.875 -0.478 29.172 1 91.75 120 LYS B C 1
ATOM 5220 O O . LYS B 1 120 ? -19.812 -1.447 29.922 1 91.75 120 LYS B O 1
ATOM 5225 N N . HIS B 1 121 ? -18.828 0.188 28.812 1 89.19 121 HIS B N 1
ATOM 5226 C CA . HIS B 1 121 ? -17.516 -0.126 29.359 1 89.19 121 HIS B CA 1
ATOM 5227 C C . HIS B 1 121 ? -17.516 -0.056 30.891 1 89.19 121 HIS B C 1
ATOM 5229 O O . HIS B 1 121 ? -16.812 -0.824 31.547 1 89.19 121 HIS B O 1
ATOM 5235 N N . TRP B 1 122 ? -18.266 0.832 31.484 1 90.5 122 TRP B N 1
ATOM 5236 C CA . TRP B 1 122 ? -18.312 0.98 32.938 1 90.5 122 TRP B CA 1
ATOM 5237 C C . TRP B 1 122 ? -19.5 0.239 33.531 1 90.5 122 TRP B C 1
ATOM 5239 O O . TRP B 1 122 ? -19.438 -0.262 34.656 1 90.5 122 TRP B O 1
ATOM 5249 N N . GLU B 1 123 ? -20.531 0.06 32.75 1 91.44 123 GLU B N 1
ATOM 5250 C CA . GLU B 1 123 ? -21.75 -0.558 33.219 1 91.44 123 GLU B CA 1
ATOM 5251 C C . GLU B 1 123 ? -21.688 -2.078 33.125 1 91.44 123 GLU B C 1
ATOM 5253 O O . GLU B 1 123 ? -22.109 -2.791 34.031 1 91.44 123 GLU B O 1
ATOM 5258 N N . SER B 1 124 ? -21.203 -2.516 31.969 1 89.31 124 SER B N 1
ATOM 5259 C CA . SER B 1 124 ? -21.094 -3.945 31.703 1 89.31 124 SER B CA 1
ATOM 5260 C C . SER B 1 124 ? -19.812 -4.273 30.969 1 89.31 124 SER B C 1
ATOM 5262 O O . SER B 1 124 ? -19.828 -4.648 29.797 1 89.31 124 SER B O 1
ATOM 5264 N N . PRO B 1 125 ? -18.734 -4.285 31.719 1 81.81 125 PRO B N 1
ATOM 5265 C CA . PRO B 1 125 ? -17.422 -4.441 31.078 1 81.81 125 PRO B CA 1
ATOM 5266 C C . PRO B 1 125 ? -17.281 -5.77 30.344 1 81.81 125 PRO B C 1
ATOM 5268 O O . PRO B 1 125 ? -16.547 -5.852 29.344 1 81.81 125 PRO B O 1
ATOM 5271 N N . GLU B 1 126 ? -17.922 -6.746 30.672 1 78.31 126 GLU B N 1
ATOM 5272 C CA . GLU B 1 126 ? -17.797 -8.07 30.062 1 78.31 126 GLU B CA 1
ATOM 5273 C C . GLU B 1 126 ? -18.422 -8.109 28.672 1 78.31 126 GLU B C 1
ATOM 5275 O O . GLU B 1 126 ? -18.062 -8.953 27.844 1 78.31 126 GLU B O 1
ATOM 5280 N N . SER B 1 127 ? -19.219 -7.145 28.406 1 82.38 127 SER B N 1
ATOM 5281 C CA . SER B 1 127 ? -19.953 -7.156 27.141 1 82.38 127 SER B CA 1
ATOM 5282 C C . SER B 1 127 ? -19.203 -6.383 26.062 1 82.38 127 SER B C 1
ATOM 5284 O O . SER B 1 127 ? -19.531 -6.496 24.875 1 82.38 127 SER B O 1
ATOM 5286 N N . VAL B 1 128 ? -18.172 -5.738 26.438 1 83 128 VAL B N 1
ATOM 5287 C CA . VAL B 1 128 ? -17.484 -4.871 25.484 1 83 128 VAL B CA 1
ATOM 5288 C C . VAL B 1 128 ? -16.344 -5.645 24.828 1 83 128 VAL B C 1
ATOM 5290 O O . VAL B 1 128 ? -15.555 -6.312 25.5 1 83 128 VAL B O 1
ATOM 5293 N N . SER B 1 129 ? -16.312 -5.586 23.562 1 82.69 129 SER B N 1
ATOM 5294 C CA . SER B 1 129 ? -15.312 -6.309 22.781 1 82.69 129 SER B CA 1
ATOM 5295 C C . SER B 1 129 ? -13.953 -5.621 22.859 1 82.69 129 SER B C 1
ATOM 5297 O O . SER B 1 129 ? -13.867 -4.438 23.188 1 82.69 129 SER B O 1
ATOM 5299 N N . LEU B 1 130 ? -12.914 -6.332 22.609 1 80.94 130 LEU B N 1
ATOM 5300 C CA . LEU B 1 130 ? -11.562 -5.789 22.562 1 80.94 130 LEU B CA 1
ATOM 5301 C C . LEU B 1 130 ? -11.422 -4.742 21.469 1 80.94 130 LEU B C 1
ATOM 5303 O O . LEU B 1 130 ? -10.75 -3.725 21.656 1 80.94 130 LEU B O 1
ATOM 5307 N N . THR B 1 131 ? -12.031 -5.051 20.359 1 85 131 THR B N 1
ATOM 5308 C CA . THR B 1 131 ? -11.969 -4.133 19.219 1 85 131 THR B CA 1
ATOM 5309 C C . THR B 1 131 ? -12.539 -2.766 19.594 1 85 131 THR B C 1
ATOM 5311 O O . THR B 1 131 ? -11.969 -1.731 19.25 1 85 131 THR B O 1
ATOM 5314 N N . PHE B 1 132 ? -13.586 -2.805 20.359 1 90.94 132 PHE B N 1
ATOM 5315 C CA . PHE B 1 132 ? -14.164 -1.527 20.766 1 90.94 132 PHE B CA 1
ATOM 5316 C C . PHE B 1 132 ? -13.266 -0.813 21.766 1 90.94 132 PHE B C 1
ATOM 5318 O O . PHE B 1 132 ? -13.156 0.414 21.75 1 90.94 132 PHE B O 1
ATOM 5325 N N . ARG B 1 133 ? -12.688 -1.527 22.672 1 88.38 133 ARG B N 1
ATOM 5326 C CA . ARG B 1 133 ? -11.789 -0.908 23.625 1 88.38 133 ARG B CA 1
ATOM 5327 C C . ARG B 1 133 ? -10.609 -0.237 22.938 1 88.38 133 ARG B C 1
ATOM 5329 O O . ARG B 1 133 ? -10.141 0.816 23.359 1 88.38 133 ARG B O 1
ATOM 5336 N N . ILE B 1 134 ? -10.156 -0.878 21.828 1 91.44 134 ILE B N 1
ATOM 5337 C CA . ILE B 1 134 ? -9.102 -0.276 21.016 1 91.44 134 ILE B CA 1
ATOM 5338 C C . ILE B 1 134 ? -9.617 1.021 20.391 1 91.44 134 ILE B C 1
ATOM 5340 O O . ILE B 1 134 ? -8.922 2.041 20.406 1 91.44 134 ILE B O 1
ATOM 5344 N N . HIS B 1 135 ? -10.852 1.019 19.875 1 96.06 135 HIS B N 1
ATOM 5345 C CA . HIS B 1 135 ? -11.461 2.221 19.312 1 96.06 135 HIS B CA 1
ATOM 5346 C C . HIS B 1 135 ? -11.562 3.322 20.375 1 96.06 135 HIS B C 1
ATOM 5348 O O . HIS B 1 135 ? -11.281 4.488 20.078 1 96.06 135 HIS B O 1
ATOM 5354 N N . LEU B 1 136 ? -11.961 2.861 21.516 1 95.81 136 LEU B N 1
ATOM 5355 C CA . LEU B 1 136 ? -12.141 3.824 22.594 1 95.81 136 LEU B CA 1
ATOM 5356 C C . LEU B 1 136 ? -10.82 4.492 22.953 1 95.81 136 LEU B C 1
ATOM 5358 O O . LEU B 1 136 ? -10.758 5.715 23.094 1 95.81 136 LEU B O 1
ATOM 5362 N N . LEU B 1 137 ? -9.758 3.691 23.109 1 95.31 137 LEU B N 1
ATOM 5363 C CA . LEU B 1 137 ? -8.438 4.234 23.422 1 95.31 137 LEU B CA 1
ATOM 5364 C C . LEU B 1 137 ? -7.98 5.195 22.328 1 95.31 137 LEU B C 1
ATOM 5366 O O . LEU B 1 137 ? -7.418 6.254 22.625 1 95.31 137 LEU B O 1
ATOM 5370 N N . LEU B 1 138 ? -8.195 4.84 21.078 1 97.56 138 LEU B N 1
ATOM 5371 C CA . LEU B 1 138 ? -7.801 5.672 19.953 1 97.56 138 LEU B CA 1
ATOM 5372 C C . LEU B 1 138 ? -8.562 6.992 19.953 1 97.56 138 LEU B C 1
ATOM 5374 O O . LEU B 1 138 ? -7.965 8.055 19.781 1 97.56 138 LEU B O 1
ATOM 5378 N N . VAL B 1 139 ? -9.844 6.895 20.172 1 98.06 139 VAL B N 1
ATOM 5379 C CA . VAL B 1 139 ? -10.703 8.078 20.188 1 98.06 139 VAL B CA 1
ATOM 5380 C C . VAL B 1 139 ? -10.289 9 21.328 1 98.06 139 VAL B C 1
ATOM 5382 O O . VAL B 1 139 ? -10.211 10.219 21.156 1 98.06 139 VAL B O 1
ATOM 5385 N N . ILE B 1 140 ? -10.016 8.445 22.469 1 97.25 140 ILE B N 1
ATOM 5386 C CA . ILE B 1 140 ? -9.578 9.227 23.625 1 97.25 140 ILE B CA 1
ATOM 5387 C C . ILE B 1 140 ? -8.242 9.898 23.312 1 97.25 140 ILE B C 1
ATOM 5389 O O . ILE B 1 140 ? -8.062 11.078 23.609 1 97.25 140 ILE B O 1
ATOM 5393 N N . ALA B 1 141 ? -7.316 9.141 22.75 1 96.56 141 ALA B N 1
ATOM 5394 C CA . ALA B 1 141 ? -6 9.688 22.422 1 96.56 141 ALA B CA 1
ATOM 5395 C C . ALA B 1 141 ? -6.117 10.859 21.453 1 96.56 141 ALA B C 1
ATOM 5397 O O . ALA B 1 141 ? -5.445 11.875 21.625 1 96.56 141 ALA B O 1
ATOM 5398 N N . ILE B 1 142 ? -6.953 10.75 20.453 1 96.75 142 ILE B N 1
ATOM 5399 C CA . ILE B 1 142 ? -7.117 11.805 19.453 1 96.75 142 ILE B CA 1
ATOM 5400 C C . ILE B 1 142 ? -7.816 13.008 20.078 1 96.75 142 ILE B C 1
ATOM 5402 O O . ILE B 1 142 ? -7.453 14.156 19.797 1 96.75 142 ILE B O 1
ATOM 5406 N N . GLY B 1 143 ? -8.828 12.727 20.906 1 95.75 143 GLY B N 1
ATOM 5407 C CA . GLY B 1 143 ? -9.453 13.812 21.641 1 95.75 143 GLY B CA 1
ATOM 5408 C C . GLY B 1 143 ? -8.492 14.555 22.531 1 95.75 143 GLY B C 1
ATOM 5409 O O . GLY B 1 143 ? -8.562 15.781 22.656 1 95.75 143 GLY B O 1
ATOM 5410 N N . ASN B 1 144 ? -7.609 13.828 23.156 1 94.62 144 ASN B N 1
ATOM 5411 C CA . ASN B 1 144 ? -6.605 14.398 24.047 1 94.62 144 ASN B CA 1
ATOM 5412 C C . ASN B 1 144 ? -5.695 15.375 23.312 1 94.62 144 ASN B C 1
ATOM 5414 O O . ASN B 1 144 ? -5.23 16.359 23.891 1 94.62 144 ASN B O 1
ATOM 5418 N N . ALA B 1 145 ? -5.492 15.164 22.062 1 92.44 145 ALA B N 1
ATOM 5419 C CA . ALA B 1 145 ? -4.605 16.016 21.266 1 92.44 145 ALA B CA 1
ATOM 5420 C C . ALA B 1 145 ? -5.238 17.391 21.031 1 92.44 145 ALA B C 1
ATOM 5422 O O . ALA B 1 145 ? -4.539 18.359 20.766 1 92.44 145 ALA B O 1
ATOM 5423 N N . SER B 1 146 ? -6.539 17.516 21.125 1 90.19 146 SER B N 1
ATOM 5424 C CA . SER B 1 146 ? -7.254 18.734 20.781 1 90.19 146 SER B CA 1
ATOM 5425 C C . SER B 1 146 ? -7.52 19.594 22.031 1 90.19 146 SER B C 1
ATOM 5427 O O . SER B 1 146 ? -8.172 20.625 21.938 1 90.19 146 SER B O 1
ATOM 5429 N N . ILE B 1 147 ? -6.992 19.109 23.109 1 88.5 147 ILE B N 1
ATOM 5430 C CA . ILE B 1 147 ? -7.18 19.859 24.344 1 88.5 147 ILE B CA 1
ATOM 5431 C C . ILE B 1 147 ? -5.938 20.703 24.625 1 88.5 147 ILE B C 1
ATOM 5433 O O . ILE B 1 147 ? -4.82 20.297 24.297 1 88.5 147 ILE B O 1
ATOM 5437 N N . GLN B 1 148 ? -6.184 21.766 25.234 1 83.88 148 GLN B N 1
ATOM 5438 C CA . GLN B 1 148 ? -5.098 22.703 25.516 1 83.88 148 GLN B CA 1
ATOM 5439 C C . GLN B 1 148 ? -4.105 22.094 26.516 1 83.88 148 GLN B C 1
ATOM 5441 O O . GLN B 1 148 ? -4.492 21.328 27.406 1 83.88 148 GLN B O 1
ATOM 5446 N N . PRO B 1 149 ? -2.916 22.453 26.344 1 77.75 149 PRO B N 1
ATOM 5447 C CA . PRO B 1 149 ? -1.884 21.938 27.25 1 77.75 149 PRO B CA 1
ATOM 5448 C C . PRO B 1 149 ? -2.098 22.344 28.703 1 77.75 149 PRO B C 1
ATOM 5450 O O . PRO B 1 149 ? -1.596 21.688 29.609 1 77.75 149 PRO B O 1
ATOM 5453 N N . THR B 1 150 ? -2.744 23.406 28.844 1 77.75 150 THR B N 1
ATOM 5454 C CA . THR B 1 150 ? -2.98 23.906 30.188 1 77.75 150 THR B CA 1
ATOM 5455 C C . THR B 1 150 ? -4.035 23.062 30.891 1 77.75 150 THR B C 1
ATOM 5457 O O . THR B 1 150 ? -4.164 23.125 32.125 1 77.75 150 THR B O 1
ATOM 5460 N N . GLU B 1 151 ? -4.656 22.266 30.156 1 81.31 151 GLU B N 1
ATOM 5461 C CA . GLU B 1 151 ? -5.676 21.391 30.719 1 81.31 151 GLU B CA 1
ATOM 5462 C C . GLU B 1 151 ? -5.086 20.047 31.125 1 81.31 151 GLU B C 1
ATOM 5464 O O . GLU B 1 151 ? -3.889 19.812 30.953 1 81.31 151 GLU B O 1
ATOM 5469 N N . ASP B 1 152 ? -5.867 19.344 31.875 1 83.19 152 ASP B N 1
ATOM 5470 C CA . ASP B 1 152 ? -5.426 18.031 32.344 1 83.19 152 ASP B CA 1
ATOM 5471 C C . ASP B 1 152 ? -5.363 17.031 31.188 1 83.19 152 ASP B C 1
ATOM 5473 O O . ASP B 1 152 ? -6.242 16.172 31.062 1 83.19 152 ASP B O 1
ATOM 5477 N N . ARG B 1 153 ? -4.289 17.047 30.5 1 87.94 153 ARG B N 1
ATOM 5478 C CA . ARG B 1 153 ? -4.082 16.156 29.375 1 87.94 153 ARG B CA 1
ATOM 5479 C C . ARG B 1 153 ? -3.477 14.828 29.828 1 87.94 153 ARG B C 1
ATOM 5481 O O . ARG B 1 153 ? -2.738 14.781 30.812 1 87.94 153 ARG B O 1
ATOM 5488 N N . ILE B 1 154 ? -3.885 13.812 29.141 1 91.62 154 ILE B N 1
ATOM 5489 C CA . ILE B 1 154 ? -3.213 12.531 29.328 1 91.62 154 ILE B CA 1
ATOM 5490 C C . ILE B 1 154 ? -1.748 12.648 28.906 1 91.62 154 ILE B C 1
ATOM 5492 O O . ILE B 1 154 ? -1.443 13.148 27.828 1 91.62 154 ILE B O 1
ATOM 5496 N N . PRO B 1 155 ? -0.829 12.273 29.766 1 87.19 155 PRO B N 1
ATOM 5497 C CA . PRO B 1 155 ? 0.597 12.422 29.469 1 87.19 155 PRO B CA 1
ATOM 5498 C C . PRO B 1 155 ? 1.021 11.633 28.219 1 87.19 155 PRO B C 1
ATOM 5500 O O . PRO B 1 155 ? 0.442 10.586 27.922 1 87.19 155 PRO B O 1
ATOM 5503 N N . LEU B 1 156 ? 2.025 12.062 27.594 1 84.62 156 LEU B N 1
ATOM 5504 C CA . LEU B 1 156 ? 2.527 11.477 26.359 1 84.62 156 LEU B CA 1
ATOM 5505 C C . LEU B 1 156 ? 3.033 10.055 26.594 1 84.62 156 LEU B C 1
ATOM 5507 O O . LEU B 1 156 ? 2.916 9.195 25.734 1 84.62 156 LEU B O 1
ATOM 5511 N N . THR B 1 157 ? 3.613 9.797 27.734 1 82.12 157 THR B N 1
ATOM 5512 C CA . THR B 1 157 ? 4.133 8.477 28.062 1 82.12 157 THR B CA 1
ATOM 5513 C C . THR B 1 157 ? 3.018 7.434 28.031 1 82.12 157 THR B C 1
ATOM 5515 O O . THR B 1 157 ? 3.219 6.324 27.531 1 82.12 157 THR B O 1
ATOM 5518 N N . ARG B 1 158 ? 1.914 7.836 28.516 1 86.44 158 ARG B N 1
ATOM 5519 C CA . ARG B 1 158 ? 0.771 6.926 28.5 1 86.44 158 ARG B CA 1
ATOM 5520 C C . ARG B 1 158 ? 0.251 6.73 27.078 1 86.44 158 ARG B C 1
ATOM 5522 O O . ARG B 1 158 ? -0.108 5.617 26.688 1 86.44 158 ARG B O 1
ATOM 5529 N N . ILE B 1 159 ? 0.248 7.758 26.328 1 90.75 159 ILE B N 1
ATOM 5530 C CA . ILE B 1 159 ? -0.195 7.695 24.938 1 90.75 159 ILE B CA 1
ATOM 5531 C C . ILE B 1 159 ? 0.72 6.766 24.141 1 90.75 159 ILE B C 1
ATOM 5533 O O . ILE B 1 159 ? 0.25 5.984 23.312 1 90.75 159 ILE B O 1
ATOM 5537 N N . THR B 1 160 ? 1.996 6.797 24.391 1 85.12 160 THR B N 1
ATOM 5538 C CA . THR B 1 160 ? 2.961 5.949 23.688 1 85.12 160 THR B CA 1
ATOM 5539 C C . THR B 1 160 ? 2.758 4.484 24.062 1 85.12 160 THR B C 1
ATOM 5541 O O . THR B 1 160 ? 2.918 3.598 23.219 1 85.12 160 THR B O 1
ATOM 5544 N N . THR B 1 161 ? 2.438 4.301 25.281 1 82 161 THR B N 1
ATOM 5545 C CA . THR B 1 161 ? 2.127 2.941 25.719 1 82 161 THR B CA 1
ATOM 5546 C C . THR B 1 161 ? 0.905 2.406 24.969 1 82 161 THR B C 1
ATOM 5548 O O . THR B 1 161 ? 0.906 1.267 24.5 1 82 161 THR B O 1
ATOM 5551 N N . TRP B 1 162 ? -0.141 3.268 24.906 1 89.38 162 TRP B N 1
ATOM 5552 C CA . TRP B 1 162 ? -1.331 2.893 24.141 1 89.38 162 TRP B CA 1
ATOM 5553 C C . TRP B 1 162 ? -0.98 2.58 22.703 1 89.38 162 TRP B C 1
ATOM 5555 O O . TRP B 1 162 ? -1.509 1.631 22.109 1 89.38 162 TRP B O 1
ATOM 5565 N N . TRP B 1 163 ? -0.048 3.367 22.156 1 88.88 163 TRP B N 1
ATOM 5566 C CA . TRP B 1 163 ? 0.348 3.203 20.766 1 88.88 163 TRP B CA 1
ATOM 5567 C C . TRP B 1 163 ? 0.923 1.812 20.516 1 88.88 163 TRP B C 1
ATOM 5569 O O . TRP B 1 163 ? 0.543 1.133 19.562 1 88.88 163 TRP B O 1
ATOM 5579 N N . HIS B 1 164 ? 1.7 1.337 21.391 1 80.25 164 HIS B N 1
ATOM 5580 C CA . HIS B 1 164 ? 2.33 0.03 21.25 1 80.25 164 HIS B CA 1
ATOM 5581 C C . HIS B 1 164 ? 1.307 -1.093 21.375 1 80.25 164 HIS B C 1
ATOM 5583 O O . HIS B 1 164 ? 1.356 -2.074 20.625 1 80.25 164 HIS B O 1
ATOM 5589 N N . LEU B 1 165 ? 0.425 -0.933 22.281 1 80.75 165 LEU B N 1
ATOM 5590 C CA . LEU B 1 165 ? -0.633 -1.922 22.469 1 80.75 165 LEU B CA 1
ATOM 5591 C C . LEU B 1 165 ? -1.521 -1.997 21.219 1 80.75 165 LEU B C 1
ATOM 5593 O O . LEU B 1 165 ? -1.875 -3.09 20.781 1 80.75 165 LEU B O 1
ATOM 5597 N N . ILE B 1 166 ? -1.824 -0.857 20.719 1 87.12 166 ILE B N 1
ATOM 5598 C CA . ILE B 1 166 ? -2.701 -0.762 19.547 1 87.12 166 ILE B CA 1
ATOM 5599 C C . ILE B 1 166 ? -2.006 -1.361 18.328 1 87.12 166 ILE B C 1
ATOM 5601 O O . ILE B 1 166 ? -2.633 -2.062 17.531 1 87.12 166 ILE B O 1
ATOM 5605 N N . GLN B 1 167 ? -0.706 -1.117 18.141 1 83.94 167 GLN B N 1
ATOM 5606 C CA . GLN B 1 167 ? 0.045 -1.655 17.016 1 83.94 167 GLN B CA 1
ATOM 5607 C C . GLN B 1 167 ? 0.098 -3.18 17.062 1 83.94 167 GLN B C 1
ATOM 5609 O O . GLN B 1 167 ? 0.012 -3.844 16.031 1 83.94 167 GLN B O 1
ATOM 5614 N N . ALA B 1 168 ? 0.261 -3.641 18.234 1 76.06 168 ALA B N 1
ATOM 5615 C CA . ALA B 1 168 ? 0.258 -5.094 18.406 1 76.06 168 ALA B CA 1
ATOM 5616 C C . ALA B 1 168 ? -1.087 -5.688 17.984 1 76.06 168 ALA B C 1
ATOM 5618 O O . ALA B 1 168 ? -1.139 -6.691 17.281 1 76.06 168 ALA B O 1
ATOM 5619 N N . TRP B 1 169 ? -2.092 -5.066 18.469 1 80.06 169 TRP B N 1
ATOM 5620 C CA . TRP B 1 169 ? -3.43 -5.52 18.109 1 80.06 169 TRP B CA 1
ATOM 5621 C C . TRP B 1 169 ? -3.65 -5.41 16.594 1 80.06 169 TRP B C 1
ATOM 5623 O O . TRP B 1 169 ? -4.219 -6.316 15.977 1 80.06 169 TRP B O 1
ATOM 5633 N N . GLN B 1 170 ? -3.254 -4.305 15.969 1 86.38 170 GLN B N 1
ATOM 5634 C CA . GLN B 1 170 ? -3.473 -4.051 14.547 1 86.38 170 GLN B CA 1
ATOM 5635 C C . GLN B 1 170 ? -2.793 -5.117 13.688 1 86.38 170 GLN B C 1
ATOM 5637 O O . GLN B 1 170 ? -3.33 -5.523 12.656 1 86.38 170 GLN B O 1
ATOM 5642 N N . SER B 1 171 ? -1.597 -5.477 14.102 1 77.06 171 SER B N 1
ATOM 5643 C CA . SER B 1 171 ? -0.861 -6.488 13.344 1 77.06 171 SER B CA 1
ATOM 5644 C C . SER B 1 171 ? -1.66 -7.781 13.234 1 77.06 171 SER B C 1
ATOM 5646 O O . SER B 1 171 ? -1.675 -8.414 12.172 1 77.06 171 SER B O 1
ATOM 5648 N N . VAL B 1 172 ? -2.338 -8.078 14.234 1 74.19 172 VAL B N 1
ATOM 5649 C CA . VAL B 1 172 ? -3.145 -9.297 14.258 1 74.19 172 VAL B CA 1
ATOM 5650 C C . VAL B 1 172 ? -4.438 -9.07 13.477 1 74.19 172 VAL B C 1
ATOM 5652 O O . VAL B 1 172 ? -4.863 -9.938 12.703 1 74.19 172 VAL B O 1
ATOM 5655 N N . ALA B 1 173 ? -5.047 -7.965 13.688 1 80.5 173 ALA B N 1
ATOM 5656 C CA . ALA B 1 173 ? -6.316 -7.652 13.031 1 80.5 173 ALA B CA 1
ATOM 5657 C C . ALA B 1 173 ? -6.164 -7.625 11.516 1 80.5 173 ALA B C 1
ATOM 5659 O O . ALA B 1 173 ? -7.02 -8.133 10.789 1 80.5 173 ALA B O 1
ATOM 5660 N N . LEU B 1 174 ? -5.07 -7.082 11 1 82.94 174 LEU B N 1
ATOM 5661 C CA . LEU B 1 174 ? -4.84 -6.941 9.57 1 82.94 174 LEU B CA 1
ATOM 5662 C C . LEU B 1 174 ? -4.539 -8.297 8.93 1 82.94 174 LEU B C 1
ATOM 5664 O O . LEU B 1 174 ? -4.781 -8.492 7.738 1 82.94 174 LEU B O 1
ATOM 5668 N N . ARG B 1 175 ? -4.012 -9.148 9.664 1 74.56 175 ARG B N 1
ATOM 5669 C CA . ARG B 1 175 ? -3.721 -10.484 9.164 1 74.56 175 ARG B CA 1
ATOM 5670 C C . ARG B 1 175 ? -4.984 -11.344 9.125 1 74.56 175 ARG B C 1
ATOM 5672 O O . ARG B 1 175 ? -5.148 -12.172 8.227 1 74.56 175 ARG B O 1
ATOM 5679 N N . SER B 1 176 ? -5.828 -11.008 10.102 1 73.06 176 SER B N 1
ATOM 5680 C CA . SER B 1 176 ? -7.031 -11.82 10.227 1 73.06 176 SER B CA 1
ATOM 5681 C C . SER B 1 176 ? -8.086 -11.414 9.203 1 73.06 176 SER B C 1
ATOM 5683 O O . SER B 1 176 ? -8.586 -12.258 8.453 1 73.06 176 SER B O 1
ATOM 5685 N N . ASP B 1 177 ? -8.414 -10.148 9.219 1 81.06 177 ASP B N 1
ATOM 5686 C CA . ASP B 1 177 ? -9.406 -9.664 8.266 1 81.06 177 ASP B CA 1
ATOM 5687 C C . ASP B 1 177 ? -9.156 -8.203 7.906 1 81.06 177 ASP B C 1
ATOM 5689 O O . ASP B 1 177 ? -9.797 -7.305 8.453 1 81.06 177 ASP B O 1
ATOM 5693 N N . PRO B 1 178 ? -8.352 -8.125 6.895 1 85.5 178 PRO B N 1
ATOM 5694 C CA . PRO B 1 178 ? -8.031 -6.754 6.496 1 85.5 178 PRO B CA 1
ATOM 5695 C C . PRO B 1 178 ? -9.203 -6.047 5.82 1 85.5 178 PRO B C 1
ATOM 5697 O O . PRO B 1 178 ? -9.18 -4.824 5.66 1 85.5 178 PRO B O 1
ATOM 5700 N N . ARG B 1 179 ? -10.312 -6.777 5.477 1 87.75 179 ARG B N 1
ATOM 5701 C CA . ARG B 1 179 ? -11.43 -6.203 4.734 1 87.75 179 ARG B CA 1
ATOM 5702 C C . ARG B 1 179 ? -12.547 -5.773 5.676 1 87.75 179 ARG B C 1
ATOM 5704 O O . ARG B 1 179 ? -13.492 -5.098 5.258 1 87.75 179 ARG B O 1
ATOM 5711 N N . ASP B 1 180 ? -12.375 -6.117 6.906 1 90.19 180 ASP B N 1
ATOM 5712 C CA . ASP B 1 180 ? -13.414 -5.816 7.887 1 90.19 180 ASP B CA 1
ATOM 5713 C C . ASP B 1 180 ? -13.539 -4.312 8.109 1 90.19 180 ASP B C 1
ATOM 5715 O O . ASP B 1 180 ? -12.531 -3.609 8.234 1 90.19 180 ASP B O 1
ATOM 5719 N N . ILE B 1 181 ? -14.758 -3.855 8.195 1 93.06 181 ILE B N 1
ATOM 5720 C CA . ILE B 1 181 ? -15.039 -2.432 8.328 1 93.06 181 ILE B CA 1
ATOM 5721 C C . ILE B 1 181 ? -14.461 -1.905 9.633 1 93.06 181 ILE B C 1
ATOM 5723 O O . ILE B 1 181 ? -13.906 -0.802 9.68 1 93.06 181 ILE B O 1
ATOM 5727 N N . THR B 1 182 ? -14.555 -2.68 10.68 1 91.62 182 THR B N 1
ATOM 5728 C CA . THR B 1 182 ? -14.039 -2.258 11.977 1 91.62 182 THR B CA 1
ATOM 5729 C C . THR B 1 182 ? -12.523 -2.111 11.938 1 91.62 182 THR B C 1
ATOM 5731 O O . THR B 1 182 ? -11.961 -1.211 12.562 1 91.62 182 THR B O 1
ATOM 5734 N N . THR B 1 183 ? -11.883 -3.031 11.203 1 93.12 183 THR B N 1
ATOM 5735 C CA . THR B 1 183 ? -10.438 -2.945 11.039 1 93.12 183 THR B CA 1
ATOM 5736 C C . THR B 1 183 ? -10.055 -1.699 10.25 1 93.12 183 THR B C 1
ATOM 5738 O O . THR B 1 183 ? -9.078 -1.022 10.578 1 93.12 183 THR B O 1
ATOM 5741 N N . LEU B 1 184 ? -10.836 -1.387 9.25 1 97.25 184 LEU B N 1
ATOM 5742 C CA . LEU B 1 184 ? -10.586 -0.197 8.438 1 97.25 184 LEU B CA 1
ATOM 5743 C C . LEU B 1 184 ? -10.789 1.07 9.266 1 97.25 184 LEU B C 1
ATOM 5745 O O . LEU B 1 184 ? -10 2.012 9.172 1 97.25 184 LEU B O 1
ATOM 5749 N N . GLN B 1 185 ? -11.828 1.054 10.047 1 97.56 185 GLN B N 1
ATOM 5750 C CA . GLN B 1 185 ? -12.086 2.186 10.93 1 97.56 185 GLN B CA 1
ATOM 5751 C C . GLN B 1 185 ? -10.938 2.389 11.914 1 97.56 185 GLN B C 1
ATOM 5753 O O . GLN B 1 185 ? -10.508 3.52 12.148 1 97.56 185 GLN B O 1
ATOM 5758 N N . SER B 1 186 ? -10.469 1.33 12.477 1 96.44 186 SER B N 1
ATOM 5759 C CA . SER B 1 186 ? -9.344 1.415 13.398 1 96.44 186 SER B CA 1
ATOM 5760 C C . SER B 1 186 ? -8.102 1.976 12.703 1 96.44 186 SER B C 1
ATOM 5762 O O . SER B 1 186 ? -7.359 2.76 13.297 1 96.44 186 SER B O 1
ATOM 5764 N N . SER B 1 187 ? -7.918 1.528 11.469 1 96.94 187 SER B N 1
ATOM 5765 C CA . SER B 1 187 ? -6.758 1.998 10.719 1 96.94 187 SER B CA 1
ATOM 5766 C C . SER B 1 187 ? -6.84 3.498 10.453 1 96.94 187 SER B C 1
ATOM 5768 O O . SER B 1 187 ? -5.82 4.188 10.438 1 96.94 187 SER B O 1
ATOM 5770 N N . CYS B 1 188 ? -7.996 4.035 10.242 1 98 188 CYS B N 1
ATOM 5771 C CA . CYS B 1 188 ? -8.18 5.473 10.094 1 98 188 CYS B CA 1
ATOM 5772 C C . CYS B 1 188 ? -7.82 6.207 11.383 1 98 188 CYS B C 1
ATOM 5774 O O . CYS B 1 188 ? -7.117 7.219 11.352 1 98 188 CYS B O 1
ATOM 5776 N N . LEU B 1 189 ? -8.344 5.641 12.461 1 98.19 189 LEU B N 1
ATOM 5777 C CA . LEU B 1 189 ? -8.047 6.254 13.75 1 98.19 189 LEU B CA 1
ATOM 5778 C C . LEU B 1 189 ? -6.555 6.219 14.047 1 98.19 189 LEU B C 1
ATOM 5780 O O . LEU B 1 189 ? -6.004 7.176 14.594 1 98.19 189 LEU B O 1
ATOM 5784 N N . ILE B 1 190 ? -5.945 5.129 13.703 1 96.88 190 ILE B N 1
ATOM 5785 C CA . ILE B 1 190 ? -4.508 4.984 13.914 1 96.88 190 ILE B CA 1
ATOM 5786 C C . ILE B 1 190 ? -3.76 6.031 13.094 1 96.88 190 ILE B C 1
ATOM 5788 O O . ILE B 1 190 ? -2.803 6.641 13.578 1 96.88 190 ILE B O 1
ATOM 5792 N N . SER B 1 191 ? -4.176 6.246 11.883 1 96.69 191 SER B N 1
ATOM 5793 C CA . SE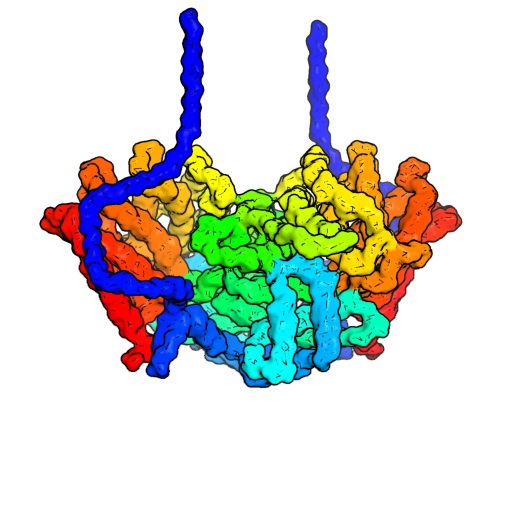R B 1 191 ? -3.566 7.266 11.039 1 96.69 191 SER B CA 1
ATOM 5794 C C . SER B 1 191 ? -3.717 8.656 11.648 1 96.69 191 SER B C 1
ATOM 5796 O O . SER B 1 191 ? -2.779 9.453 11.625 1 96.69 191 SER B O 1
ATOM 5798 N N . LEU B 1 192 ? -4.867 8.93 12.18 1 96.75 192 LEU B N 1
ATOM 5799 C CA . LEU B 1 192 ? -5.105 10.219 12.812 1 96.75 192 LEU B CA 1
ATOM 5800 C C . LEU B 1 192 ? -4.242 10.383 14.062 1 96.75 192 LEU B C 1
ATOM 5802 O O . LEU B 1 192 ? -3.688 11.453 14.297 1 96.75 192 LEU B O 1
ATOM 5806 N N . MET B 1 193 ? -4.195 9.328 14.852 1 96.19 193 MET B N 1
ATOM 5807 C CA . MET B 1 193 ? -3.346 9.367 16.047 1 96.19 193 MET B CA 1
ATOM 5808 C C . MET B 1 193 ? -1.888 9.609 15.664 1 96.19 193 MET B C 1
ATOM 5810 O O . MET B 1 193 ? -1.182 10.359 16.328 1 96.19 193 MET B O 1
ATOM 5814 N N . ARG B 1 194 ? -1.45 8.961 14.578 1 93.44 194 ARG B N 1
ATOM 5815 C CA . ARG B 1 194 ? -0.102 9.18 14.062 1 93.44 194 ARG B CA 1
ATOM 5816 C C . ARG B 1 194 ? 0.123 10.648 13.711 1 93.44 194 ARG B C 1
ATOM 5818 O O . ARG B 1 194 ? 1.175 11.211 14.023 1 93.44 194 ARG B O 1
ATOM 5825 N N . GLN B 1 195 ? -0.776 11.242 13.148 1 92.69 195 GLN B N 1
ATOM 5826 C CA . GLN B 1 195 ? -0.678 12.633 12.734 1 92.69 195 GLN B CA 1
ATOM 5827 C C . GLN B 1 195 ? -0.636 13.562 13.953 1 92.69 195 GLN B C 1
ATOM 5829 O O . GLN B 1 195 ? 0.125 14.531 13.969 1 92.69 195 GLN B O 1
ATOM 5834 N N . CYS B 1 196 ? -1.441 13.234 14.906 1 93.12 196 CYS B N 1
ATOM 5835 C CA . CYS B 1 196 ? -1.546 14.094 16.078 1 93.12 196 CYS B CA 1
ATOM 5836 C C . CYS B 1 196 ? -0.241 14.094 16.875 1 93.12 196 CYS B C 1
ATOM 5838 O O . CYS B 1 196 ? 0.208 15.148 17.328 1 93.12 196 CYS B O 1
ATOM 5840 N N . TYR B 1 197 ? 0.402 12.945 16.953 1 90.31 197 TYR B N 1
ATOM 5841 C CA . TYR B 1 197 ? 1.508 12.836 17.906 1 90.31 197 TYR B CA 1
ATOM 5842 C C . TYR B 1 197 ? 2.826 12.602 17.172 1 90.31 197 TYR B C 1
ATOM 5844 O O . TYR B 1 197 ? 3.875 12.461 17.812 1 90.31 197 TYR B O 1
ATOM 5852 N N . GLY B 1 198 ? 2.787 12.539 15.883 1 87.31 198 GLY B N 1
ATOM 5853 C CA . GLY B 1 198 ? 4.008 12.336 15.125 1 87.31 198 GLY B CA 1
ATOM 5854 C C . GLY B 1 198 ? 4.637 10.969 15.359 1 87.31 198 GLY B C 1
ATOM 5855 O O . GLY B 1 198 ? 5.848 10.867 15.562 1 87.31 198 GLY B O 1
ATOM 5856 N N . LEU B 1 199 ? 3.781 9.969 15.398 1 86.5 199 LEU B N 1
ATOM 5857 C CA . LEU B 1 199 ? 4.242 8.617 15.703 1 86.5 199 LEU B CA 1
ATOM 5858 C C . LEU B 1 199 ? 4.621 7.867 14.43 1 86.5 199 LEU B C 1
ATOM 5860 O O . LEU B 1 199 ? 3.861 7.867 13.453 1 86.5 199 LEU B O 1
ATOM 5864 N N . GLU B 1 200 ? 5.824 7.242 14.383 1 83.62 200 GLU B N 1
ATOM 5865 C CA . GLU B 1 200 ? 6.273 6.402 13.273 1 83.62 200 GLU B CA 1
ATOM 5866 C C . GLU B 1 200 ? 5.996 7.07 11.93 1 83.62 200 GLU B C 1
ATOM 5868 O O . GLU B 1 200 ? 5.379 6.465 11.055 1 83.62 200 GLU B O 1
ATOM 5873 N N . VAL B 1 201 ? 6.531 8.141 11.742 1 81.31 201 VAL B N 1
ATOM 5874 C CA . VAL B 1 201 ? 6.246 9.008 10.609 1 81.31 201 VAL B CA 1
ATOM 5875 C C . VAL B 1 201 ? 6.672 8.328 9.312 1 81.31 201 VAL B C 1
ATOM 5877 O O . VAL B 1 201 ? 5.996 8.445 8.289 1 81.31 201 VAL B O 1
ATOM 5880 N N . LEU B 1 202 ? 7.66 7.492 9.297 1 81.81 202 LEU B N 1
ATOM 5881 C CA . LEU B 1 202 ? 8.18 6.852 8.094 1 81.81 202 LEU B CA 1
ATOM 5882 C C . LEU B 1 202 ? 7.215 5.777 7.594 1 81.81 202 LEU B C 1
ATOM 5884 O O . LEU B 1 202 ? 7.238 5.418 6.414 1 81.81 202 LEU B O 1
ATOM 5888 N N . ALA B 1 203 ? 6.43 5.355 8.484 1 87.31 203 ALA B N 1
ATOM 5889 C CA . ALA B 1 203 ? 5.512 4.277 8.117 1 87.31 203 ALA B CA 1
ATOM 5890 C C . ALA B 1 203 ? 4.168 4.836 7.664 1 87.31 203 ALA B C 1
ATOM 5892 O O . ALA B 1 203 ? 3.299 4.086 7.211 1 87.31 203 ALA B O 1
ATOM 5893 N N . SER B 1 204 ? 4.016 6.152 7.703 1 90.5 204 SER B N 1
ATOM 5894 C CA . SER B 1 204 ? 2.711 6.758 7.457 1 90.5 204 SER B CA 1
ATOM 5895 C C . SER B 1 204 ? 2.26 6.539 6.02 1 90.5 204 SER B C 1
ATOM 5897 O O . SER B 1 204 ? 1.153 6.051 5.777 1 90.5 204 SER B O 1
ATOM 5899 N N . TRP B 1 205 ? 3.148 6.824 5.039 1 94.06 205 TRP B N 1
ATOM 5900 C CA . TRP B 1 205 ? 2.76 6.773 3.633 1 94.06 205 TRP B CA 1
ATOM 5901 C C . TRP B 1 205 ? 2.514 5.336 3.186 1 94.06 205 TRP B C 1
ATOM 5903 O O . TRP B 1 205 ? 1.469 5.031 2.605 1 94.06 205 TRP B O 1
ATOM 5913 N N . PRO B 1 206 ? 3.355 4.355 3.488 1 93.75 206 PRO B N 1
ATOM 5914 C CA . PRO B 1 206 ? 3.049 2.969 3.127 1 93.75 206 PRO B CA 1
ATOM 5915 C C . PRO B 1 206 ? 1.784 2.447 3.807 1 93.75 206 PRO B C 1
ATOM 5917 O O . PRO B 1 206 ? 1.003 1.717 3.191 1 93.75 206 PRO B O 1
ATOM 5920 N N . SER B 1 207 ? 1.615 2.844 5.047 1 92.62 207 SER B N 1
ATOM 5921 C CA . SER B 1 207 ? 0.444 2.387 5.785 1 92.62 207 SER B CA 1
ATOM 5922 C C . SER B 1 207 ? -0.843 2.932 5.176 1 92.62 207 SER B C 1
ATOM 5924 O O . SER B 1 207 ? -1.862 2.24 5.145 1 92.62 207 SER B O 1
ATOM 5926 N N . SER B 1 208 ? -0.811 4.195 4.82 1 96.12 208 SER B N 1
ATOM 5927 C CA . SER B 1 208 ? -2.012 4.762 4.215 1 96.12 208 SER B CA 1
ATOM 5928 C C . SER B 1 208 ? -2.332 4.086 2.887 1 96.12 208 SER B C 1
ATOM 5930 O O . SER B 1 208 ? -3.502 3.889 2.551 1 96.12 208 SER B O 1
ATOM 5932 N N . GLY B 1 209 ? -1.316 3.754 2.109 1 96 209 GLY B N 1
ATOM 5933 C CA . GLY B 1 209 ? -1.539 3.006 0.882 1 96 209 GLY B CA 1
ATOM 5934 C C . GLY B 1 209 ? -2.16 1.644 1.117 1 96 209 GLY B C 1
ATOM 5935 O O . GLY B 1 209 ? -3.07 1.236 0.392 1 96 209 GLY B O 1
ATOM 5936 N N . ALA B 1 210 ? -1.586 0.967 2.078 1 94.81 210 ALA B N 1
ATOM 5937 C CA . ALA B 1 210 ? -2.146 -0.335 2.432 1 94.81 210 ALA B CA 1
ATOM 5938 C C . ALA B 1 210 ? -3.607 -0.206 2.854 1 94.81 210 ALA B C 1
ATOM 5940 O O . ALA B 1 210 ? -4.43 -1.066 2.533 1 94.81 210 ALA B O 1
ATOM 5941 N N . LEU B 1 211 ? -3.91 0.83 3.586 1 97.06 211 LEU B N 1
ATOM 5942 C CA . LEU B 1 211 ? -5.277 1.085 4.023 1 97.06 211 LEU B CA 1
ATOM 5943 C C . LEU B 1 211 ? -6.207 1.266 2.828 1 97.06 211 LEU B C 1
ATOM 5945 O O . LEU B 1 211 ? -7.312 0.724 2.809 1 97.06 211 LEU B O 1
ATOM 5949 N N . VAL B 1 212 ? -5.793 2 1.855 1 97.94 212 VAL B N 1
ATOM 5950 C CA . VAL B 1 212 ? -6.586 2.201 0.646 1 97.94 212 VAL B CA 1
ATOM 5951 C C . VAL B 1 212 ? -6.84 0.858 -0.035 1 97.94 212 VAL B C 1
ATOM 5953 O O . VAL B 1 212 ? -7.969 0.559 -0.431 1 97.94 212 VAL B O 1
ATOM 5956 N N . ARG B 1 213 ? -5.82 0.067 -0.16 1 96.44 213 ARG B N 1
ATOM 5957 C CA . ARG B 1 213 ? -5.938 -1.223 -0.833 1 96.44 213 ARG B CA 1
ATOM 5958 C C . ARG B 1 213 ? -6.848 -2.166 -0.056 1 96.44 213 ARG B C 1
ATOM 5960 O O . ARG B 1 213 ? -7.637 -2.904 -0.65 1 96.44 213 ARG B O 1
ATOM 5967 N N . ASN B 1 214 ? -6.734 -2.176 1.248 1 96.19 214 ASN B N 1
ATOM 5968 C CA . ASN B 1 214 ? -7.652 -2.967 2.061 1 96.19 214 ASN B CA 1
ATOM 5969 C C . ASN B 1 214 ? -9.102 -2.535 1.849 1 96.19 214 ASN B C 1
ATOM 5971 O O . ASN B 1 214 ? -10 -3.375 1.784 1 96.19 214 ASN B O 1
ATOM 5975 N N . ALA B 1 215 ? -9.297 -1.242 1.819 1 97.25 215 ALA B N 1
ATOM 5976 C CA . ALA B 1 215 ? -10.641 -0.714 1.592 1 97.25 215 ALA B CA 1
ATOM 5977 C C . ALA B 1 215 ? -11.172 -1.137 0.225 1 97.25 215 ALA B C 1
ATOM 5979 O O . ALA B 1 215 ? -12.359 -1.429 0.078 1 97.25 215 ALA B O 1
ATOM 5980 N N . MET B 1 216 ? -10.32 -1.142 -0.774 1 95.25 216 MET B N 1
ATOM 5981 C CA . MET B 1 216 ? -10.719 -1.588 -2.105 1 95.25 216 MET B CA 1
ATOM 5982 C C . MET B 1 216 ? -11.102 -3.064 -2.092 1 95.25 216 MET B C 1
ATOM 5984 O O . MET B 1 216 ? -12.078 -3.461 -2.727 1 95.25 216 MET B O 1
ATOM 5988 N N . MET B 1 217 ? -10.289 -3.836 -1.412 1 92.5 217 MET B N 1
ATOM 5989 C CA . MET B 1 217 ? -10.594 -5.258 -1.299 1 92.5 217 MET B CA 1
ATOM 5990 C C . MET B 1 217 ? -11.953 -5.469 -0.634 1 92.5 217 MET B C 1
ATOM 5992 O O . MET B 1 217 ? -12.648 -6.441 -0.935 1 92.5 217 MET B O 1
ATOM 5996 N N . ALA B 1 218 ? -12.336 -4.508 0.265 1 92 218 ALA B N 1
ATOM 5997 C CA . ALA B 1 218 ? -13.641 -4.566 0.926 1 92 218 ALA B CA 1
ATOM 5998 C C . ALA B 1 218 ? -14.75 -4.09 -0.006 1 92 218 ALA B C 1
ATOM 6000 O O . ALA B 1 218 ? -15.93 -4.172 0.334 1 92 218 ALA B O 1
ATOM 6001 N N . GLY B 1 219 ? -14.383 -3.559 -1.174 1 91.81 219 GLY B N 1
ATOM 6002 C CA . GLY B 1 219 ? -15.352 -3.137 -2.172 1 91.81 219 GLY B CA 1
ATOM 6003 C C . GLY B 1 219 ? -15.844 -1.716 -1.962 1 91.81 219 GLY B C 1
ATOM 6004 O O . GLY B 1 219 ? -16.828 -1.293 -2.58 1 91.81 219 GLY B O 1
ATOM 6005 N N . LEU B 1 220 ? -15.117 -0.926 -1.119 1 94.75 220 LEU B N 1
ATOM 6006 C CA . LEU B 1 220 ? -15.602 0.4 -0.757 1 94.75 220 LEU B CA 1
ATOM 6007 C C . LEU B 1 220 ? -15.438 1.377 -1.916 1 94.75 220 LEU B C 1
ATOM 6009 O O . LEU B 1 220 ? -16.047 2.443 -1.93 1 94.75 220 LEU B O 1
ATOM 6013 N N . HIS B 1 221 ? -14.562 1.106 -2.867 1 94.56 221 HIS B N 1
ATOM 6014 C CA . HIS B 1 221 ? -14.273 2.033 -3.957 1 94.56 221 HIS B CA 1
ATOM 6015 C C . HIS B 1 221 ? -15.344 1.961 -5.039 1 94.56 221 HIS B C 1
ATOM 6017 O O . HIS B 1 221 ? -15.391 2.809 -5.934 1 94.56 221 HIS B O 1
ATOM 6023 N N . ARG B 1 222 ? -16.219 0.979 -4.863 1 92.75 222 ARG B N 1
ATOM 6024 C CA . ARG B 1 222 ? -17.219 0.739 -5.906 1 92.75 222 ARG B CA 1
ATOM 6025 C C . ARG B 1 222 ? -18.594 1.182 -5.449 1 92.75 222 ARG B C 1
ATOM 6027 O O . ARG B 1 222 ? -18.922 1.126 -4.258 1 92.75 222 ARG B O 1
ATOM 6034 N N . HIS B 1 223 ? -19.359 1.493 -6.43 1 89.81 223 HIS B N 1
ATOM 6035 C CA . HIS B 1 223 ? -20.781 1.735 -6.164 1 89.81 223 HIS B CA 1
ATOM 6036 C C . HIS B 1 223 ? -21.453 0.49 -5.602 1 89.81 223 HIS B C 1
ATOM 6038 O O . HIS B 1 223 ? -21.219 -0.62 -6.09 1 89.81 223 HIS B O 1
ATOM 6044 N N . PRO B 1 224 ? -22.25 0.681 -4.57 1 85.69 224 PRO B N 1
ATOM 6045 C CA . PRO B 1 224 ? -22.875 -0.482 -3.943 1 85.69 224 PRO B CA 1
ATOM 6046 C C . PRO B 1 224 ? -23.688 -1.314 -4.934 1 85.69 224 PRO B C 1
ATOM 6048 O O . PRO B 1 224 ? -23.828 -2.527 -4.758 1 85.69 224 PRO B O 1
ATOM 6051 N N . SER B 1 225 ? -24.219 -0.732 -5.926 1 83.44 225 SER B N 1
ATOM 6052 C CA . SER B 1 225 ? -24.984 -1.466 -6.93 1 83.44 225 SER B CA 1
ATOM 6053 C C . SER B 1 225 ? -24.078 -2.379 -7.754 1 83.44 225 SER B C 1
ATOM 6055 O O . SER B 1 225 ? -24.531 -3.404 -8.266 1 83.44 225 SER B O 1
ATOM 6057 N N . ALA B 1 226 ? -22.875 -2.037 -7.863 1 79.94 226 ALA B N 1
ATOM 6058 C CA . ALA B 1 226 ? -21.922 -2.814 -8.656 1 79.94 226 ALA B CA 1
ATOM 6059 C C . ALA B 1 226 ? -21.469 -4.066 -7.902 1 79.94 226 ALA B C 1
ATOM 6061 O O . ALA B 1 226 ? -21.109 -5.074 -8.516 1 79.94 226 ALA B O 1
ATOM 6062 N N . THR B 1 227 ? -21.469 -4.031 -6.645 1 76.88 227 THR B N 1
ATOM 6063 C CA . THR B 1 227 ? -20.984 -5.152 -5.852 1 76.88 227 THR B CA 1
ATOM 6064 C C . THR B 1 227 ? -22.141 -6.039 -5.402 1 76.88 227 THR B C 1
ATOM 6066 O O . THR B 1 227 ? -21.922 -7.141 -4.891 1 76.88 227 THR B O 1
ATOM 6069 N N . GLY B 1 228 ? -23.266 -5.613 -5.645 1 73.88 228 GLY B N 1
ATOM 6070 C CA . GLY B 1 228 ? -24.422 -6.406 -5.277 1 73.88 228 GLY B CA 1
ATOM 6071 C C . GLY B 1 228 ? -24.75 -6.332 -3.801 1 73.88 228 GLY B C 1
ATOM 6072 O O . GLY B 1 228 ? -25.656 -7.031 -3.324 1 73.88 228 GLY B O 1
ATOM 6073 N N . HIS B 1 229 ? -24.047 -5.566 -3.1 1 70.5 229 HIS B N 1
ATOM 6074 C CA . HIS B 1 229 ? -24.297 -5.445 -1.667 1 70.5 229 HIS B CA 1
ATOM 6075 C C . HIS B 1 229 ? -25.484 -4.539 -1.389 1 70.5 229 HIS B C 1
ATOM 6077 O O . HIS B 1 229 ? -25.594 -3.447 -1.958 1 70.5 229 HIS B O 1
ATOM 6083 N N . GLN B 1 230 ? -26.375 -5.07 -0.689 1 80.19 230 GLN B N 1
ATOM 6084 C CA . GLN B 1 230 ? -27.5 -4.258 -0.251 1 80.19 230 GLN B CA 1
ATOM 6085 C C . GLN B 1 230 ? -27.25 -3.682 1.141 1 80.19 230 GLN B C 1
ATOM 6087 O O . GLN B 1 230 ? -27.359 -4.395 2.141 1 80.19 230 GLN B O 1
ATOM 6092 N N . LEU B 1 231 ? -26.859 -2.484 1.152 1 82.75 231 LEU B N 1
ATOM 6093 C CA . LEU B 1 231 ? -26.562 -1.811 2.412 1 82.75 231 LEU B CA 1
ATOM 6094 C C . LEU B 1 231 ? -27.734 -0.953 2.857 1 82.75 231 LEU B C 1
ATOM 6096 O O . LEU B 1 231 ? -28.422 -0.343 2.025 1 82.75 231 LEU B O 1
ATOM 6100 N N . ASP B 1 232 ? -27.953 -1.053 4.109 1 87 232 ASP B N 1
ATOM 6101 C CA . ASP B 1 232 ? -28.891 -0.087 4.68 1 87 232 ASP B CA 1
ATOM 6102 C C . ASP B 1 232 ? -28.391 1.341 4.5 1 87 232 ASP B C 1
ATOM 6104 O O . ASP B 1 232 ? -27.188 1.564 4.375 1 87 232 ASP B O 1
ATOM 6108 N N . PRO B 1 233 ? -29.281 2.246 4.406 1 85.19 233 PRO B N 1
ATOM 6109 C CA . PRO B 1 233 ? -28.891 3.633 4.152 1 85.19 233 PRO B CA 1
ATOM 6110 C C . PRO B 1 233 ? -27.875 4.152 5.168 1 85.19 233 PRO B C 1
ATOM 6112 O O . PRO B 1 233 ? -26.969 4.898 4.805 1 85.19 233 PRO B O 1
ATOM 6115 N N . GLU B 1 234 ? -28.062 3.826 6.355 1 85.56 234 GLU B N 1
ATOM 6116 C CA . GLU B 1 234 ? -27.125 4.285 7.379 1 85.56 234 GLU B CA 1
ATOM 6117 C C . GLU B 1 234 ? -25.75 3.674 7.18 1 85.56 234 GLU B C 1
ATOM 6119 O O . GLU B 1 234 ? -24.734 4.348 7.359 1 85.56 234 GLU B O 1
ATOM 6124 N N . GLU B 1 235 ? -25.828 2.418 6.836 1 88.31 235 GLU B N 1
ATOM 6125 C CA . GLU B 1 235 ? -24.562 1.728 6.582 1 88.31 235 GLU B CA 1
ATOM 6126 C C . GLU B 1 235 ? -23.859 2.293 5.344 1 88.31 235 GLU B C 1
ATOM 6128 O O . GLU B 1 235 ? -22.641 2.375 5.305 1 88.31 235 GLU B O 1
ATOM 6133 N N . LEU B 1 236 ? -24.656 2.645 4.422 1 90.62 236 LEU B N 1
ATOM 6134 C CA . LEU B 1 236 ? -24.109 3.209 3.195 1 90.62 236 LEU B CA 1
ATOM 6135 C C . LEU B 1 236 ? -23.391 4.52 3.477 1 90.62 236 LEU B C 1
ATOM 6137 O O . LEU B 1 236 ? -22.297 4.754 2.955 1 90.62 236 LEU B O 1
ATOM 6141 N N . VAL B 1 237 ? -23.984 5.348 4.32 1 90.19 237 VAL B N 1
ATOM 6142 C CA . VAL B 1 237 ? -23.375 6.637 4.648 1 90.19 237 VAL B CA 1
ATOM 6143 C C . VAL B 1 237 ? -22.062 6.418 5.375 1 90.19 237 VAL B C 1
ATOM 6145 O O . VAL B 1 237 ? -21.078 7.121 5.117 1 90.19 237 VAL B O 1
ATOM 6148 N N . ILE B 1 238 ? -22.016 5.492 6.227 1 91.44 238 ILE B N 1
ATOM 6149 C CA . ILE B 1 238 ? -20.797 5.184 6.965 1 91.44 238 ILE B CA 1
ATOM 6150 C C . ILE B 1 238 ? -19.719 4.691 6.004 1 91.44 238 ILE B C 1
ATOM 6152 O O . ILE B 1 238 ? -18.547 5.078 6.117 1 91.44 238 ILE B O 1
ATOM 6156 N N . HIS B 1 239 ? -20.109 3.855 5.035 1 93.5 239 HIS B N 1
ATOM 6157 C CA . HIS B 1 239 ? -19.172 3.336 4.051 1 93.5 239 HIS B CA 1
ATOM 6158 C C . HIS B 1 239 ? -18.625 4.449 3.166 1 93.5 239 HIS B C 1
ATOM 6160 O O . HIS B 1 239 ? -17.438 4.48 2.863 1 93.5 239 HIS B O 1
ATOM 6166 N N . GLN B 1 240 ? -19.516 5.316 2.787 1 94.06 240 GLN B N 1
ATOM 6167 C CA . GLN B 1 240 ? -19.109 6.449 1.966 1 94.06 240 GLN B CA 1
ATOM 6168 C C . GLN B 1 240 ? -18.109 7.332 2.711 1 94.06 240 GLN B C 1
ATOM 6170 O O . GLN B 1 240 ? -17.047 7.652 2.186 1 94.06 240 GLN B O 1
ATOM 6175 N N . ASN B 1 241 ? -18.453 7.672 3.91 1 94.31 241 ASN B N 1
ATOM 6176 C CA . ASN B 1 241 ? -17.578 8.523 4.715 1 94.31 241 ASN B CA 1
ATOM 6177 C C . ASN B 1 241 ? -16.234 7.844 4.992 1 94.31 241 ASN B C 1
ATOM 6179 O O . ASN B 1 241 ? -15.195 8.5 5 1 94.31 241 ASN B O 1
ATOM 6183 N N . LEU B 1 242 ? -16.344 6.598 5.234 1 96.62 242 LEU B N 1
ATOM 6184 C CA . LEU B 1 242 ? -15.125 5.84 5.496 1 96.62 242 LEU B CA 1
ATOM 6185 C C . LEU B 1 242 ? -14.203 5.855 4.277 1 96.62 242 LEU B C 1
ATOM 6187 O O . LEU B 1 242 ? -13.008 6.121 4.402 1 96.62 242 LEU B O 1
ATOM 6191 N N . TRP B 1 243 ? -14.75 5.59 3.104 1 97.44 243 TRP B N 1
ATOM 6192 C CA . TRP B 1 243 ? -13.969 5.559 1.871 1 97.44 243 TRP B CA 1
ATOM 6193 C C . TRP B 1 243 ? -13.281 6.902 1.626 1 97.44 243 TRP B C 1
ATOM 6195 O O . TRP B 1 243 ? -12.07 6.961 1.407 1 97.44 243 TRP B O 1
ATOM 6205 N N . TYR B 1 244 ? -14.008 7.973 1.756 1 96.81 244 TYR B N 1
ATOM 6206 C CA . TYR B 1 244 ? -13.461 9.289 1.421 1 96.81 244 TYR B CA 1
ATOM 6207 C C . TYR B 1 244 ? -12.516 9.781 2.51 1 96.81 244 TYR B C 1
ATOM 6209 O O . TYR B 1 244 ? -11.578 10.531 2.23 1 96.81 244 TYR B O 1
ATOM 6217 N N . THR B 1 245 ? -12.766 9.352 3.762 1 97.75 245 THR B N 1
ATOM 6218 C CA . THR B 1 245 ? -11.789 9.625 4.809 1 97.75 245 THR B CA 1
ATOM 6219 C C . THR B 1 245 ? -10.453 8.953 4.488 1 97.75 245 THR B C 1
ATOM 6221 O O . THR B 1 245 ? -9.398 9.578 4.621 1 97.75 245 THR B O 1
ATOM 6224 N N . ILE B 1 246 ? -10.523 7.703 4.07 1 98.38 246 ILE B N 1
ATOM 6225 C CA . ILE B 1 246 ? -9.32 6.941 3.744 1 98.38 246 ILE B CA 1
ATOM 6226 C C . ILE B 1 246 ? -8.562 7.629 2.611 1 98.38 246 ILE B C 1
ATOM 6228 O O . ILE B 1 246 ? -7.34 7.785 2.676 1 98.38 246 ILE B O 1
ATOM 6232 N N . LEU B 1 247 ? -9.273 8.078 1.616 1 98.12 247 LEU B N 1
ATOM 6233 C CA . LEU B 1 247 ? -8.641 8.781 0.503 1 98.12 247 LEU B CA 1
ATOM 6234 C C . LEU B 1 247 ? -7.988 10.078 0.974 1 98.12 247 LEU B C 1
ATOM 6236 O O . LEU B 1 247 ? -6.879 10.406 0.551 1 98.12 247 LEU B O 1
ATOM 6240 N N . GLU B 1 248 ? -8.688 10.773 1.825 1 97.88 248 GLU B N 1
ATOM 6241 C CA . GLU B 1 248 ? -8.148 12.023 2.355 1 97.88 248 GLU B CA 1
ATOM 6242 C C . GLU B 1 248 ? -6.855 11.781 3.135 1 97.88 248 GLU B C 1
ATOM 6244 O O . GLU B 1 248 ? -5.887 12.523 2.984 1 97.88 248 GLU B O 1
ATOM 6249 N N . LEU B 1 249 ? -6.879 10.797 3.961 1 97.56 249 LEU B N 1
ATOM 6250 C CA . LEU B 1 249 ? -5.703 10.484 4.766 1 97.56 249 LEU B CA 1
ATOM 6251 C C . LEU B 1 249 ? -4.527 10.078 3.877 1 97.56 249 LEU B C 1
ATOM 6253 O O . LEU B 1 249 ? -3.383 10.438 4.156 1 97.56 249 LEU B O 1
ATOM 6257 N N . ASP B 1 250 ? -4.816 9.312 2.844 1 97.81 250 ASP B N 1
ATOM 6258 C CA . ASP B 1 250 ? -3.762 8.922 1.914 1 97.81 250 ASP B CA 1
ATOM 6259 C C . ASP B 1 250 ? -3.197 10.141 1.182 1 97.81 250 ASP B C 1
ATOM 6261 O O . ASP B 1 250 ? -1.986 10.234 0.967 1 97.81 250 ASP B O 1
ATOM 6265 N N . LEU B 1 251 ? -4.059 11.008 0.763 1 97.75 251 LEU B N 1
ATOM 6266 C CA . LEU B 1 251 ? -3.613 12.227 0.093 1 97.75 251 LEU B CA 1
ATOM 6267 C C . LEU B 1 251 ? -2.709 13.047 1.005 1 97.75 251 LEU B C 1
ATOM 6269 O O . LEU B 1 251 ? -1.652 13.516 0.579 1 97.75 251 LEU B O 1
ATOM 6273 N N . GLN B 1 252 ? -3.127 13.211 2.207 1 96.56 252 GLN B N 1
ATOM 6274 C CA . GLN B 1 252 ? -2.324 13.969 3.16 1 96.56 252 GLN B CA 1
ATOM 6275 C C . GLN B 1 252 ? -0.946 13.344 3.342 1 96.56 252 GLN B C 1
ATOM 6277 O O . GLN B 1 252 ? 0.069 14.039 3.318 1 96.56 252 GLN B O 1
ATOM 6282 N N . SER B 1 253 ? -0.947 12.031 3.5 1 95.25 253 SER B N 1
ATOM 6283 C CA . SER B 1 253 ? 0.321 11.336 3.684 1 95.25 253 SER B CA 1
ATOM 6284 C C . SER B 1 253 ? 1.2 11.453 2.443 1 95.25 253 SER B C 1
ATOM 6286 O O . SER B 1 253 ? 2.422 11.578 2.551 1 95.25 253 SER B O 1
ATOM 6288 N N . SER B 1 254 ? 0.598 11.336 1.298 1 94.94 254 SER B N 1
ATOM 6289 C CA . SER B 1 254 ? 1.326 11.469 0.039 1 94.94 254 SER B CA 1
ATOM 6290 C C . SER B 1 254 ? 1.936 12.859 -0.107 1 94.94 254 SER B C 1
ATOM 6292 O O . SER B 1 254 ? 3.088 12.992 -0.525 1 94.94 254 SER B O 1
ATOM 6294 N N . MET B 1 255 ? 1.198 13.867 0.292 1 94.12 255 MET B N 1
ATOM 6295 C CA . MET B 1 255 ? 1.69 15.234 0.224 1 94.12 255 MET B CA 1
ATOM 6296 C C . MET B 1 255 ? 2.809 15.469 1.236 1 94.12 255 MET B C 1
ATOM 6298 O O . MET B 1 255 ? 3.768 16.188 0.955 1 94.12 255 MET B O 1
ATOM 6302 N N . ASP B 1 256 ? 2.701 14.883 2.346 1 91.56 256 ASP B N 1
ATOM 6303 C CA . ASP B 1 256 ? 3.717 15.031 3.385 1 91.56 256 ASP B CA 1
ATOM 6304 C C . ASP B 1 256 ? 5.051 14.438 2.938 1 91.56 256 ASP B C 1
ATOM 6306 O O . ASP B 1 256 ? 6.109 15 3.211 1 91.56 256 ASP B O 1
ATOM 6310 N N . GLU B 1 257 ? 4.969 13.328 2.234 1 89.69 257 GLU B N 1
ATOM 6311 C CA . GLU B 1 257 ? 6.184 12.602 1.867 1 89.69 257 GLU B CA 1
ATOM 6312 C C . GLU B 1 257 ? 6.66 13 0.473 1 89.69 257 GLU B C 1
ATOM 6314 O O . GLU B 1 257 ? 7.77 12.648 0.067 1 89.69 257 GLU B O 1
ATOM 6319 N N . GLY B 1 258 ? 5.844 13.734 -0.207 1 90.44 258 GLY B N 1
ATOM 6320 C CA . GLY B 1 258 ? 6.184 14.086 -1.577 1 90.44 258 GLY B CA 1
ATOM 6321 C C . GLY B 1 258 ? 6.141 12.898 -2.523 1 90.44 258 GLY B C 1
ATOM 6322 O O . GLY B 1 258 ? 7.004 12.758 -3.391 1 90.44 258 GLY B O 1
ATOM 6323 N N . MET B 1 259 ? 5.195 11.984 -2.271 1 92.5 259 MET B N 1
ATOM 6324 C CA . MET B 1 259 ? 5.023 10.781 -3.08 1 92.5 259 MET B CA 1
ATOM 6325 C C . MET B 1 259 ? 3.643 10.758 -3.729 1 92.5 259 MET B C 1
ATOM 6327 O O . MET B 1 259 ? 2.779 11.57 -3.393 1 92.5 259 MET B O 1
ATOM 6331 N N . GLN B 1 260 ? 3.453 9.82 -4.637 1 91.81 260 GLN B N 1
ATOM 6332 C CA . GLN B 1 260 ? 2.189 9.719 -5.359 1 91.81 260 GLN B CA 1
ATOM 6333 C C . GLN B 1 260 ? 1.101 9.109 -4.477 1 91.81 260 GLN B C 1
ATOM 6335 O O . GLN B 1 260 ? 1.369 8.211 -3.682 1 91.81 260 GLN B O 1
ATOM 6340 N N . PRO B 1 261 ? -0.1 9.695 -4.578 1 94.75 261 PRO B N 1
ATOM 6341 C CA . PRO B 1 261 ? -1.222 9 -3.943 1 94.75 261 PRO B CA 1
ATOM 6342 C C . PRO B 1 261 ? -1.474 7.617 -4.547 1 94.75 261 PRO B C 1
ATOM 6344 O O . PRO B 1 261 ? -0.957 7.309 -5.625 1 94.75 261 PRO B O 1
ATOM 6347 N N . THR B 1 262 ? -2.221 6.852 -3.852 1 94 262 THR B N 1
ATOM 6348 C CA . THR B 1 262 ? -2.459 5.469 -4.246 1 94 262 THR B CA 1
ATOM 6349 C C . THR B 1 262 ? -3.326 5.406 -5.5 1 94 262 THR B C 1
ATOM 6351 O O . THR B 1 262 ? -3.156 4.512 -6.336 1 94 262 THR B O 1
ATOM 6354 N N . LEU B 1 263 ? -4.215 6.352 -5.586 1 94.56 263 LEU B N 1
ATOM 6355 C CA . LEU B 1 263 ? -5.211 6.234 -6.645 1 94.56 263 LEU B CA 1
ATOM 6356 C C . LEU B 1 263 ? -5.293 7.52 -7.461 1 94.56 263 LEU B C 1
ATOM 6358 O O . LEU B 1 263 ? -4.762 8.555 -7.051 1 94.56 263 LEU B O 1
ATOM 6362 N N . THR B 1 264 ? -5.867 7.352 -8.57 1 92.06 264 THR B N 1
ATOM 6363 C CA . THR B 1 264 ? -6.324 8.469 -9.391 1 92.06 264 THR B CA 1
ATOM 6364 C C . THR B 1 264 ? -7.844 8.578 -9.352 1 92.06 264 THR B C 1
ATOM 6366 O O . THR B 1 264 ? -8.531 7.652 -8.922 1 92.06 264 THR B O 1
ATOM 6369 N N . PRO B 1 265 ? -8.344 9.695 -9.703 1 91.75 265 PRO B N 1
ATOM 6370 C CA . PRO B 1 265 ? -9.789 9.891 -9.617 1 91.75 265 PRO B CA 1
ATOM 6371 C C . PRO B 1 265 ? -10.57 8.875 -10.453 1 91.75 265 PRO B C 1
ATOM 6373 O O . PRO B 1 265 ? -11.773 8.688 -10.234 1 91.75 265 PRO B O 1
ATOM 6376 N N . ASP B 1 266 ? -9.961 8.172 -11.297 1 89.12 266 ASP B N 1
ATOM 6377 C CA . ASP B 1 266 ? -10.641 7.227 -12.172 1 89.12 266 ASP B CA 1
ATOM 6378 C C . ASP B 1 266 ? -10.695 5.836 -11.539 1 89.12 266 ASP B C 1
ATOM 6380 O O . ASP B 1 266 ? -11.328 4.926 -12.086 1 89.12 266 ASP B O 1
ATOM 6384 N N . ASP B 1 267 ? -10.273 5.676 -10.43 1 92 267 ASP B N 1
ATOM 6385 C CA . ASP B 1 267 ? -10.102 4.336 -9.867 1 92 267 ASP B CA 1
ATOM 6386 C C . ASP B 1 267 ? -11.25 3.977 -8.938 1 92 267 ASP B C 1
ATOM 6388 O O . ASP B 1 267 ? -11.266 2.898 -8.344 1 92 267 ASP B O 1
ATOM 6392 N N . TRP B 1 268 ? -12.203 4.902 -8.703 1 93.62 268 TRP B N 1
ATOM 6393 C CA . TRP B 1 268 ? -13.352 4.57 -7.871 1 93.62 268 TRP B CA 1
ATOM 6394 C C . TRP B 1 268 ? -14.633 5.188 -8.438 1 93.62 268 TRP B C 1
ATOM 6396 O O . TRP B 1 268 ? -14.57 6.086 -9.281 1 93.62 268 TRP B O 1
ATOM 6406 N N . ASP B 1 269 ? -15.766 4.684 -8.062 1 92.62 269 ASP B N 1
ATOM 6407 C CA . ASP B 1 269 ? -17.047 5.242 -8.469 1 92.62 269 ASP B CA 1
ATOM 6408 C C . ASP B 1 269 ? -18.016 5.32 -7.289 1 92.62 269 ASP B C 1
ATOM 6410 O O . ASP B 1 269 ? -19.219 5.43 -7.48 1 92.62 269 ASP B O 1
ATOM 6414 N N . MET B 1 270 ? -17.531 5.199 -6.102 1 92.94 270 MET B N 1
ATOM 6415 C CA . MET B 1 270 ? -18.359 5.387 -4.918 1 92.94 270 MET B CA 1
ATOM 6416 C C . MET B 1 270 ? -19.031 6.762 -4.93 1 92.94 270 MET B C 1
ATOM 6418 O O . MET B 1 270 ? -18.359 7.777 -5.121 1 92.94 270 MET B O 1
ATOM 6422 N N . PRO B 1 271 ? -20.312 6.773 -4.773 1 90.38 271 PRO B N 1
ATOM 6423 C CA . PRO B 1 271 ? -20.984 8.078 -4.77 1 90.38 271 PRO B CA 1
ATOM 6424 C C . PRO B 1 271 ? -20.641 8.914 -3.539 1 90.38 271 PRO B C 1
ATOM 6426 O O . PRO B 1 271 ? -20.219 8.367 -2.514 1 90.38 271 PRO B O 1
ATOM 6429 N N . LEU B 1 272 ? -20.828 10.219 -3.676 1 89.31 272 LEU B N 1
ATOM 6430 C CA . LEU B 1 272 ? -20.641 11.125 -2.551 1 89.31 272 LEU B CA 1
ATOM 6431 C C . LEU B 1 272 ? -21.656 10.859 -1.454 1 89.31 272 LEU B C 1
ATOM 6433 O O . LEU B 1 272 ? -22.781 10.398 -1.734 1 89.31 272 LEU B O 1
ATOM 6437 N N . PRO B 1 273 ? -21.234 10.914 -0.288 1 85.5 273 PRO B N 1
ATOM 6438 C CA . PRO B 1 273 ? -22.203 10.711 0.789 1 85.5 273 PRO B CA 1
ATOM 6439 C C . PRO B 1 273 ? -23.375 11.672 0.708 1 85.5 273 PRO B C 1
ATOM 6441 O O . PRO B 1 273 ? -23.219 12.836 0.314 1 85.5 273 PRO B O 1
ATOM 6444 N N . THR B 1 274 ? -24.688 10.93 0.59 1 69.88 274 THR B N 1
ATOM 6445 C CA . THR B 1 274 ? -25.891 11.758 0.632 1 69.88 274 THR B CA 1
ATOM 6446 C C . THR B 1 274 ? -26.047 12.43 1.994 1 69.88 274 THR B C 1
ATOM 6448 O O . THR B 1 274 ? -26 11.758 3.029 1 69.88 274 THR B O 1
ATOM 6451 N N . MET B 1 275 ? -25.438 13.328 2.26 1 56.38 275 MET B N 1
ATOM 6452 C CA . MET B 1 275 ? -25.562 13.938 3.582 1 56.38 275 MET B CA 1
ATOM 6453 C C . MET B 1 275 ? -27 14.281 3.9 1 56.38 275 MET B C 1
ATOM 6455 O O . MET B 1 275 ? -27.734 14.766 3.037 1 56.38 275 MET B O 1
ATOM 6459 N N . ALA B 1 276 ? -27.781 13.328 4.645 1 45.25 276 ALA B N 1
ATOM 6460 C CA . ALA B 1 276 ? -29.141 13.5 5.156 1 45.25 276 ALA B CA 1
ATOM 6461 C C . ALA B 1 276 ? -29.562 14.961 5.09 1 45.25 276 ALA B C 1
ATOM 6463 O O . ALA B 1 276 ? -28.75 15.867 5.27 1 45.25 276 ALA B O 1
ATOM 6464 N N . SER B 1 277 ? -30.859 15.172 4.562 1 39.06 277 SER B N 1
ATOM 6465 C CA . SER B 1 277 ? -31.719 16.344 4.621 1 39.06 277 SER B CA 1
ATOM 6466 C C . SER B 1 277 ? -31.391 17.203 5.84 1 39.06 277 SER B C 1
ATOM 6468 O O . SER B 1 277 ? -30.734 16.75 6.777 1 39.06 277 SER B O 1
ATOM 6470 N N . ASP B 1 278 ? -32.625 17.906 6.297 1 36.09 278 ASP B N 1
ATOM 6471 C CA . ASP B 1 278 ? -33.344 19.031 6.906 1 36.09 278 ASP B CA 1
ATOM 6472 C C . ASP B 1 278 ? -33.25 18.984 8.43 1 36.09 278 ASP B C 1
ATOM 6474 O O . ASP B 1 278 ? -33.906 19.75 9.125 1 36.09 278 ASP B O 1
ATOM 6478 N N . HIS B 1 279 ? -33.25 17.812 9.016 1 34.69 279 HIS B N 1
ATOM 6479 C CA . HIS B 1 279 ? -33.406 18.297 10.383 1 34.69 279 HIS B CA 1
ATOM 6480 C C . HIS B 1 279 ? -32.188 19.156 10.781 1 34.69 279 HIS B C 1
ATOM 6482 O O . HIS B 1 279 ? -31.594 18.922 11.836 1 34.69 279 HIS B O 1
ATOM 6488 N N . LEU B 1 280 ? -31.297 19.391 9.906 1 36.81 280 LEU B N 1
ATOM 6489 C CA . LEU B 1 280 ? -30.359 20.469 10.18 1 36.81 280 LEU B CA 1
ATOM 6490 C C . LEU B 1 280 ? -31.062 21.672 10.789 1 36.81 280 LEU B C 1
ATOM 6492 O O . LEU B 1 280 ? -31.797 22.375 10.094 1 36.81 280 LEU B O 1
ATOM 6496 N N . ASP B 1 281 ? -31.453 21.547 11.875 1 35.69 281 ASP B N 1
ATOM 6497 C CA . ASP B 1 281 ? -31.875 22.75 12.594 1 35.69 281 ASP B CA 1
ATOM 6498 C C . ASP B 1 281 ? -31.156 23.984 12.086 1 35.69 281 ASP B C 1
ATOM 6500 O O . ASP B 1 281 ? -30.125 23.875 11.406 1 35.69 281 ASP B O 1
ATOM 6504 N N . THR B 1 282 ? -30.984 25.016 13 1 36.28 282 THR B N 1
ATOM 6505 C CA . THR B 1 282 ? -30.703 26.453 12.977 1 36.28 282 THR B CA 1
ATOM 6506 C C . THR B 1 282 ? -29.391 26.734 12.242 1 36.28 282 THR B C 1
ATOM 6508 O O . THR B 1 282 ? -29.406 27.203 11.102 1 36.28 282 THR B O 1
ATOM 6511 N N . ALA B 1 283 ? -28.516 27.875 12.516 1 40.5 283 ALA B N 1
ATOM 6512 C CA . ALA B 1 283 ? -27.516 28.812 12.031 1 40.5 283 ALA B CA 1
ATOM 6513 C C . ALA B 1 283 ? -26.219 28.094 11.68 1 40.5 283 ALA B C 1
ATOM 6515 O O . ALA B 1 283 ? -25.641 28.344 10.617 1 40.5 283 ALA B O 1
ATOM 6516 N N . GLY B 1 284 ? -25.609 27.094 12.398 1 44.19 284 GLY B N 1
ATOM 6517 C CA . GLY B 1 284 ? -24.266 26.562 12.484 1 44.19 284 GLY B CA 1
ATOM 6518 C C . GLY B 1 284 ? -24.094 25.25 11.75 1 44.19 284 GLY B C 1
ATOM 6519 O O . GLY B 1 284 ? -22.984 24.875 11.375 1 44.19 284 GLY B O 1
ATOM 6520 N N . GLY B 1 285 ? -24.984 24.25 11.461 1 47.25 285 GLY B N 1
ATOM 6521 C CA . GLY B 1 285 ? -24.938 22.875 10.992 1 47.25 285 GLY B CA 1
ATOM 6522 C C . GLY B 1 285 ? -24.797 22.766 9.484 1 47.25 285 GLY B C 1
ATOM 6523 O O . GLY B 1 285 ? -24.016 21.953 8.984 1 47.25 285 GLY B O 1
ATOM 6524 N N . SER B 1 286 ? -25.531 23.469 8.68 1 50.62 286 SER B N 1
ATOM 6525 C CA . SER B 1 286 ? -25.516 23.484 7.223 1 50.62 286 SER B CA 1
ATOM 6526 C C . SER B 1 286 ? -24.141 23.812 6.688 1 50.62 286 SER B C 1
ATOM 6528 O O . SER B 1 286 ? -23.656 23.203 5.73 1 50.62 286 SER B O 1
ATOM 6530 N N . GLN B 1 287 ? -23.547 24.672 7.457 1 54.84 287 GLN B N 1
ATOM 6531 C CA . GLN B 1 287 ? -22.234 25.125 6.977 1 54.84 287 GLN B CA 1
ATOM 6532 C C . GLN B 1 287 ? -21.188 24.031 7.121 1 54.84 287 GLN B C 1
ATOM 6534 O O . GLN B 1 287 ? -20.297 23.891 6.273 1 54.84 287 GLN B O 1
ATOM 6539 N N . ALA B 1 288 ? -21.375 23.203 8.227 1 56.69 288 ALA B N 1
ATOM 6540 C CA . ALA B 1 288 ? -20.438 22.109 8.438 1 56.69 288 ALA B CA 1
ATOM 6541 C C . ALA B 1 288 ? -20.562 21.047 7.352 1 56.69 288 ALA B C 1
ATOM 6543 O O . ALA B 1 288 ? -19.562 20.562 6.828 1 56.69 288 ALA B O 1
ATOM 6544 N N . ILE B 1 289 ? -21.75 20.781 7.078 1 59.59 289 ILE B N 1
ATOM 6545 C CA . ILE B 1 289 ? -22 19.781 6.043 1 59.59 289 ILE B CA 1
ATOM 6546 C C . ILE B 1 289 ? -21.453 20.266 4.703 1 59.59 289 ILE B C 1
ATOM 6548 O O . ILE B 1 289 ? -20.844 19.5 3.959 1 59.59 289 ILE B O 1
ATOM 6552 N N . SER B 1 290 ? -21.5 21.547 4.738 1 75.94 290 SER B N 1
ATOM 6553 C CA . SER B 1 290 ? -21.016 22.109 3.486 1 75.94 290 SER B CA 1
ATOM 6554 C C . SER B 1 290 ? -19.5 22 3.381 1 75.94 290 SER B C 1
ATOM 6556 O O . SER B 1 290 ? -18.969 21.641 2.326 1 75.94 290 SER B O 1
ATOM 6558 N N . ALA B 1 291 ? -18.891 22.109 4.566 1 84.12 291 ALA B N 1
ATOM 6559 C CA . ALA B 1 291 ? -17.422 22.094 4.527 1 84.12 291 ALA B CA 1
ATOM 6560 C C . ALA B 1 291 ? -16.906 20.688 4.203 1 84.12 291 ALA B C 1
ATOM 6562 O O . ALA B 1 291 ? -15.945 20.531 3.457 1 84.12 291 ALA B O 1
ATOM 6563 N N . ILE B 1 292 ? -17.656 19.75 4.723 1 87.81 292 ILE B N 1
ATOM 6564 C CA . ILE B 1 292 ? -17.266 18.359 4.5 1 87.81 292 ILE B CA 1
ATOM 6565 C C . ILE B 1 292 ? -17.484 17.984 3.041 1 87.81 292 ILE B C 1
ATOM 6567 O O . ILE B 1 292 ? -16.641 17.328 2.42 1 87.81 292 ILE B O 1
ATOM 6571 N N . LEU B 1 293 ? -18.562 18.359 2.545 1 86.94 293 LEU B N 1
ATOM 6572 C CA . LEU B 1 293 ? -18.891 18.062 1.155 1 86.94 293 LEU B CA 1
ATOM 6573 C C . LEU B 1 293 ? -17.906 18.734 0.209 1 86.94 293 LEU B C 1
ATOM 6575 O O . LEU B 1 293 ? -17.531 18.156 -0.819 1 86.94 293 LEU B O 1
ATOM 6579 N N . VAL B 1 294 ? -17.531 19.922 0.615 1 88.88 294 VAL B N 1
ATOM 6580 C CA . VAL B 1 294 ? -16.562 20.625 -0.205 1 88.88 294 VAL B CA 1
ATOM 6581 C C . VAL B 1 294 ? -15.227 19.891 -0.169 1 88.88 294 VAL B C 1
ATOM 6583 O O . VAL B 1 294 ? -14.562 19.719 -1.2 1 88.88 294 VAL B O 1
ATOM 6586 N N . LEU B 1 295 ? -14.852 19.453 1.02 1 92.88 295 LEU B N 1
ATOM 6587 C CA . LEU B 1 295 ? -13.602 18.734 1.161 1 92.88 295 LEU B CA 1
ATOM 6588 C C . LEU B 1 295 ? -13.609 17.469 0.307 1 92.88 295 LEU B C 1
ATOM 6590 O O . LEU B 1 295 ? -12.633 17.188 -0.396 1 92.88 295 LEU B O 1
ATOM 6594 N N . ILE B 1 296 ? -14.68 16.766 0.333 1 92.56 296 ILE B N 1
ATOM 6595 C CA . ILE B 1 296 ? -14.805 15.508 -0.402 1 92.56 296 ILE B CA 1
ATOM 6596 C C . ILE B 1 296 ? -14.883 15.789 -1.899 1 92.56 296 ILE B C 1
ATOM 6598 O O . ILE B 1 296 ? -14.242 15.109 -2.703 1 92.56 296 ILE B O 1
ATOM 6602 N N . SER B 1 297 ? -15.602 16.812 -2.291 1 90.25 297 SER B N 1
ATOM 6603 C CA . SER B 1 297 ? -15.812 17.109 -3.703 1 90.25 297 SER B CA 1
ATOM 6604 C C . SER B 1 297 ? -14.531 17.625 -4.359 1 90.25 297 SER B C 1
ATOM 6606 O O . SER B 1 297 ? -14.352 17.484 -5.57 1 90.25 297 SER B O 1
ATOM 6608 N N . THR B 1 298 ? -13.633 18.172 -3.568 1 94.31 298 THR B N 1
ATOM 6609 C CA . THR B 1 298 ? -12.398 18.719 -4.117 1 94.31 298 THR B CA 1
ATOM 6610 C C . THR B 1 298 ? -11.312 17.641 -4.152 1 94.31 298 THR B C 1
ATOM 6612 O O . THR B 1 298 ? -10.234 17.875 -4.711 1 94.31 298 THR B O 1
ATOM 6615 N N . LEU B 1 299 ? -11.57 16.516 -3.592 1 95.56 299 LEU B N 1
ATOM 6616 C CA . LEU B 1 299 ? -10.57 15.461 -3.459 1 95.56 299 LEU B CA 1
ATOM 6617 C C . LEU B 1 299 ? -10.008 15.07 -4.82 1 95.56 299 LEU B C 1
ATOM 6619 O O . LEU B 1 299 ? -8.797 14.922 -4.977 1 95.56 299 LEU B O 1
ATOM 6623 N N . PRO B 1 300 ? -10.836 14.883 -5.906 1 94.5 300 PRO B N 1
ATOM 6624 C CA . PRO B 1 300 ? -10.266 14.516 -7.207 1 94.5 300 PRO B CA 1
ATOM 6625 C C . PRO B 1 300 ? -9.266 15.539 -7.727 1 94.5 300 PRO B C 1
ATOM 6627 O O . PRO B 1 300 ? -8.195 15.172 -8.219 1 94.5 300 PRO B O 1
ATOM 6630 N N . ALA B 1 301 ? -9.617 16.797 -7.539 1 95.44 301 ALA B N 1
ATOM 6631 C CA . ALA B 1 301 ? -8.711 17.859 -7.996 1 95.44 301 ALA B CA 1
ATOM 6632 C C . ALA B 1 301 ? -7.426 17.875 -7.172 1 95.44 301 ALA B C 1
ATOM 6634 O O . ALA B 1 301 ? -6.332 18.062 -7.711 1 95.44 301 ALA B O 1
ATOM 6635 N N . ARG B 1 302 ? -7.562 17.766 -5.93 1 97.19 302 ARG B N 1
ATOM 6636 C CA . ARG B 1 302 ? -6.395 17.781 -5.055 1 97.19 302 ARG B CA 1
ATOM 6637 C C . ARG B 1 302 ? -5.516 16.547 -5.293 1 97.19 302 ARG B C 1
ATOM 6639 O O . ARG B 1 302 ? -4.289 16.641 -5.203 1 97.19 302 ARG B O 1
ATOM 6646 N N . LEU B 1 303 ? -6.121 15.438 -5.594 1 96.94 303 LEU B N 1
ATOM 6647 C CA . LEU B 1 303 ? -5.363 14.25 -5.969 1 96.94 303 LEU B CA 1
ATOM 6648 C C . LEU B 1 303 ? -4.574 14.492 -7.246 1 96.94 303 LEU B C 1
ATOM 6650 O O . LEU B 1 303 ? -3.408 14.094 -7.344 1 96.94 303 LEU B O 1
ATOM 6654 N N . GLN B 1 304 ? -5.172 15.102 -8.188 1 95.88 304 GLN B N 1
ATOM 6655 C CA . GLN B 1 304 ? -4.488 15.406 -9.438 1 95.88 304 GLN B CA 1
ATOM 6656 C C . GLN B 1 304 ? -3.32 16.359 -9.211 1 95.88 304 GLN B C 1
ATOM 6658 O O . GLN B 1 304 ? -2.283 16.25 -9.867 1 95.88 304 GLN B O 1
ATOM 6663 N N . ILE B 1 305 ? -3.508 17.266 -8.328 1 95.94 305 ILE B N 1
ATOM 6664 C CA . ILE B 1 305 ? -2.43 18.188 -7.984 1 95.94 305 ILE B CA 1
ATOM 6665 C C . ILE B 1 305 ? -1.248 17.406 -7.41 1 95.94 305 ILE B C 1
ATOM 6667 O O . ILE B 1 305 ? -0.099 17.641 -7.793 1 95.94 305 ILE B O 1
ATOM 6671 N N . ALA B 1 306 ? -1.548 16.516 -6.492 1 95.5 306 ALA B N 1
ATOM 6672 C CA . ALA B 1 306 ? -0.485 15.703 -5.91 1 95.5 306 ALA B CA 1
ATOM 6673 C C . ALA B 1 306 ? 0.229 14.883 -6.984 1 95.5 306 ALA B C 1
ATOM 6675 O O . ALA B 1 306 ? 1.457 14.766 -6.969 1 95.5 306 ALA B O 1
ATOM 6676 N N . HIS B 1 307 ? -0.575 14.297 -7.926 1 92.69 307 HIS B N 1
ATOM 6677 C CA . HIS B 1 307 ? 0.02 13.547 -9.031 1 92.69 307 HIS B CA 1
ATOM 6678 C C . HIS B 1 307 ? 0.886 14.453 -9.898 1 92.69 307 HIS B C 1
ATOM 6680 O O . HIS B 1 307 ? 1.96 14.047 -10.352 1 92.69 307 HIS B O 1
ATOM 6686 N N . PHE B 1 308 ? 0.422 15.633 -10.125 1 93.19 308 PHE B N 1
ATOM 6687 C CA . PHE B 1 308 ? 1.128 16.625 -10.93 1 93.19 308 PHE B CA 1
ATOM 6688 C C . PHE B 1 308 ? 2.461 16.984 -10.289 1 93.19 308 PHE B C 1
ATOM 6690 O O . PHE B 1 308 ? 3.49 17.031 -10.969 1 93.19 308 PHE B O 1
ATOM 6697 N N . LEU B 1 309 ? 2.459 17.156 -9.047 1 92 309 LEU B N 1
ATOM 6698 C CA . LEU B 1 309 ? 3.633 17.656 -8.32 1 92 309 LEU B CA 1
ATOM 6699 C C . LEU B 1 309 ? 4.656 16.531 -8.133 1 92 309 LEU B C 1
ATOM 6701 O O . LEU B 1 309 ? 5.863 16.781 -8.148 1 92 309 LEU B O 1
ATOM 6705 N N . ASN B 1 310 ? 4.164 15.336 -7.961 1 88.25 310 ASN B N 1
ATOM 6706 C CA . ASN B 1 310 ? 5.059 14.258 -7.551 1 88.25 310 ASN B CA 1
ATOM 6707 C C . ASN B 1 310 ? 5.391 13.328 -8.719 1 88.25 310 ASN B C 1
ATOM 6709 O O . ASN B 1 310 ? 5.926 12.234 -8.516 1 88.25 310 ASN B O 1
ATOM 6713 N N . ASN B 1 311 ? 5.09 13.727 -9.867 1 86 311 ASN B N 1
ATOM 6714 C CA . ASN B 1 311 ? 5.449 12.945 -11.047 1 86 311 ASN B CA 1
ATOM 6715 C C . ASN B 1 311 ? 6.941 13.039 -11.344 1 86 311 ASN B C 1
ATOM 6717 O O . ASN B 1 311 ? 7.5 14.133 -11.414 1 86 311 ASN B O 1
ATOM 6721 N N . ILE B 1 312 ? 7.641 11.977 -11.547 1 83 312 ILE B N 1
ATOM 6722 C CA . ILE B 1 312 ? 9.094 11.984 -11.703 1 83 312 ILE B CA 1
ATOM 6723 C C . ILE B 1 312 ? 9.453 12.258 -13.156 1 83 312 ILE B C 1
ATOM 6725 O O . ILE B 1 312 ? 10.523 12.805 -13.445 1 83 312 ILE B O 1
ATOM 6729 N N . LYS B 1 313 ? 8.742 11.711 -14.086 1 75.81 313 LYS B N 1
ATOM 6730 C CA . LYS B 1 313 ? 9.094 11.859 -15.5 1 75.81 313 LYS B CA 1
ATOM 6731 C C . LYS B 1 313 ? 8.453 13.117 -16.094 1 75.81 313 LYS B C 1
ATOM 6733 O O . LYS B 1 313 ? 8.93 13.648 -17.094 1 75.81 313 LYS B O 1
ATOM 6738 N N . GLY B 1 314 ? 7.484 13.633 -15.438 1 65.81 314 GLY B N 1
ATOM 6739 C CA . GLY B 1 314 ? 6.734 14.719 -16.047 1 65.81 314 GLY B CA 1
ATOM 6740 C C . GLY B 1 314 ? 7.293 16.094 -15.719 1 65.81 314 GLY B C 1
ATOM 6741 O O . GLY B 1 314 ? 8.008 16.25 -14.734 1 65.81 314 GLY B O 1
ATOM 6742 N N . SER B 1 315 ? 7.328 16.875 -16.734 1 66.31 315 SER B N 1
ATOM 6743 C CA . SER B 1 315 ? 7.664 18.281 -16.562 1 66.31 315 SER B CA 1
ATOM 6744 C C . SER B 1 315 ? 6.52 19.047 -15.906 1 66.31 315 SER B C 1
ATOM 6746 O O . SER B 1 315 ? 5.352 18.719 -16.094 1 66.31 315 SER B O 1
ATOM 6748 N N . VAL B 1 316 ? 6.93 19.781 -14.891 1 75.5 316 VAL B N 1
ATOM 6749 C CA . VAL B 1 316 ? 5.973 20.703 -14.281 1 75.5 316 VAL B CA 1
ATOM 6750 C C . VAL B 1 316 ? 5.621 21.812 -15.273 1 75.5 316 VAL B C 1
ATOM 6752 O O . VAL B 1 316 ? 6.43 22.719 -15.523 1 75.5 316 VAL B O 1
ATOM 6755 N N . ASP B 1 317 ? 4.516 21.547 -15.875 1 88.62 317 ASP B N 1
ATOM 6756 C CA . ASP B 1 317 ? 4.004 22.516 -16.844 1 88.62 317 ASP B CA 1
ATOM 6757 C C . ASP B 1 317 ? 3.078 23.531 -16.188 1 88.62 317 ASP B C 1
ATOM 6759 O O . ASP B 1 317 ? 2.129 23.156 -15.492 1 88.62 317 ASP B O 1
ATOM 6763 N N . TYR B 1 318 ? 3.359 24.844 -16.438 1 92.12 318 TYR B N 1
ATOM 6764 C CA . TYR B 1 318 ? 2.592 25.906 -15.805 1 92.12 318 TYR B CA 1
ATOM 6765 C C . TYR B 1 318 ? 1.147 25.906 -16.297 1 92.12 318 TYR B C 1
ATOM 6767 O O . TYR B 1 318 ? 0.226 26.203 -15.531 1 92.12 318 TYR B O 1
ATOM 6775 N N . ASN B 1 319 ? 0.946 25.562 -17.531 1 92.12 319 ASN B N 1
ATOM 6776 C CA . ASN B 1 319 ? -0.413 25.5 -18.062 1 92.12 319 ASN B CA 1
ATOM 6777 C C . ASN B 1 319 ? -1.24 24.422 -17.359 1 92.12 319 ASN B C 1
ATOM 6779 O O . ASN B 1 319 ? -2.424 24.625 -17.094 1 92.12 319 ASN B O 1
ATOM 6783 N N . GLU B 1 320 ? -0.618 23.328 -17.156 1 92.56 320 GLU B N 1
ATOM 6784 C CA . GLU B 1 320 ? -1.306 22.266 -16.422 1 92.56 320 GLU B CA 1
ATOM 6785 C C . GLU B 1 320 ? -1.654 22.719 -15.008 1 92.56 320 GLU B C 1
ATOM 6787 O O . GLU B 1 320 ? -2.717 22.375 -14.484 1 92.56 320 GLU B O 1
ATOM 6792 N N . ALA B 1 321 ? -0.767 23.484 -14.391 1 93.62 321 ALA B N 1
ATOM 6793 C CA . ALA B 1 321 ? -1.027 24.016 -13.055 1 93.62 321 ALA B CA 1
ATOM 6794 C C . ALA B 1 321 ? -2.242 24.938 -13.055 1 93.62 321 ALA B C 1
ATOM 6796 O O . ALA B 1 321 ? -3.039 24.938 -12.117 1 93.62 321 ALA B O 1
ATOM 6797 N N . PHE B 1 322 ? -2.328 25.672 -14.102 1 93.81 322 PHE B N 1
ATOM 6798 C CA . PHE B 1 322 ? -3.449 26.594 -14.219 1 93.81 322 PHE B CA 1
ATOM 6799 C C . PHE B 1 322 ? -4.762 25.844 -14.375 1 93.81 322 PHE B C 1
ATOM 6801 O 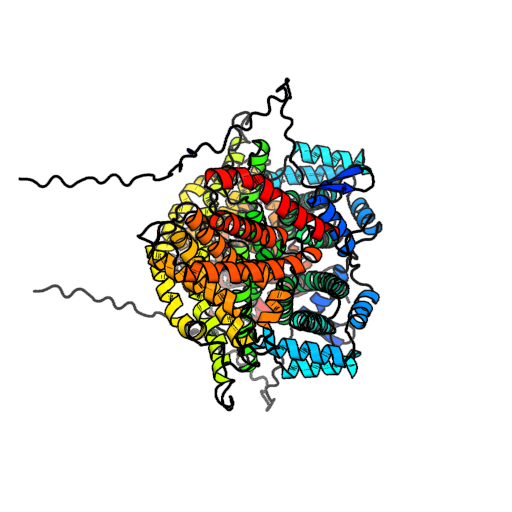O . PHE B 1 322 ? -5.785 26.234 -13.812 1 93.81 322 PHE B O 1
ATOM 6808 N N . ILE B 1 323 ? -4.738 24.812 -15.102 1 94.62 323 ILE B N 1
ATOM 6809 C CA . ILE B 1 323 ? -5.93 23.984 -15.281 1 94.62 323 ILE B CA 1
ATOM 6810 C C . ILE B 1 323 ? -6.355 23.391 -13.945 1 94.62 323 ILE B C 1
ATOM 6812 O O . ILE B 1 323 ? -7.539 23.391 -13.602 1 94.62 323 ILE B O 1
ATOM 6816 N N . LEU B 1 324 ? -5.418 22.922 -13.219 1 94.81 324 LEU B N 1
ATOM 6817 C CA . LEU B 1 324 ? -5.703 22.328 -11.922 1 94.81 324 LEU B CA 1
ATOM 6818 C C . LEU B 1 324 ? -6.215 23.375 -10.945 1 94.81 324 LEU B C 1
ATOM 6820 O O . LEU B 1 324 ? -7.094 23.094 -10.125 1 94.81 324 LEU B O 1
ATOM 6824 N N . HIS B 1 325 ? -5.688 24.594 -11.031 1 94.75 325 HIS B N 1
ATOM 6825 C CA . HIS B 1 325 ? -6.172 25.703 -10.227 1 94.75 325 HIS B CA 1
ATOM 6826 C C . HIS B 1 325 ? -7.641 26 -10.516 1 94.75 325 HIS B C 1
ATOM 6828 O O . HIS B 1 325 ? -8.43 26.203 -9.594 1 94.75 325 HIS B O 1
ATOM 6834 N N . GLU B 1 326 ? -7.941 25.969 -11.711 1 93.94 326 GLU B N 1
ATOM 6835 C CA . GLU B 1 326 ? -9.312 26.281 -12.117 1 93.94 326 GLU B CA 1
ATOM 6836 C C . GLU B 1 326 ? -10.281 25.188 -11.656 1 93.94 326 GLU B C 1
ATOM 6838 O O . GLU B 1 326 ? -11.445 25.469 -11.383 1 93.94 326 GLU B O 1
ATOM 6843 N N . GLN B 1 327 ? -9.789 24.031 -11.562 1 92.25 327 GLN B N 1
ATOM 6844 C CA . GLN B 1 327 ? -10.617 22.922 -11.094 1 92.25 327 GLN B CA 1
ATOM 6845 C C . GLN B 1 327 ? -10.828 23 -9.586 1 92.25 327 GLN B C 1
ATOM 6847 O O . GLN B 1 327 ? -11.898 22.656 -9.086 1 92.25 327 GLN B O 1
ATOM 6852 N N . LEU B 1 328 ? -9.859 23.469 -8.867 1 93.12 328 LEU B N 1
ATOM 6853 C CA . LEU B 1 328 ? -9.898 23.469 -7.414 1 93.12 328 LEU B CA 1
ATOM 6854 C C . LEU B 1 328 ? -10.57 24.734 -6.883 1 93.12 328 LEU B C 1
ATOM 6856 O O . LEU B 1 328 ? -11.359 24.672 -5.941 1 93.12 328 LEU B O 1
ATOM 6860 N N . SER B 1 329 ? -10.305 25.859 -7.484 1 86.31 329 SER B N 1
ATOM 6861 C CA . SER B 1 329 ? -10.609 27.172 -6.934 1 86.31 329 SER B CA 1
ATOM 6862 C C . SER B 1 329 ? -12.109 27.359 -6.758 1 86.31 329 SER B C 1
ATOM 6864 O O . SER B 1 329 ? -12.57 27.719 -5.676 1 86.31 329 SER B O 1
ATOM 6866 N N . PRO B 1 330 ? -12.922 27 -7.738 1 80.38 330 PRO B N 1
ATOM 6867 C CA . PRO B 1 330 ? -14.352 27.203 -7.516 1 80.38 330 PRO B CA 1
ATOM 6868 C C . PRO B 1 330 ? -14.914 26.328 -6.402 1 80.38 330 PRO B C 1
ATOM 6870 O O . PRO B 1 330 ? -15.766 26.766 -5.629 1 80.38 330 PRO B O 1
ATOM 6873 N N . ALA B 1 331 ? -14.406 25.203 -6.336 1 75.12 331 ALA B N 1
ATOM 6874 C CA . ALA B 1 331 ? -14.906 24.234 -5.367 1 75.12 331 ALA B CA 1
ATOM 6875 C C . ALA B 1 331 ? -14.461 24.594 -3.951 1 75.12 331 ALA B C 1
ATOM 6877 O O . ALA B 1 331 ? -15.188 24.344 -2.984 1 75.12 331 ALA B O 1
ATOM 6878 N N . ALA B 1 332 ? -13.312 25.234 -3.918 1 81.38 332 ALA B N 1
ATOM 6879 C CA . ALA B 1 332 ? -12.703 25.516 -2.621 1 81.38 332 ALA B CA 1
ATOM 6880 C C . ALA B 1 332 ? -13.078 26.922 -2.137 1 81.38 332 ALA B C 1
ATOM 6882 O O . ALA B 1 332 ? -12.836 27.266 -0.979 1 81.38 332 ALA B O 1
ATOM 6883 N N . GLN B 1 333 ? -13.703 27.672 -2.994 1 78.69 333 GLN B N 1
ATOM 6884 C CA . GLN B 1 333 ? -13.961 29.094 -2.721 1 78.69 333 GLN B CA 1
ATOM 6885 C C . GLN B 1 333 ? -14.82 29.266 -1.471 1 78.69 333 GLN B C 1
ATOM 6887 O O . GLN B 1 333 ? -14.594 30.172 -0.673 1 78.69 333 GLN B O 1
ATOM 6892 N N . LEU B 1 334 ? -15.727 28.328 -1.387 1 74.5 334 LEU B N 1
ATOM 6893 C CA . LEU B 1 334 ? -16.641 28.406 -0.253 1 74.5 334 LEU B CA 1
ATOM 6894 C C . LEU B 1 334 ? -15.883 28.266 1.064 1 74.5 334 LEU B C 1
ATOM 6896 O O . LEU B 1 334 ? -16.25 28.891 2.062 1 74.5 334 LEU B O 1
ATOM 6900 N N . LEU B 1 335 ? -14.867 27.469 1.08 1 78.56 335 LEU B N 1
ATOM 6901 C CA . LEU B 1 335 ? -14.102 27.219 2.293 1 78.56 335 LEU B CA 1
ATOM 6902 C C . LEU B 1 335 ? -13.055 28.312 2.521 1 78.56 335 LEU B C 1
ATOM 6904 O O . LEU B 1 335 ? -12.797 28.703 3.662 1 78.56 335 LEU B O 1
ATOM 6908 N N . LEU B 1 336 ? -12.586 28.828 1.464 1 76.94 336 LEU B N 1
ATOM 6909 C CA . LEU B 1 336 ? -11.438 29.719 1.567 1 76.94 336 LEU B CA 1
ATOM 6910 C C . LEU B 1 336 ? -11.883 31.172 1.765 1 76.94 336 LEU B C 1
ATOM 6912 O O . LEU B 1 336 ? -11.141 31.984 2.311 1 76.94 336 LEU B O 1
ATOM 6916 N N . SER B 1 337 ? -12.984 31.516 1.162 1 66.81 337 SER B N 1
ATOM 6917 C CA . SER B 1 337 ? -13.477 32.875 1.255 1 66.81 337 SER B CA 1
ATOM 6918 C C . SER B 1 337 ? -14.117 33.156 2.613 1 66.81 337 SER B C 1
ATOM 6920 O O . SER B 1 337 ? -14.234 34.312 3.033 1 66.81 337 SER B O 1
ATOM 6922 N N . SER B 1 338 ? -14.586 32.062 3.154 1 58.06 338 SER B N 1
ATOM 6923 C CA . SER B 1 338 ? -15.414 32.281 4.34 1 58.06 338 SER B CA 1
ATOM 6924 C C . SER B 1 338 ? -14.586 32.812 5.504 1 58.06 338 SER B C 1
ATOM 6926 O O . SER B 1 338 ? -13.523 32.25 5.824 1 58.06 338 SER B O 1
ATOM 6928 N N . ASP B 1 339 ? -14.75 34.094 5.824 1 53.38 339 ASP B N 1
ATOM 6929 C CA . ASP B 1 339 ? -14.172 34.812 6.961 1 53.38 339 ASP B CA 1
ATOM 6930 C C . ASP B 1 339 ? -14.383 34.031 8.258 1 53.38 339 ASP B C 1
ATOM 6932 O O . ASP B 1 339 ? -15.516 33.812 8.688 1 53.38 339 ASP B O 1
ATOM 6936 N N . SER B 1 340 ? -13.508 33.062 8.594 1 54.03 340 SER B N 1
ATOM 6937 C CA . SER B 1 340 ? -13.422 32.188 9.758 1 54.03 340 SER B CA 1
ATOM 6938 C C . SER B 1 340 ? -13.656 32.969 11.047 1 54.03 340 SER B C 1
ATOM 6940 O O . SER B 1 340 ? -13.898 32.375 12.102 1 54.03 340 SER B O 1
ATOM 6942 N N . ALA B 1 341 ? -13.422 34.375 11.094 1 51.84 341 ALA B N 1
ATOM 6943 C CA . ALA B 1 341 ? -13.352 35.125 12.344 1 51.84 341 ALA B CA 1
ATOM 6944 C C . ALA B 1 341 ? -14.703 35.125 13.055 1 51.84 341 ALA B C 1
ATOM 6946 O O . ALA B 1 341 ? -14.773 35.312 14.273 1 51.84 341 ALA B O 1
ATOM 6947 N N . HIS B 1 342 ? -15.719 34.75 12.234 1 52.03 342 HIS B N 1
ATOM 6948 C CA . HIS B 1 342 ? -16.984 34.938 12.938 1 52.03 342 HIS B CA 1
ATOM 6949 C C . HIS B 1 342 ? -17.703 33.594 13.141 1 52.03 342 HIS B C 1
ATOM 6951 O O . HIS B 1 342 ? -18.891 33.594 13.469 1 52.03 342 HIS B O 1
ATOM 6957 N N . ARG B 1 343 ? -16.953 32.625 13.062 1 59.75 343 ARG B N 1
ATOM 6958 C CA . ARG B 1 343 ? -17.688 31.359 13.188 1 59.75 343 ARG B CA 1
ATOM 6959 C C . ARG B 1 343 ? -17.703 30.891 14.633 1 59.75 343 ARG B C 1
ATOM 6961 O O . ARG B 1 343 ? -16.828 31.234 15.422 1 59.75 343 ARG B O 1
ATOM 6968 N N . SER B 1 344 ? -18.859 30.375 14.945 1 59.97 344 SER B N 1
ATOM 6969 C CA . SER B 1 344 ? -19 29.797 16.266 1 59.97 344 SER B CA 1
ATOM 6970 C C . SER B 1 344 ? -17.906 28.75 16.516 1 59.97 344 SER B C 1
ATOM 6972 O O . SER B 1 344 ? -17.375 28.172 15.578 1 59.97 344 SER B O 1
ATOM 6974 N N . THR B 1 345 ? -17.547 28.656 17.719 1 57.56 345 THR B N 1
ATOM 6975 C CA . THR B 1 345 ? -16.5 27.75 18.172 1 57.56 345 THR B CA 1
ATOM 6976 C C . THR B 1 345 ? -16.781 26.328 17.688 1 57.56 345 THR B C 1
ATOM 6978 O O . THR B 1 345 ? -15.836 25.578 17.391 1 57.56 345 THR B O 1
ATOM 6981 N N . SER B 1 346 ? -18.078 26.047 17.562 1 60.53 346 SER B N 1
ATOM 6982 C CA . SER B 1 346 ? -18.422 24.656 17.25 1 60.53 346 SER B CA 1
ATOM 6983 C C . SER B 1 346 ? -18.156 24.344 15.789 1 60.53 346 SER B C 1
ATOM 6985 O O . SER B 1 346 ? -17.844 23.203 15.445 1 60.53 346 SER B O 1
ATOM 6987 N N . THR B 1 347 ? -18.125 25.312 15.062 1 72.5 347 THR B N 1
ATOM 6988 C CA . THR B 1 347 ? -17.984 25.031 13.633 1 72.5 347 THR B CA 1
ATOM 6989 C C . THR B 1 347 ? -16.625 25.5 13.125 1 72.5 347 THR B C 1
ATOM 6991 O O . THR B 1 347 ? -16.297 25.281 11.961 1 72.5 347 THR B O 1
ATOM 6994 N N . ALA B 1 348 ? -15.969 25.969 14.102 1 80.06 348 ALA B N 1
ATOM 6995 C CA . ALA B 1 348 ? -14.68 26.531 13.695 1 80.06 348 ALA B CA 1
ATOM 6996 C C . ALA B 1 348 ? -13.734 25.438 13.203 1 80.06 348 ALA B C 1
ATOM 6998 O O . ALA B 1 348 ? -13.086 25.578 12.164 1 80.06 348 ALA B O 1
ATOM 6999 N N . PHE B 1 349 ? -13.797 24.359 13.93 1 87.44 349 PHE B N 1
ATOM 7000 C CA . PHE B 1 349 ? -12.891 23.266 13.562 1 87.44 349 PHE B CA 1
ATOM 7001 C C . PHE B 1 349 ? -13.375 22.578 12.289 1 87.44 349 PHE B C 1
ATOM 7003 O O . PHE B 1 349 ? -12.57 22.266 11.406 1 87.44 349 PHE B O 1
ATOM 7010 N N . THR B 1 350 ? -14.648 22.359 12.156 1 87.81 350 THR B N 1
ATOM 7011 C CA . THR B 1 350 ? -15.242 21.625 11.047 1 87.81 350 THR B CA 1
ATOM 7012 C C . THR B 1 350 ? -15.047 22.391 9.734 1 87.81 350 THR B C 1
ATOM 7014 O O . THR B 1 350 ? -14.961 21.781 8.664 1 87.81 350 THR B O 1
ATOM 7017 N N . HIS B 1 351 ? -14.914 23.625 9.891 1 86.56 351 HIS B N 1
ATOM 7018 C CA . HIS B 1 351 ? -14.641 24.438 8.711 1 86.56 351 HIS B CA 1
ATOM 7019 C C . HIS B 1 351 ? -13.148 24.688 8.539 1 86.56 351 HIS B C 1
ATOM 7021 O O . HIS B 1 351 ? -12.641 24.734 7.414 1 86.56 351 HIS B O 1
ATOM 7027 N N . GLY B 1 352 ? -12.5 24.875 9.625 1 88.62 352 GLY B N 1
ATOM 7028 C CA . GLY B 1 352 ? -11.109 25.281 9.609 1 88.62 352 GLY B CA 1
ATOM 7029 C C . GLY B 1 352 ? -10.188 24.25 9 1 88.62 352 GLY B C 1
ATOM 7030 O O . GLY B 1 352 ? -9.336 24.578 8.172 1 88.62 352 GLY B O 1
ATOM 7031 N N . LEU B 1 353 ? -10.328 23.016 9.422 1 91.94 353 LEU B N 1
ATOM 7032 C CA . LEU B 1 353 ? -9.406 21.984 8.953 1 91.94 353 LEU B CA 1
ATOM 7033 C C . LEU B 1 353 ? -9.602 21.719 7.461 1 91.94 353 LEU B C 1
ATOM 7035 O O . LEU B 1 353 ? -8.633 21.688 6.699 1 91.94 353 LEU B O 1
ATOM 7039 N N . PRO B 1 354 ? -10.844 21.547 6.961 1 92.5 354 PRO B N 1
ATOM 7040 C CA . PRO B 1 354 ? -11.031 21.391 5.516 1 92.5 354 PRO B CA 1
ATOM 7041 C C . PRO B 1 354 ? -10.477 22.578 4.723 1 92.5 354 PRO B C 1
ATOM 7043 O O . PRO B 1 354 ? -9.875 22.391 3.664 1 92.5 354 PRO B O 1
ATOM 7046 N N . ALA B 1 355 ? -10.695 23.75 5.266 1 90.38 355 ALA B N 1
ATOM 7047 C CA . ALA B 1 355 ? -10.164 24.938 4.605 1 90.38 355 ALA B CA 1
ATOM 7048 C C . ALA B 1 355 ? -8.641 24.891 4.539 1 90.38 355 ALA B C 1
ATOM 7050 O O . ALA B 1 355 ? -8.047 25.234 3.514 1 90.38 355 ALA B O 1
ATOM 7051 N N . ALA B 1 356 ? -8.039 24.516 5.621 1 92.62 356 ALA B N 1
ATOM 7052 C CA . ALA B 1 356 ? -6.586 24.422 5.676 1 92.62 356 ALA B CA 1
ATOM 7053 C C . ALA B 1 356 ? -6.059 23.375 4.699 1 92.62 356 ALA B C 1
ATOM 7055 O O . ALA B 1 356 ? -5.023 23.578 4.055 1 92.62 356 ALA B O 1
ATOM 7056 N N . LEU B 1 357 ? -6.75 22.281 4.594 1 94.06 357 LEU B N 1
ATOM 7057 C CA . LEU B 1 357 ? -6.32 21.203 3.703 1 94.06 357 LEU B CA 1
ATOM 7058 C C . LEU B 1 357 ? -6.438 21.625 2.244 1 94.06 357 LEU B C 1
ATOM 7060 O O . LEU B 1 357 ? -5.555 21.344 1.435 1 94.06 357 LEU B O 1
ATOM 7064 N N . CYS B 1 358 ? -7.496 22.312 1.92 1 93.38 358 CYS B N 1
ATOM 7065 C CA . CYS B 1 358 ? -7.652 22.812 0.563 1 93.38 358 CYS B CA 1
ATOM 7066 C C . CYS B 1 358 ? -6.602 23.875 0.255 1 93.38 358 CYS B C 1
ATOM 7068 O O . CYS B 1 358 ? -6.023 23.891 -0.833 1 93.38 358 CYS B O 1
ATOM 7070 N N . ALA B 1 359 ? -6.402 24.719 1.208 1 93.12 359 ALA B N 1
ATOM 7071 C CA . ALA B 1 359 ? -5.398 25.766 1.036 1 93.12 359 ALA B CA 1
ATOM 7072 C C . ALA B 1 359 ? -4.008 25.156 0.85 1 93.12 359 ALA B C 1
ATOM 7074 O O . ALA B 1 359 ? -3.199 25.688 0.076 1 93.12 359 ALA B O 1
ATOM 7075 N N . ARG B 1 360 ? -3.756 24.172 1.569 1 94.44 360 ARG B N 1
ATOM 7076 C CA . ARG B 1 360 ? -2.469 23.5 1.447 1 94.44 360 ARG B CA 1
ATOM 7077 C C . ARG B 1 360 ? -2.248 22.984 0.026 1 94.44 360 ARG B C 1
ATOM 7079 O O . ARG B 1 360 ? -1.149 23.125 -0.519 1 94.44 360 ARG B O 1
ATOM 7086 N N . SER B 1 361 ? -3.256 22.391 -0.536 1 95.62 361 SER B N 1
ATOM 7087 C CA . SER B 1 361 ? -3.152 21.891 -1.902 1 95.62 361 SER B CA 1
ATOM 7088 C C . SER B 1 361 ? -2.939 23.031 -2.893 1 95.62 361 SER B C 1
ATOM 7090 O O . SER B 1 361 ? -2.16 22.906 -3.84 1 95.62 361 SER B O 1
ATOM 7092 N N . LEU B 1 362 ? -3.631 24.078 -2.619 1 94.25 362 LEU B N 1
ATOM 7093 C CA . LEU B 1 362 ? -3.492 25.25 -3.475 1 94.25 362 LEU B CA 1
ATOM 7094 C C . LEU B 1 362 ? -2.084 25.828 -3.383 1 94.25 362 LEU B C 1
ATOM 7096 O O . LEU B 1 362 ? -1.48 26.172 -4.402 1 94.25 362 LEU B O 1
ATOM 7100 N N . LEU B 1 363 ? -1.609 25.922 -2.205 1 94.56 363 LEU B N 1
ATOM 7101 C CA . LEU B 1 363 ? -0.258 26.422 -1.979 1 94.56 363 LEU B CA 1
ATOM 7102 C C . LEU B 1 363 ? 0.774 25.531 -2.654 1 94.56 363 LEU B C 1
ATOM 7104 O O . LEU B 1 363 ? 1.668 26.016 -3.348 1 94.56 363 LEU B O 1
ATOM 7108 N N . ALA B 1 364 ? 0.649 24.281 -2.447 1 94.88 364 ALA B N 1
ATOM 7109 C CA . ALA B 1 364 ? 1.584 23.312 -3.029 1 94.88 364 ALA B CA 1
ATOM 7110 C C . ALA B 1 364 ? 1.597 23.406 -4.551 1 94.88 364 ALA B C 1
ATOM 7112 O O . ALA B 1 364 ? 2.652 23.297 -5.18 1 94.88 364 ALA B O 1
ATOM 7113 N N . LEU B 1 365 ? 0.435 23.609 -5.133 1 95.38 365 LEU B N 1
ATOM 7114 C CA . LEU B 1 365 ? 0.298 23.688 -6.582 1 95.38 365 LEU B CA 1
ATOM 7115 C C . LEU B 1 365 ? 1.11 24.859 -7.145 1 95.38 365 LEU B C 1
ATOM 7117 O O . LEU B 1 365 ? 1.725 24.734 -8.203 1 95.38 365 LEU B O 1
ATOM 7121 N N . HIS B 1 366 ? 1.254 25.922 -6.414 1 93.94 366 HIS B N 1
ATOM 7122 C CA . HIS B 1 366 ? 1.771 27.156 -6.992 1 93.94 366 HIS B CA 1
ATOM 7123 C C . HIS B 1 366 ? 3.188 27.438 -6.512 1 93.94 366 HIS B C 1
ATOM 7125 O O . HIS B 1 366 ? 3.902 28.25 -7.109 1 93.94 366 HIS B O 1
ATOM 7131 N N . ILE B 1 367 ? 3.662 26.859 -5.523 1 92.25 367 ILE B N 1
ATOM 7132 C CA . ILE B 1 367 ? 4.969 27.125 -4.93 1 92.25 367 ILE B CA 1
ATOM 7133 C C . ILE B 1 367 ? 6.062 26.922 -5.973 1 92.25 367 ILE B C 1
ATOM 7135 O O . ILE B 1 367 ? 6.977 27.734 -6.094 1 92.25 367 ILE B O 1
ATOM 7139 N N . PRO B 1 368 ? 6.012 25.812 -6.812 1 89.88 368 PRO B N 1
ATOM 7140 C CA . PRO B 1 368 ? 7.094 25.594 -7.773 1 89.88 368 PRO B CA 1
ATOM 7141 C C . PRO B 1 368 ? 7.246 26.75 -8.758 1 89.88 368 PRO B C 1
ATOM 7143 O O . PRO B 1 368 ? 8.352 27.031 -9.234 1 89.88 368 PRO B O 1
ATOM 7146 N N . PHE B 1 369 ? 6.258 27.484 -8.953 1 90.06 369 PHE B N 1
ATOM 7147 C CA . PHE B 1 369 ? 6.27 28.594 -9.898 1 90.06 369 PHE B CA 1
ATOM 7148 C C . PHE B 1 369 ? 6.41 29.938 -9.164 1 90.06 369 PHE B C 1
ATOM 7150 O O . PHE B 1 369 ? 7.125 30.828 -9.625 1 90.06 369 PHE B O 1
ATOM 7157 N N . GLY B 1 370 ? 5.781 30 -8.062 1 87.19 370 GLY B N 1
ATOM 7158 C CA . GLY B 1 370 ? 5.762 31.25 -7.305 1 87.19 370 GLY B CA 1
ATOM 7159 C C . GLY B 1 370 ? 7.098 31.562 -6.66 1 87.19 370 GLY B C 1
ATOM 7160 O O . GLY B 1 370 ? 7.375 32.719 -6.348 1 87.19 370 GLY B O 1
ATOM 7161 N N . SER B 1 371 ? 7.863 30.578 -6.516 1 81.81 371 SER B N 1
ATOM 7162 C CA . SER B 1 371 ? 9.156 30.781 -5.875 1 81.81 371 SER B CA 1
ATOM 7163 C C . SER B 1 371 ? 10.195 31.281 -6.875 1 81.81 371 SER B C 1
ATOM 7165 O O . SER B 1 371 ? 11.25 31.797 -6.484 1 81.81 371 SER B O 1
ATOM 7167 N N . LEU B 1 372 ? 9.711 31.125 -8.102 1 79.62 372 LEU B N 1
ATOM 7168 C CA . LEU B 1 372 ? 10.617 31.578 -9.148 1 79.62 372 LEU B CA 1
ATOM 7169 C C . LEU B 1 372 ? 10.438 33.062 -9.43 1 79.62 372 LEU B C 1
ATOM 7171 O O . LEU B 1 372 ? 9.336 33.594 -9.305 1 79.62 372 LEU B O 1
ATOM 7175 N N . ARG B 1 373 ? 11.453 33.812 -9.469 1 74.94 373 ARG B N 1
ATOM 7176 C CA . ARG B 1 373 ? 11.406 35.25 -9.711 1 74.94 373 ARG B CA 1
ATOM 7177 C C . ARG B 1 373 ? 11.234 35.531 -11.203 1 74.94 373 ARG B C 1
ATOM 7179 O O . ARG B 1 373 ? 12.078 36.188 -11.812 1 74.94 373 ARG B O 1
ATOM 7186 N N . ASN B 1 374 ? 10.242 34.906 -11.742 1 82.25 374 ASN B N 1
ATOM 7187 C CA . ASN B 1 374 ? 9.875 35.094 -13.141 1 82.25 374 ASN B CA 1
ATOM 7188 C C . ASN B 1 374 ? 8.523 35.812 -13.273 1 82.25 374 ASN B C 1
ATOM 7190 O O . ASN B 1 374 ? 7.535 35.375 -12.688 1 82.25 374 ASN B O 1
ATOM 7194 N N . PRO B 1 375 ? 8.547 36.906 -13.883 1 86.12 375 PRO B N 1
ATOM 7195 C CA . PRO B 1 375 ? 7.301 37.656 -14.031 1 86.12 375 PRO B CA 1
ATOM 7196 C C . PRO B 1 375 ? 6.18 36.844 -14.648 1 86.12 375 PRO B C 1
ATOM 7198 O O . PRO B 1 375 ? 5 37.094 -14.414 1 86.12 375 PRO B O 1
ATOM 7201 N N . LEU B 1 376 ? 6.508 35.812 -15.367 1 88.69 376 LEU B N 1
ATOM 7202 C CA . LEU B 1 376 ? 5.523 34.906 -15.969 1 88.69 376 LEU B CA 1
ATOM 7203 C C . LEU B 1 376 ? 4.711 34.188 -14.898 1 88.69 376 LEU B C 1
ATOM 7205 O O . LEU B 1 376 ? 3.572 33.781 -15.141 1 88.69 376 LEU B O 1
ATOM 7209 N N . TYR B 1 377 ? 5.312 34.125 -13.75 1 91.38 377 TYR B N 1
ATOM 7210 C CA . TYR B 1 377 ? 4.668 33.344 -12.703 1 91.38 377 TYR B CA 1
ATOM 7211 C C . TYR B 1 377 ? 4.145 34.25 -11.594 1 91.38 377 TYR B C 1
ATOM 7213 O O . TYR B 1 377 ? 4.039 33.844 -10.438 1 91.38 377 TYR B O 1
ATOM 7221 N N . THR B 1 378 ? 3.846 35.5 -11.867 1 90.19 378 THR B N 1
ATOM 7222 C CA . THR B 1 378 ? 3.385 36.469 -10.883 1 90.19 378 THR B CA 1
ATOM 7223 C C . THR B 1 378 ? 2.078 36 -10.242 1 90.19 378 THR B C 1
ATOM 7225 O O . THR B 1 378 ? 1.85 36.25 -9.047 1 90.19 378 THR B O 1
ATOM 7228 N N . PHE B 1 379 ? 1.216 35.5 -11.086 1 92.06 379 PHE B N 1
ATOM 7229 C CA . PHE B 1 379 ? -0.05 35 -10.562 1 92.06 379 PHE B CA 1
ATOM 7230 C C . PHE B 1 379 ? 0.188 33.969 -9.469 1 92.06 379 PHE B C 1
ATOM 7232 O O . PHE B 1 379 ? -0.39 34.062 -8.383 1 92.06 379 PHE B O 1
ATOM 7239 N N . SER B 1 380 ? 0.994 32.969 -9.766 1 92.81 380 SER B N 1
ATOM 7240 C CA . SER B 1 380 ? 1.319 31.938 -8.797 1 92.81 380 SER B CA 1
ATOM 7241 C C . SER B 1 380 ? 1.999 32.531 -7.562 1 92.81 380 SER B C 1
ATOM 7243 O O . SER B 1 380 ? 1.783 32.031 -6.445 1 92.81 380 SER B O 1
ATOM 7245 N N . HIS B 1 381 ? 2.795 33.5 -7.789 1 90.56 381 HIS B N 1
ATOM 7246 C CA . HIS B 1 381 ? 3.455 34.156 -6.672 1 90.56 381 HIS B CA 1
ATOM 7247 C C . HIS B 1 381 ? 2.438 34.812 -5.734 1 90.56 381 HIS B C 1
ATOM 7249 O O . HIS B 1 381 ? 2.5 34.594 -4.52 1 90.56 381 HIS B O 1
ATOM 7255 N N . ASN B 1 382 ? 1.524 35.469 -6.254 1 90.19 382 ASN B N 1
ATOM 7256 C CA . ASN B 1 382 ? 0.512 36.156 -5.465 1 90.19 382 ASN B CA 1
ATOM 7257 C C . ASN B 1 382 ? -0.388 35.188 -4.723 1 90.19 382 ASN B C 1
ATOM 7259 O O . ASN B 1 382 ? -0.718 35.406 -3.555 1 90.19 382 ASN B O 1
ATOM 7263 N N . ILE B 1 383 ? -0.796 34.188 -5.422 1 91.38 383 ILE B N 1
ATOM 7264 C CA . ILE B 1 383 ? -1.658 33.188 -4.816 1 91.38 383 ILE B CA 1
ATOM 7265 C C . ILE B 1 383 ? -0.923 32.5 -3.666 1 91.38 383 ILE B C 1
ATOM 7267 O O . ILE B 1 383 ? -1.506 32.25 -2.605 1 91.38 383 ILE B O 1
ATOM 7271 N N . SER B 1 384 ? 0.319 32.156 -3.902 1 93.12 384 SER B N 1
ATOM 7272 C CA . SER B 1 384 ? 1.106 31.516 -2.861 1 93.12 384 SER B CA 1
ATOM 7273 C C . SER B 1 384 ? 1.259 32.406 -1.639 1 93.12 384 SER B C 1
ATOM 7275 O O . SER B 1 384 ? 1.136 31.953 -0.502 1 93.12 384 SER B O 1
ATOM 7277 N N . MET B 1 385 ? 1.484 33.656 -1.881 1 90.56 385 MET B N 1
ATOM 7278 C CA . MET B 1 385 ? 1.656 34.625 -0.791 1 90.56 385 MET B CA 1
ATOM 7279 C C . MET B 1 385 ? 0.368 34.75 0.013 1 90.56 385 MET B C 1
ATOM 7281 O O . MET B 1 385 ? 0.382 34.656 1.24 1 90.56 385 MET B O 1
ATOM 7285 N N . SER B 1 386 ? -0.656 35 -0.669 1 89.62 386 SER B N 1
ATOM 7286 C CA . SER B 1 386 ? -1.949 35.156 -0.019 1 89.62 386 SER B CA 1
ATOM 7287 C C . SER B 1 386 ? -2.371 33.906 0.738 1 89.62 386 SER B C 1
ATOM 7289 O O . SER B 1 386 ? -2.846 34 1.872 1 89.62 386 SER B O 1
ATOM 7291 N N . THR B 1 387 ? -2.184 32.781 0.079 1 91.44 387 THR B N 1
ATOM 7292 C CA . THR B 1 387 ? -2.592 31.531 0.683 1 91.44 387 THR B CA 1
ATOM 7293 C C . THR B 1 387 ? -1.74 31.219 1.91 1 91.44 387 THR B C 1
ATOM 7295 O O . THR B 1 387 ? -2.258 30.75 2.93 1 91.44 387 THR B O 1
ATOM 7298 N N . ALA B 1 388 ? -0.462 31.422 1.837 1 93.5 388 ALA B N 1
ATOM 7299 C CA . ALA B 1 388 ? 0.431 31.156 2.965 1 93.5 388 ALA B CA 1
ATOM 7300 C C . ALA B 1 388 ? 0.055 32.031 4.164 1 93.5 388 ALA B C 1
ATOM 7302 O O . ALA B 1 388 ? -0.003 31.531 5.297 1 93.5 388 ALA B O 1
ATOM 7303 N N . MET B 1 389 ? -0.228 33.25 3.91 1 90.56 389 MET B N 1
ATOM 7304 C CA . MET B 1 389 ? -0.598 34.156 4.984 1 90.56 389 MET B CA 1
ATOM 7305 C C . MET B 1 389 ? -1.937 33.781 5.598 1 90.56 389 MET B C 1
ATOM 7307 O O . MET B 1 389 ? -2.086 33.75 6.824 1 90.56 389 MET B O 1
ATOM 7311 N N . CYS B 1 390 ? -2.826 33.469 4.723 1 87.69 390 CYS B N 1
ATOM 7312 C CA . CYS B 1 390 ? -4.152 33.062 5.188 1 87.69 390 CYS B CA 1
ATOM 7313 C C . CYS B 1 390 ? -4.074 31.812 6.043 1 87.69 390 CYS B C 1
ATOM 7315 O O . CYS B 1 390 ? -4.766 31.703 7.059 1 87.69 390 CYS B O 1
ATOM 7317 N N . LEU B 1 391 ? -3.314 30.875 5.648 1 91.12 391 LEU B N 1
ATOM 7318 C CA . LEU B 1 391 ? -3.143 29.625 6.375 1 91.12 391 LEU B CA 1
ATOM 7319 C C . LEU B 1 391 ? -2.562 29.875 7.762 1 91.12 391 LEU B C 1
ATOM 7321 O O . LEU B 1 391 ? -3.057 29.328 8.758 1 91.12 391 LEU B O 1
ATOM 7325 N N . MET B 1 392 ? -1.572 30.734 7.809 1 91.94 392 MET B N 1
ATOM 7326 C CA . MET B 1 392 ? -0.917 30.984 9.086 1 91.94 392 MET B CA 1
ATOM 7327 C C . MET B 1 392 ? -1.821 31.797 10.008 1 91.94 392 MET B C 1
ATOM 7329 O O . MET B 1 392 ? -1.804 31.609 11.227 1 91.94 392 MET B O 1
ATOM 7333 N N . GLU B 1 393 ? -2.586 32.625 9.406 1 86.38 393 GLU B N 1
ATOM 7334 C CA . GLU B 1 393 ? -3.514 33.406 10.203 1 86.38 393 GLU B CA 1
ATOM 7335 C C . GLU B 1 393 ? -4.629 32.531 10.773 1 86.38 393 GLU B C 1
ATOM 7337 O O . GLU B 1 393 ? -5.133 32.812 11.867 1 86.38 393 GLU B O 1
ATOM 7342 N N . ARG B 1 394 ? -4.961 31.547 10.055 1 85.88 394 ARG B N 1
ATOM 7343 C CA . ARG B 1 394 ? -5.984 30.625 10.539 1 85.88 394 ARG B CA 1
ATOM 7344 C C . ARG B 1 394 ? -5.434 29.703 11.617 1 85.88 394 ARG B C 1
ATOM 7346 O O . ARG B 1 394 ? -6.117 29.406 12.594 1 85.88 394 ARG B O 1
ATOM 7353 N N . LEU B 1 395 ? -4.262 29.219 11.445 1 89.81 395 LEU B N 1
ATOM 7354 C CA . LEU B 1 395 ? -3.66 28.25 12.352 1 89.81 395 LEU B CA 1
ATOM 7355 C C . LEU B 1 395 ? -3.15 28.922 13.617 1 89.81 395 LEU B C 1
ATOM 7357 O O . LEU B 1 395 ? -3.107 28.297 14.68 1 89.81 395 LEU B O 1
ATOM 7361 N N . ASP B 1 396 ? -2.73 30.109 13.484 1 89.06 396 ASP B N 1
ATOM 7362 C CA . ASP B 1 396 ? -2.207 30.891 14.602 1 89.06 396 ASP B CA 1
ATOM 7363 C C . ASP B 1 396 ? -2.604 32.344 14.477 1 89.06 396 ASP B C 1
ATOM 7365 O O . ASP B 1 396 ? -1.768 33.219 14.156 1 89.06 396 ASP B O 1
ATOM 7369 N N . PRO B 1 397 ? -3.824 32.562 14.852 1 85.31 397 PRO B N 1
ATOM 7370 C CA . PRO B 1 397 ? -4.301 33.938 14.742 1 85.31 397 PRO B CA 1
ATOM 7371 C C . PRO B 1 397 ? -3.613 34.875 15.719 1 85.31 397 PRO B C 1
ATOM 7373 O O . PRO B 1 397 ? -3.26 34.469 16.828 1 85.31 397 PRO B O 1
ATOM 7376 N N . PRO B 1 398 ? -3.443 36.094 15.203 1 80.19 398 PRO B N 1
ATOM 7377 C CA . PRO B 1 398 ? -2.877 37.094 16.125 1 80.19 398 PRO B CA 1
ATOM 7378 C C . PRO B 1 398 ? -3.775 37.344 17.344 1 80.19 398 PRO B C 1
ATOM 7380 O O . PRO B 1 398 ? -4.996 37.188 17.25 1 80.19 398 PRO B O 1
ATOM 7383 N N . GLN B 1 399 ? -3.168 37.531 18.484 1 69.69 399 GLN B N 1
ATOM 7384 C CA . GLN B 1 399 ? -3.869 37.719 19.75 1 69.69 399 GLN B CA 1
ATOM 7385 C C . GLN B 1 399 ? -4.902 38.812 19.672 1 69.69 399 GLN B C 1
ATOM 7387 O O . GLN B 1 399 ? -5.91 38.812 20.375 1 69.69 399 GLN B O 1
ATOM 7392 N N . ASP B 1 400 ? -4.59 39.812 18.969 1 61.31 400 ASP B N 1
ATOM 7393 C CA . ASP B 1 400 ? -5.488 40.938 18.891 1 61.31 400 ASP B CA 1
ATOM 7394 C C . ASP B 1 400 ? -6.785 40.594 18.172 1 61.31 400 ASP B C 1
ATOM 7396 O O . ASP B 1 400 ? -7.754 41.344 18.203 1 61.31 400 ASP B O 1
ATOM 7400 N N . LYS B 1 401 ? -6.734 39.531 17.484 1 56.5 401 LYS B N 1
ATOM 7401 C CA . LYS B 1 401 ? -7.93 39.219 16.703 1 56.5 401 LYS B CA 1
ATOM 7402 C C . LYS B 1 401 ? -8.977 38.531 17.562 1 56.5 401 LYS B C 1
ATOM 7404 O O . LYS B 1 401 ? -8.703 37.438 18.125 1 56.5 401 LYS B O 1
ATOM 7409 N N . THR B 1 402 ? -9.805 39.25 18.188 1 48.88 402 THR B N 1
ATOM 7410 C CA . THR B 1 402 ? -10.922 38.969 19.078 1 48.88 402 THR B CA 1
ATOM 7411 C C . THR B 1 402 ? -11.727 37.781 18.562 1 48.88 402 THR B C 1
ATOM 7413 O O . THR B 1 402 ? -12.531 37.188 19.297 1 48.88 402 THR B O 1
ATOM 7416 N N . GLY B 1 403 ? -11.586 37.344 17.344 1 51.84 403 GLY B N 1
ATOM 7417 C CA . GLY B 1 403 ? -12.695 36.531 16.875 1 51.84 403 GLY B CA 1
ATOM 7418 C C . GLY B 1 403 ? -12.445 35.031 17 1 51.84 403 GLY B C 1
ATOM 7419 O O . GLY B 1 403 ? -13.328 34.219 16.719 1 51.84 403 GLY B O 1
ATOM 7420 N N . TRP B 1 404 ? -11.25 34.656 17.188 1 55.88 404 TRP B N 1
ATOM 7421 C CA . TRP B 1 404 ? -11.188 33.188 17.219 1 55.88 404 TRP B CA 1
ATOM 7422 C C . TRP B 1 404 ? -11.461 32.688 18.641 1 55.88 404 TRP B C 1
ATOM 7424 O O . TRP B 1 404 ? -10.945 33.219 19.609 1 55.88 404 TRP B O 1
ATOM 7434 N N . PRO B 1 405 ? -12.477 31.859 18.656 1 59.09 405 PRO B N 1
ATOM 7435 C CA . PRO B 1 405 ? -12.852 31.312 19.969 1 59.09 405 PRO B CA 1
ATOM 7436 C C . PRO B 1 405 ? -11.656 30.75 20.75 1 59.09 405 PRO B C 1
ATOM 7438 O O . PRO B 1 405 ? -10.727 30.219 20.141 1 59.09 405 PRO B O 1
ATOM 7441 N N . GLU B 1 406 ? -11.336 31.25 21.938 1 59 406 GLU B N 1
ATOM 7442 C CA . GLU B 1 406 ? -10.328 30.797 22.875 1 59 406 GLU B CA 1
ATOM 7443 C C . GLU B 1 406 ? -10.156 29.281 22.828 1 59 406 GLU B C 1
ATOM 7445 O O . GLU B 1 406 ? -9.07 28.766 23.094 1 59 406 GLU B O 1
ATOM 7450 N N . ASN B 1 407 ? -11.195 28.641 22.281 1 71.81 407 ASN B N 1
ATOM 7451 C CA . ASN B 1 407 ? -11.164 27.172 22.375 1 71.81 407 ASN B CA 1
ATOM 7452 C C . ASN B 1 407 ? -11.188 26.531 20.984 1 71.81 407 ASN B C 1
ATOM 7454 O O . ASN B 1 407 ? -11.711 25.438 20.828 1 71.81 407 ASN B O 1
ATOM 7458 N N . ASP B 1 408 ? -10.555 27.219 20.094 1 82.19 408 ASP B N 1
ATOM 7459 C CA . ASP B 1 408 ? -10.508 26.625 18.766 1 82.19 408 ASP B CA 1
ATOM 7460 C C . ASP B 1 408 ? -9.531 25.453 18.719 1 82.19 408 ASP B C 1
ATOM 7462 O O . ASP B 1 408 ? -8.336 25.625 18.938 1 82.19 408 ASP B O 1
ATOM 7466 N N . ALA B 1 409 ? -10.086 24.312 18.359 1 88.25 409 ALA B N 1
ATOM 7467 C CA . ALA B 1 409 ? -9.305 23.078 18.391 1 88.25 409 ALA B CA 1
ATOM 7468 C C . ALA B 1 409 ? -8.164 23.125 17.375 1 88.25 409 ALA B C 1
ATOM 7470 O O . ALA B 1 409 ? -7.098 22.547 17.594 1 88.25 409 ALA B O 1
ATOM 7471 N N . LEU B 1 410 ? -8.375 23.844 16.297 1 90.12 410 LEU B N 1
ATOM 7472 C CA . LEU B 1 410 ? -7.34 23.906 15.266 1 90.12 410 LEU B CA 1
ATOM 7473 C C . LEU B 1 410 ? -6.141 24.719 15.75 1 90.12 410 LEU B C 1
ATOM 7475 O O . LEU B 1 410 ? -4.996 24.375 15.445 1 90.12 410 LEU B O 1
ATOM 7479 N N . VAL B 1 411 ? -6.383 25.75 16.422 1 88.5 411 VAL B N 1
ATOM 7480 C CA . VAL B 1 411 ? -5.316 26.562 17 1 88.5 411 VAL B CA 1
ATOM 7481 C C . VAL B 1 411 ? -4.555 25.766 18.047 1 88.5 411 VAL B C 1
ATOM 7483 O O . VAL B 1 411 ? -3.326 25.828 18.125 1 88.5 411 VAL B O 1
ATOM 7486 N N . THR B 1 412 ? -5.305 25.031 18.812 1 89.12 412 THR B N 1
ATOM 7487 C CA . THR B 1 412 ? -4.676 24.172 19.812 1 89.12 412 THR B CA 1
ATOM 7488 C C . THR B 1 412 ? -3.812 23.109 19.141 1 89.12 412 THR B C 1
ATOM 7490 O O . THR B 1 412 ? -2.697 22.828 19.578 1 89.12 412 THR B O 1
ATOM 7493 N N . LEU B 1 413 ? -4.336 22.562 18.109 1 90.56 413 LEU B N 1
ATOM 7494 C CA . LEU B 1 413 ? -3.637 21.484 17.406 1 90.56 413 LEU B CA 1
ATOM 7495 C C . LEU B 1 413 ? -2.371 22.016 16.734 1 90.56 413 LEU B C 1
ATOM 7497 O O . LEU B 1 413 ? -1.398 21.281 16.562 1 90.56 413 LEU B O 1
ATOM 7501 N N . MET B 1 414 ? -2.406 23.234 16.328 1 90.31 414 MET B N 1
ATOM 7502 C CA . MET B 1 414 ? -1.196 23.859 15.797 1 90.31 414 MET B CA 1
ATOM 7503 C C . MET B 1 414 ? -0.072 23.828 16.828 1 90.31 414 MET B C 1
ATOM 7505 O O . MET B 1 414 ? 1.099 23.688 16.469 1 90.31 414 MET B O 1
ATOM 7509 N N . ARG B 1 415 ? -0.435 23.844 18.016 1 86.56 415 ARG B N 1
ATOM 7510 C CA . ARG B 1 415 ? 0.546 23.875 19.094 1 86.56 415 ARG B CA 1
ATOM 7511 C C . ARG B 1 415 ? 0.886 22.469 19.578 1 86.56 415 ARG B C 1
ATOM 7513 O O . ARG B 1 415 ? 1.99 22.219 20.062 1 86.56 415 ARG B O 1
ATOM 7520 N N . THR B 1 416 ? -0.062 21.578 19.344 1 83.25 416 THR B N 1
ATOM 7521 C CA . THR B 1 416 ? 0.121 20.266 19.969 1 83.25 416 THR B CA 1
ATOM 7522 C C . THR B 1 416 ? 0.327 19.188 18.922 1 83.25 416 THR B C 1
ATOM 7524 O O . THR B 1 416 ? 0.973 18.172 19.188 1 83.25 416 THR B O 1
ATOM 7527 N N . SER B 1 417 ? -0.314 19.359 17.797 1 83.75 417 SER B N 1
ATOM 7528 C CA . SER B 1 417 ? -0.274 18.328 16.781 1 83.75 417 SER B CA 1
ATOM 7529 C C . SER B 1 417 ? 1.001 18.406 15.953 1 83.75 417 SER B C 1
ATOM 7531 O O . SER B 1 417 ? 1.421 19.5 15.562 1 83.75 417 SER B O 1
ATOM 7533 N N . SER B 1 418 ? 1.499 17.328 15.602 1 80.81 418 SER B N 1
ATOM 7534 C CA . SER B 1 418 ? 2.732 17.281 14.828 1 80.81 418 SER B CA 1
ATOM 7535 C C . SER B 1 418 ? 2.461 17.516 13.344 1 80.81 418 SER B C 1
ATOM 7537 O O . SER B 1 418 ? 3.182 18.281 12.695 1 80.81 418 SER B O 1
ATOM 7539 N N . SER B 1 419 ? 1.471 16.922 12.859 1 84.25 419 SER B N 1
ATOM 7540 C CA . SER B 1 419 ? 1.227 16.969 11.422 1 84.25 419 SER B CA 1
ATOM 7541 C C . SER B 1 419 ? 0.842 18.375 10.984 1 84.25 419 SER B C 1
ATOM 7543 O O . SER B 1 419 ? 1.335 18.875 9.969 1 84.25 419 SER B O 1
ATOM 7545 N N . ILE B 1 420 ? -0.062 19.016 11.75 1 88.62 420 ILE B N 1
ATOM 7546 C CA . ILE B 1 420 ? -0.504 20.359 11.391 1 88.62 420 ILE B CA 1
ATOM 7547 C C . ILE B 1 420 ? 0.682 21.312 11.43 1 88.62 420 ILE B C 1
ATOM 7549 O O . ILE B 1 420 ? 0.886 22.094 10.5 1 88.62 420 ILE B O 1
ATOM 7553 N N . PHE B 1 421 ? 1.492 21.219 12.391 1 87.38 421 PHE B N 1
ATOM 7554 C CA . PHE B 1 421 ? 2.652 22.078 12.57 1 87.38 421 PHE B CA 1
ATOM 7555 C C . PHE B 1 421 ? 3.719 21.781 11.523 1 87.38 421 PHE B C 1
ATOM 7557 O O . PHE B 1 421 ? 4.227 22.688 10.867 1 87.38 421 PHE B O 1
ATOM 7564 N N . GLN B 1 422 ? 3.963 20.531 11.258 1 86.94 422 GLN B N 1
ATOM 7565 C CA . GLN B 1 422 ? 5.125 20.141 10.469 1 86.94 422 GLN B CA 1
ATOM 7566 C C . GLN B 1 422 ? 4.793 20.109 8.977 1 86.94 422 GLN B C 1
ATOM 7568 O O . GLN B 1 422 ? 5.68 20.266 8.141 1 86.94 422 GLN B O 1
ATOM 7573 N N . THR B 1 423 ? 3.6 19.906 8.711 1 86.19 423 THR B N 1
ATOM 7574 C CA . THR B 1 423 ? 3.352 19.656 7.293 1 86.19 423 THR B CA 1
ATOM 7575 C C . THR B 1 423 ? 2.539 20.797 6.684 1 86.19 423 THR B C 1
ATOM 7577 O O . THR B 1 423 ? 2.791 21.203 5.547 1 86.19 423 THR B O 1
ATOM 7580 N N . ILE B 1 424 ? 1.67 21.312 7.43 1 91.5 424 ILE B N 1
ATOM 7581 C CA . ILE B 1 424 ? 0.825 22.359 6.871 1 91.5 424 ILE B CA 1
ATOM 7582 C C . ILE B 1 424 ? 1.437 23.734 7.164 1 91.5 424 ILE B C 1
ATOM 7584 O O . ILE B 1 424 ? 1.791 24.469 6.246 1 91.5 424 ILE B O 1
ATOM 7588 N N . ALA B 1 425 ? 1.663 24.016 8.398 1 93.94 425 ALA B N 1
ATOM 7589 C CA . ALA B 1 425 ? 2.162 25.328 8.805 1 93.94 425 ALA B CA 1
ATOM 7590 C C . ALA B 1 425 ? 3.586 25.547 8.297 1 93.94 425 ALA B C 1
ATOM 7592 O O . ALA B 1 425 ? 3.896 26.609 7.758 1 93.94 425 ALA B O 1
ATOM 7593 N N . PHE B 1 426 ? 4.414 24.594 8.461 1 92.44 426 PHE B N 1
ATOM 7594 C CA . PHE B 1 426 ? 5.82 24.734 8.117 1 92.44 426 PHE B CA 1
ATOM 7595 C C . PHE B 1 426 ? 5.992 24.984 6.621 1 92.44 426 PHE B C 1
ATOM 7597 O O . PHE B 1 426 ? 6.883 25.734 6.211 1 92.44 426 PHE B O 1
ATOM 7604 N N . GLN B 1 427 ? 5.164 24.359 5.824 1 92.44 427 GLN B N 1
ATOM 7605 C CA . GLN B 1 427 ? 5.223 24.625 4.391 1 92.44 427 GLN B CA 1
ATOM 7606 C C . GLN B 1 427 ? 4.957 26.094 4.078 1 92.44 427 GLN B C 1
ATOM 7608 O O . GLN B 1 427 ? 5.652 26.688 3.256 1 92.44 427 GLN B O 1
ATOM 7613 N N . ALA B 1 428 ? 3.959 26.609 4.691 1 94.5 428 ALA B N 1
ATOM 7614 C CA . ALA B 1 428 ? 3.643 28.016 4.52 1 94.5 428 ALA B CA 1
ATOM 7615 C C . ALA B 1 428 ? 4.785 28.906 5.02 1 94.5 428 ALA B C 1
ATOM 7617 O O . ALA B 1 428 ? 5.156 29.875 4.363 1 94.5 428 ALA B O 1
ATOM 7618 N N . ILE B 1 429 ? 5.367 28.547 6.07 1 94.81 429 ILE B N 1
ATOM 7619 C CA . ILE B 1 429 ? 6.449 29.297 6.695 1 94.81 429 ILE B CA 1
ATOM 7620 C C . ILE B 1 429 ? 7.684 29.266 5.797 1 94.81 429 ILE B C 1
ATOM 7622 O O . ILE B 1 429 ? 8.375 30.281 5.645 1 94.81 429 ILE B O 1
ATOM 7626 N N . LEU B 1 430 ? 7.934 28.109 5.262 1 92.44 430 LEU B N 1
ATOM 7627 C CA . LEU B 1 430 ? 9.078 27.984 4.363 1 92.44 430 LEU B CA 1
ATOM 7628 C C . LEU B 1 430 ? 8.922 28.906 3.162 1 92.44 430 LEU B C 1
ATOM 7630 O O . LEU B 1 430 ? 9.898 29.531 2.723 1 92.44 430 LEU B O 1
ATOM 7634 N N . PHE B 1 431 ? 7.766 28.984 2.654 1 91.62 431 PHE B N 1
ATOM 7635 C CA . PHE B 1 431 ? 7.535 29.875 1.529 1 91.62 431 PHE B CA 1
ATOM 7636 C C . PHE B 1 431 ? 7.777 31.328 1.934 1 91.62 431 PHE B C 1
ATOM 7638 O O . PHE B 1 431 ? 8.422 32.094 1.201 1 91.62 431 PHE B O 1
ATOM 7645 N N . ILE B 1 432 ? 7.289 31.703 3.076 1 92.19 432 ILE B N 1
ATOM 7646 C CA . ILE B 1 432 ? 7.473 33.062 3.582 1 92.19 432 ILE B CA 1
ATOM 7647 C C . ILE B 1 432 ? 8.961 33.344 3.779 1 92.19 432 ILE B C 1
ATOM 7649 O O . ILE B 1 432 ? 9.438 34.438 3.447 1 92.19 432 ILE B O 1
ATOM 7653 N N . CYS B 1 433 ? 9.672 32.375 4.266 1 89.62 433 CYS B N 1
ATOM 7654 C CA . CYS B 1 433 ? 11.109 32.531 4.465 1 89.62 433 CYS B CA 1
ATOM 7655 C C . CYS B 1 433 ? 11.828 32.75 3.141 1 89.62 433 CYS B C 1
ATOM 7657 O O . CYS B 1 433 ? 12.703 33.625 3.051 1 89.62 433 CYS B O 1
ATOM 7659 N N . ILE B 1 434 ? 11.43 32.031 2.195 1 86.19 434 ILE B N 1
ATOM 7660 C CA . ILE B 1 434 ? 12.039 32.156 0.878 1 86.19 434 ILE B CA 1
ATOM 7661 C C . ILE B 1 434 ? 11.781 33.562 0.326 1 86.19 434 ILE B C 1
ATOM 7663 O O . ILE B 1 434 ? 12.672 34.188 -0.261 1 86.19 434 ILE B O 1
ATOM 7667 N N . GLN B 1 435 ? 10.617 34.062 0.521 1 85.06 435 GLN B N 1
ATOM 7668 C CA . GLN B 1 435 ? 10.258 35.375 0.051 1 85.06 435 GLN B CA 1
ATOM 7669 C C . GLN B 1 435 ? 11.055 36.469 0.79 1 85.06 435 GLN B C 1
ATOM 7671 O O . GLN B 1 435 ? 11.516 37.438 0.181 1 85.06 435 GLN B O 1
ATOM 7676 N N . MET B 1 436 ? 11.227 36.25 1.992 1 86 436 MET B N 1
ATOM 7677 C CA . MET B 1 436 ? 11.969 37.219 2.801 1 86 436 MET B CA 1
ATOM 7678 C C . MET B 1 436 ? 13.445 37.219 2.422 1 86 436 MET B C 1
ATOM 7680 O O . MET B 1 436 ? 14.055 38.281 2.291 1 86 436 MET B O 1
ATOM 7684 N N . GLU B 1 437 ? 13.945 36.094 2.23 1 82.56 437 GLU B N 1
ATOM 7685 C CA . GLU B 1 437 ? 15.352 35.969 1.835 1 82.56 437 GLU B CA 1
ATOM 7686 C C . GLU B 1 437 ? 15.586 36.594 0.463 1 82.56 437 GLU B C 1
ATOM 7688 O O . GLU B 1 437 ? 16.625 37.219 0.232 1 82.56 437 GLU B O 1
ATOM 7693 N N . SER B 1 438 ? 14.711 36.281 -0.396 1 77.19 438 SER B N 1
ATOM 7694 C CA . SER B 1 438 ? 14.828 36.844 -1.73 1 77.19 438 SER B CA 1
ATOM 7695 C C . SER B 1 438 ? 14.766 38.375 -1.682 1 77.19 438 SER B C 1
ATOM 7697 O O . SER B 1 438 ? 15.406 39.062 -2.488 1 77.19 438 SER B O 1
ATOM 7699 N N . TYR B 1 439 ? 14.008 38.875 -0.857 1 77.94 439 TYR B N 1
ATOM 7700 C CA . TYR B 1 439 ? 13.875 40.312 -0.695 1 77.94 439 TYR B CA 1
ATOM 7701 C C . TYR B 1 439 ? 15.164 40.938 -0.172 1 77.94 439 TYR B C 1
ATOM 7703 O O . TYR B 1 439 ? 15.57 42 -0.62 1 77.94 439 TYR B O 1
ATOM 7711 N N . PHE B 1 440 ? 15.773 40.281 0.695 1 76.31 440 PHE B N 1
ATOM 7712 C CA . PHE B 1 440 ? 17 40.812 1.271 1 76.31 440 PHE B CA 1
ATOM 7713 C C . PHE B 1 440 ? 18.141 40.719 0.265 1 76.31 440 PHE B C 1
ATOM 7715 O O . PHE B 1 440 ? 19.047 41.562 0.29 1 76.31 440 PHE B O 1
ATOM 7722 N N . ALA B 1 441 ? 18.031 39.719 -0.56 1 70.5 441 ALA B N 1
ATOM 7723 C CA . ALA B 1 441 ? 19.062 39.562 -1.568 1 70.5 441 ALA B CA 1
ATOM 7724 C C . ALA B 1 441 ? 18.953 40.656 -2.646 1 70.5 441 ALA B C 1
ATOM 7726 O O . ALA B 1 441 ? 19.969 41.156 -3.137 1 70.5 441 ALA B O 1
ATOM 7727 N N . ASP B 1 442 ? 17.859 40.875 -3.082 1 70.75 442 ASP B N 1
ATOM 7728 C CA . ASP B 1 442 ? 17.625 41.875 -4.094 1 70.75 442 ASP B CA 1
ATOM 7729 C C . ASP B 1 442 ? 16.406 42.75 -3.746 1 70.75 442 ASP B C 1
ATOM 7731 O O . ASP B 1 442 ? 15.305 42.5 -4.266 1 70.75 442 ASP B O 1
ATOM 7735 N N . PRO B 1 443 ? 16.766 43.719 -2.893 1 65.62 443 PRO B N 1
ATOM 7736 C CA . PRO B 1 443 ? 15.617 44.5 -2.455 1 65.62 443 PRO B CA 1
ATOM 7737 C C . PRO B 1 443 ? 15.008 45.344 -3.584 1 65.62 443 PRO B C 1
ATOM 7739 O O . PRO B 1 443 ? 15.641 46.281 -4.066 1 65.62 443 PRO B O 1
ATOM 7742 N N . GLN B 1 444 ? 14.406 44.656 -4.449 1 59.81 444 GLN B N 1
ATOM 7743 C CA . GLN B 1 444 ? 13.695 45.469 -5.438 1 59.81 444 GLN B CA 1
ATOM 7744 C C . GLN B 1 444 ? 12.344 45.906 -4.906 1 59.81 444 GLN B C 1
ATOM 7746 O O . GLN B 1 444 ? 11.656 45.156 -4.207 1 59.81 444 GLN B O 1
ATOM 7751 N N . SER B 1 445 ? 12.086 47.219 -4.949 1 52.94 445 SER B N 1
ATOM 7752 C CA . SER B 1 445 ? 10.93 47.875 -4.355 1 52.94 445 SER B CA 1
ATOM 7753 C C . SER B 1 445 ? 9.648 47.094 -4.645 1 52.94 445 SER B C 1
ATOM 7755 O O . SER B 1 445 ? 8.711 47.094 -3.838 1 52.94 445 SER B O 1
ATOM 7757 N N . TRP B 1 446 ? 9.562 46.531 -5.824 1 53.06 446 TRP B N 1
ATOM 7758 C CA . TRP B 1 446 ? 8.273 45.969 -6.219 1 53.06 446 TRP B CA 1
ATOM 7759 C C . TRP B 1 446 ? 8.117 44.531 -5.699 1 53.06 446 TRP B C 1
ATOM 7761 O O . TRP B 1 446 ? 7.059 43.906 -5.859 1 53.06 446 TRP B O 1
ATOM 7771 N N . THR B 1 447 ? 9.109 44.062 -4.992 1 58.75 447 THR B N 1
ATOM 7772 C CA . THR B 1 447 ? 9.016 42.656 -4.664 1 58.75 447 THR B CA 1
ATOM 7773 C C . THR B 1 447 ? 8.242 42.438 -3.365 1 58.75 447 THR B C 1
ATOM 7775 O O . THR B 1 447 ? 7.41 41.531 -3.268 1 58.75 447 THR B O 1
ATOM 7778 N N . LEU B 1 448 ? 8.57 43.219 -2.297 1 65.56 448 LEU B N 1
ATOM 7779 C CA . LEU B 1 448 ? 7.863 43.062 -1.031 1 65.56 448 LEU B CA 1
ATOM 7780 C C . LEU B 1 448 ? 7.609 44.406 -0.38 1 65.56 448 LEU B C 1
ATOM 7782 O O . LEU B 1 448 ? 8.555 45.125 -0.022 1 65.56 448 LEU B O 1
ATOM 7786 N N . VAL B 1 449 ? 6.273 44.875 -0.364 1 70.62 449 VAL B N 1
ATOM 7787 C CA . VAL B 1 449 ? 5.871 46.094 0.295 1 70.62 449 VAL B CA 1
ATOM 7788 C C . VAL B 1 449 ? 6.199 46.031 1.783 1 70.62 449 VAL B C 1
ATOM 7790 O O . VAL B 1 449 ? 6.125 44.969 2.389 1 70.62 449 VAL B O 1
ATOM 7793 N N . PRO B 1 450 ? 6.699 47.125 2.309 1 74.06 450 PRO B N 1
ATOM 7794 C CA . PRO B 1 450 ? 7.113 47.156 3.715 1 74.06 450 PRO B CA 1
ATOM 7795 C C . PRO B 1 450 ? 6.051 46.594 4.648 1 74.06 450 PRO B C 1
ATOM 7797 O O . PRO B 1 450 ? 6.383 45.906 5.637 1 74.06 450 PRO B O 1
ATOM 7800 N N . GLU B 1 451 ? 4.848 46.844 4.375 1 79.12 451 GLU B N 1
ATOM 7801 C CA . GLU B 1 451 ? 3.77 46.344 5.219 1 79.12 451 GLU B CA 1
ATOM 7802 C C . GLU B 1 451 ? 3.748 44.812 5.234 1 79.12 451 GLU B C 1
ATOM 7804 O O . GLU B 1 451 ? 3.508 44.219 6.277 1 79.12 451 GLU B O 1
ATOM 7809 N N . LEU B 1 452 ? 4.012 44.344 4.16 1 84.69 452 LEU B N 1
ATOM 7810 C CA . LEU B 1 452 ? 4.012 42.906 4.043 1 84.69 452 LEU B CA 1
ATOM 7811 C C . LEU B 1 452 ? 5.227 42.281 4.746 1 84.69 452 LEU B C 1
ATOM 7813 O O . LEU B 1 452 ? 5.141 41.219 5.32 1 84.69 452 LEU B O 1
ATOM 7817 N N . LYS B 1 453 ? 6.277 42.969 4.695 1 83.69 453 LYS B N 1
ATOM 7818 C CA . LYS B 1 453 ? 7.488 42.531 5.375 1 83.69 453 LYS B CA 1
ATOM 7819 C C . LYS B 1 453 ? 7.266 42.438 6.883 1 83.69 453 LYS B C 1
ATOM 7821 O O . LYS B 1 453 ? 7.691 41.469 7.512 1 83.69 453 LYS B O 1
ATOM 7826 N N . GLU B 1 454 ? 6.637 43.438 7.391 1 86.5 454 GLU B N 1
ATOM 7827 C CA . GLU B 1 454 ? 6.367 43.469 8.828 1 86.5 454 GLU B CA 1
ATOM 7828 C C . GLU B 1 454 ? 5.406 42.344 9.219 1 86.5 454 GLU B C 1
ATOM 7830 O O . GLU B 1 454 ? 5.559 41.719 10.273 1 86.5 454 GLU B O 1
ATOM 7835 N N . ARG B 1 455 ? 4.449 42.156 8.406 1 89.06 455 ARG B N 1
ATOM 7836 C CA . ARG B 1 455 ? 3.494 41.094 8.664 1 89.06 455 ARG B CA 1
ATOM 7837 C C . ARG B 1 455 ? 4.18 39.719 8.633 1 89.06 455 ARG B C 1
ATOM 7839 O O . ARG B 1 455 ? 3.898 38.875 9.469 1 89.06 455 ARG B O 1
ATOM 7846 N N . PHE B 1 456 ? 5.078 39.562 7.672 1 91.81 456 PHE B N 1
ATOM 7847 C CA . PHE B 1 456 ? 5.84 38.312 7.574 1 91.81 456 PHE B CA 1
ATOM 7848 C C . PHE B 1 456 ? 6.691 38.094 8.82 1 91.81 456 PHE B C 1
ATOM 7850 O O . PHE B 1 456 ? 6.75 37 9.359 1 91.81 456 PHE B O 1
ATOM 7857 N N . ALA B 1 457 ? 7.285 39.156 9.273 1 91.44 457 ALA B N 1
ATOM 7858 C CA . ALA B 1 457 ? 8.141 39.062 10.461 1 91.44 457 ALA B CA 1
ATOM 7859 C C . ALA B 1 457 ? 7.336 38.656 11.688 1 91.44 457 ALA B C 1
ATOM 7861 O O . ALA B 1 457 ? 7.805 37.844 12.508 1 91.44 457 ALA B O 1
ATOM 7862 N N . LYS B 1 458 ? 6.172 39.188 11.758 1 92.06 458 LYS B N 1
ATOM 7863 C CA . LYS B 1 458 ? 5.312 38.844 12.891 1 92.06 458 LYS B CA 1
ATOM 7864 C C . LYS B 1 458 ? 4.887 37.375 12.844 1 92.06 458 LYS B C 1
ATOM 7866 O O . LYS B 1 458 ? 4.863 36.719 13.875 1 92.06 458 LYS B O 1
ATOM 7871 N N . ILE B 1 459 ? 4.508 36.938 11.688 1 93.69 459 ILE B N 1
ATOM 7872 C CA . ILE B 1 459 ? 4.105 35.562 11.508 1 93.69 459 ILE B CA 1
ATOM 7873 C C . ILE B 1 459 ? 5.266 34.625 11.859 1 93.69 459 ILE B C 1
ATOM 7875 O O . ILE B 1 459 ? 5.09 33.656 12.586 1 93.69 459 ILE B O 1
ATOM 7879 N N . LEU B 1 460 ? 6.465 34.938 11.352 1 94.31 460 LEU B N 1
ATOM 7880 C CA . LEU B 1 460 ? 7.645 34.125 11.633 1 94.31 460 LEU B CA 1
ATOM 7881 C C . LEU B 1 460 ? 7.961 34.125 13.125 1 94.31 460 LEU B C 1
ATOM 7883 O O . LEU B 1 460 ? 8.297 33.094 13.695 1 94.31 460 LEU B O 1
ATOM 7887 N N . GLY B 1 461 ? 7.844 35.281 13.688 1 92.75 461 GLY B N 1
ATOM 7888 C CA . GLY B 1 461 ? 8.102 35.375 15.117 1 92.75 461 GLY B CA 1
ATOM 7889 C C . GLY B 1 461 ? 7.199 34.5 15.945 1 92.75 461 GLY B C 1
ATOM 7890 O O . GLY B 1 461 ? 7.664 33.812 16.875 1 92.75 461 GLY B O 1
ATOM 7891 N N . ARG B 1 462 ? 5.957 34.531 15.617 1 92.44 462 ARG B N 1
ATOM 7892 C CA . ARG B 1 462 ? 5.004 33.688 16.344 1 92.44 462 ARG B CA 1
ATOM 7893 C C . ARG B 1 462 ? 5.289 32.219 16.109 1 92.44 462 ARG B C 1
ATOM 7895 O O . ARG B 1 462 ? 5.207 31.406 17.031 1 92.44 462 ARG B O 1
ATOM 7902 N N . PHE B 1 463 ? 5.566 31.875 14.867 1 93.12 463 PHE B N 1
ATOM 7903 C CA . PHE B 1 463 ? 5.867 30.484 14.539 1 93.12 463 PHE B CA 1
ATOM 7904 C C . PHE B 1 463 ? 7.098 30 15.297 1 93.12 463 PHE B C 1
ATOM 7906 O O . PHE B 1 463 ? 7.125 28.875 15.797 1 93.12 463 PHE B O 1
ATOM 7913 N N . ILE B 1 464 ? 8.148 30.828 15.367 1 90.94 464 ILE B N 1
ATOM 7914 C CA . ILE B 1 464 ? 9.383 30.484 16.062 1 90.94 464 ILE B CA 1
ATOM 7915 C C . ILE B 1 464 ? 9.086 30.219 17.547 1 90.94 464 ILE B C 1
ATOM 7917 O O . ILE B 1 464 ? 9.656 29.312 18.141 1 90.94 464 ILE B O 1
ATOM 7921 N N . TYR B 1 465 ? 8.234 30.969 18.031 1 89.19 465 TYR B N 1
ATOM 7922 C CA . TYR B 1 465 ? 7.867 30.797 19.422 1 89.19 465 TYR B CA 1
ATOM 7923 C C . TYR B 1 465 ? 7.242 29.422 19.656 1 89.19 465 TYR B C 1
ATOM 7925 O O . TYR B 1 465 ? 7.586 28.734 20.625 1 89.19 465 TYR B O 1
ATOM 7933 N N . ILE B 1 466 ? 6.324 29.062 18.828 1 89.38 466 ILE B N 1
ATOM 7934 C CA . ILE B 1 466 ? 5.676 27.766 18.938 1 89.38 466 ILE B CA 1
ATOM 7935 C C . ILE B 1 466 ? 6.707 26.656 18.719 1 89.38 466 ILE B C 1
ATOM 7937 O O . ILE B 1 466 ? 6.715 25.656 19.453 1 89.38 466 ILE B O 1
ATOM 7941 N N . ALA B 1 467 ? 7.547 26.797 17.734 1 88.31 467 ALA B N 1
ATOM 7942 C CA . ALA B 1 467 ? 8.586 25.812 17.438 1 88.31 467 ALA B CA 1
ATOM 7943 C C . ALA B 1 467 ? 9.531 25.641 18.625 1 88.31 467 ALA B C 1
ATOM 7945 O O . ALA B 1 467 ? 9.969 24.531 18.906 1 88.31 467 ALA B O 1
ATOM 7946 N N . GLU B 1 468 ? 9.82 26.734 19.234 1 85.06 468 GLU B N 1
ATOM 7947 C CA . GLU B 1 468 ? 10.703 26.703 20.406 1 85.06 468 GLU B CA 1
ATOM 7948 C C . GLU B 1 468 ? 10.086 25.875 21.531 1 85.06 468 GLU B C 1
ATOM 7950 O O . GLU B 1 468 ? 10.789 25.141 22.234 1 85.06 468 GLU B O 1
ATOM 7955 N N . GLN B 1 469 ? 8.82 26.047 21.688 1 82.06 469 GLN B N 1
ATOM 7956 C CA . GLN B 1 469 ? 8.125 25.328 22.75 1 82.06 469 GLN B CA 1
ATOM 7957 C C . GLN B 1 469 ? 8.047 23.828 22.422 1 82.06 469 GLN B C 1
ATOM 7959 O O . GLN B 1 469 ? 7.98 23 23.344 1 82.06 469 GLN B O 1
ATOM 7964 N N . ARG B 1 470 ? 8.156 23.516 21.172 1 82.44 470 ARG B N 1
ATOM 7965 C CA . ARG B 1 470 ? 7.992 22.125 20.75 1 82.44 470 ARG B CA 1
ATOM 7966 C C . ARG B 1 470 ? 9.344 21.422 20.641 1 82.44 470 ARG B C 1
ATOM 7968 O O . ARG B 1 470 ? 9.414 20.203 20.562 1 82.44 470 ARG B O 1
ATOM 7975 N N . LEU B 1 471 ? 10.398 22.109 20.656 1 76.69 471 LEU B N 1
ATOM 7976 C CA . LEU B 1 471 ? 11.742 21.578 20.453 1 76.69 471 LEU B CA 1
ATOM 7977 C C . LEU B 1 471 ? 12.062 20.484 21.453 1 76.69 471 LEU B C 1
ATOM 7979 O O . LEU B 1 471 ? 12.656 19.453 21.094 1 76.69 471 LEU B O 1
ATOM 7983 N N . PRO B 1 472 ? 11.617 20.641 22.672 1 67.62 472 PRO B N 1
ATOM 7984 C CA . PRO B 1 472 ? 11.977 19.609 23.656 1 67.62 472 PRO B CA 1
ATOM 7985 C C . PRO B 1 472 ? 11.203 18.312 23.438 1 67.62 472 PRO B C 1
ATOM 7987 O O . PRO B 1 472 ? 11.648 17.25 23.891 1 67.62 472 PRO B O 1
ATOM 7990 N N . THR B 1 473 ? 10.109 18.359 22.828 1 65.12 473 THR B N 1
ATOM 7991 C CA . THR B 1 473 ? 9.219 17.219 22.828 1 65.12 473 THR B CA 1
ATOM 7992 C C . THR B 1 473 ? 9.297 16.484 21.484 1 65.12 473 THR B C 1
ATOM 7994 O O . THR B 1 473 ? 8.898 15.312 21.391 1 65.12 473 THR B O 1
ATOM 7997 N N . GLN B 1 474 ? 9.82 17.188 20.391 1 63.81 474 GLN B N 1
ATOM 7998 C CA . GLN B 1 474 ? 9.688 16.547 19.078 1 63.81 474 GLN B CA 1
ATOM 7999 C C . GLN B 1 474 ? 10.969 16.688 18.266 1 63.81 474 GLN B C 1
ATOM 8001 O O . GLN B 1 474 ? 11.672 17.703 18.391 1 63.81 474 GLN B O 1
ATOM 8006 N N . ASP B 1 475 ? 11.445 15.656 17.547 1 54.62 475 ASP B N 1
ATOM 8007 C CA . ASP B 1 475 ? 12.672 15.609 16.766 1 54.62 475 ASP B CA 1
ATOM 8008 C C . ASP B 1 475 ? 12.57 16.531 15.539 1 54.62 475 ASP B C 1
ATOM 8010 O O . ASP B 1 475 ? 13.531 17.219 15.203 1 54.62 475 ASP B O 1
ATOM 8014 N N . PHE B 1 476 ? 11.531 16.609 14.891 1 59 476 PHE B N 1
ATOM 8015 C CA . PHE B 1 476 ? 11.453 17.312 13.609 1 59 476 PHE B CA 1
ATOM 8016 C C . PHE B 1 476 ? 11.281 18.812 13.828 1 59 476 PHE B C 1
ATOM 8018 O O . PHE B 1 476 ? 11.367 19.594 12.875 1 59 476 PHE B O 1
ATOM 8025 N N . VAL B 1 477 ? 11.477 19.234 14.938 1 69.19 477 VAL B N 1
ATOM 8026 C CA . VAL B 1 477 ? 11.148 20.625 15.195 1 69.19 477 VAL B CA 1
ATOM 8027 C C . VAL B 1 477 ? 12.406 21.484 15.078 1 69.19 477 VAL B C 1
ATOM 8029 O O . VAL B 1 477 ? 12.328 22.703 14.93 1 69.19 477 VAL B O 1
ATOM 8032 N N . GLY B 1 478 ? 13.508 20.859 14.836 1 75.06 478 GLY B N 1
ATOM 8033 C CA . GLY B 1 478 ? 14.734 21.641 14.75 1 75.06 478 GLY B CA 1
ATOM 8034 C C . GLY B 1 478 ? 14.797 22.531 13.523 1 75.06 478 GLY B C 1
ATOM 8035 O O . GLY B 1 478 ? 15.039 23.734 13.633 1 75.06 478 GLY B O 1
ATOM 8036 N N . LYS B 1 479 ? 14.477 21.953 12.344 1 78.25 479 LYS B N 1
ATOM 8037 C CA . LYS B 1 479 ? 14.492 22.734 11.109 1 78.25 479 LYS B CA 1
ATOM 8038 C C . LYS B 1 479 ? 13.422 23.812 11.133 1 78.25 479 LYS B C 1
ATOM 8040 O O . LYS B 1 479 ? 13.641 24.922 10.625 1 78.25 479 LYS B O 1
ATOM 8045 N N . ALA B 1 480 ? 12.328 23.422 11.758 1 85.75 480 ALA B N 1
ATOM 8046 C CA . ALA B 1 480 ? 11.211 24.359 11.805 1 85.75 480 ALA B CA 1
ATOM 8047 C C . ALA B 1 480 ? 11.539 25.562 12.688 1 85.75 480 ALA B C 1
ATOM 8049 O O . ALA B 1 480 ? 10.984 26.656 12.5 1 85.75 480 ALA B O 1
ATOM 8050 N N . TYR B 1 481 ? 12.438 25.312 13.578 1 86.06 481 TYR B N 1
ATOM 8051 C CA . TYR B 1 481 ? 12.875 26.406 14.43 1 86.06 481 TYR B CA 1
ATOM 8052 C C . TYR B 1 481 ? 14.023 27.172 13.797 1 86.06 481 TYR B C 1
ATOM 8054 O O . TYR B 1 481 ? 13.992 28.406 13.734 1 86.06 481 TYR B O 1
ATOM 8062 N N . MET B 1 482 ? 14.977 26.547 13.219 1 86.06 482 MET B N 1
ATOM 8063 C CA . MET B 1 482 ? 16.234 27.141 12.789 1 86.06 482 MET B CA 1
ATOM 8064 C C . MET B 1 482 ? 16.047 28 11.547 1 86.06 482 MET B C 1
ATOM 8066 O O . MET B 1 482 ? 16.578 29.094 11.453 1 86.06 482 MET B O 1
ATOM 8070 N N . ILE B 1 483 ? 15.273 27.484 10.625 1 87.31 483 ILE B N 1
ATOM 8071 C CA . ILE B 1 483 ? 15.156 28.156 9.336 1 87.31 483 ILE B CA 1
ATOM 8072 C C . ILE B 1 483 ? 14.5 29.516 9.516 1 87.31 483 ILE B C 1
ATOM 8074 O O . ILE B 1 483 ? 15.07 30.547 9.141 1 87.31 483 ILE B O 1
ATOM 8078 N N . PRO B 1 484 ? 13.352 29.531 10.117 1 91.06 484 PRO B N 1
ATOM 8079 C CA . PRO B 1 484 ? 12.742 30.844 10.297 1 91.06 484 PRO B CA 1
ATOM 8080 C C . PRO B 1 484 ? 13.539 31.734 11.25 1 91.06 484 PRO B C 1
ATOM 8082 O O . PRO B 1 484 ? 13.555 32.969 11.078 1 91.06 484 PRO B O 1
ATOM 8085 N N . ALA B 1 485 ? 14.18 31.188 12.195 1 88.56 485 ALA B N 1
ATOM 8086 C CA . ALA B 1 485 ? 15.008 31.984 13.109 1 88.56 485 ALA B CA 1
ATOM 8087 C C . ALA B 1 485 ? 16.172 32.656 12.375 1 88.56 485 ALA B C 1
ATOM 8089 O O . ALA B 1 485 ? 16.5 33.781 12.641 1 88.56 485 ALA B O 1
ATOM 8090 N N . MET B 1 486 ? 16.75 31.922 11.508 1 86.81 486 MET B N 1
ATOM 8091 C CA . MET B 1 486 ? 17.844 32.438 10.703 1 86.81 486 MET B CA 1
ATOM 8092 C C . MET B 1 486 ? 17.344 33.562 9.797 1 86.81 486 MET B C 1
ATOM 8094 O O . MET B 1 486 ? 18.016 34.594 9.648 1 86.81 486 MET B O 1
ATOM 8098 N N . VAL B 1 487 ? 16.25 33.375 9.242 1 87.88 487 VAL B N 1
ATOM 8099 C CA . VAL B 1 487 ? 15.695 34.344 8.328 1 87.88 487 VAL B CA 1
ATOM 8100 C C . VAL B 1 487 ? 15.359 35.625 9.102 1 87.88 487 VAL B C 1
ATOM 8102 O O . VAL B 1 487 ? 15.602 36.75 8.609 1 87.88 487 VAL B O 1
ATOM 8105 N N . LEU B 1 488 ? 14.789 35.5 10.234 1 89.25 488 LEU B N 1
ATOM 8106 C CA . LEU B 1 488 ? 14.469 36.688 11.055 1 89.25 488 LEU B CA 1
ATOM 8107 C C . LEU B 1 488 ? 15.734 37.406 11.5 1 89.25 488 LEU B C 1
ATOM 8109 O O . LEU B 1 488 ? 15.742 38.625 11.594 1 89.25 488 LEU B O 1
ATOM 8113 N N . ALA B 1 489 ? 16.734 36.625 11.773 1 85.75 489 ALA B N 1
ATOM 8114 C CA . ALA B 1 489 ? 18.016 37.25 12.125 1 85.75 489 ALA B CA 1
ATOM 8115 C C . ALA B 1 489 ? 18.578 38.031 10.945 1 85.75 489 ALA B C 1
ATOM 8117 O O . ALA B 1 489 ? 19.125 39.125 11.133 1 85.75 489 ALA B O 1
ATOM 8118 N N . HIS B 1 490 ? 18.469 37.5 9.805 1 84.62 490 HIS B N 1
ATOM 8119 C CA . HIS B 1 490 ? 18.906 38.188 8.602 1 84.62 490 HIS B CA 1
ATOM 8120 C C . HIS B 1 490 ? 18.141 39.5 8.414 1 84.62 490 HIS B C 1
ATOM 8122 O O . HIS B 1 490 ? 18.703 40.5 8 1 84.62 490 HIS B O 1
ATOM 8128 N N . MET B 1 491 ? 16.938 39.406 8.703 1 84.5 491 MET B N 1
ATOM 8129 C CA . MET B 1 491 ? 16.094 40.594 8.57 1 84.5 491 MET B CA 1
ATOM 8130 C C . MET B 1 491 ? 16.547 41.688 9.531 1 84.5 491 MET B C 1
ATOM 8132 O O . MET B 1 491 ? 16.609 42.875 9.156 1 84.5 491 MET B O 1
ATOM 8136 N N . ARG B 1 492 ? 16.812 41.312 10.672 1 83.62 492 ARG B N 1
ATOM 8137 C CA . ARG B 1 492 ? 17.266 42.281 11.656 1 83.62 492 ARG B CA 1
ATOM 8138 C C . ARG B 1 492 ? 18.578 42.938 11.234 1 83.62 492 ARG B C 1
ATOM 8140 O O . ARG B 1 492 ? 18.766 44.125 11.406 1 83.62 492 ARG B O 1
ATOM 8147 N N . LEU B 1 493 ? 19.391 42.125 10.695 1 83.06 493 LEU B N 1
ATOM 8148 C CA . LEU B 1 493 ? 20.656 42.625 10.219 1 83.06 493 LEU B CA 1
ATOM 8149 C C . LEU B 1 493 ? 20.453 43.562 9.016 1 83.06 493 LEU B C 1
ATOM 8151 O O . LEU 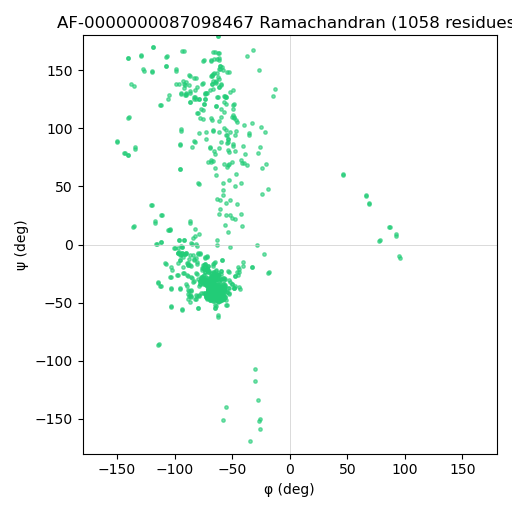B 1 493 ? 21.109 44.594 8.898 1 83.06 493 LEU B O 1
ATOM 8155 N N . ALA B 1 494 ? 19.625 43.156 8.164 1 79.88 494 ALA B N 1
ATOM 8156 C CA . ALA B 1 494 ? 19.328 43.969 6.992 1 79.88 494 ALA B CA 1
ATOM 8157 C C . ALA B 1 494 ? 18.719 45.312 7.398 1 79.88 494 ALA B C 1
ATOM 8159 O O . ALA B 1 494 ? 19.031 46.344 6.797 1 79.88 494 ALA B O 1
ATOM 8160 N N . ASN B 1 495 ? 17.859 45.25 8.328 1 80.25 495 ASN B N 1
ATOM 8161 C CA . ASN B 1 495 ? 17.203 46.469 8.805 1 80.25 495 ASN B CA 1
ATOM 8162 C C . ASN B 1 495 ? 18.188 47.406 9.5 1 80.25 495 ASN B C 1
ATOM 8164 O O . ASN B 1 495 ? 17.969 48.594 9.586 1 80.25 495 ASN B O 1
ATOM 8168 N N . SER B 1 496 ? 19.234 46.812 10.023 1 81.69 496 SER B N 1
ATOM 8169 C CA . SER B 1 496 ? 20.266 47.625 10.68 1 81.69 496 SER B CA 1
ATOM 8170 C C . SER B 1 496 ? 21.219 48.219 9.664 1 81.69 496 SER B C 1
ATOM 8172 O O . SER B 1 496 ? 22.125 49 10.031 1 81.69 496 SER B O 1
ATOM 8174 N N . GLY B 1 497 ? 21.062 48 8.422 1 76.31 497 GLY B N 1
ATOM 8175 C CA . GLY B 1 497 ? 21.844 48.625 7.363 1 76.31 497 GLY B CA 1
ATOM 8176 C C . GLY B 1 497 ? 23.062 47.812 6.965 1 76.31 497 GLY B C 1
ATOM 8177 O O . GLY B 1 497 ? 23.938 48.312 6.258 1 76.31 497 GLY B O 1
ATOM 8178 N N . MET B 1 498 ? 23.188 46.656 7.461 1 76.25 498 MET B N 1
ATOM 8179 C CA . MET B 1 498 ? 24.344 45.844 7.133 1 76.25 498 MET B CA 1
ATOM 8180 C C . MET B 1 498 ? 24.328 45.438 5.664 1 76.25 498 MET B C 1
ATOM 8182 O O . MET B 1 498 ? 23.266 45.125 5.121 1 76.25 498 MET B O 1
ATOM 8186 N N . SER B 1 499 ? 25.484 45.594 5.055 1 73.62 499 SER B N 1
ATOM 8187 C CA . SER B 1 499 ? 25.578 45.219 3.648 1 73.62 499 SER B CA 1
ATOM 8188 C C . SER B 1 499 ? 25.422 43.719 3.473 1 73.62 499 SER B C 1
ATOM 8190 O O . SER B 1 499 ? 25.5 42.969 4.441 1 73.62 499 SER B O 1
ATOM 8192 N N . ARG B 1 500 ? 25.188 43.219 2.277 1 72.19 500 ARG B N 1
ATOM 8193 C CA . ARG B 1 500 ? 25.031 41.812 1.932 1 72.19 500 ARG B CA 1
ATOM 8194 C C . ARG B 1 500 ? 26.297 41.031 2.301 1 72.19 500 ARG B C 1
ATOM 8196 O O . ARG B 1 500 ? 26.203 39.875 2.752 1 72.19 500 ARG B O 1
ATOM 8203 N N . GLU B 1 501 ? 27.312 41.656 1.983 1 70.12 501 GLU B N 1
ATOM 8204 C CA . GLU B 1 501 ? 28.594 41 2.264 1 70.12 501 GLU B CA 1
ATOM 8205 C C . GLU B 1 501 ? 28.797 40.812 3.762 1 70.12 501 GLU B C 1
ATOM 8207 O O . GLU B 1 501 ? 29.281 39.75 4.195 1 70.12 501 GLU B O 1
ATOM 8212 N N . ASP B 1 502 ? 28.328 41.812 4.418 1 72.56 502 ASP B N 1
ATOM 8213 C CA . ASP B 1 502 ? 28.453 41.719 5.867 1 72.56 502 ASP B CA 1
ATOM 8214 C C . ASP B 1 502 ? 27.5 40.688 6.445 1 72.56 502 ASP B C 1
ATOM 8216 O O . ASP B 1 502 ? 27.844 40 7.422 1 72.56 502 ASP B O 1
ATOM 8220 N N . MET B 1 503 ? 26.344 40.594 5.863 1 74.5 503 MET B N 1
ATOM 8221 C CA . MET B 1 503 ? 25.359 39.594 6.301 1 74.5 503 MET B CA 1
ATOM 8222 C C . MET B 1 503 ? 25.875 38.188 6.062 1 74.5 503 MET B C 1
ATOM 8224 O O . MET B 1 503 ? 25.703 37.312 6.906 1 74.5 503 MET B O 1
ATOM 8228 N N . ALA B 1 504 ? 26.484 38 4.914 1 73.12 504 ALA B N 1
ATOM 8229 C CA . ALA B 1 504 ? 27.047 36.719 4.586 1 73.12 504 ALA B CA 1
ATOM 8230 C C . ALA B 1 504 ? 28.156 36.312 5.574 1 73.12 504 ALA B C 1
ATOM 8232 O O . ALA B 1 504 ? 28.266 35.156 5.953 1 73.12 504 ALA B O 1
ATOM 8233 N N . ALA B 1 505 ? 28.891 37.344 5.922 1 68.69 505 ALA B N 1
ATOM 8234 C CA . ALA B 1 505 ? 29.969 37.125 6.875 1 68.69 505 ALA B CA 1
ATOM 8235 C C . ALA B 1 505 ? 29.422 36.75 8.258 1 68.69 505 ALA B C 1
ATOM 8237 O O . ALA B 1 505 ? 30.062 36 9 1 68.69 505 ALA B O 1
ATOM 8238 N N . ASN B 1 506 ? 28.266 37.25 8.492 1 71.5 506 ASN B N 1
ATOM 8239 C CA . ASN B 1 506 ? 27.656 37.031 9.805 1 71.5 506 ASN B CA 1
ATOM 8240 C C . ASN B 1 506 ? 26.797 35.781 9.828 1 71.5 506 ASN B C 1
ATOM 8242 O O . ASN B 1 506 ? 26.312 35.375 10.891 1 71.5 506 ASN B O 1
ATOM 8246 N N . ASP B 1 507 ? 26.594 35.188 8.672 1 77.94 507 ASP B N 1
ATOM 8247 C CA . ASP B 1 507 ? 25.734 34 8.555 1 77.94 507 ASP B CA 1
ATOM 8248 C C . ASP B 1 507 ? 26.203 32.875 9.469 1 77.94 507 ASP B C 1
ATOM 8250 O O . ASP B 1 507 ? 25.406 32.219 10.117 1 77.94 507 ASP B O 1
ATOM 8254 N N . ALA B 1 508 ? 27.531 32.688 9.43 1 72.69 508 ALA B N 1
ATOM 8255 C CA . ALA B 1 508 ? 28.109 31.641 10.266 1 72.69 508 ALA B CA 1
ATOM 8256 C C . ALA B 1 508 ? 27.844 31.906 11.742 1 72.69 508 ALA B C 1
ATOM 8258 O O . ALA B 1 508 ? 27.547 30.984 12.508 1 72.69 508 ALA B O 1
ATOM 8259 N N . ILE B 1 509 ? 27.953 33.156 12.07 1 74.5 509 ILE B N 1
ATOM 8260 C CA . ILE B 1 509 ? 27.75 33.531 13.461 1 74.5 509 ILE B CA 1
ATOM 8261 C C . ILE B 1 509 ? 26.281 33.344 13.844 1 74.5 509 ILE B C 1
ATOM 8263 O O . ILE B 1 509 ? 25.984 32.812 14.914 1 74.5 509 ILE B O 1
ATOM 8267 N N . ILE B 1 510 ? 25.406 33.75 12.984 1 75.31 510 ILE B N 1
ATOM 8268 C CA . ILE B 1 510 ? 23.969 33.625 13.227 1 75.31 510 ILE B CA 1
ATOM 8269 C C . ILE B 1 510 ? 23.594 32.156 13.312 1 75.31 510 ILE B C 1
ATOM 8271 O O . ILE B 1 510 ? 22.828 31.75 14.203 1 75.31 510 ILE B O 1
ATOM 8275 N N . ALA B 1 511 ? 24.141 31.422 12.344 1 75.88 511 ALA B N 1
ATOM 8276 C CA . ALA B 1 511 ? 23.859 30 12.32 1 75.88 511 ALA B CA 1
ATOM 8277 C C . ALA B 1 511 ? 24.328 29.328 13.609 1 75.88 511 ALA B C 1
ATOM 8279 O O . ALA B 1 511 ? 23.641 28.453 14.148 1 75.88 511 ALA B O 1
ATOM 8280 N N . GLU B 1 512 ? 25.438 29.688 14.047 1 72.5 512 GLU B N 1
ATOM 8281 C CA . GLU B 1 512 ? 25.969 29.141 15.281 1 72.5 512 GLU B CA 1
ATOM 8282 C C . GLU B 1 512 ? 25.109 29.516 16.484 1 72.5 512 GLU B C 1
ATOM 8284 O O . GLU B 1 512 ? 24.859 28.672 17.359 1 72.5 512 GLU B O 1
ATOM 8289 N N . GLU B 1 513 ? 24.703 30.719 16.484 1 75.56 513 GLU B N 1
ATOM 8290 C CA . GLU B 1 513 ? 23.859 31.172 17.578 1 75.56 513 GLU B CA 1
ATOM 8291 C C . GLU B 1 513 ? 22.516 30.438 17.594 1 75.56 513 GLU B C 1
ATOM 8293 O O . GLU B 1 513 ? 22.062 30 18.641 1 75.56 513 GLU B O 1
ATOM 8298 N N . VAL B 1 514 ? 21.938 30.375 16.438 1 77.06 514 VAL B N 1
ATOM 8299 C CA . VAL B 1 514 ? 20.641 29.719 16.312 1 77.06 514 VAL B CA 1
ATOM 8300 C C . VAL B 1 514 ? 20.781 28.234 16.656 1 77.06 514 VAL B C 1
ATOM 8302 O O . VAL B 1 514 ? 19.938 27.672 17.359 1 77.06 514 VAL B O 1
ATOM 8305 N N . THR B 1 515 ? 21.859 27.656 16.109 1 74.19 515 THR B N 1
ATOM 8306 C CA . THR B 1 515 ? 22.094 26.234 16.359 1 74.19 515 THR B CA 1
ATOM 8307 C C . THR B 1 515 ? 22.375 25.984 17.828 1 74.19 515 THR B C 1
ATOM 8309 O O . THR B 1 515 ? 21.906 25 18.406 1 74.19 515 THR B O 1
ATOM 8312 N N . THR B 1 516 ? 23.141 26.859 18.391 1 72.31 516 THR B N 1
ATOM 8313 C CA . THR B 1 516 ? 23.453 26.719 19.797 1 72.31 516 THR B CA 1
ATOM 8314 C C . THR B 1 516 ? 22.203 26.844 20.656 1 72.31 516 THR B C 1
ATOM 8316 O O . THR B 1 516 ? 22.016 26.094 21.609 1 72.31 516 THR B O 1
ATOM 8319 N N . THR B 1 517 ? 21.438 27.781 20.297 1 74.94 517 THR B N 1
ATOM 8320 C CA . THR B 1 517 ? 20.188 27.953 21.031 1 74.94 517 THR B CA 1
ATOM 8321 C C . THR B 1 517 ? 19.297 26.734 20.859 1 74.94 517 THR B C 1
ATOM 8323 O O . THR B 1 517 ? 18.703 26.25 21.844 1 74.94 517 THR B O 1
ATOM 8326 N N . CYS B 1 518 ? 19.188 26.312 19.656 1 71.38 518 CYS B N 1
ATOM 8327 C CA . CYS B 1 518 ? 18.375 25.141 19.375 1 71.38 518 CYS B CA 1
ATOM 8328 C C . CYS B 1 518 ? 18.875 23.938 20.156 1 71.38 518 CYS B C 1
ATOM 8330 O O . CYS B 1 518 ? 18.094 23.219 20.766 1 71.38 518 CYS B O 1
ATOM 8332 N N . PHE B 1 519 ? 20.156 23.812 20.172 1 67.12 519 PHE B N 1
ATOM 8333 C CA . PHE B 1 519 ? 20.766 22.672 20.844 1 67.12 519 PHE B CA 1
ATOM 8334 C C . PHE B 1 519 ? 20.609 22.781 22.359 1 67.12 519 PHE B C 1
ATOM 8336 O O . PHE B 1 519 ? 20.406 21.766 23.047 1 67.12 519 PHE B O 1
ATOM 8343 N N . SER B 1 520 ? 20.719 23.922 22.812 1 71.12 520 SER B N 1
ATOM 8344 C CA . SER B 1 520 ? 20.547 24.141 24.25 1 71.12 520 SER B CA 1
ATOM 8345 C C . SER B 1 520 ? 19.141 23.781 24.703 1 71.12 520 SER B C 1
ATOM 8347 O O . SER B 1 520 ? 18.953 23.188 25.75 1 71.12 520 SER B O 1
ATOM 8349 N N . ILE B 1 521 ? 18.281 24.125 23.922 1 69.5 521 ILE B N 1
ATOM 8350 C CA . ILE B 1 521 ? 16.891 23.828 24.25 1 69.5 521 ILE B CA 1
ATOM 8351 C C . ILE B 1 521 ? 16.641 22.328 24.156 1 69.5 521 ILE B C 1
ATOM 8353 O O . ILE B 1 521 ? 15.992 21.75 25.031 1 69.5 521 ILE B O 1
ATOM 8357 N N . PHE B 1 522 ? 17.234 21.75 23.156 1 61.88 522 PHE B N 1
ATOM 8358 C CA . PHE B 1 522 ? 17.062 20.328 22.922 1 61.88 522 PHE B CA 1
ATOM 8359 C C . PHE B 1 522 ? 17.672 19.516 24.062 1 61.88 522 PHE B C 1
ATOM 8361 O O . PHE B 1 522 ? 17.125 18.5 24.484 1 61.88 522 PHE B O 1
ATOM 8368 N N . ARG B 1 523 ? 18.828 19.875 24.516 1 57.22 523 ARG B N 1
ATOM 8369 C CA . ARG B 1 523 ? 19.562 19.172 25.562 1 57.22 523 ARG B CA 1
ATOM 8370 C C . ARG B 1 523 ? 18.828 19.266 26.891 1 57.22 523 ARG B C 1
ATOM 8372 O O . ARG B 1 523 ? 18.984 18.391 27.75 1 57.22 523 ARG B O 1
ATOM 8379 N N . ASN B 1 524 ? 18.141 20.234 27.062 1 55.44 524 ASN B N 1
ATOM 8380 C CA . ASN B 1 524 ? 17.438 20.422 28.328 1 55.44 524 ASN B CA 1
ATOM 8381 C C . ASN B 1 524 ? 16.078 19.719 28.312 1 55.44 524 ASN B C 1
ATOM 8383 O O . ASN B 1 524 ? 15.203 20.031 29.125 1 55.44 524 ASN B O 1
ATOM 8387 N N . ARG B 1 525 ? 16.016 18.812 27.375 1 54.53 525 ARG B N 1
ATOM 8388 C CA . ARG B 1 525 ? 14.812 17.969 27.344 1 54.53 525 ARG B CA 1
ATOM 8389 C C . ARG B 1 525 ? 14.703 17.125 28.609 1 54.53 525 ARG B C 1
ATOM 8391 O O . ARG B 1 525 ? 15.695 16.562 29.078 1 54.53 525 ARG B O 1
ATOM 8398 N N . PRO B 1 526 ? 13.633 17.406 29.234 1 49.41 526 PRO B N 1
ATOM 8399 C CA . PRO B 1 526 ? 13.484 16.641 30.469 1 49.41 526 PRO B CA 1
ATOM 8400 C C . PRO B 1 526 ? 13.68 15.133 30.266 1 49.41 526 PRO B C 1
ATOM 8402 O O . PRO B 1 526 ? 13.984 14.406 31.219 1 49.41 526 PRO B O 1
ATOM 8405 N N . ASP B 1 527 ? 13.273 14.742 29.141 1 46.09 527 ASP B N 1
ATOM 8406 C CA . ASP B 1 527 ? 13.312 13.297 28.953 1 46.09 527 ASP B CA 1
ATOM 8407 C C . ASP B 1 527 ? 14.719 12.828 28.594 1 46.09 527 ASP B C 1
ATOM 8409 O O . ASP B 1 527 ? 14.977 11.625 28.5 1 46.09 527 ASP B O 1
ATOM 8413 N N . LEU B 1 528 ? 15.547 13.766 28.188 1 44.56 528 LEU B N 1
ATOM 8414 C CA . LEU B 1 528 ? 16.938 13.391 27.953 1 44.56 528 LEU B CA 1
ATOM 8415 C C . LEU B 1 528 ? 17.719 13.367 29.25 1 44.56 528 LEU B C 1
ATOM 8417 O O . LEU B 1 528 ? 17.484 14.18 30.141 1 44.56 528 LEU B O 1
ATOM 8421 N N . PRO B 1 529 ? 18.328 12.344 29.562 1 33.06 529 PRO B N 1
ATOM 8422 C CA . PRO B 1 529 ? 19.156 12.359 30.781 1 33.06 529 PRO B CA 1
ATOM 8423 C C . PRO B 1 529 ? 20.094 13.555 30.844 1 33.06 529 PRO B C 1
ATOM 8425 O O . PRO B 1 529 ? 20.641 13.969 29.812 1 33.06 529 PRO B O 1
ATOM 8428 N N . SER B 1 530 ? 19.797 14.445 31.781 1 36.97 530 SER B N 1
ATOM 8429 C CA . SER B 1 530 ? 20.625 15.602 32.094 1 36.97 530 SER B CA 1
ATOM 8430 C C . SER B 1 530 ? 22.094 15.227 32.188 1 36.97 530 SER B C 1
ATOM 8432 O O . SER B 1 530 ? 22.953 16.094 32.281 1 36.97 530 SER B O 1
ATOM 8434 N N . GLU B 1 531 ? 22.516 14.164 32.344 1 35.47 531 GLU B N 1
ATOM 8435 C CA . GLU B 1 531 ? 23.938 13.891 32.594 1 35.47 531 GLU B CA 1
ATOM 8436 C C . GLU B 1 531 ? 24.703 13.82 31.281 1 35.47 531 GLU B C 1
ATOM 8438 O O . GLU B 1 531 ? 24.266 13.195 30.328 1 35.47 531 GLU B O 1
#

InterPro domains:
  IPR007219 Xylanolytic transcriptional activator, regulatory domain [PF04082] (96-333)
  IPR007219 Xylanolytic transcriptional activator, regulatory domain [SM00906] (204-279)

Radius of gyration: 32.27 Å; Cα contacts (8 Å, |Δi|>4): 1142; chains: 2; bounding box: 96×90×90 Å